Protein AF-H3AWY3-F1 (afdb_monomer)

Structure (mmCIF, N/CA/C/O backbone):
data_AF-H3AWY3-F1
#
_entry.id   AF-H3AWY3-F1
#
loop_
_atom_site.group_PDB
_atom_site.id
_atom_site.type_symbol
_atom_site.label_atom_id
_atom_site.label_alt_id
_atom_site.label_comp_id
_atom_site.label_asym_id
_atom_site.label_entity_id
_atom_site.label_seq_id
_atom_site.pdbx_PDB_ins_code
_atom_site.Cartn_x
_atom_site.Cartn_y
_atom_site.Cartn_z
_atom_site.occupancy
_atom_site.B_iso_or_equiv
_atom_site.auth_seq_id
_atom_site.auth_comp_id
_atom_site.auth_asym_id
_atom_site.auth_atom_id
_atom_site.pdbx_PDB_model_num
ATOM 1 N N . GLN A 1 1 ? -90.598 120.527 80.557 1.00 52.88 1 GLN A N 1
ATOM 2 C CA . GLN A 1 1 ? -89.222 120.094 80.899 1.00 52.88 1 GLN A CA 1
ATOM 3 C C . GLN A 1 1 ? -88.983 118.603 80.653 1.00 52.88 1 GLN A C 1
ATOM 5 O O . GLN A 1 1 ? -88.052 118.321 79.910 1.00 52.88 1 GLN A O 1
ATOM 10 N N . ASN A 1 2 ? -89.797 117.659 81.164 1.00 61.22 2 ASN A N 1
ATOM 11 C CA . ASN A 1 2 ? -89.597 116.213 80.902 1.00 61.22 2 ASN A CA 1
ATOM 12 C C . ASN A 1 2 ? -89.392 115.862 79.419 1.00 61.22 2 ASN A C 1
ATOM 14 O O . ASN A 1 2 ? -88.499 115.085 79.110 1.00 61.22 2 ASN A O 1
ATOM 18 N N . THR A 1 3 ? -90.135 116.492 78.504 1.00 60.50 3 THR A N 1
ATOM 19 C CA . THR A 1 3 ? -89.950 116.363 77.047 1.00 60.50 3 THR A CA 1
ATOM 20 C C . THR A 1 3 ? -88.512 116.590 76.579 1.00 60.50 3 THR A C 1
ATOM 22 O O . THR A 1 3 ? -88.059 115.908 75.672 1.00 60.50 3 THR A O 1
ATOM 25 N N . GLN A 1 4 ? -87.775 117.513 77.195 1.00 60.22 4 GLN A N 1
ATOM 26 C CA . GLN A 1 4 ? -86.445 117.943 76.760 1.00 60.22 4 GLN A CA 1
ATOM 27 C C . GLN A 1 4 ? -85.322 117.131 77.425 1.00 60.22 4 GLN A C 1
ATOM 29 O O . GLN A 1 4 ? -84.320 116.829 76.778 1.00 60.22 4 GLN A O 1
ATOM 34 N N . LEU A 1 5 ? -85.523 116.694 78.677 1.00 67.06 5 LEU A N 1
ATOM 35 C CA . LEU A 1 5 ? -84.642 115.710 79.316 1.00 67.06 5 LEU A CA 1
ATOM 36 C C . LEU A 1 5 ? -84.788 114.333 78.644 1.00 67.06 5 LEU A C 1
ATOM 38 O O . LEU A 1 5 ? -83.787 113.676 78.372 1.00 67.06 5 LEU A O 1
ATOM 42 N N . ALA A 1 6 ? -86.021 113.939 78.301 1.00 73.19 6 ALA A N 1
ATOM 43 C CA . ALA A 1 6 ? -86.298 112.768 77.477 1.00 73.19 6 ALA A CA 1
ATOM 44 C C . ALA A 1 6 ? -85.664 112.912 76.089 1.00 73.19 6 ALA A C 1
ATOM 46 O O . ALA A 1 6 ? -84.928 112.021 75.691 1.00 73.19 6 ALA A O 1
ATOM 47 N N . LEU A 1 7 ? -85.835 114.046 75.393 1.00 76.50 7 LEU A N 1
ATOM 48 C CA . LEU A 1 7 ? -85.213 114.273 74.081 1.00 76.50 7 LEU A CA 1
ATOM 49 C C . LEU A 1 7 ? -83.686 114.117 74.124 1.00 76.50 7 LEU A C 1
ATOM 51 O O . LEU A 1 7 ? -83.116 113.522 73.216 1.00 76.50 7 LEU A O 1
ATOM 55 N N . ASN A 1 8 ? -83.014 114.609 75.169 1.00 75.12 8 ASN A N 1
ATOM 56 C CA . ASN A 1 8 ? -81.574 114.401 75.314 1.00 75.12 8 ASN A CA 1
ATOM 57 C C . ASN A 1 8 ? -81.224 112.946 75.667 1.00 75.12 8 ASN A C 1
ATOM 59 O O . ASN A 1 8 ? -80.258 112.429 75.118 1.00 75.12 8 ASN A O 1
ATOM 63 N N . LYS A 1 9 ? -82.023 112.246 76.482 1.00 80.25 9 LYS A N 1
ATOM 64 C CA . LYS A 1 9 ? -81.820 110.814 76.772 1.00 80.25 9 LYS A CA 1
ATOM 65 C C . LYS A 1 9 ? -82.045 109.933 75.531 1.00 80.25 9 LYS A C 1
ATOM 67 O O . LYS A 1 9 ? -81.278 109.003 75.306 1.00 80.25 9 LYS A O 1
ATOM 72 N N . GLU A 1 10 ? -83.020 110.270 74.686 1.00 80.06 10 GLU A N 1
ATOM 73 C CA . GLU A 1 10 ? -83.239 109.643 73.375 1.00 80.06 10 GLU A CA 1
ATOM 74 C C . GLU A 1 10 ? -82.158 110.018 72.354 1.00 80.06 10 GLU A C 1
ATOM 76 O O . GLU A 1 10 ? -81.781 109.179 71.547 1.00 80.06 10 GLU A O 1
ATOM 81 N N . ARG A 1 11 ? -81.591 111.232 72.396 1.00 81.12 11 ARG A N 1
ATOM 82 C CA . ARG A 1 11 ? -80.414 111.595 71.582 1.00 81.12 11 ARG A CA 1
ATOM 83 C C . ARG A 1 11 ? -79.160 110.837 72.005 1.00 81.12 11 ARG A C 1
ATOM 85 O O . ARG A 1 11 ? -78.374 110.472 71.138 1.00 81.12 11 ARG A O 1
ATOM 92 N N . GLU A 1 12 ? -78.982 110.594 73.300 1.00 83.69 12 GLU A N 1
ATOM 93 C CA . GLU A 1 12 ? -77.863 109.814 73.834 1.00 83.69 12 GLU A CA 1
ATOM 94 C C . GLU A 1 12 ? -77.981 108.349 73.403 1.00 83.69 12 GLU A C 1
ATOM 96 O O . GLU A 1 12 ? -77.082 107.842 72.732 1.00 83.69 12 GLU A O 1
ATOM 101 N N . LYS A 1 13 ? -79.152 107.732 73.629 1.00 83.50 13 LYS A N 1
ATOM 102 C CA . LYS A 1 13 ? -79.511 106.415 73.078 1.00 83.50 13 LYS A CA 1
ATOM 103 C C . LYS A 1 13 ? -79.339 106.354 71.563 1.00 83.50 13 LYS A C 1
ATOM 105 O O . LYS A 1 13 ? -78.775 105.400 71.060 1.00 83.50 13 LYS A O 1
ATOM 110 N N . MET A 1 14 ? -79.806 107.354 70.813 1.00 83.19 14 MET A N 1
ATOM 111 C CA . MET A 1 14 ? -79.688 107.368 69.351 1.00 83.19 14 MET A CA 1
ATOM 112 C C . MET A 1 14 ? -78.230 107.497 68.897 1.00 83.19 14 MET A C 1
ATOM 114 O O . MET A 1 14 ? -77.893 107.013 67.821 1.00 83.19 14 MET A O 1
ATOM 118 N N . ARG A 1 15 ? -77.349 108.115 69.695 1.00 86.75 15 ARG A N 1
ATOM 119 C CA . ARG A 1 15 ? -75.907 108.128 69.420 1.00 86.75 15 ARG A CA 1
ATOM 120 C C . ARG A 1 15 ? -75.275 106.770 69.726 1.00 86.75 15 ARG A C 1
ATOM 122 O O . ARG A 1 15 ? -74.524 106.291 68.887 1.00 86.75 15 ARG A O 1
ATOM 129 N N . GLN A 1 16 ? -75.651 106.139 70.843 1.00 86.88 16 GLN A N 1
ATOM 130 C CA . GLN A 1 16 ? -75.247 104.772 71.207 1.00 86.88 16 GLN A CA 1
ATOM 131 C C . GLN A 1 16 ? -75.690 103.756 70.143 1.00 86.88 16 GLN A C 1
ATOM 133 O O . GLN A 1 16 ? -74.838 103.120 69.533 1.00 86.88 16 GLN A O 1
ATOM 138 N N . LEU A 1 17 ? -76.980 103.729 69.795 1.00 87.50 17 LEU A N 1
ATOM 139 C CA . LEU A 1 17 ? -77.552 102.909 68.722 1.00 87.50 17 LEU A CA 1
ATOM 140 C C . LEU A 1 17 ? -76.882 103.161 67.364 1.00 87.50 17 LEU A C 1
ATOM 142 O O . LEU A 1 17 ? -76.687 102.222 66.605 1.00 87.50 17 LEU A O 1
ATOM 146 N N . ARG A 1 18 ? -76.496 104.404 67.036 1.00 88.88 18 ARG A N 1
ATOM 147 C CA . ARG A 1 18 ? -75.729 104.684 65.808 1.00 88.88 18 ARG A CA 1
ATOM 148 C C . ARG A 1 18 ? -74.317 104.105 65.873 1.00 88.88 18 ARG A C 1
ATOM 150 O O . ARG A 1 18 ? -73.896 103.510 64.890 1.00 88.88 18 ARG A O 1
ATOM 157 N N . SER A 1 19 ? -73.609 104.228 66.999 1.00 87.88 19 SER A N 1
ATOM 158 C CA . SER A 1 19 ? -72.301 103.579 67.165 1.00 87.88 19 SER A CA 1
ATOM 159 C C . SER A 1 19 ? -72.400 102.049 67.162 1.00 87.88 19 SER A C 1
ATOM 161 O O . SER A 1 19 ? -71.564 101.402 66.540 1.00 87.88 19 SER A O 1
ATOM 163 N N . GLU A 1 20 ? -73.442 101.478 67.769 1.00 89.75 20 GLU A N 1
ATOM 164 C CA . GLU A 1 20 ? -73.740 100.040 67.765 1.00 89.75 20 GLU A CA 1
ATOM 165 C C . GLU A 1 20 ? -74.041 99.546 66.347 1.00 89.75 20 GLU A C 1
ATOM 167 O O . GLU A 1 20 ? -73.411 98.592 65.906 1.00 89.75 20 GLU A O 1
ATOM 172 N N . VAL A 1 21 ? -74.905 100.239 65.592 1.00 89.75 21 VAL A N 1
ATOM 173 C CA . VAL A 1 21 ? -75.158 99.950 64.169 1.00 89.75 21 VAL A CA 1
ATOM 174 C C . VAL A 1 21 ? -73.862 100.011 63.367 1.00 89.75 21 VAL A C 1
ATOM 176 O O . VAL A 1 21 ? -73.554 99.042 62.686 1.00 89.75 21 VAL A O 1
ATOM 179 N N . THR A 1 22 ? -73.037 101.055 63.510 1.00 89.69 22 THR A N 1
ATOM 180 C CA . THR A 1 22 ? -71.753 101.097 62.789 1.00 89.69 22 THR A CA 1
ATOM 181 C C . THR A 1 22 ? -70.757 100.033 63.259 1.00 89.69 22 THR A C 1
ATOM 183 O O . THR A 1 22 ? -69.934 99.594 62.460 1.00 89.69 22 THR A O 1
ATOM 186 N N . SER A 1 23 ? -70.806 99.572 64.517 1.00 91.69 23 SER A N 1
ATOM 187 C CA . SER A 1 23 ? -69.984 98.436 64.967 1.00 91.69 23 SER A CA 1
ATOM 188 C C . SER A 1 23 ? -70.456 97.150 64.299 1.00 91.69 23 SER A C 1
ATOM 190 O O . SER A 1 23 ? -69.643 96.454 63.702 1.00 91.69 23 SER A O 1
ATOM 192 N N . LEU A 1 24 ? -71.768 96.898 64.304 1.00 92.56 24 LEU A N 1
ATOM 193 C CA . LEU A 1 24 ? -72.404 95.743 63.670 1.00 92.56 24 LEU A CA 1
ATOM 194 C C . LEU A 1 24 ? -72.206 95.730 62.148 1.00 92.56 24 LEU A C 1
ATOM 196 O O . LEU A 1 24 ? -71.945 94.671 61.592 1.00 92.56 24 LEU A O 1
ATOM 200 N N . GLU A 1 25 ? -72.250 96.880 61.473 1.00 91.19 25 GLU A N 1
ATOM 201 C CA . GLU A 1 25 ? -71.907 97.018 60.050 1.00 91.19 25 GLU A CA 1
ATOM 202 C C . GLU A 1 25 ? -70.431 96.666 59.808 1.00 91.19 25 GLU A C 1
ATOM 204 O O . GLU A 1 25 ? -70.125 95.837 58.954 1.00 91.19 25 GLU A O 1
ATOM 209 N N . ASN A 1 26 ? -69.506 97.205 60.614 1.00 92.19 26 ASN A N 1
ATOM 210 C CA . ASN A 1 26 ? -68.082 96.861 60.523 1.00 92.19 26 ASN A CA 1
ATOM 211 C C . ASN A 1 26 ? -67.794 95.393 60.899 1.00 92.19 26 ASN A C 1
ATOM 213 O O . ASN A 1 26 ? -66.821 94.816 60.417 1.00 92.19 26 ASN A O 1
ATOM 217 N N . GLU A 1 27 ? -68.567 94.784 61.798 1.00 92.75 27 GLU A N 1
ATOM 218 C CA . GLU A 1 27 ? -68.481 93.362 62.166 1.00 92.75 27 GLU A CA 1
ATOM 219 C C . GLU A 1 27 ? -69.058 92.467 61.069 1.00 92.75 27 GLU A C 1
ATOM 221 O O . GLU A 1 27 ? -68.456 91.446 60.748 1.00 92.75 27 GLU A O 1
ATOM 226 N N . TRP A 1 28 ? -70.154 92.880 60.431 1.00 92.56 28 TRP A N 1
ATOM 227 C CA . TRP A 1 28 ? -70.752 92.200 59.287 1.00 92.56 28 TRP A CA 1
ATOM 228 C C . TRP A 1 28 ? -69.849 92.258 58.052 1.00 92.56 28 TRP A C 1
ATOM 230 O O . TRP A 1 28 ? -69.639 91.229 57.419 1.00 92.56 28 TRP A O 1
ATOM 240 N N . GLU A 1 29 ? -69.233 93.403 57.746 1.00 92.94 29 GLU A N 1
ATOM 241 C CA . GLU A 1 29 ? -68.280 93.528 56.633 1.00 92.94 29 GLU A CA 1
ATOM 242 C C . GLU A 1 29 ? -67.010 92.688 56.892 1.00 92.94 29 GLU A C 1
ATOM 244 O O . GLU A 1 29 ? -66.492 92.029 55.986 1.00 92.94 29 GLU A O 1
ATOM 249 N N . ARG A 1 30 ? -66.545 92.608 58.151 1.00 94.31 30 ARG A N 1
ATOM 250 C CA . ARG A 1 30 ? -65.475 91.679 58.572 1.00 94.31 30 ARG A CA 1
ATOM 251 C C . ARG A 1 30 ? -65.896 90.212 58.448 1.00 94.31 30 ARG A C 1
ATOM 253 O O . ARG A 1 30 ? -65.142 89.411 57.904 1.00 94.31 30 ARG A O 1
ATOM 260 N N . ALA A 1 31 ? -67.096 89.846 58.893 1.00 92.69 31 ALA A N 1
ATOM 261 C CA . ALA A 1 31 ? -67.619 88.486 58.762 1.00 92.69 31 ALA A CA 1
ATOM 262 C C . ALA A 1 31 ? -67.811 88.089 57.288 1.00 92.69 31 ALA A C 1
ATOM 264 O O . ALA A 1 31 ? -67.482 86.969 56.901 1.00 92.69 31 ALA A O 1
ATOM 265 N N . ARG A 1 32 ? -68.276 89.020 56.449 1.00 94.69 32 ARG A N 1
ATOM 266 C CA . ARG A 1 32 ? -68.435 88.848 55.004 1.00 94.69 32 ARG A CA 1
ATOM 267 C C . ARG A 1 32 ? -67.095 88.654 54.306 1.00 94.69 32 ARG A C 1
ATOM 269 O O . ARG A 1 32 ? -66.945 87.690 53.568 1.00 94.69 32 ARG A O 1
ATOM 276 N N . THR A 1 33 ? -66.117 89.521 54.559 1.00 94.75 33 THR A N 1
ATOM 277 C CA . THR A 1 33 ? -64.781 89.406 53.948 1.00 94.75 33 THR A CA 1
ATOM 278 C C . THR A 1 33 ? -64.054 88.131 54.383 1.00 94.75 33 THR A C 1
ATOM 280 O O . THR A 1 33 ? -63.448 87.474 53.536 1.00 94.75 33 THR A O 1
ATOM 283 N N . LEU A 1 34 ? -64.194 87.711 55.648 1.00 94.88 34 LEU A N 1
ATOM 284 C CA . LEU A 1 34 ? -63.717 86.408 56.130 1.00 94.88 34 LEU A CA 1
ATOM 285 C C . LEU A 1 34 ? -64.447 85.231 55.463 1.00 94.88 34 LEU A C 1
ATOM 287 O O . LEU A 1 34 ? -63.797 84.266 55.068 1.00 94.88 34 LEU A O 1
ATOM 291 N N . ASN A 1 35 ? -65.768 85.305 55.284 1.00 94.19 35 ASN A N 1
ATOM 292 C CA . ASN A 1 35 ? -66.540 84.275 54.583 1.00 94.19 35 ASN A CA 1
ATOM 293 C C . ASN A 1 35 ? -66.152 84.191 53.096 1.00 94.19 35 ASN A C 1
ATOM 295 O O . ASN A 1 35 ? -65.951 83.103 52.567 1.00 94.19 35 ASN A O 1
ATOM 299 N N . ASP A 1 36 ? -65.963 85.322 52.415 1.00 94.56 36 ASP A N 1
ATOM 300 C CA . ASP A 1 36 ? -65.476 85.358 51.033 1.00 94.56 36 ASP A CA 1
ATOM 301 C C . ASP A 1 36 ? -64.036 84.818 50.928 1.00 94.56 36 ASP A C 1
ATOM 303 O O . ASP A 1 36 ? -63.684 84.172 49.941 1.00 94.56 36 ASP A O 1
ATOM 307 N N . GLN A 1 37 ? -63.179 85.058 51.928 1.00 95.75 37 GLN A N 1
ATOM 308 C CA . GLN A 1 37 ? -61.837 84.468 51.998 1.00 95.75 37 GLN A CA 1
ATOM 309 C C . GLN A 1 37 ? -61.901 82.948 52.200 1.00 95.75 37 GLN A C 1
ATOM 311 O O . GLN A 1 37 ? -61.239 82.216 51.465 1.00 95.75 37 GLN A O 1
ATOM 316 N N . LEU A 1 38 ? -62.743 82.472 53.121 1.00 95.31 38 LEU A N 1
ATOM 317 C CA . LEU A 1 38 ? -62.978 81.048 53.358 1.00 95.31 38 LEU A CA 1
ATOM 318 C C . LEU A 1 38 ? -63.532 80.356 52.104 1.00 95.31 38 LEU A C 1
ATOM 320 O O . LEU A 1 38 ? -63.049 79.293 51.733 1.00 95.31 38 LEU A O 1
ATOM 324 N N . ASN A 1 39 ? -64.479 80.976 51.395 1.00 94.25 39 ASN A N 1
ATOM 325 C CA . ASN A 1 39 ? -65.029 80.438 50.148 1.00 94.25 39 ASN A CA 1
ATOM 326 C C . ASN A 1 39 ? -63.968 80.323 49.038 1.00 94.25 39 ASN A C 1
ATOM 328 O O . ASN A 1 39 ? -63.948 79.315 48.329 1.00 94.25 39 ASN A O 1
ATOM 332 N N . ARG A 1 40 ? -63.047 81.294 48.913 1.00 94.94 40 ARG A N 1
ATOM 333 C CA . ARG A 1 40 ? -61.893 81.188 47.996 1.00 94.94 40 ARG A CA 1
ATOM 334 C C . ARG A 1 40 ? -60.971 80.033 48.392 1.00 94.94 40 ARG A C 1
ATOM 336 O O . ARG A 1 40 ? -60.69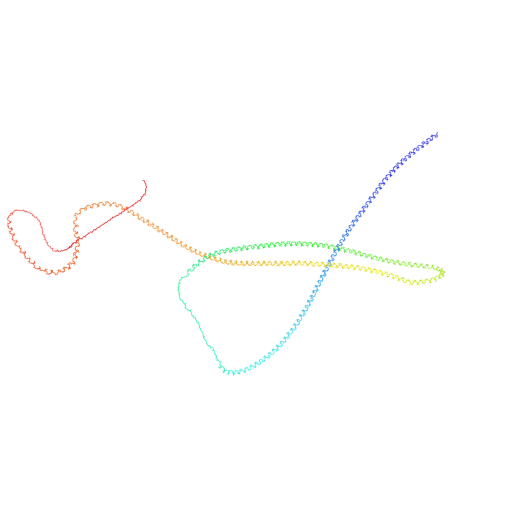8 79.176 47.559 1.00 94.94 40 ARG A O 1
ATOM 343 N N . GLN A 1 41 ? -60.593 79.939 49.668 1.00 95.56 41 GLN A N 1
ATOM 344 C CA . GLN A 1 41 ? -59.754 78.845 50.177 1.00 95.56 41 GLN A CA 1
ATOM 345 C C . GLN A 1 41 ? -60.411 77.468 49.985 1.00 95.56 41 GLN A C 1
ATOM 347 O O . GLN A 1 41 ? -59.753 76.527 49.552 1.00 95.56 41 GLN A O 1
ATOM 352 N N . CYS A 1 42 ? -61.719 77.340 50.220 1.00 94.00 42 CYS A N 1
ATOM 353 C CA . CYS A 1 42 ? -62.471 76.115 49.947 1.00 94.00 42 CYS A CA 1
ATOM 354 C C . CYS A 1 42 ? -62.499 75.768 48.451 1.00 94.00 42 CYS A C 1
ATOM 356 O O . CYS A 1 42 ? -62.368 74.594 48.102 1.00 94.00 42 CYS A O 1
ATOM 358 N N . ALA A 1 43 ? -62.621 76.754 47.556 1.00 94.56 43 ALA A N 1
ATOM 359 C CA . ALA A 1 43 ? -62.561 76.538 46.110 1.00 94.56 43 ALA A CA 1
ATOM 360 C C . ALA A 1 43 ? -61.154 76.125 45.628 1.00 94.56 43 ALA A C 1
ATOM 362 O O . ALA A 1 43 ? -61.040 75.233 44.786 1.00 94.56 43 ALA A O 1
ATOM 363 N N . GLU A 1 44 ? -60.097 76.713 46.194 1.00 95.50 44 GLU A N 1
ATOM 364 C CA . GLU A 1 44 ? -58.687 76.390 45.922 1.00 95.50 44 GLU A CA 1
ATOM 365 C C . GLU A 1 44 ? -58.296 75.002 46.460 1.00 95.50 44 GLU A C 1
ATOM 367 O O . GLU A 1 44 ? -57.700 74.195 45.742 1.00 95.50 44 GLU A O 1
ATOM 372 N N . MET A 1 45 ? -58.714 74.650 47.680 1.00 95.44 45 MET A N 1
ATOM 373 C CA . MET A 1 45 ? -58.587 73.281 48.200 1.00 95.44 45 MET A CA 1
ATOM 374 C C . MET A 1 45 ? -59.378 72.285 47.336 1.00 95.44 45 MET A C 1
ATOM 376 O O . MET A 1 45 ? -58.900 71.193 47.042 1.00 95.44 45 MET A O 1
ATOM 380 N N . SER A 1 46 ? -60.558 72.673 46.843 1.00 94.81 46 SER A N 1
ATOM 381 C CA . SER A 1 46 ? -61.377 71.827 45.964 1.00 94.81 46 SER A CA 1
ATOM 382 C C . SER A 1 46 ? -60.850 71.721 44.527 1.00 94.81 46 SER A C 1
ATOM 384 O O . SER A 1 46 ? -61.246 70.801 43.808 1.00 94.81 46 SER A O 1
ATOM 386 N N . SER A 1 47 ? -59.999 72.634 44.049 1.00 95.12 47 SER A N 1
ATOM 387 C CA . SER A 1 47 ? -59.328 72.507 42.746 1.00 95.12 47 SER A CA 1
ATOM 388 C C . SER A 1 47 ? -58.045 71.683 42.865 1.00 95.12 47 SER A C 1
ATOM 390 O O . SER A 1 47 ? -57.864 70.743 42.091 1.00 95.12 47 SER A O 1
ATOM 392 N N . THR A 1 48 ? -57.222 71.946 43.884 1.00 95.81 48 THR A N 1
ATOM 393 C CA . THR A 1 48 ? -55.999 71.178 44.172 1.00 95.81 48 THR A CA 1
ATOM 394 C C . THR A 1 48 ? -56.302 69.717 44.511 1.00 95.81 48 THR A C 1
ATOM 396 O O . THR A 1 48 ? -55.685 68.830 43.927 1.00 95.81 48 THR A O 1
ATOM 399 N N . LEU A 1 49 ? -57.318 69.432 45.337 1.00 95.62 49 LEU A N 1
ATOM 400 C CA . LEU A 1 49 ? -57.745 68.058 45.634 1.00 95.62 49 LEU A CA 1
ATOM 401 C C . LEU A 1 49 ? -58.181 67.298 44.371 1.00 95.62 49 LEU A C 1
ATOM 403 O O . LEU A 1 49 ? -57.836 66.127 44.211 1.00 95.62 49 LEU A O 1
ATOM 407 N N . ARG A 1 50 ? -58.899 67.950 43.444 1.00 95.81 50 ARG A N 1
ATOM 408 C CA . ARG A 1 50 ? -59.288 67.335 42.162 1.00 95.81 50 ARG A CA 1
ATOM 409 C C . ARG A 1 50 ? -58.085 67.085 41.258 1.00 95.81 50 ARG A C 1
ATOM 411 O O . ARG A 1 50 ? -58.003 66.004 40.684 1.00 95.81 50 ARG A O 1
ATOM 418 N N . ALA A 1 51 ? -57.152 68.033 41.170 1.00 95.69 51 ALA A N 1
ATOM 419 C CA . ALA A 1 51 ? -55.917 67.864 40.407 1.00 95.69 51 ALA A CA 1
ATOM 420 C C . ALA A 1 51 ? -55.097 66.670 40.926 1.00 95.69 51 ALA A C 1
ATOM 422 O O . ALA A 1 51 ? -54.804 65.759 40.157 1.00 95.69 51 ALA A O 1
ATOM 423 N N . VAL A 1 52 ? -54.848 66.605 42.240 1.00 95.88 52 VAL A N 1
ATOM 424 C CA . VAL A 1 52 ? -54.134 65.488 42.886 1.00 95.88 52 VAL A CA 1
ATOM 425 C C . VAL A 1 52 ? -54.890 64.163 42.735 1.00 95.88 52 VAL A C 1
ATOM 427 O O . VAL A 1 52 ? -54.274 63.122 42.538 1.00 95.88 52 VAL A O 1
ATOM 430 N N . THR A 1 53 ? -56.226 64.173 42.760 1.00 95.25 53 THR A N 1
ATOM 431 C CA . THR A 1 53 ? -57.033 62.961 42.521 1.00 95.25 53 THR A CA 1
ATOM 432 C C . THR A 1 53 ? -56.899 62.465 41.077 1.00 95.25 53 THR A C 1
ATOM 434 O O . THR A 1 53 ? -56.759 61.263 40.858 1.00 95.25 53 THR A O 1
ATOM 437 N N . MET A 1 54 ? -56.894 63.367 40.090 1.00 95.94 54 MET A N 1
ATOM 438 C CA . MET A 1 54 ? -56.666 63.014 38.683 1.00 95.94 54 MET A CA 1
ATOM 439 C C . MET A 1 54 ? -55.227 62.541 38.430 1.00 95.94 54 MET A C 1
ATOM 441 O O . MET A 1 54 ? -55.026 61.580 37.691 1.00 95.94 54 MET A O 1
ATOM 445 N N . GLU A 1 55 ? -54.237 63.170 39.065 1.00 95.56 55 GLU A N 1
ATOM 446 C CA . GLU A 1 55 ? -52.832 62.762 38.985 1.00 95.56 55 GLU A CA 1
ATOM 447 C C . GLU A 1 55 ? -52.613 61.379 39.613 1.00 95.56 55 GLU A C 1
ATOM 449 O O . GLU A 1 55 ? -52.053 60.503 38.960 1.00 95.56 55 GLU A O 1
ATOM 454 N N . ASN A 1 56 ? -53.155 61.124 40.808 1.00 95.12 56 ASN A N 1
ATOM 455 C CA . ASN A 1 56 ? -53.130 59.801 41.439 1.00 95.12 56 ASN A CA 1
ATOM 456 C C . ASN A 1 56 ? -53.822 58.735 40.576 1.00 95.12 56 ASN A C 1
ATOM 458 O O . ASN A 1 56 ? -53.295 57.633 40.427 1.00 95.12 56 ASN A O 1
ATOM 462 N N . ALA A 1 57 ? -54.971 59.050 39.968 1.00 95.69 57 ALA A N 1
ATOM 463 C CA . ALA A 1 57 ? -55.651 58.130 39.056 1.00 95.69 57 ALA A CA 1
ATOM 464 C C . ALA A 1 57 ? -54.787 57.802 37.823 1.00 95.69 57 ALA A C 1
ATOM 466 O O . ALA A 1 57 ? -54.689 56.635 37.443 1.00 95.69 57 ALA A O 1
ATOM 467 N N . LYS A 1 58 ? -54.103 58.804 37.247 1.00 96.56 58 LYS A N 1
ATOM 468 C CA . LYS A 1 58 ? -53.162 58.614 36.134 1.00 96.56 58 LYS A CA 1
ATOM 469 C C . LYS A 1 58 ? -51.945 57.785 36.549 1.00 96.56 58 LYS A C 1
ATOM 471 O O . LYS A 1 58 ? -51.572 56.858 35.839 1.00 96.56 58 LYS A O 1
ATOM 476 N N . LEU A 1 59 ? -51.340 58.078 37.700 1.00 96.38 59 LEU A N 1
ATOM 477 C CA . LEU A 1 59 ? -50.191 57.331 38.221 1.00 96.38 59 LEU A CA 1
ATOM 478 C C . LEU A 1 59 ? -50.544 55.859 38.476 1.00 96.38 59 LEU A C 1
ATOM 480 O O . LEU A 1 59 ? -49.733 54.983 38.183 1.00 96.38 59 LEU A O 1
ATOM 484 N N . LEU A 1 60 ? -51.765 55.570 38.938 1.00 95.69 60 LEU A N 1
ATOM 485 C CA . LEU A 1 60 ? -52.268 54.200 39.068 1.00 95.69 60 LEU A CA 1
ATOM 486 C C . LEU A 1 60 ? -52.427 53.502 37.707 1.00 95.69 60 LEU A C 1
ATOM 488 O O . LEU A 1 60 ? -52.002 52.353 37.581 1.00 95.69 60 LEU A O 1
ATOM 492 N N . THR A 1 61 ? -52.973 54.164 36.678 1.00 96.00 61 THR A N 1
ATOM 493 C CA . THR A 1 61 ? -53.072 53.561 35.333 1.00 96.00 61 THR A CA 1
ATOM 494 C C . THR A 1 61 ? -51.707 53.372 34.674 1.00 96.00 61 THR A C 1
ATOM 496 O O . THR A 1 61 ? -51.457 52.315 34.098 1.00 96.00 61 THR A O 1
ATOM 499 N N . ASP A 1 62 ? -50.804 54.348 34.805 1.00 95.88 62 ASP A N 1
ATOM 500 C CA . ASP A 1 62 ? -49.450 54.294 34.245 1.00 95.88 62 ASP A CA 1
ATOM 501 C C . ASP A 1 62 ? -48.631 53.177 34.927 1.00 95.88 62 ASP A C 1
ATOM 503 O O . ASP A 1 62 ? -47.965 52.388 34.254 1.00 95.88 62 ASP A O 1
ATOM 507 N N . HIS A 1 63 ? -48.748 53.031 36.254 1.00 95.62 63 HIS A N 1
ATOM 508 C CA . HIS A 1 63 ? -48.128 51.933 37.001 1.00 95.62 63 HIS A CA 1
ATOM 509 C C . HIS A 1 63 ? -48.725 50.564 36.637 1.00 95.62 63 HIS A C 1
ATOM 511 O O . HIS A 1 63 ? -47.979 49.602 36.451 1.00 95.62 63 HIS A O 1
ATOM 517 N N . GLN A 1 64 ? -50.050 50.456 36.476 1.00 96.31 64 GLN A N 1
ATOM 518 C CA . GLN A 1 64 ? -50.691 49.196 36.081 1.00 96.31 64 GLN A CA 1
ATOM 519 C C . GLN A 1 64 ? -50.323 48.781 34.645 1.00 96.31 64 GLN A C 1
ATOM 521 O O . GLN A 1 64 ? -50.170 47.589 34.375 1.00 96.31 64 GLN A O 1
ATOM 526 N N . ALA A 1 65 ? -50.141 49.742 33.734 1.00 96.06 65 ALA A N 1
ATOM 527 C CA . ALA A 1 65 ? -49.640 49.489 32.385 1.00 96.06 65 ALA A CA 1
ATOM 528 C C . ALA A 1 65 ? -48.173 49.025 32.400 1.00 96.06 65 ALA A C 1
ATOM 530 O O . ALA A 1 65 ? -47.840 48.029 31.758 1.00 96.06 65 ALA A O 1
ATOM 531 N N . ALA A 1 66 ? -47.312 49.684 33.184 1.00 94.81 66 ALA A N 1
ATOM 532 C CA . ALA A 1 66 ? -45.918 49.278 33.357 1.00 94.81 66 ALA A CA 1
ATOM 533 C C . ALA A 1 66 ? -45.791 47.866 33.960 1.00 94.81 66 ALA A C 1
ATOM 535 O O . ALA A 1 66 ? -44.996 47.062 33.476 1.00 94.81 66 ALA A O 1
ATOM 536 N N . LEU A 1 67 ? -46.613 47.531 34.963 1.00 96.31 67 LEU A N 1
ATOM 537 C CA . LEU A 1 67 ? -46.631 46.201 35.577 1.00 96.31 67 LEU A CA 1
ATOM 538 C C . LEU A 1 67 ? -47.014 45.104 34.572 1.00 96.31 67 LEU A C 1
ATOM 540 O O . LEU A 1 67 ? -46.354 44.068 34.533 1.00 96.31 67 LEU A O 1
ATOM 544 N N . LYS A 1 68 ? -48.032 45.338 33.731 1.00 96.31 68 LYS A N 1
ATOM 545 C CA . LYS A 1 68 ? -48.401 44.409 32.648 1.00 96.31 68 LYS A CA 1
ATOM 546 C C . LYS A 1 68 ? -47.270 44.231 31.638 1.00 96.31 68 LYS A C 1
ATOM 548 O O . LYS A 1 68 ? -46.943 43.103 31.294 1.00 96.31 68 LYS A O 1
ATOM 553 N N . LEU A 1 69 ? -46.625 45.323 31.227 1.00 96.62 69 LEU A N 1
ATOM 554 C CA . LEU A 1 69 ? -45.517 45.273 30.274 1.00 96.62 69 LEU A CA 1
ATOM 555 C C . LEU A 1 69 ? -44.317 44.471 30.815 1.00 96.62 69 LEU A C 1
ATOM 557 O O . LEU A 1 69 ? -43.689 43.727 30.064 1.00 96.62 69 LEU A O 1
ATOM 561 N N . GLU A 1 70 ? -43.999 44.573 32.109 1.00 93.62 70 GLU A N 1
ATOM 562 C CA . GLU A 1 70 ? -42.958 43.734 32.724 1.00 93.62 70 GLU A CA 1
ATOM 563 C C . GLU A 1 70 ? -43.398 42.271 32.912 1.00 93.62 70 GLU A C 1
ATOM 565 O O . GLU A 1 70 ? -42.571 41.371 32.764 1.00 93.62 70 GLU A O 1
ATOM 570 N N . GLN A 1 71 ? -44.686 41.998 33.156 1.00 95.38 71 GLN A N 1
ATOM 571 C CA . GLN A 1 71 ? -45.231 40.632 33.151 1.00 95.38 71 GLN A CA 1
ATOM 572 C C . GLN A 1 71 ? -45.139 39.987 31.757 1.00 95.38 71 GLN A C 1
ATOM 574 O O . GLN A 1 71 ? -44.698 38.845 31.637 1.00 95.38 71 GLN A O 1
ATOM 579 N N . GLU A 1 72 ? -45.475 40.726 30.697 1.00 96.56 72 GLU A N 1
ATOM 580 C CA . GLU A 1 72 ? -45.358 40.279 29.303 1.00 96.56 72 GLU A CA 1
ATOM 581 C C . GLU A 1 72 ? -43.892 40.006 28.922 1.00 96.56 72 GLU A C 1
ATOM 583 O O . GLU A 1 72 ? -43.581 38.924 28.422 1.00 96.56 72 GLU A O 1
ATOM 588 N N . LYS A 1 73 ? -42.965 40.919 29.253 1.00 96.62 73 LYS A N 1
ATOM 589 C CA . LYS A 1 73 ? -41.512 40.712 29.071 1.00 96.62 73 LYS A CA 1
ATOM 590 C C . LYS A 1 73 ? -40.980 39.509 29.852 1.00 96.62 73 LYS A C 1
ATOM 592 O O . LYS A 1 73 ? -40.092 38.812 29.364 1.00 96.62 73 LYS A O 1
ATOM 597 N N . MET A 1 74 ? -41.474 39.274 31.069 1.00 96.25 74 MET A N 1
ATOM 598 C CA . MET A 1 74 ? -41.090 38.111 31.872 1.00 96.25 74 MET A CA 1
ATOM 599 C C . MET A 1 74 ? -41.582 36.815 31.219 1.00 96.25 74 MET A C 1
ATOM 601 O O . MET A 1 74 ? -40.802 35.876 31.084 1.00 96.25 74 MET A O 1
ATOM 605 N N . SER A 1 75 ? -42.832 36.786 30.747 1.00 95.81 75 SER A N 1
ATOM 606 C CA . SER A 1 75 ? -43.398 35.637 30.033 1.00 95.81 75 SER A CA 1
ATOM 607 C C . SER A 1 75 ? -42.646 35.333 28.734 1.00 95.81 75 SER A C 1
ATOM 609 O O . SER A 1 75 ? -42.380 34.169 28.451 1.00 95.81 75 SER A O 1
ATOM 611 N N . GLN A 1 76 ? -42.261 36.362 27.970 1.00 96.06 76 GLN A N 1
ATOM 612 C CA . GLN A 1 76 ? -41.457 36.208 26.751 1.00 96.06 76 GLN A CA 1
ATOM 613 C C . GLN A 1 76 ? -40.075 35.618 27.061 1.00 96.06 76 GLN A C 1
ATOM 615 O O . GLN A 1 76 ? -39.684 34.634 26.444 1.00 96.06 76 GLN A O 1
ATOM 620 N N . LYS A 1 77 ? -39.370 36.142 28.073 1.00 96.00 77 LYS A N 1
ATOM 621 C CA . LYS A 1 77 ? -38.055 35.618 28.489 1.00 96.00 77 LYS A CA 1
ATOM 622 C C . LYS A 1 77 ? -38.103 34.180 29.003 1.00 96.00 77 LYS A C 1
ATOM 624 O O . LYS A 1 77 ? -37.142 33.444 28.803 1.00 96.00 77 LYS A O 1
ATOM 629 N N . LEU A 1 78 ? -39.187 33.781 29.670 1.00 95.81 78 LEU A N 1
ATOM 630 C CA . LEU A 1 78 ? -39.391 32.388 30.076 1.00 95.81 78 LEU A CA 1
ATOM 631 C C . LEU A 1 78 ? -39.600 31.495 28.846 1.00 95.81 78 LEU A C 1
ATOM 633 O O . LEU A 1 78 ? -38.891 30.508 28.700 1.00 95.81 78 LEU A O 1
ATOM 637 N N . GLN A 1 79 ? -40.455 31.903 27.903 1.00 95.56 79 GLN A N 1
ATOM 638 C CA . GLN A 1 79 ? -40.669 31.173 26.649 1.00 95.56 79 GLN A CA 1
ATOM 639 C C . GLN A 1 79 ? -39.386 31.054 25.799 1.00 95.56 79 GLN A C 1
ATOM 641 O O . GLN A 1 79 ? -39.131 30.003 25.215 1.00 95.56 79 GLN A O 1
ATOM 646 N N . GLU A 1 80 ? -38.552 32.097 25.747 1.00 95.75 80 GLU A N 1
ATOM 647 C CA . GLU A 1 80 ? -37.225 32.052 25.114 1.00 95.75 80 GLU A CA 1
ATOM 648 C C . GLU A 1 80 ? -36.289 31.049 25.810 1.00 95.75 80 GLU A C 1
ATOM 650 O O . GLU A 1 80 ? -35.572 30.308 25.138 1.00 95.75 80 GLU A O 1
ATOM 655 N N . GLN A 1 81 ? -36.306 30.985 27.147 1.00 96.06 81 GLN A N 1
ATOM 656 C CA . GLN A 1 81 ? -35.519 30.012 27.911 1.00 96.06 81 GLN A CA 1
ATOM 657 C C . GLN A 1 81 ? -36.023 28.579 27.722 1.00 96.06 81 GLN A C 1
ATOM 659 O O . GLN A 1 81 ? -35.199 27.688 27.532 1.00 96.06 81 GLN A O 1
ATOM 664 N N . ASP A 1 82 ? -37.337 28.350 27.701 1.00 95.75 82 ASP A N 1
ATOM 665 C CA . ASP A 1 82 ? -37.924 27.033 27.434 1.00 95.75 82 ASP A CA 1
ATOM 666 C C . ASP A 1 82 ? -37.547 26.531 26.030 1.00 95.75 82 ASP A C 1
ATOM 668 O O . ASP A 1 82 ? -37.082 25.401 25.884 1.00 95.75 82 ASP A O 1
ATOM 672 N N . LEU A 1 83 ? -37.620 27.393 25.005 1.00 96.56 83 LEU A N 1
ATOM 673 C CA . LEU A 1 83 ? -37.177 27.064 23.642 1.00 96.56 83 LEU A CA 1
ATOM 674 C C . LEU A 1 83 ? -35.675 26.740 23.566 1.00 96.56 83 LEU A C 1
ATOM 676 O O . LEU A 1 83 ? -35.281 25.818 22.850 1.00 96.56 83 LEU A O 1
ATOM 680 N N . LEU A 1 84 ? -34.827 27.461 24.309 1.00 97.00 84 LEU A N 1
ATOM 681 C CA . LEU A 1 84 ? -33.392 27.165 24.397 1.00 97.00 84 LEU A CA 1
ATOM 682 C C . LEU A 1 84 ? -33.111 25.857 25.154 1.00 97.00 84 LEU A C 1
ATOM 684 O O . LEU A 1 84 ? -32.204 25.115 24.772 1.00 97.00 84 LEU A O 1
ATOM 688 N N . LEU A 1 85 ? -33.888 25.547 26.196 1.00 96.44 85 LEU A N 1
ATOM 689 C CA . LEU A 1 85 ? -33.795 24.290 26.939 1.00 96.44 85 LEU A CA 1
ATOM 690 C C . LEU A 1 85 ? -34.245 23.097 26.089 1.00 96.44 85 LEU A C 1
ATOM 692 O O . LEU A 1 85 ? -33.579 22.065 26.116 1.00 96.44 85 LEU A O 1
ATOM 696 N N . ASP A 1 86 ? -35.313 23.229 25.305 1.00 96.62 86 ASP A N 1
ATOM 697 C CA . ASP A 1 86 ? -35.775 22.176 24.396 1.00 96.62 86 ASP A CA 1
ATOM 698 C C . ASP A 1 86 ? -34.832 21.978 23.202 1.00 96.62 86 ASP A C 1
ATOM 700 O O . ASP A 1 86 ? -34.546 20.836 22.841 1.00 96.62 86 ASP A O 1
ATOM 704 N N . ALA A 1 87 ? -34.236 23.048 22.665 1.00 95.62 87 ALA A N 1
ATOM 705 C CA . ALA A 1 87 ? -33.152 22.932 21.687 1.00 95.62 87 ALA A CA 1
ATOM 706 C C . ALA A 1 87 ? -31.915 22.219 22.275 1.00 95.62 87 ALA A C 1
ATOM 708 O O . ALA A 1 87 ? -31.338 21.342 21.631 1.00 95.62 87 ALA A O 1
ATOM 709 N N . ALA A 1 88 ? -31.530 22.533 23.518 1.00 94.38 88 ALA A N 1
ATOM 710 C CA . ALA A 1 88 ? -30.431 21.851 24.203 1.00 94.38 88 ALA A CA 1
ATOM 711 C C . ALA A 1 88 ? -30.747 20.368 24.481 1.00 94.38 88 ALA A C 1
ATOM 713 O O . ALA A 1 88 ? -29.898 19.510 24.245 1.00 94.38 88 ALA A O 1
ATOM 714 N N . ARG A 1 89 ? -31.975 20.048 24.918 1.00 96.25 89 ARG A N 1
ATOM 715 C CA . ARG A 1 89 ? -32.464 18.667 25.096 1.00 96.25 89 ARG A CA 1
ATOM 716 C C . ARG A 1 89 ? -32.425 17.885 23.783 1.00 96.25 89 ARG A C 1
ATOM 718 O O . ARG A 1 89 ? -31.955 16.751 23.781 1.00 96.25 89 ARG A O 1
ATOM 725 N N . ALA A 1 90 ? -32.873 18.488 22.679 1.00 95.56 90 ALA A N 1
ATOM 726 C CA . ALA A 1 90 ? -32.847 17.870 21.356 1.00 95.56 90 ALA A CA 1
ATOM 727 C C . ALA A 1 90 ? -31.412 17.586 20.882 1.00 95.56 90 ALA A C 1
ATOM 729 O O . ALA A 1 90 ? -31.130 16.473 20.442 1.00 95.56 90 ALA A O 1
ATOM 730 N N . ASN A 1 91 ? -30.487 18.538 21.047 1.00 96.25 91 ASN A N 1
ATOM 731 C CA . ASN A 1 91 ? -29.075 18.335 20.711 1.00 96.25 91 ASN A CA 1
ATOM 732 C C . ASN A 1 91 ? -28.452 17.196 21.536 1.00 96.25 91 ASN A C 1
ATOM 734 O O . ASN A 1 91 ? -27.865 16.285 20.960 1.00 96.25 91 ASN A O 1
ATOM 738 N N . ILE A 1 92 ? -28.657 17.188 22.859 1.00 95.94 92 ILE A N 1
ATOM 739 C CA . ILE A 1 92 ? -28.162 16.124 23.751 1.00 95.94 92 ILE A CA 1
ATOM 740 C C . ILE A 1 92 ? -28.758 14.757 23.373 1.00 95.94 92 ILE A C 1
ATOM 742 O O . ILE A 1 92 ? -28.051 13.753 23.408 1.00 95.94 92 ILE A O 1
ATOM 746 N N . ALA A 1 93 ? -30.033 14.695 22.975 1.00 95.88 93 ALA A N 1
ATOM 747 C CA . ALA A 1 93 ? -30.659 13.459 22.505 1.00 95.88 93 ALA A CA 1
ATOM 748 C C . ALA A 1 93 ? -30.051 12.961 21.178 1.00 95.88 93 ALA A C 1
ATOM 750 O O . ALA A 1 93 ? -29.788 11.767 21.037 1.00 95.88 93 ALA A O 1
ATOM 751 N N . CYS A 1 94 ? -29.773 13.862 20.230 1.00 95.56 94 CYS A N 1
ATOM 752 C CA . CYS A 1 94 ? -29.102 13.536 18.969 1.00 95.56 94 CYS A CA 1
ATOM 753 C C . CYS A 1 94 ? -27.649 13.073 19.179 1.00 95.56 94 CYS A C 1
ATOM 755 O O . CYS A 1 94 ? -27.228 12.089 18.567 1.00 95.56 94 CYS A O 1
ATOM 757 N N . GLU A 1 95 ? -26.893 13.731 20.060 1.00 95.62 95 GLU A N 1
ATOM 758 C CA . GLU A 1 95 ? -25.532 13.323 20.440 1.00 95.62 95 GLU A CA 1
ATOM 759 C C . GLU A 1 95 ? -25.536 11.953 21.132 1.00 95.62 95 GLU A C 1
ATOM 761 O O . GLU A 1 95 ? -24.770 11.068 20.750 1.00 95.62 95 GLU A O 1
ATOM 766 N N . LEU A 1 96 ? -26.453 11.728 22.082 1.00 95.56 96 LEU A N 1
ATOM 767 C CA . LEU A 1 96 ? -26.607 10.446 22.776 1.00 95.56 96 LEU A CA 1
ATOM 768 C C . LEU A 1 96 ? -26.986 9.309 21.816 1.00 95.56 96 LEU A C 1
ATOM 770 O O . LEU A 1 96 ? -26.422 8.219 21.910 1.00 95.56 96 LEU A O 1
ATOM 774 N N . GLN A 1 97 ? -27.901 9.554 20.873 1.00 95.94 97 GLN A N 1
ATOM 775 C CA . GLN A 1 97 ? -28.265 8.570 19.851 1.00 95.94 97 GLN A CA 1
ATOM 776 C C . GLN A 1 97 ? -27.091 8.275 18.908 1.00 95.94 97 GLN A C 1
ATOM 778 O O . GLN A 1 97 ? -26.884 7.121 18.538 1.00 95.94 97 GLN A O 1
ATOM 783 N N . SER A 1 98 ? -26.297 9.289 18.553 1.00 94.75 98 SER A N 1
ATOM 784 C CA . SER A 1 98 ? -25.103 9.122 17.714 1.00 94.75 98 SER A CA 1
ATOM 785 C C . SER A 1 98 ? -24.042 8.279 18.428 1.00 94.75 98 SER A C 1
ATOM 787 O O . SER A 1 98 ? -23.612 7.262 17.891 1.00 94.75 98 SER A O 1
ATOM 789 N N . ALA A 1 99 ? -23.724 8.602 19.685 1.00 93.25 99 ALA A N 1
ATOM 790 C CA . ALA A 1 99 ? -22.797 7.830 20.512 1.00 93.25 99 ALA A CA 1
ATOM 791 C C . ALA A 1 99 ? -23.286 6.390 20.779 1.00 93.25 99 ALA A C 1
ATOM 793 O O . ALA A 1 99 ? -22.486 5.456 20.834 1.00 93.25 99 ALA A O 1
ATOM 794 N N . GLN A 1 100 ? -24.600 6.175 20.911 1.00 95.44 100 GLN A N 1
ATOM 795 C CA . GLN A 1 100 ? -25.182 4.835 21.035 1.00 95.44 100 GLN A CA 1
ATOM 796 C C . GLN A 1 100 ? -25.092 4.045 19.716 1.00 95.44 100 GLN A C 1
ATOM 798 O O . GLN A 1 100 ? -24.817 2.845 19.755 1.00 95.44 100 GLN A O 1
ATOM 803 N N . ASN A 1 101 ? -25.256 4.694 18.558 1.00 95.44 101 ASN A N 1
ATOM 804 C CA . ASN A 1 101 ? -25.044 4.069 17.247 1.00 95.44 101 ASN A CA 1
ATOM 805 C C . ASN A 1 101 ? -23.564 3.687 17.047 1.00 95.44 101 ASN A C 1
ATOM 807 O O . ASN A 1 101 ? -23.270 2.555 16.663 1.00 95.44 101 ASN A O 1
ATOM 811 N N . GLU A 1 102 ? -22.634 4.592 17.371 1.00 96.69 102 GLU A N 1
ATOM 812 C CA . GLU A 1 102 ? -21.185 4.340 17.345 1.00 96.69 102 GLU A CA 1
ATOM 813 C C . GLU A 1 102 ? -20.795 3.184 18.273 1.00 96.69 102 GLU A C 1
ATOM 815 O O . GLU A 1 102 ? -20.067 2.282 17.864 1.00 96.69 102 GLU A O 1
ATOM 820 N N . LYS A 1 103 ? -21.338 3.143 19.497 1.00 95.25 103 LYS A N 1
ATOM 821 C CA . LYS A 1 103 ? -21.135 2.032 20.436 1.00 95.25 103 LYS A CA 1
ATOM 822 C C . LYS A 1 103 ? -21.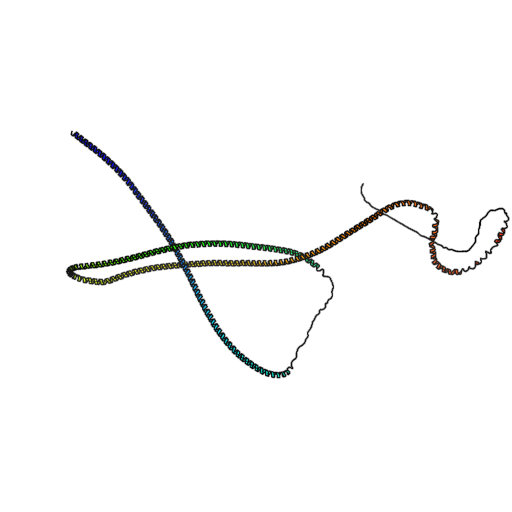596 0.693 19.853 1.00 95.25 103 LYS A C 1
ATOM 824 O O . LYS A 1 103 ? -20.874 -0.292 19.983 1.00 95.25 103 LYS A O 1
ATOM 829 N N . VAL A 1 104 ? -22.773 0.639 19.223 1.00 96.00 104 VAL A N 1
ATOM 830 C CA . VAL A 1 104 ? -23.280 -0.589 18.581 1.00 96.00 104 VAL A CA 1
ATOM 831 C C . VAL A 1 104 ? -22.381 -1.010 17.414 1.00 96.00 104 VAL A C 1
ATOM 833 O O . VAL A 1 104 ? -22.095 -2.197 17.270 1.00 96.00 104 VAL A O 1
ATOM 836 N N . GLN A 1 105 ? -21.885 -0.062 16.618 1.00 96.38 105 GLN A N 1
ATOM 837 C CA . GLN A 1 105 ? -20.958 -0.346 15.521 1.00 96.38 105 GLN A CA 1
ATOM 838 C C . GLN A 1 105 ? -19.609 -0.884 16.031 1.00 96.38 105 GLN A C 1
ATOM 840 O O . GLN A 1 105 ? -19.162 -1.941 15.588 1.00 96.38 105 GLN A O 1
ATOM 845 N N . LEU A 1 106 ? -19.007 -0.228 17.029 1.00 96.19 106 LEU A N 1
ATOM 846 C CA . LEU A 1 106 ? -17.775 -0.685 17.681 1.00 96.19 106 LEU A CA 1
ATOM 847 C C . LEU A 1 106 ? -17.946 -2.057 18.346 1.00 96.19 106 LEU A C 1
ATOM 849 O O . LEU A 1 106 ? -17.017 -2.864 18.334 1.00 96.19 106 LEU A O 1
ATOM 853 N N . GLN A 1 107 ? -19.126 -2.355 18.898 1.00 96.19 107 GLN A N 1
ATOM 854 C CA . GLN A 1 107 ? -19.411 -3.671 19.462 1.00 96.19 107 GLN A CA 1
ATOM 855 C C . GLN A 1 107 ? -19.442 -4.761 18.374 1.00 96.19 107 GLN A C 1
ATOM 857 O O . GLN A 1 107 ? -18.804 -5.796 18.554 1.00 96.19 107 GLN A O 1
ATOM 862 N N . LYS A 1 108 ? -20.070 -4.511 17.216 1.00 95.56 108 LYS A N 1
ATOM 863 C CA . LYS A 1 108 ? -20.032 -5.437 16.064 1.00 95.56 108 LYS A CA 1
ATOM 864 C C . LYS A 1 108 ? -18.611 -5.661 15.540 1.00 95.56 108 LYS A C 1
ATOM 866 O O . LYS A 1 108 ? -18.245 -6.783 15.195 1.00 95.56 108 LYS A O 1
ATOM 871 N N . GLU A 1 109 ? -17.797 -4.608 15.491 1.00 96.44 109 GLU A N 1
ATOM 872 C CA . GLU A 1 109 ? -16.392 -4.700 15.076 1.00 96.44 109 GLU A CA 1
ATOM 873 C C . GLU A 1 109 ? -15.547 -5.494 16.083 1.00 96.44 109 GLU A C 1
ATOM 875 O O . GLU A 1 109 ? -14.725 -6.320 15.679 1.00 96.44 109 GLU A O 1
ATOM 880 N N . LEU A 1 110 ? -15.795 -5.329 17.387 1.00 96.00 110 LEU A N 1
ATOM 881 C CA . LEU A 1 110 ? -15.195 -6.161 18.431 1.00 96.00 110 LEU A CA 1
ATOM 882 C C . LEU A 1 110 ? -15.625 -7.627 18.308 1.00 96.00 110 LEU A C 1
ATOM 884 O O . LEU A 1 110 ? -14.763 -8.500 18.371 1.00 96.00 110 LEU A O 1
ATOM 888 N N . GLU A 1 111 ? -16.910 -7.914 18.111 1.00 96.69 111 GLU A N 1
ATOM 889 C CA . GLU A 1 111 ? -17.432 -9.278 17.931 1.00 96.69 111 GLU A CA 1
ATOM 890 C C . GLU A 1 111 ? -16.785 -9.958 16.708 1.00 96.69 111 GLU A C 1
ATOM 892 O O . GLU A 1 111 ? -16.233 -11.053 16.834 1.00 96.69 111 GLU A O 1
ATOM 897 N N . PHE A 1 112 ? -16.709 -9.265 15.566 1.00 96.94 112 PHE A N 1
ATOM 898 C CA . PHE A 1 112 ? -16.001 -9.734 14.368 1.00 96.94 112 PHE A CA 1
ATOM 899 C C . PHE A 1 112 ? -14.504 -9.998 14.615 1.00 96.94 112 PHE A C 1
ATOM 901 O O . PHE A 1 112 ? -13.964 -11.017 14.171 1.00 96.94 112 PHE A O 1
ATOM 908 N N . LEU A 1 113 ? -13.817 -9.111 15.345 1.00 96.31 113 LEU A N 1
ATOM 909 C CA . LEU A 1 113 ? -12.409 -9.297 15.704 1.00 96.31 113 LEU A CA 1
ATOM 910 C C . LEU A 1 113 ? -12.201 -10.493 16.645 1.00 96.31 113 LEU A C 1
ATOM 912 O O . LEU A 1 113 ? -11.230 -11.229 16.456 1.00 96.31 113 LEU A O 1
ATOM 916 N N . HIS A 1 114 ? -13.112 -10.739 17.594 1.00 97.12 114 HIS A N 1
ATOM 917 C CA . HIS A 1 114 ? -13.076 -11.930 18.450 1.00 97.12 114 HIS A CA 1
ATOM 918 C C . HIS A 1 114 ? -13.282 -13.211 17.632 1.00 97.12 114 HIS A C 1
ATOM 920 O O . HIS A 1 114 ? -12.484 -14.138 17.768 1.00 97.12 114 HIS A O 1
ATOM 926 N N . SER A 1 115 ? -14.265 -13.254 16.723 1.00 96.50 115 SER A N 1
ATOM 927 C CA . SER A 1 115 ? -14.454 -14.400 15.820 1.00 96.50 115 SER A CA 1
ATOM 928 C C . SER A 1 115 ? -13.207 -14.664 14.971 1.00 96.50 115 SER A C 1
ATOM 930 O O . SER A 1 115 ? -12.734 -15.798 14.895 1.00 96.50 115 SER A O 1
ATOM 932 N N . ARG A 1 116 ? -12.601 -13.619 14.387 1.00 97.00 116 ARG A N 1
ATOM 933 C CA . ARG A 1 116 ? -11.388 -13.772 13.567 1.00 97.00 116 ARG A CA 1
ATOM 934 C C . ARG A 1 116 ? -10.161 -14.176 14.393 1.00 97.00 116 ARG A C 1
ATOM 936 O O . ARG A 1 116 ? -9.320 -14.923 13.896 1.00 97.00 116 ARG A O 1
ATOM 943 N N . HIS A 1 117 ? -10.055 -13.728 15.644 1.00 94.88 117 HIS A N 1
ATOM 944 C CA . HIS A 1 117 ? -9.026 -14.194 16.575 1.00 94.88 117 HIS A CA 1
ATOM 945 C C . HIS A 1 117 ? -9.217 -15.679 16.915 1.00 94.88 117 HIS A C 1
ATOM 947 O O . HIS A 1 117 ? -8.252 -16.439 16.835 1.00 94.88 117 HIS A O 1
ATOM 953 N N . GLN A 1 118 ? -10.451 -16.106 17.198 1.00 96.94 118 GLN A N 1
ATOM 954 C CA . GLN A 1 118 ? -10.798 -17.499 17.486 1.00 96.94 118 GLN A CA 1
ATOM 955 C C . GLN A 1 118 ? -10.510 -18.426 16.292 1.00 96.94 118 GLN A C 1
ATOM 957 O O . GLN A 1 118 ? -9.951 -19.506 16.486 1.00 96.94 118 GLN A O 1
ATOM 962 N N . GLU A 1 119 ? -10.795 -18.002 15.054 1.00 96.31 119 GLU A N 1
ATOM 963 C CA . GLU A 1 119 ? -10.375 -18.741 13.853 1.00 96.31 119 GLU A CA 1
ATOM 964 C C . GLU A 1 119 ? -8.847 -18.898 13.769 1.00 96.31 119 GLU A C 1
ATOM 966 O O . GLU A 1 119 ? -8.346 -19.958 13.393 1.00 96.31 119 GLU A O 1
ATOM 971 N N . VAL A 1 120 ? -8.089 -17.838 14.076 1.00 95.38 120 VAL A N 1
ATOM 972 C CA . VAL A 1 120 ? -6.619 -17.867 14.041 1.00 95.38 120 VAL A CA 1
ATOM 973 C C . VAL A 1 120 ? -6.067 -18.786 15.130 1.00 95.38 120 VAL A C 1
ATOM 975 O O . VAL A 1 120 ? -5.159 -19.562 14.841 1.00 95.38 120 VAL A O 1
ATOM 978 N N . GLU A 1 121 ? -6.648 -18.790 16.334 1.00 95.94 121 GLU A N 1
ATOM 979 C CA . GLU A 1 121 ? -6.290 -19.765 17.368 1.00 95.94 121 GLU A CA 1
ATOM 980 C C . GLU A 1 121 ? -6.592 -21.202 16.940 1.00 95.94 121 GLU A C 1
ATOM 982 O O . GLU A 1 121 ? -5.739 -22.071 17.095 1.00 95.94 121 GLU A O 1
ATOM 987 N N . GLN A 1 122 ? -7.772 -21.474 16.374 1.00 95.81 122 GLN A N 1
ATOM 988 C CA . GLN A 1 122 ? -8.121 -22.814 15.888 1.00 95.81 122 GLN A CA 1
ATOM 989 C C . GLN A 1 122 ? -7.153 -23.284 14.792 1.00 95.81 122 GLN A C 1
ATOM 991 O O . GLN A 1 122 ? -6.691 -24.424 14.827 1.00 95.81 122 GLN A O 1
ATOM 996 N N . ARG A 1 123 ? -6.782 -22.399 13.855 1.00 96.00 123 ARG A N 1
ATOM 997 C CA . ARG A 1 123 ? -5.767 -22.683 12.825 1.00 96.00 123 ARG A CA 1
ATOM 998 C C . ARG A 1 123 ? -4.378 -22.919 13.425 1.00 96.00 123 ARG A C 1
ATOM 1000 O O . ARG A 1 123 ? -3.668 -23.786 12.924 1.00 96.00 123 ARG A O 1
ATOM 1007 N N . ALA A 1 124 ? -4.002 -22.191 14.478 1.00 92.69 124 ALA A N 1
ATOM 1008 C CA . ALA A 1 124 ? -2.733 -22.379 15.180 1.00 92.69 124 ALA A CA 1
ATOM 1009 C C . ALA A 1 124 ? -2.687 -23.728 15.917 1.00 92.69 124 ALA A C 1
ATOM 1011 O O . ALA A 1 124 ? -1.770 -24.509 15.677 1.00 92.69 124 ALA A O 1
ATOM 1012 N N . ARG A 1 125 ? -3.716 -24.055 16.713 1.00 97.12 125 ARG A N 1
ATOM 1013 C CA . ARG A 1 125 ? -3.845 -25.349 17.413 1.00 97.12 125 ARG A CA 1
ATOM 1014 C C . ARG A 1 125 ? -3.822 -26.521 16.424 1.00 97.12 125 ARG A C 1
ATOM 1016 O O . ARG A 1 125 ? -3.013 -27.427 16.566 1.00 97.12 125 ARG A O 1
ATOM 1023 N N . ALA A 1 126 ? -4.597 -26.444 15.340 1.00 96.00 126 ALA A N 1
ATOM 1024 C CA . ALA A 1 126 ? -4.618 -27.470 14.293 1.00 96.00 126 ALA A CA 1
ATOM 1025 C C . ALA A 1 126 ? -3.326 -27.545 13.446 1.00 96.00 126 ALA A C 1
ATOM 1027 O O . ALA A 1 126 ? -3.154 -28.490 12.670 1.00 96.00 126 ALA A O 1
ATOM 1028 N N . ALA A 1 127 ? -2.431 -26.554 13.535 1.00 95.19 127 ALA A N 1
ATOM 1029 C CA . ALA A 1 127 ? -1.082 -26.614 12.971 1.00 95.19 127 ALA A CA 1
ATOM 1030 C C . ALA A 1 127 ? -0.082 -27.213 13.975 1.00 95.19 127 ALA A C 1
ATOM 1032 O O . ALA A 1 127 ? 0.770 -28.005 13.576 1.00 95.19 127 ALA A O 1
ATOM 1033 N N . GLU A 1 128 ? -0.224 -26.898 15.263 1.00 95.75 128 GLU A N 1
ATOM 1034 C CA . GLU A 1 128 ? 0.548 -27.482 16.364 1.00 95.75 128 GLU A CA 1
ATOM 1035 C C . GLU A 1 128 ? 0.282 -28.990 16.505 1.00 95.75 128 GLU A C 1
ATOM 1037 O O . GLU A 1 128 ? 1.233 -29.764 16.527 1.00 95.75 128 GLU A O 1
ATOM 1042 N N . GLU A 1 129 ? -0.979 -29.428 16.451 1.00 95.94 129 GLU A N 1
ATOM 1043 C CA . GLU A 1 129 ? -1.383 -30.847 16.421 1.00 95.94 129 GLU A CA 1
ATOM 1044 C C . GLU A 1 129 ? -0.782 -31.611 15.227 1.00 95.94 129 GLU A C 1
ATOM 1046 O O . GLU A 1 129 ? -0.386 -32.771 15.340 1.00 95.94 129 GLU A O 1
ATOM 1051 N N . LYS A 1 130 ? -0.669 -30.962 14.060 1.00 95.75 130 LYS A N 1
ATOM 1052 C CA . LYS A 1 130 ? -0.011 -31.556 12.882 1.00 95.75 130 LYS A CA 1
ATOM 1053 C C . LYS A 1 130 ? 1.506 -31.596 13.036 1.00 95.75 130 LYS A C 1
ATOM 1055 O O . LYS A 1 130 ? 2.140 -32.528 12.543 1.00 95.75 130 LYS A O 1
ATOM 1060 N N . ALA A 1 131 ? 2.092 -30.611 13.715 1.00 94.50 131 ALA A N 1
ATOM 1061 C CA . ALA A 1 131 ? 3.518 -30.577 14.009 1.00 94.50 131 ALA A CA 1
ATOM 1062 C C . ALA A 1 131 ? 3.909 -31.618 15.073 1.00 94.50 131 ALA A C 1
ATOM 1064 O O . ALA A 1 131 ? 4.937 -32.276 14.907 1.00 94.50 131 ALA A O 1
ATOM 1065 N N . SER A 1 132 ? 3.092 -31.826 16.112 1.00 95.25 132 SER A N 1
ATOM 1066 C CA . SER A 1 132 ? 3.309 -32.869 17.120 1.00 95.25 132 SER A CA 1
ATOM 1067 C C . SER A 1 132 ? 3.131 -34.265 16.526 1.00 95.25 132 SER A C 1
ATOM 1069 O O . SER A 1 132 ? 4.065 -35.057 16.609 1.00 95.25 132 SER A O 1
ATOM 1071 N N . ALA A 1 133 ? 2.033 -34.538 15.812 1.00 95.25 133 ALA A N 1
ATOM 1072 C CA . ALA A 1 133 ? 1.830 -35.819 15.128 1.00 95.25 133 ALA A CA 1
ATOM 1073 C C . ALA A 1 133 ? 2.926 -36.106 14.081 1.00 95.25 133 ALA A C 1
ATOM 1075 O O . ALA A 1 133 ? 3.411 -37.232 13.964 1.00 95.25 133 ALA A O 1
ATOM 1076 N N . GLY A 1 134 ? 3.376 -35.081 13.347 1.00 95.19 134 GLY A N 1
ATOM 1077 C CA . GLY A 1 134 ? 4.515 -35.189 12.434 1.00 95.19 134 GLY A CA 1
ATOM 1078 C C . GLY A 1 134 ? 5.830 -35.497 13.158 1.00 95.19 134 GLY A C 1
ATOM 1079 O O . GLY A 1 134 ? 6.616 -36.315 12.683 1.00 95.19 134 GLY A O 1
ATOM 1080 N N . LYS A 1 135 ? 6.068 -34.887 14.326 1.00 96.06 135 LYS A N 1
ATOM 1081 C CA . LYS A 1 135 ? 7.232 -35.175 15.172 1.00 96.06 135 LYS A CA 1
ATOM 1082 C C . LYS A 1 135 ? 7.185 -36.601 15.729 1.00 96.06 135 LYS A C 1
ATOM 1084 O O . LYS A 1 135 ? 8.173 -37.310 15.594 1.00 96.06 135 LYS A O 1
ATOM 1089 N N . GLU A 1 136 ? 6.058 -37.035 16.288 1.00 95.75 136 GLU A N 1
ATOM 1090 C CA . GLU A 1 136 ? 5.864 -38.398 16.803 1.00 95.75 136 GLU A CA 1
ATOM 1091 C C . GLU A 1 136 ? 6.086 -39.452 15.711 1.00 95.75 136 GLU A C 1
ATOM 1093 O O . GLU A 1 136 ? 6.763 -40.455 15.940 1.00 95.75 136 GLU A O 1
ATOM 1098 N N . LEU A 1 137 ? 5.602 -39.193 14.490 1.00 96.75 137 LEU A N 1
ATOM 1099 C CA . LEU A 1 137 ? 5.867 -40.052 13.340 1.00 96.75 137 LEU A CA 1
ATOM 1100 C C . LEU A 1 137 ? 7.368 -40.106 13.019 1.00 96.75 137 LEU A C 1
ATOM 1102 O O . LEU A 1 137 ? 7.903 -41.206 12.874 1.00 96.75 137 LEU A O 1
ATOM 1106 N N . HIS A 1 138 ? 8.068 -38.967 12.964 1.00 95.56 138 HIS A N 1
ATOM 1107 C CA . HIS A 1 138 ? 9.522 -38.948 12.759 1.00 95.56 138 HIS A CA 1
ATOM 1108 C C . HIS A 1 138 ? 10.285 -39.670 13.879 1.00 95.56 138 HIS A C 1
ATOM 1110 O O . HIS A 1 138 ? 11.157 -40.485 13.579 1.00 95.56 138 HIS A O 1
ATOM 1116 N N . ASP A 1 139 ? 9.937 -39.441 15.147 1.00 95.56 139 ASP A N 1
ATOM 1117 C CA . ASP A 1 139 ? 10.552 -40.112 16.295 1.00 95.56 139 ASP A CA 1
ATOM 1118 C C . ASP A 1 139 ? 10.322 -41.640 16.224 1.00 95.56 139 ASP A C 1
ATOM 1120 O O . ASP A 1 139 ? 11.266 -42.403 16.428 1.00 95.56 139 ASP A O 1
ATOM 1124 N N . SER A 1 140 ? 9.134 -42.102 15.805 1.00 95.31 140 SER A N 1
ATOM 1125 C CA . SER A 1 140 ? 8.823 -43.533 15.594 1.00 95.31 140 SER A CA 1
ATOM 1126 C C . SER A 1 140 ? 9.553 -44.182 14.405 1.00 95.31 140 SER A C 1
ATOM 1128 O O . SER A 1 140 ? 9.762 -45.398 14.371 1.00 95.31 140 SER A O 1
ATOM 1130 N N . VAL A 1 141 ? 9.951 -43.383 13.409 1.00 96.75 141 VAL A N 1
ATOM 1131 C CA . VAL A 1 141 ? 10.816 -43.825 12.304 1.00 96.75 141 VAL A CA 1
ATOM 1132 C C . VAL A 1 141 ? 12.273 -43.865 12.770 1.00 96.75 141 VAL A C 1
ATOM 1134 O O . VAL A 1 141 ? 12.998 -44.795 12.424 1.00 96.75 141 VAL A O 1
ATOM 1137 N N . ILE A 1 142 ? 12.698 -42.912 13.603 1.00 95.81 142 ILE A N 1
ATOM 1138 C CA . ILE A 1 142 ? 14.044 -42.868 14.186 1.00 95.81 142 ILE A CA 1
ATOM 1139 C C . ILE A 1 142 ? 14.276 -44.031 15.162 1.00 95.81 142 ILE A C 1
ATOM 1141 O O . ILE A 1 142 ? 15.372 -44.590 15.151 1.00 95.81 142 ILE A O 1
ATOM 1145 N N . THR A 1 143 ? 13.294 -44.434 15.979 1.00 95.81 143 THR A N 1
ATOM 1146 C CA . THR A 1 143 ? 13.432 -45.630 16.836 1.00 95.81 143 THR A CA 1
ATOM 1147 C C . THR A 1 143 ? 13.565 -46.895 15.998 1.00 95.81 143 THR A C 1
ATOM 1149 O O . THR A 1 143 ? 14.544 -47.618 16.165 1.00 95.81 143 THR A O 1
ATOM 1152 N N . ARG A 1 144 ? 12.679 -47.102 15.015 1.00 97.31 144 ARG A N 1
ATOM 1153 C CA . ARG A 1 144 ? 12.737 -48.262 14.113 1.00 97.31 144 ARG A CA 1
ATOM 1154 C C . ARG A 1 144 ? 14.072 -48.357 13.373 1.00 97.31 144 ARG A C 1
ATOM 1156 O O . ARG A 1 144 ? 14.712 -49.396 13.407 1.00 97.31 144 ARG A O 1
ATOM 1163 N N . LEU A 1 145 ? 14.558 -47.254 12.799 1.00 95.94 145 LEU A N 1
ATOM 1164 C CA . LEU A 1 145 ? 15.854 -47.228 12.109 1.00 95.94 145 LEU A CA 1
ATOM 1165 C C . LEU A 1 145 ? 17.054 -47.461 13.046 1.00 95.94 145 LEU A C 1
ATOM 1167 O O . LEU A 1 145 ? 18.113 -47.875 12.577 1.00 95.94 145 LEU A O 1
ATOM 1171 N N . ARG A 1 146 ? 16.922 -47.212 14.358 1.00 97.06 146 ARG A N 1
ATOM 1172 C CA . ARG A 1 146 ? 17.930 -47.610 15.357 1.00 97.06 146 ARG A CA 1
ATOM 1173 C C . ARG A 1 146 ? 17.840 -49.102 15.667 1.00 97.06 146 ARG A C 1
ATOM 1175 O O . ARG A 1 146 ? 18.875 -49.756 15.701 1.00 97.06 146 ARG A O 1
ATOM 1182 N N . GLU A 1 147 ? 16.635 -49.638 15.833 1.00 96.75 147 GLU A N 1
ATOM 1183 C CA . GLU A 1 147 ? 16.391 -51.071 16.039 1.00 96.75 147 GLU A CA 1
ATOM 1184 C C . GLU A 1 147 ? 16.903 -51.903 14.847 1.00 96.75 147 GLU A C 1
ATOM 1186 O O . GLU A 1 147 ? 17.642 -52.866 15.061 1.00 96.75 147 GLU A O 1
ATOM 1191 N N . ASP A 1 148 ? 16.616 -51.467 13.614 1.00 95.50 148 ASP A N 1
ATOM 1192 C CA . ASP A 1 148 ? 17.104 -52.042 12.348 1.00 95.50 148 ASP A CA 1
ATOM 1193 C C . ASP A 1 148 ? 18.639 -51.945 12.205 1.00 95.50 148 ASP A C 1
ATOM 1195 O O . ASP A 1 148 ? 19.298 -52.838 11.668 1.00 95.50 148 ASP A O 1
ATOM 1199 N N . LEU A 1 149 ? 19.245 -50.856 12.694 1.00 95.69 149 LEU A N 1
ATOM 1200 C CA . LEU A 1 149 ? 20.702 -50.703 12.704 1.00 95.69 149 LEU A CA 1
ATOM 1201 C C . LEU A 1 149 ? 21.355 -51.627 13.741 1.00 95.69 149 LEU A C 1
ATOM 1203 O O . LEU A 1 149 ? 22.407 -52.211 13.477 1.00 95.69 149 LEU A O 1
ATOM 1207 N N . GLU A 1 150 ? 20.749 -51.784 14.917 1.00 96.38 150 GLU A N 1
ATOM 1208 C CA . GLU A 1 150 ? 21.251 -52.693 15.941 1.00 96.38 150 GLU A CA 1
ATOM 1209 C C . GLU A 1 150 ? 21.099 -54.169 15.556 1.00 96.38 150 GLU A C 1
ATOM 1211 O O . GLU A 1 150 ? 22.016 -54.946 15.829 1.00 96.38 150 GLU A O 1
ATOM 1216 N N . THR A 1 151 ? 19.990 -54.584 14.928 1.00 95.81 151 THR A N 1
ATOM 1217 C CA . THR A 1 151 ? 19.845 -55.954 14.399 1.00 95.81 151 THR A CA 1
ATOM 1218 C C . THR A 1 151 ? 20.933 -56.237 13.368 1.00 95.81 151 THR A C 1
ATOM 1220 O O . THR A 1 151 ? 21.685 -57.194 13.547 1.00 95.81 151 THR A O 1
ATOM 1223 N N . ALA A 1 152 ? 21.134 -55.345 12.394 1.00 95.06 152 ALA A N 1
ATOM 1224 C CA . ALA A 1 152 ? 22.202 -55.469 11.401 1.00 95.06 152 ALA A CA 1
ATOM 1225 C C . ALA A 1 152 ? 23.616 -55.494 12.027 1.00 95.06 152 ALA A C 1
ATOM 1227 O O . ALA A 1 152 ? 24.497 -56.223 11.562 1.00 95.06 152 ALA A O 1
ATOM 1228 N N . ILE A 1 153 ? 23.860 -54.742 13.110 1.00 95.44 153 ILE A N 1
ATOM 1229 C CA . ILE A 1 153 ? 25.121 -54.805 13.871 1.00 95.44 153 ILE A CA 1
ATOM 1230 C C . ILE A 1 153 ? 25.291 -56.172 14.550 1.00 95.44 153 ILE A C 1
ATOM 1232 O O . ILE A 1 153 ? 26.374 -56.759 14.446 1.00 95.44 153 ILE A O 1
ATOM 1236 N N . ARG A 1 154 ? 24.242 -56.693 15.200 1.00 96.00 154 ARG A N 1
ATOM 1237 C CA . ARG A 1 154 ? 24.241 -58.002 15.877 1.00 96.00 154 ARG A CA 1
ATOM 1238 C C . ARG A 1 154 ? 24.451 -59.150 14.880 1.00 96.00 154 ARG A C 1
ATOM 1240 O O . ARG A 1 154 ? 25.310 -59.999 15.110 1.00 96.00 154 ARG A O 1
ATOM 1247 N N . GLU A 1 155 ? 23.761 -59.134 13.742 1.00 94.94 155 GLU A N 1
ATOM 1248 C CA . GLU A 1 155 ? 23.930 -60.100 12.643 1.00 94.94 155 GLU A CA 1
ATOM 1249 C C . GLU A 1 155 ? 25.353 -60.076 12.074 1.00 94.94 155 GLU A C 1
ATOM 1251 O O . GLU A 1 155 ? 26.009 -61.114 11.967 1.00 94.94 155 GLU A O 1
ATOM 1256 N N . ARG A 1 156 ? 25.894 -58.883 11.796 1.00 95.88 156 ARG A N 1
ATOM 1257 C CA . ARG A 1 156 ? 27.283 -58.701 11.346 1.00 95.88 156 ARG A CA 1
ATOM 1258 C C . ARG A 1 156 ? 28.298 -59.267 12.348 1.00 95.88 156 ARG A C 1
ATOM 1260 O O . ARG A 1 156 ? 29.354 -59.748 11.937 1.00 95.88 156 ARG A O 1
ATOM 1267 N N . GLU A 1 157 ? 28.017 -59.217 13.649 1.00 95.81 157 GLU A N 1
ATOM 1268 C CA . GLU A 1 157 ? 28.872 -59.825 14.674 1.00 95.81 157 GLU A CA 1
ATOM 1269 C C . GLU A 1 157 ? 28.760 -61.351 14.745 1.00 95.81 157 GLU A C 1
ATOM 1271 O O . GLU A 1 157 ? 29.778 -62.007 14.979 1.00 95.81 157 GLU A O 1
ATOM 1276 N N . VAL A 1 158 ? 27.579 -61.924 14.497 1.00 95.62 158 VAL A N 1
ATOM 1277 C CA . VAL A 1 158 ? 27.402 -63.378 14.331 1.00 95.62 158 VAL A CA 1
ATOM 1278 C C . VAL A 1 158 ? 28.180 -63.861 13.104 1.00 95.62 158 VAL A C 1
ATOM 1280 O O . VAL A 1 158 ? 29.088 -64.678 13.252 1.00 95.62 158 VAL A O 1
ATOM 1283 N N . LEU A 1 159 ? 27.962 -63.246 11.937 1.00 94.75 159 LEU A N 1
ATOM 1284 C CA . LEU A 1 159 ? 28.687 -63.549 10.695 1.00 94.75 159 LEU A CA 1
ATOM 1285 C C . LEU A 1 159 ? 30.213 -63.394 10.848 1.00 94.75 159 LEU A C 1
ATOM 1287 O O . LEU A 1 159 ? 30.991 -64.148 10.261 1.00 94.75 159 LEU A O 1
ATOM 1291 N N . LYS A 1 160 ? 30.680 -62.436 11.664 1.00 95.00 160 LYS A N 1
ATOM 1292 C CA . LYS A 1 160 ? 32.109 -62.271 11.986 1.00 95.00 160 LYS A CA 1
ATOM 1293 C C . LYS A 1 160 ? 32.654 -63.426 12.837 1.00 95.00 160 LYS A C 1
ATOM 1295 O O . LYS A 1 160 ? 33.793 -63.832 12.608 1.00 95.00 160 LYS A O 1
ATOM 1300 N N . LYS A 1 161 ? 31.877 -63.947 13.795 1.00 95.62 161 LYS A N 1
ATOM 1301 C CA . LYS A 1 161 ? 32.249 -65.117 14.614 1.00 95.62 161 LYS A CA 1
ATOM 1302 C C . LYS A 1 161 ? 32.286 -66.384 13.760 1.00 95.62 161 LYS A C 1
ATOM 1304 O O . LYS A 1 161 ? 33.300 -67.072 13.756 1.00 95.62 161 LYS A O 1
ATOM 1309 N N . GLU A 1 162 ? 31.243 -66.630 12.969 1.00 93.88 162 GLU A N 1
ATOM 1310 C CA . GLU A 1 162 ? 31.158 -67.764 12.035 1.00 93.88 162 GLU A CA 1
ATOM 1311 C C . GLU A 1 162 ? 32.322 -67.771 11.039 1.00 93.88 162 GLU A C 1
ATOM 1313 O O . GLU A 1 162 ? 32.992 -68.789 10.867 1.00 93.88 162 GLU A O 1
ATOM 1318 N N . LYS A 1 163 ? 32.641 -66.611 10.450 1.00 94.00 163 LYS A N 1
ATOM 1319 C CA . LYS A 1 163 ? 33.792 -66.444 9.554 1.00 94.00 163 LYS A CA 1
ATOM 1320 C C . LYS A 1 163 ? 35.127 -66.792 10.215 1.00 94.00 163 LYS A C 1
ATOM 1322 O O . LYS A 1 163 ? 36.014 -67.291 9.525 1.00 94.00 163 LYS A O 1
ATOM 1327 N N . GLU A 1 164 ? 35.301 -66.537 11.512 1.00 95.06 164 GLU A N 1
ATOM 1328 C CA . GLU A 1 164 ? 36.532 -66.914 12.215 1.00 95.06 164 GLU A CA 1
ATOM 1329 C C . GLU A 1 164 ? 36.540 -68.397 12.619 1.00 95.06 164 GLU A C 1
ATOM 1331 O O . GLU A 1 164 ? 37.572 -69.045 12.462 1.00 95.06 164 GLU A O 1
ATOM 1336 N N . SER A 1 165 ? 35.400 -68.984 13.001 1.00 93.81 165 SER A N 1
ATOM 1337 C CA . SER A 1 165 ? 35.271 -70.444 13.161 1.00 93.81 165 SER A CA 1
ATOM 1338 C C . SER A 1 165 ? 35.628 -71.187 11.869 1.00 93.81 165 SER A C 1
ATOM 1340 O O . SER A 1 165 ? 36.477 -72.076 11.887 1.00 93.81 165 SER A O 1
ATOM 1342 N N . LEU A 1 166 ? 35.082 -70.756 10.726 1.00 93.12 166 LEU A N 1
ATOM 1343 C CA . LEU A 1 166 ? 35.404 -71.313 9.407 1.00 93.12 166 LEU A CA 1
ATOM 1344 C C . LEU A 1 166 ? 36.886 -71.138 9.038 1.00 93.12 166 LEU A C 1
ATOM 1346 O O . LEU A 1 166 ? 37.467 -72.017 8.404 1.00 93.12 166 LEU A O 1
ATOM 1350 N N . ARG A 1 167 ? 37.539 -70.044 9.456 1.00 92.81 167 ARG A N 1
ATOM 1351 C CA . ARG A 1 167 ? 38.995 -69.858 9.291 1.00 92.81 167 ARG A CA 1
ATOM 1352 C C . ARG A 1 167 ? 39.815 -70.796 10.171 1.00 92.81 167 ARG A C 1
ATOM 1354 O O . ARG A 1 167 ? 40.842 -71.290 9.711 1.00 92.81 167 ARG A O 1
ATOM 1361 N N . ILE A 1 168 ? 39.391 -71.035 11.411 1.00 94.19 168 ILE A N 1
ATOM 1362 C CA . ILE A 1 168 ? 40.039 -71.984 12.327 1.00 94.19 168 ILE A CA 1
ATOM 1363 C C . ILE A 1 168 ? 39.908 -73.408 11.773 1.00 94.19 168 ILE A C 1
ATOM 1365 O O . ILE A 1 168 ? 40.900 -74.131 11.715 1.00 94.19 168 ILE A O 1
ATOM 1369 N N . GLU A 1 169 ? 38.725 -73.779 11.284 1.00 92.38 169 GLU A N 1
ATOM 1370 C CA . GLU A 1 169 ? 38.478 -75.079 10.660 1.00 92.38 169 GLU A CA 1
ATOM 1371 C C . GLU A 1 169 ? 39.259 -75.246 9.348 1.00 92.38 169 GLU A C 1
ATOM 1373 O O . GLU A 1 169 ? 39.952 -76.246 9.182 1.00 92.38 169 GLU A O 1
ATOM 1378 N N . THR A 1 170 ? 39.285 -74.225 8.483 1.00 90.12 170 THR A N 1
ATOM 1379 C CA . THR A 1 170 ? 40.135 -74.209 7.275 1.00 90.12 170 THR A CA 1
ATOM 1380 C C . THR A 1 170 ? 41.622 -74.336 7.625 1.00 90.12 170 THR A C 1
ATOM 1382 O O . THR A 1 170 ? 42.362 -75.046 6.953 1.00 90.12 170 THR A O 1
ATOM 1385 N N . ARG A 1 171 ? 42.095 -73.690 8.701 1.00 93.31 171 ARG A N 1
ATOM 1386 C CA . ARG A 1 171 ? 43.486 -73.832 9.166 1.00 93.31 171 ARG A CA 1
ATOM 1387 C C . ARG A 1 171 ? 43.766 -75.252 9.669 1.00 93.31 171 ARG A C 1
ATOM 1389 O O . ARG A 1 171 ? 44.845 -75.778 9.412 1.00 93.31 171 ARG A O 1
ATOM 1396 N N . LYS A 1 172 ? 42.803 -75.879 10.350 1.00 94.00 172 LYS A N 1
ATOM 1397 C CA . LYS A 1 172 ? 42.894 -77.262 10.839 1.00 94.00 172 LYS A CA 1
ATOM 1398 C C . LYS A 1 172 ? 42.929 -78.271 9.685 1.00 94.00 172 LYS A C 1
ATOM 1400 O O . LYS A 1 172 ? 43.782 -79.155 9.696 1.00 94.00 172 LYS A O 1
ATOM 1405 N N . THR A 1 173 ? 42.066 -78.126 8.678 1.00 90.75 173 THR A N 1
ATOM 1406 C CA . THR A 1 173 ? 42.078 -79.000 7.492 1.00 90.75 173 THR A CA 1
ATOM 1407 C C . THR A 1 173 ? 43.345 -78.805 6.665 1.00 90.75 173 THR A C 1
ATOM 1409 O O . THR A 1 173 ? 43.965 -79.797 6.297 1.00 90.75 173 THR A O 1
ATOM 1412 N N . VAL A 1 174 ? 43.816 -77.567 6.470 1.00 91.19 174 VAL A N 1
ATOM 1413 C CA . VAL A 1 174 ? 45.110 -77.292 5.815 1.00 91.19 174 VAL A CA 1
ATOM 1414 C C . VAL A 1 174 ? 46.287 -77.889 6.596 1.00 91.19 174 VAL A C 1
ATOM 1416 O O . VAL A 1 174 ? 47.188 -78.445 5.973 1.00 91.19 174 VAL A O 1
ATOM 1419 N N . SER A 1 175 ? 46.281 -77.856 7.935 1.00 91.25 175 SER A N 1
ATOM 1420 C CA . SER A 1 175 ? 47.299 -78.546 8.748 1.00 91.25 175 SER A CA 1
ATOM 1421 C C . SER A 1 175 ? 47.280 -80.056 8.498 1.00 91.25 175 SER A C 1
ATOM 1423 O O . SER A 1 175 ? 48.308 -80.627 8.149 1.00 91.25 175 SER A O 1
ATOM 1425 N N . SER A 1 176 ? 46.102 -80.686 8.566 1.00 91.38 176 SER A N 1
ATOM 1426 C CA . SER A 1 176 ? 45.944 -82.123 8.300 1.00 91.38 176 SER A CA 1
ATOM 1427 C C . SER A 1 176 ? 46.349 -82.506 6.870 1.00 91.38 176 SER A C 1
ATOM 1429 O O . SER A 1 176 ? 46.978 -83.540 6.674 1.00 91.38 176 SER A O 1
ATOM 1431 N N . MET A 1 177 ? 46.037 -81.671 5.873 1.00 89.12 177 MET A N 1
ATOM 1432 C CA . MET A 1 177 ? 46.483 -81.859 4.487 1.00 89.12 177 MET A CA 1
ATOM 1433 C C . MET A 1 177 ? 47.994 -81.672 4.330 1.00 89.12 177 MET A C 1
ATOM 1435 O O . MET A 1 177 ? 48.595 -82.322 3.483 1.00 89.12 177 MET A O 1
ATOM 1439 N N . THR A 1 178 ? 48.616 -80.800 5.126 1.00 88.94 178 THR A N 1
ATOM 1440 C CA . THR A 1 178 ? 50.074 -80.603 5.119 1.00 88.94 178 THR A CA 1
ATOM 1441 C C . THR A 1 178 ? 50.782 -81.793 5.762 1.00 88.94 178 THR A C 1
ATOM 1443 O O . THR A 1 178 ? 51.795 -82.250 5.246 1.00 88.94 178 THR A O 1
ATOM 1446 N N . GLU A 1 179 ? 50.231 -82.353 6.840 1.00 90.88 179 GLU A N 1
ATOM 1447 C CA . GLU A 1 179 ? 50.724 -83.600 7.432 1.00 90.88 179 GLU A CA 1
ATOM 1448 C C . GLU A 1 179 ? 50.597 -84.790 6.473 1.00 90.88 179 GLU A C 1
ATOM 1450 O O . GLU A 1 179 ? 51.571 -85.515 6.284 1.00 90.88 179 GLU A O 1
ATOM 1455 N N . GLU A 1 180 ? 49.437 -84.973 5.832 1.00 88.19 180 GLU A N 1
ATOM 1456 C CA . GLU A 1 180 ? 49.246 -86.013 4.811 1.00 88.19 180 GLU A CA 1
ATOM 1457 C C . GLU A 1 180 ? 50.172 -85.805 3.610 1.00 88.19 180 GLU A C 1
ATOM 1459 O O . GLU A 1 180 ? 50.840 -86.747 3.190 1.00 88.19 180 GLU A O 1
ATOM 1464 N N . LYS A 1 181 ? 50.311 -84.567 3.114 1.00 89.19 181 LYS A N 1
ATOM 1465 C CA . LYS A 1 181 ? 51.290 -84.232 2.072 1.00 89.19 181 LYS A CA 1
ATOM 1466 C C . LYS A 1 181 ? 52.692 -84.671 2.491 1.00 89.19 181 LYS A C 1
ATOM 1468 O O . LYS A 1 181 ? 53.324 -85.411 1.745 1.00 89.19 181 LYS A O 1
ATOM 1473 N N . ASN A 1 182 ? 53.142 -84.296 3.687 1.00 90.75 182 ASN A N 1
ATOM 1474 C CA . ASN A 1 182 ? 54.465 -84.666 4.189 1.00 90.75 182 ASN A CA 1
ATOM 1475 C C . ASN A 1 182 ? 54.630 -86.196 4.300 1.00 90.75 182 ASN A C 1
ATOM 1477 O O . ASN A 1 182 ? 55.682 -86.705 3.925 1.00 90.75 182 ASN A O 1
ATOM 1481 N N . ARG A 1 183 ? 53.596 -86.938 4.738 1.00 92.06 183 ARG A N 1
ATOM 1482 C CA . ARG A 1 183 ? 53.588 -88.419 4.760 1.00 92.06 183 ARG A CA 1
ATOM 1483 C C . ARG A 1 183 ? 53.735 -89.001 3.349 1.00 92.06 183 ARG A C 1
ATOM 1485 O O . ARG A 1 183 ? 54.587 -89.865 3.132 1.00 92.06 183 ARG A O 1
ATOM 1492 N N . THR A 1 184 ? 52.970 -88.495 2.380 1.00 87.75 184 THR A N 1
ATOM 1493 C CA . THR A 1 184 ? 53.072 -88.930 0.975 1.00 87.75 184 THR A CA 1
ATOM 1494 C C . THR A 1 184 ? 54.393 -88.526 0.319 1.00 87.75 184 THR A C 1
ATOM 1496 O O . THR A 1 184 ? 54.900 -89.273 -0.509 1.00 87.75 184 THR A O 1
ATOM 1499 N N . GLU A 1 185 ? 55.002 -87.403 0.711 1.00 87.12 185 GLU A N 1
ATOM 1500 C CA . GLU A 1 185 ? 56.335 -87.005 0.247 1.00 87.12 185 GLU A CA 1
ATOM 1501 C C . GLU A 1 185 ? 57.429 -87.896 0.844 1.00 87.12 185 GLU A C 1
ATOM 1503 O O . GLU A 1 185 ? 58.312 -88.313 0.100 1.00 87.12 185 GLU A O 1
ATOM 1508 N N . THR A 1 186 ? 57.345 -88.288 2.125 1.00 86.50 186 THR A N 1
ATOM 1509 C CA . THR A 1 186 ? 58.271 -89.290 2.685 1.00 86.50 186 THR A CA 1
ATOM 1510 C C . THR A 1 186 ? 58.150 -90.635 1.968 1.00 86.50 186 THR A C 1
ATOM 1512 O O . THR A 1 186 ? 59.161 -91.147 1.489 1.00 86.50 186 THR A O 1
ATOM 1515 N N . GLN A 1 187 ? 56.928 -91.137 1.758 1.00 88.19 187 GLN A N 1
ATOM 1516 C CA . GLN A 1 187 ? 56.687 -92.366 0.989 1.00 88.19 187 GLN A CA 1
ATOM 1517 C C . GLN A 1 187 ? 57.173 -92.246 -0.462 1.00 88.19 187 GLN A C 1
ATOM 1519 O O . GLN A 1 187 ? 57.727 -93.193 -1.012 1.00 88.19 187 GLN A O 1
ATOM 1524 N N . LEU A 1 188 ? 57.018 -91.078 -1.095 1.00 85.75 188 LEU A N 1
ATOM 1525 C CA . LEU A 1 188 ? 57.553 -90.825 -2.431 1.00 85.75 188 LEU A CA 1
ATOM 1526 C C . LEU A 1 188 ? 59.086 -90.856 -2.438 1.00 85.75 188 LEU A C 1
ATOM 1528 O O . LEU A 1 188 ? 59.653 -91.413 -3.372 1.00 85.75 188 LEU A O 1
ATOM 1532 N N . THR A 1 189 ? 59.764 -90.319 -1.417 1.00 83.06 189 THR A N 1
ATOM 1533 C CA . THR A 1 189 ? 61.232 -90.408 -1.318 1.00 83.06 189 THR A CA 1
ATOM 1534 C C . THR A 1 189 ? 61.728 -91.826 -1.027 1.00 83.06 189 THR A C 1
ATOM 1536 O O . THR A 1 189 ? 62.730 -92.238 -1.604 1.00 83.06 189 THR A O 1
ATOM 1539 N N . GLU A 1 190 ? 61.012 -92.606 -0.213 1.00 85.31 190 GLU A N 1
ATOM 1540 C CA . GLU A 1 190 ? 61.305 -94.028 0.026 1.00 85.31 190 GLU A CA 1
ATOM 1541 C C . GLU A 1 190 ? 61.149 -94.836 -1.271 1.00 85.31 190 GLU A C 1
ATOM 1543 O O . GLU A 1 190 ? 62.092 -95.498 -1.709 1.00 85.31 190 GLU A O 1
ATOM 1548 N N . ASN A 1 191 ? 60.020 -94.669 -1.967 1.00 80.94 191 ASN A N 1
ATOM 1549 C CA . ASN A 1 191 ? 59.772 -95.273 -3.277 1.00 80.94 191 ASN A CA 1
ATOM 1550 C C . ASN A 1 191 ? 60.787 -94.802 -4.337 1.00 80.94 191 ASN A C 1
ATOM 1552 O O . ASN A 1 191 ? 61.175 -95.585 -5.196 1.00 80.94 191 ASN A O 1
ATOM 1556 N N . GLN A 1 192 ? 61.258 -93.550 -4.298 1.00 82.62 192 GLN A N 1
ATOM 1557 C CA . GLN A 1 192 ? 62.312 -93.062 -5.199 1.00 82.62 192 GLN A CA 1
ATOM 1558 C C . GLN A 1 192 ? 63.673 -93.705 -4.911 1.00 82.62 192 GLN A C 1
ATOM 1560 O O . GLN A 1 192 ? 64.418 -93.970 -5.856 1.00 82.62 192 GLN A O 1
ATOM 1565 N N . LEU A 1 193 ? 64.007 -93.988 -3.649 1.00 83.94 193 LEU A N 1
ATOM 1566 C CA . LEU A 1 193 ? 65.220 -94.730 -3.291 1.00 83.94 193 LEU A CA 1
ATOM 1567 C C . LEU A 1 193 ? 65.126 -96.196 -3.739 1.00 83.94 193 LEU A C 1
ATOM 1569 O O . LEU A 1 193 ? 66.083 -96.715 -4.315 1.00 83.94 193 LEU A O 1
ATOM 1573 N N . GLU A 1 194 ? 63.968 -96.838 -3.567 1.00 81.56 194 GLU A N 1
ATOM 1574 C CA . GLU A 1 194 ? 63.731 -98.207 -4.041 1.00 81.56 194 GLU A CA 1
ATOM 1575 C C . GLU A 1 194 ? 63.738 -98.289 -5.579 1.00 81.56 194 GLU A C 1
ATOM 1577 O O . GLU A 1 194 ? 64.449 -99.116 -6.149 1.00 81.56 194 GLU A O 1
ATOM 1582 N N . VAL A 1 195 ? 63.073 -97.361 -6.276 1.00 77.06 195 VAL A N 1
ATOM 1583 C CA . VAL A 1 195 ? 63.150 -97.228 -7.743 1.00 77.06 195 VAL A CA 1
ATOM 1584 C C . VAL A 1 195 ? 64.576 -96.918 -8.205 1.00 77.06 195 VAL A C 1
ATOM 1586 O O . VAL A 1 195 ? 64.990 -97.431 -9.241 1.00 77.06 195 VAL A O 1
ATOM 1589 N N . SER A 1 196 ? 65.372 -96.156 -7.449 1.00 78.00 196 SER A N 1
ATOM 1590 C CA . SER A 1 196 ? 66.790 -95.922 -7.775 1.00 78.00 196 SER A CA 1
ATOM 1591 C C . SER A 1 196 ? 67.626 -97.201 -7.648 1.00 78.00 196 SER A C 1
ATOM 1593 O O . SER A 1 196 ? 68.470 -97.471 -8.506 1.00 78.00 196 SER A O 1
ATOM 1595 N N . ALA A 1 197 ? 67.363 -98.033 -6.634 1.00 78.94 197 ALA A N 1
ATOM 1596 C CA . ALA A 1 197 ? 67.989 -99.347 -6.492 1.00 78.94 197 ALA A CA 1
ATOM 1597 C C . ALA A 1 197 ? 67.567 -100.304 -7.624 1.00 78.94 197 ALA A C 1
ATOM 1599 O O . ALA A 1 197 ? 68.423 -100.932 -8.251 1.00 78.94 197 ALA A O 1
ATOM 1600 N N . LEU A 1 198 ? 66.273 -100.346 -7.959 1.00 77.25 198 LEU A N 1
ATOM 1601 C CA . LEU A 1 198 ? 65.741 -101.149 -9.064 1.00 77.25 198 LEU A CA 1
ATOM 1602 C C . LEU A 1 198 ? 66.266 -100.676 -10.429 1.00 77.25 198 LEU A C 1
ATOM 1604 O O . LEU A 1 198 ? 66.624 -101.505 -11.263 1.00 77.25 198 LEU A O 1
ATOM 1608 N N . THR A 1 199 ? 66.421 -99.368 -10.639 1.00 76.06 199 THR A N 1
ATOM 1609 C CA . THR A 1 199 ? 67.034 -98.796 -11.854 1.00 76.06 199 THR A CA 1
ATOM 1610 C C . THR A 1 199 ? 68.525 -99.140 -11.932 1.00 76.06 199 THR A C 1
ATOM 1612 O O . THR A 1 199 ? 69.033 -99.447 -13.005 1.00 76.06 199 THR A O 1
ATOM 1615 N N . SER A 1 200 ? 69.233 -99.198 -10.797 1.00 74.12 200 SER A N 1
ATOM 1616 C CA . SER A 1 200 ? 70.618 -99.692 -10.744 1.00 74.12 200 SER A CA 1
ATOM 1617 C C . SER A 1 200 ? 70.732 -101.174 -11.140 1.00 74.12 200 SER A C 1
ATOM 1619 O O . SER A 1 200 ? 71.715 -101.564 -11.775 1.00 74.12 200 SER A O 1
ATOM 1621 N N . THR A 1 201 ? 69.725 -102.000 -10.828 1.00 74.88 201 THR A N 1
ATOM 1622 C CA . THR A 1 201 ? 69.656 -103.385 -11.328 1.00 74.88 201 THR A CA 1
ATOM 1623 C C . THR A 1 201 ? 69.196 -103.485 -12.783 1.00 74.88 201 THR A C 1
ATOM 1625 O O . THR A 1 201 ? 69.744 -104.301 -13.520 1.00 74.88 201 THR A O 1
ATOM 1628 N N . LEU A 1 202 ? 68.263 -102.634 -13.228 1.00 74.00 202 LEU A N 1
ATOM 1629 C CA . LEU A 1 202 ? 67.776 -102.600 -14.609 1.00 74.00 202 LEU A CA 1
ATOM 1630 C C . LEU A 1 202 ? 68.888 -102.185 -15.575 1.00 74.00 202 LEU A C 1
ATOM 1632 O O . LEU A 1 202 ? 69.134 -102.896 -16.542 1.00 74.00 202 LEU A O 1
ATOM 1636 N N . ASN A 1 203 ? 69.631 -101.118 -15.264 1.00 73.50 203 ASN A N 1
ATOM 1637 C CA . ASN A 1 203 ? 70.735 -100.634 -16.097 1.00 73.50 203 ASN A CA 1
ATOM 1638 C C . ASN A 1 203 ? 71.780 -101.727 -16.371 1.00 73.50 203 ASN A C 1
ATOM 1640 O O . ASN A 1 203 ? 72.290 -101.802 -17.481 1.00 73.50 203 ASN A O 1
ATOM 1644 N N . LYS A 1 204 ? 72.064 -102.615 -15.404 1.00 72.44 204 LYS A N 1
ATOM 1645 C CA . LYS A 1 204 ? 72.978 -103.757 -15.608 1.00 72.44 204 LYS A CA 1
ATOM 1646 C C . LYS A 1 204 ? 72.440 -104.778 -16.615 1.00 72.44 204 LYS A C 1
ATOM 1648 O O . LYS A 1 204 ? 73.215 -105.319 -17.392 1.00 72.44 204 LYS A O 1
ATOM 1653 N N . LEU A 1 205 ? 71.129 -105.017 -16.617 1.00 65.62 205 LEU A N 1
ATOM 1654 C CA . LEU A 1 205 ? 70.458 -105.918 -17.560 1.00 65.62 205 LEU A CA 1
ATOM 1655 C C . LEU A 1 205 ? 70.265 -105.261 -18.939 1.00 65.62 205 LEU A C 1
ATOM 1657 O O . LEU A 1 205 ? 70.288 -105.942 -19.964 1.00 65.62 205 LEU A O 1
ATOM 1661 N N . GLU A 1 206 ? 70.117 -103.938 -18.997 1.00 69.25 206 GLU A N 1
ATOM 1662 C CA . GLU A 1 206 ? 70.122 -103.178 -20.252 1.00 69.25 206 GLU A CA 1
ATOM 1663 C C . GLU A 1 206 ? 71.527 -103.089 -20.867 1.00 69.25 206 GLU A C 1
ATOM 1665 O O . GLU A 1 206 ? 71.655 -103.160 -22.087 1.00 69.25 206 GLU A O 1
ATOM 1670 N N . GLU A 1 207 ? 72.588 -103.033 -20.053 1.00 69.88 207 GLU A N 1
ATOM 1671 C CA . GLU A 1 207 ? 73.987 -103.131 -20.500 1.00 69.88 207 GLU A CA 1
ATOM 1672 C C . GLU A 1 207 ? 74.238 -104.443 -21.274 1.00 69.88 207 GLU A C 1
ATOM 1674 O O . GLU A 1 207 ? 74.879 -104.428 -22.328 1.00 69.88 207 GLU A O 1
ATOM 1679 N N . GLU A 1 208 ? 73.675 -105.562 -20.797 1.00 62.66 208 GLU A N 1
ATOM 1680 C CA . GLU A 1 208 ? 73.731 -106.874 -21.458 1.00 62.66 208 GLU A CA 1
ATOM 1681 C C . GLU A 1 208 ? 72.844 -106.938 -22.717 1.00 62.66 208 GLU A C 1
ATOM 1683 O O . GLU A 1 208 ? 73.283 -107.422 -23.763 1.00 62.66 208 GLU A O 1
ATOM 1688 N N . ASN A 1 209 ? 71.619 -106.396 -22.671 1.00 58.34 209 ASN A N 1
ATOM 1689 C CA . ASN A 1 209 ? 70.719 -106.369 -23.834 1.00 58.34 209 ASN A CA 1
ATOM 1690 C C . ASN A 1 209 ? 71.203 -105.433 -24.958 1.00 58.34 209 ASN A C 1
ATOM 1692 O O . ASN A 1 209 ? 70.948 -105.702 -26.136 1.00 58.34 209 ASN A O 1
ATOM 1696 N N . ARG A 1 210 ? 71.945 -104.365 -24.638 1.00 64.50 210 ARG A N 1
ATOM 1697 C CA . ARG A 1 210 ? 72.503 -103.426 -25.627 1.00 64.50 210 ARG A CA 1
ATOM 1698 C C . ARG A 1 210 ? 73.443 -104.128 -26.613 1.00 64.50 210 ARG A C 1
ATOM 1700 O O . ARG A 1 210 ? 73.353 -103.872 -27.810 1.00 64.50 210 ARG A O 1
ATOM 1707 N N . GLY A 1 211 ? 74.248 -105.085 -26.138 1.00 59.34 211 GLY A N 1
ATOM 1708 C CA . GLY A 1 211 ? 75.112 -105.927 -26.982 1.00 59.34 211 GLY A CA 1
ATOM 1709 C C . GLY A 1 211 ? 74.369 -106.954 -27.854 1.00 59.34 211 GLY A C 1
ATOM 1710 O O . GLY A 1 211 ? 74.974 -107.571 -28.732 1.00 59.34 211 GLY A O 1
ATOM 1711 N N . LEU A 1 212 ? 73.061 -107.144 -27.643 1.00 54.59 212 LEU A N 1
ATOM 1712 C CA . LEU A 1 212 ? 72.199 -107.980 -28.486 1.00 54.59 212 LEU A CA 1
ATOM 1713 C C . LEU A 1 212 ? 71.397 -107.144 -29.498 1.00 54.59 212 LEU A C 1
ATOM 1715 O O . LEU A 1 212 ? 71.206 -107.592 -30.630 1.00 54.59 212 LEU A O 1
ATOM 1719 N N . LEU A 1 213 ? 71.002 -105.912 -29.149 1.00 49.22 213 LEU A N 1
ATOM 1720 C CA . LEU A 1 213 ? 70.331 -104.993 -30.082 1.00 49.22 213 LEU A CA 1
ATOM 1721 C C . LEU A 1 213 ? 71.231 -104.528 -31.240 1.00 49.22 213 LEU A C 1
ATOM 1723 O O . LEU A 1 213 ? 70.725 -104.298 -32.339 1.00 49.22 213 LEU A O 1
ATOM 1727 N N . GLU A 1 214 ? 72.556 -104.484 -31.056 1.00 50.94 214 GLU A N 1
ATOM 1728 C CA . GLU A 1 214 ? 73.524 -104.211 -32.138 1.00 50.94 214 GLU A CA 1
ATOM 1729 C C . GLU A 1 214 ? 73.472 -105.231 -33.299 1.00 50.94 214 GLU A C 1
ATOM 1731 O O . GLU A 1 214 ? 74.052 -104.992 -34.358 1.00 50.94 214 GLU A O 1
ATOM 1736 N N . ARG A 1 215 ? 72.740 -106.348 -33.154 1.00 46.78 215 ARG A N 1
ATOM 1737 C CA . ARG A 1 215 ? 72.482 -107.321 -34.233 1.00 46.78 215 ARG A CA 1
ATOM 1738 C C . ARG A 1 215 ? 71.126 -107.169 -34.934 1.00 46.78 215 ARG A C 1
ATOM 1740 O O . ARG A 1 215 ? 70.863 -107.937 -35.855 1.00 46.78 215 ARG A O 1
ATOM 1747 N N . LEU A 1 216 ? 70.275 -106.226 -34.518 1.00 40.41 216 LEU A N 1
ATOM 1748 C CA . LEU A 1 216 ? 68.894 -106.084 -35.014 1.00 40.41 216 LEU A CA 1
ATOM 1749 C C . LEU A 1 216 ? 68.595 -104.777 -35.767 1.00 40.41 216 LEU A C 1
ATOM 1751 O O . LEU A 1 216 ? 67.559 -104.692 -36.417 1.00 40.41 216 LEU A O 1
ATOM 1755 N N . VAL A 1 217 ? 69.494 -103.786 -35.742 1.00 47.34 217 VAL A N 1
ATOM 1756 C CA . VAL A 1 217 ? 69.325 -102.492 -36.451 1.00 47.34 217 VAL A CA 1
ATOM 1757 C C . VAL A 1 217 ? 70.063 -102.471 -37.809 1.00 47.34 217 VAL A C 1
ATOM 1759 O O . VAL A 1 217 ? 70.219 -101.440 -38.452 1.00 47.34 217 VAL A O 1
ATOM 1762 N N . THR A 1 218 ? 70.513 -103.633 -38.291 1.00 45.50 218 THR A N 1
ATOM 1763 C CA . THR A 1 218 ? 71.172 -103.818 -39.600 1.00 45.50 218 THR A CA 1
ATOM 1764 C C . THR A 1 218 ? 70.200 -104.051 -40.765 1.00 45.50 218 THR A C 1
ATOM 1766 O O . THR A 1 218 ? 70.642 -104.349 -41.875 1.00 45.50 218 THR A O 1
ATOM 1769 N N . LEU A 1 219 ? 68.890 -103.893 -40.549 1.00 43.19 219 LEU A N 1
ATOM 1770 C CA . LEU A 1 219 ? 67.861 -103.943 -41.589 1.00 43.19 219 LEU A CA 1
ATOM 1771 C C . LEU A 1 219 ? 66.962 -102.696 -41.535 1.00 43.19 219 LEU A C 1
ATOM 1773 O O . LEU A 1 219 ? 66.637 -102.195 -40.465 1.00 43.19 219 LEU A O 1
ATOM 1777 N N . GLU A 1 220 ? 66.573 -102.230 -42.725 1.00 33.44 220 GLU A N 1
ATOM 1778 C CA . GLU A 1 220 ? 65.631 -101.124 -42.987 1.00 33.44 220 GLU A CA 1
ATOM 1779 C C . GLU A 1 220 ? 66.089 -99.694 -42.618 1.00 33.44 220 GLU A C 1
ATOM 1781 O O . GLU A 1 220 ? 65.342 -98.880 -42.077 1.00 33.44 220 GLU A O 1
ATOM 1786 N N . HIS A 1 221 ? 67.295 -99.327 -43.070 1.00 27.19 221 HIS A N 1
ATOM 1787 C CA . HIS A 1 221 ? 67.652 -97.928 -43.345 1.00 27.19 221 HIS A CA 1
ATOM 1788 C C . HIS A 1 221 ? 68.070 -97.739 -44.814 1.00 27.19 221 HIS A C 1
ATOM 1790 O O . HIS A 1 221 ? 69.210 -98.035 -45.153 1.00 27.19 221 HIS A O 1
ATOM 1796 N N . GLN A 1 222 ? 67.176 -97.213 -45.665 1.00 31.28 222 GLN A N 1
ATOM 1797 C CA . GLN A 1 222 ? 67.482 -96.469 -46.909 1.00 31.28 222 GLN A CA 1
ATOM 1798 C C . GLN A 1 222 ? 66.185 -95.809 -47.440 1.00 31.28 222 GLN A C 1
ATOM 1800 O O . GLN A 1 222 ? 65.168 -96.476 -47.564 1.00 31.28 222 GLN A O 1
ATOM 1805 N N . GLN A 1 223 ? 66.085 -94.472 -47.488 1.00 35.19 223 GLN A N 1
ATOM 1806 C CA . GLN A 1 223 ? 66.500 -93.534 -48.560 1.00 35.19 223 GLN A CA 1
ATOM 1807 C C . GLN A 1 223 ? 65.482 -93.389 -49.727 1.00 35.19 223 GLN A C 1
ATOM 1809 O O . GLN A 1 223 ? 64.827 -94.361 -50.066 1.00 35.19 223 GLN A O 1
ATOM 1814 N N . VAL A 1 224 ? 65.333 -92.286 -50.490 1.00 28.55 224 VAL A N 1
ATOM 1815 C CA . VAL A 1 224 ? 65.493 -90.806 -50.346 1.00 28.55 224 VAL A CA 1
ATOM 1816 C C . VAL A 1 224 ? 65.782 -90.178 -51.737 1.00 28.55 224 VAL A C 1
ATOM 1818 O O . VAL A 1 224 ? 66.798 -90.484 -52.345 1.00 28.55 224 VAL A O 1
ATOM 1821 N N . LEU A 1 225 ? 64.934 -89.216 -52.150 1.00 26.50 225 LEU A N 1
ATOM 1822 C CA . LEU A 1 225 ? 65.151 -88.101 -53.113 1.00 26.50 225 LEU A CA 1
ATOM 1823 C C . LEU A 1 225 ? 65.383 -88.297 -54.641 1.00 26.50 225 LEU A C 1
ATOM 1825 O O . LEU A 1 225 ? 65.940 -89.274 -55.127 1.00 26.50 225 LEU A O 1
ATOM 1829 N N . SER A 1 226 ? 65.078 -87.188 -55.351 1.00 28.05 226 SER A N 1
ATOM 1830 C CA . SER A 1 226 ? 65.385 -86.817 -56.760 1.00 28.05 226 SER A CA 1
ATOM 1831 C C . SER A 1 226 ? 64.496 -87.461 -57.855 1.00 28.05 226 SER A C 1
ATOM 1833 O O . SER A 1 226 ? 63.897 -88.499 -57.611 1.00 28.05 226 SER A O 1
ATOM 1835 N N . SER A 1 227 ? 64.280 -86.894 -59.060 1.00 26.80 227 SER A N 1
ATOM 1836 C CA . SER A 1 227 ? 64.838 -85.709 -59.771 1.00 26.80 227 SER A CA 1
ATOM 1837 C C . SER A 1 227 ? 63.791 -85.186 -60.823 1.00 26.80 227 SER A C 1
ATOM 1839 O O . SER A 1 227 ? 62.967 -85.991 -61.243 1.00 26.80 227 SER A O 1
ATOM 1841 N N . VAL A 1 228 ? 63.583 -83.884 -61.135 1.00 27.98 228 VAL A N 1
ATOM 1842 C CA . VAL A 1 228 ? 64.305 -82.928 -62.044 1.00 27.98 228 VAL A CA 1
ATOM 1843 C C . VAL A 1 228 ? 63.549 -82.580 -63.366 1.00 27.98 228 VAL A C 1
ATOM 1845 O O . VAL A 1 228 ? 62.823 -83.405 -63.903 1.00 27.98 228 VAL A O 1
ATOM 1848 N N . ASN A 1 229 ? 63.808 -81.366 -63.900 1.00 27.67 229 ASN A N 1
ATOM 1849 C CA . ASN A 1 229 ? 63.529 -80.805 -65.252 1.00 27.67 229 ASN A CA 1
ATOM 1850 C C . ASN A 1 229 ? 62.150 -80.192 -65.622 1.00 27.67 229 ASN A C 1
ATOM 1852 O O . ASN A 1 229 ? 61.089 -80.633 -65.201 1.00 27.67 229 ASN A O 1
ATOM 1856 N N . GLY A 1 230 ? 62.215 -79.159 -66.483 1.00 30.72 230 GLY A N 1
ATOM 1857 C CA . GLY A 1 230 ? 61.095 -78.407 -67.084 1.00 30.72 230 GLY A CA 1
ATOM 1858 C C . GLY A 1 230 ? 61.510 -76.961 -67.425 1.00 30.72 230 GLY A C 1
ATOM 1859 O O . GLY A 1 230 ? 62.015 -76.269 -66.542 1.00 30.72 230 GLY A O 1
ATOM 1860 N N . HIS A 1 231 ? 61.376 -76.506 -68.683 1.00 25.81 231 HIS A N 1
ATOM 1861 C CA . HIS A 1 231 ? 62.006 -75.265 -69.196 1.00 25.81 231 HIS A CA 1
ATOM 1862 C C . HIS A 1 231 ? 61.279 -74.617 -70.403 1.00 25.81 231 HIS A C 1
ATOM 1864 O O . HIS A 1 231 ? 60.581 -75.306 -71.137 1.00 25.81 231 HIS A O 1
ATOM 1870 N N . ALA A 1 232 ? 61.587 -73.326 -70.635 1.00 30.95 232 ALA A N 1
ATOM 1871 C CA . ALA A 1 232 ? 61.437 -72.514 -71.862 1.00 30.95 232 ALA A CA 1
ATOM 1872 C C . ALA A 1 232 ? 60.034 -72.201 -72.446 1.00 30.95 232 ALA A C 1
ATOM 1874 O O . ALA A 1 232 ? 59.287 -73.091 -72.827 1.00 30.95 232 ALA A O 1
ATOM 1875 N N . GLN A 1 233 ? 59.793 -70.909 -72.728 1.00 26.44 233 GLN A N 1
ATOM 1876 C CA . GLN A 1 233 ? 59.728 -70.420 -74.119 1.00 26.44 233 GLN A CA 1
ATOM 1877 C C . GLN A 1 233 ? 60.138 -68.929 -74.202 1.00 26.44 233 GLN A C 1
ATOM 1879 O O . GLN A 1 233 ? 59.953 -68.170 -73.252 1.00 26.44 233 GLN A O 1
ATOM 1884 N N . GLN A 1 234 ? 60.732 -68.519 -75.327 1.00 32.38 234 GLN A N 1
ATOM 1885 C CA . GLN A 1 234 ? 61.204 -67.159 -75.637 1.00 32.38 234 GLN A CA 1
ATOM 1886 C C . GLN A 1 234 ? 60.489 -66.600 -76.884 1.00 32.38 234 GLN A C 1
ATOM 1888 O O . GLN A 1 234 ? 60.018 -67.396 -77.686 1.00 32.38 234 GLN A O 1
ATOM 1893 N N . GLN A 1 235 ? 60.469 -65.258 -77.004 1.00 34.53 235 GLN A N 1
ATOM 1894 C CA . GLN A 1 235 ? 60.802 -64.395 -78.174 1.00 34.53 235 GLN A CA 1
ATOM 1895 C C . GLN A 1 235 ? 60.348 -64.838 -79.600 1.00 34.53 235 GLN A C 1
ATOM 1897 O O . GLN A 1 235 ? 60.321 -66.008 -79.943 1.00 34.53 235 GLN A O 1
ATOM 1902 N N . VAL A 1 236 ? 60.037 -63.927 -80.532 1.00 34.69 236 VAL A N 1
ATOM 1903 C CA . VAL A 1 236 ? 61.032 -63.099 -81.249 1.00 34.69 236 VAL A CA 1
ATOM 1904 C C . VAL A 1 236 ? 60.357 -61.999 -82.083 1.00 34.69 236 VAL A C 1
ATOM 1906 O O . VAL A 1 236 ? 59.409 -62.287 -82.799 1.00 34.69 236 VAL A O 1
ATOM 1909 N N . GLU A 1 237 ? 60.919 -60.786 -82.003 1.00 30.53 237 GLU A N 1
ATOM 1910 C CA . GLU A 1 237 ? 61.002 -59.691 -83.003 1.00 30.53 237 GLU A CA 1
ATOM 1911 C C . GLU A 1 237 ? 61.661 -58.511 -82.241 1.00 30.53 237 GLU A C 1
ATOM 1913 O O . GLU A 1 237 ? 60.989 -57.743 -81.565 1.00 30.53 237 GLU A O 1
ATOM 1918 N N . GLN A 1 238 ? 62.979 -58.366 -82.072 1.00 29.30 238 GLN A N 1
ATOM 1919 C CA . GLN A 1 238 ? 64.171 -58.753 -82.836 1.00 29.30 238 GLN A CA 1
ATOM 1920 C C . GLN A 1 238 ? 64.277 -58.117 -84.233 1.00 29.30 238 GLN A C 1
ATOM 1922 O O . GLN A 1 238 ? 63.686 -58.593 -85.190 1.00 29.30 238 GLN A O 1
ATOM 1927 N N . VAL A 1 239 ? 65.168 -57.119 -84.324 1.00 34.50 239 VAL A N 1
ATOM 1928 C CA . VAL A 1 239 ? 65.797 -56.578 -85.549 1.00 34.50 239 VAL A CA 1
ATOM 1929 C C . VAL A 1 239 ? 64.880 -55.799 -86.506 1.00 34.50 239 VAL A C 1
ATOM 1931 O O . VAL A 1 239 ? 64.504 -56.272 -87.568 1.00 34.50 239 VAL A O 1
ATOM 1934 N N . LEU A 1 240 ? 64.672 -54.526 -86.153 1.00 29.31 240 LEU A N 1
ATOM 1935 C CA . LEU A 1 240 ? 64.870 -53.341 -87.012 1.00 29.31 240 LEU A CA 1
ATOM 1936 C C . LEU A 1 240 ? 65.311 -52.195 -86.067 1.00 29.31 240 LEU A C 1
ATOM 1938 O O . LEU A 1 240 ? 64.474 -51.448 -85.576 1.00 29.31 240 LEU A O 1
ATOM 1942 N N . ALA A 1 241 ? 66.547 -52.129 -85.559 1.00 35.56 241 ALA A N 1
ATOM 1943 C CA . ALA A 1 241 ? 67.848 -52.150 -86.244 1.00 35.56 241 ALA A CA 1
ATOM 1944 C C . ALA A 1 241 ? 67.980 -51.002 -87.263 1.00 35.56 241 ALA A C 1
ATOM 1946 O O . ALA A 1 241 ? 67.252 -50.946 -88.253 1.00 35.56 241 ALA A O 1
ATOM 1947 N N . ASP A 1 242 ? 68.890 -50.074 -86.968 1.00 38.75 242 ASP A N 1
ATOM 1948 C CA . ASP A 1 242 ? 68.972 -48.735 -87.554 1.00 38.75 242 ASP A CA 1
ATOM 1949 C C . ASP A 1 242 ? 69.231 -48.729 -89.066 1.00 38.75 242 ASP A C 1
ATOM 1951 O O . ASP A 1 242 ? 70.274 -49.196 -89.525 1.00 38.75 242 ASP A O 1
ATOM 1955 N N . LEU A 1 243 ? 68.325 -48.123 -89.847 1.00 28.66 243 LEU A N 1
ATOM 1956 C CA . LEU A 1 243 ? 68.587 -47.816 -91.258 1.00 28.66 243 LEU A CA 1
ATOM 1957 C C . LEU A 1 243 ? 67.705 -46.682 -91.824 1.00 28.66 243 LEU A C 1
ATOM 1959 O O . LEU A 1 243 ? 66.847 -46.901 -92.675 1.00 28.66 243 LEU A O 1
ATOM 1963 N N . MET A 1 244 ? 67.950 -45.443 -91.384 1.00 27.92 244 MET A N 1
ATOM 1964 C CA . MET A 1 244 ? 68.485 -44.382 -92.264 1.00 27.92 244 MET A CA 1
ATOM 1965 C C . MET A 1 244 ? 68.483 -43.008 -91.588 1.00 27.92 244 MET A C 1
ATOM 1967 O O . MET A 1 244 ? 67.442 -42.461 -91.232 1.00 27.92 244 MET A O 1
ATOM 1971 N N . ASP A 1 245 ? 69.673 -42.422 -91.507 1.00 38.19 245 ASP A N 1
ATOM 1972 C CA . ASP A 1 245 ? 69.860 -40.996 -91.258 1.00 38.19 245 ASP A CA 1
ATOM 1973 C C . ASP A 1 245 ? 69.566 -40.177 -92.540 1.00 38.19 245 ASP A C 1
ATOM 1975 O O . ASP A 1 245 ? 69.594 -40.714 -93.650 1.00 38.19 245 ASP A O 1
ATOM 1979 N N . SER A 1 246 ? 69.372 -38.860 -92.393 1.00 41.81 246 SER A N 1
ATOM 1980 C CA . SER A 1 246 ? 69.093 -37.850 -93.438 1.00 41.81 246 SER A CA 1
ATOM 1981 C C . SER A 1 246 ? 67.657 -37.766 -93.990 1.00 41.81 246 SER A C 1
ATOM 1983 O O . SER A 1 246 ? 67.220 -38.590 -94.788 1.00 41.81 246 SER A O 1
ATOM 1985 N N . LYS A 1 247 ? 66.980 -36.630 -93.731 1.00 32.53 247 LYS A N 1
ATOM 1986 C CA . LYS A 1 247 ? 66.884 -35.508 -94.703 1.00 32.53 247 LYS A CA 1
ATOM 1987 C C . LYS A 1 247 ? 66.092 -34.317 -94.135 1.00 32.53 247 LYS A C 1
ATOM 1989 O O . LYS A 1 247 ? 64.999 -34.454 -93.603 1.00 32.53 247 LYS A O 1
ATOM 1994 N N . ASN A 1 248 ? 66.651 -33.116 -94.279 1.00 43.97 248 ASN A N 1
ATOM 1995 C CA . ASN A 1 248 ? 66.094 -31.858 -93.763 1.00 43.97 248 ASN A CA 1
ATOM 1996 C C . ASN A 1 248 ? 64.710 -31.457 -94.335 1.00 43.97 248 ASN A C 1
ATOM 1998 O O . ASN A 1 248 ? 64.401 -31.757 -95.486 1.00 43.97 248 ASN A O 1
ATOM 2002 N N . LYS A 1 249 ? 64.043 -30.545 -93.593 1.00 44.47 249 LYS A N 1
ATOM 2003 C CA . LYS A 1 249 ? 63.160 -29.452 -94.086 1.00 44.47 249 LYS A CA 1
ATOM 2004 C C . LYS A 1 249 ? 61.643 -29.724 -94.236 1.00 44.47 249 LYS A C 1
ATOM 2006 O O . LYS A 1 249 ? 61.147 -29.809 -95.351 1.00 44.47 249 LYS A O 1
ATOM 2011 N N . LEU A 1 250 ? 60.875 -29.659 -93.133 1.00 44.41 250 LEU A N 1
ATOM 2012 C CA . LEU A 1 250 ? 59.425 -29.329 -93.186 1.00 44.41 250 LEU A CA 1
ATOM 2013 C C . LEU A 1 250 ? 58.820 -28.717 -91.890 1.00 44.41 250 LEU A C 1
ATOM 2015 O O . LEU A 1 250 ? 57.624 -28.820 -91.638 1.00 44.41 250 LEU A O 1
ATOM 2019 N N . ALA A 1 251 ? 59.633 -28.052 -91.057 1.00 43.44 251 ALA A N 1
ATOM 2020 C CA . ALA A 1 251 ? 59.231 -27.580 -89.718 1.00 43.44 251 ALA A CA 1
ATOM 2021 C C . ALA A 1 251 ? 59.000 -26.053 -89.579 1.00 43.44 251 ALA A C 1
ATOM 2023 O O . ALA A 1 251 ? 58.862 -25.561 -88.463 1.00 43.44 251 ALA A O 1
ATOM 2024 N N . TYR A 1 252 ? 59.000 -25.282 -90.675 1.00 48.28 252 TYR A N 1
ATOM 2025 C CA . TYR A 1 252 ? 59.072 -23.810 -90.610 1.00 48.28 252 TYR A CA 1
ATOM 2026 C C . TYR A 1 252 ? 57.718 -23.088 -90.758 1.00 48.28 252 TYR A C 1
ATOM 2028 O O . TYR A 1 252 ? 57.460 -22.111 -90.057 1.00 48.28 252 TYR A O 1
ATOM 2036 N N . ASP A 1 253 ? 56.830 -23.567 -91.633 1.00 48.91 253 ASP A N 1
ATOM 2037 C CA . ASP A 1 253 ? 55.691 -22.752 -92.088 1.00 48.91 253 ASP A CA 1
ATOM 2038 C C . ASP A 1 253 ? 54.391 -22.942 -91.284 1.00 48.91 253 ASP A C 1
ATOM 2040 O O . ASP A 1 253 ? 53.544 -22.046 -91.266 1.00 48.91 253 ASP A O 1
ATOM 2044 N N . LYS A 1 254 ? 54.246 -24.043 -90.527 1.00 48.69 254 LYS A N 1
ATOM 2045 C CA . LYS A 1 254 ? 53.038 -24.308 -89.713 1.00 48.69 254 LYS A CA 1
ATOM 2046 C C . LYS A 1 254 ? 52.831 -23.276 -88.593 1.00 48.69 254 LYS A C 1
ATOM 2048 O O . LYS A 1 254 ? 51.699 -22.885 -88.326 1.00 48.69 254 LYS A O 1
ATOM 2053 N N . GLY A 1 255 ? 53.909 -22.795 -87.969 1.00 53.31 255 GLY A N 1
ATOM 2054 C CA . GLY A 1 255 ? 53.825 -21.843 -86.853 1.00 53.31 255 GLY A CA 1
ATOM 2055 C C . GLY A 1 255 ? 53.410 -20.419 -87.250 1.00 53.31 255 GLY A C 1
ATOM 2056 O O . GLY A 1 255 ? 52.966 -19.654 -86.400 1.00 53.31 255 GLY A O 1
ATOM 2057 N N . LYS A 1 256 ? 53.533 -20.051 -88.533 1.00 49.72 256 LYS A N 1
ATOM 2058 C CA . LYS A 1 256 ? 53.438 -18.652 -88.991 1.00 49.72 256 LYS A CA 1
ATOM 2059 C C . LYS A 1 256 ? 52.009 -18.172 -89.275 1.00 49.72 256 LYS A C 1
ATOM 2061 O O . LYS A 1 256 ? 51.763 -16.968 -89.274 1.00 49.72 256 LYS A O 1
ATOM 2066 N N . LEU A 1 257 ? 51.075 -19.095 -89.510 1.00 51.75 257 LEU A N 1
ATOM 2067 C CA . LEU A 1 257 ? 49.651 -18.782 -89.701 1.00 51.75 257 LEU A CA 1
ATOM 2068 C C . LEU A 1 257 ? 48.875 -18.765 -88.374 1.00 51.75 257 LEU A C 1
ATOM 2070 O O . LEU A 1 257 ? 47.956 -17.966 -88.215 1.00 51.75 257 LEU A O 1
ATOM 2074 N N . GLN A 1 258 ? 49.284 -19.580 -87.397 1.00 50.25 258 GLN A N 1
ATOM 2075 C CA . GLN A 1 258 ? 48.600 -19.709 -86.106 1.00 50.25 258 GLN A CA 1
ATOM 2076 C C . GLN A 1 258 ? 48.628 -18.401 -85.289 1.00 50.25 258 GLN A C 1
ATOM 2078 O O . GLN A 1 258 ? 47.606 -17.993 -84.742 1.00 50.25 258 GLN A O 1
ATOM 2083 N N . THR A 1 259 ? 49.751 -17.671 -85.309 1.00 59.44 259 THR A N 1
ATOM 2084 C CA . THR A 1 259 ? 49.903 -16.384 -84.600 1.00 59.44 259 THR A CA 1
ATOM 2085 C C . THR A 1 259 ? 48.965 -15.288 -85.115 1.00 59.44 259 THR A C 1
ATOM 2087 O O . THR A 1 259 ? 48.685 -14.333 -84.397 1.00 59.44 259 THR A O 1
ATOM 2090 N N . LYS A 1 260 ? 48.497 -15.382 -86.368 1.00 58.56 260 LYS A N 1
ATOM 2091 C CA . LYS A 1 260 ? 47.688 -14.327 -86.997 1.00 58.56 260 LYS A CA 1
ATOM 2092 C C . LYS A 1 260 ? 46.206 -14.408 -86.627 1.00 58.56 260 LYS A C 1
ATOM 2094 O O . LYS A 1 260 ? 45.523 -13.391 -86.670 1.00 58.56 260 LYS A O 1
ATOM 2099 N N . VAL A 1 261 ? 45.741 -15.598 -86.248 1.00 60.38 261 VAL A N 1
ATOM 2100 C CA . VAL A 1 261 ? 44.369 -15.838 -85.781 1.00 60.38 261 VAL A CA 1
ATOM 2101 C C . VAL A 1 261 ? 44.218 -15.408 -84.319 1.00 60.38 261 VAL A C 1
ATOM 2103 O O . VAL A 1 261 ? 43.275 -14.689 -84.008 1.00 60.38 261 VAL A O 1
ATOM 2106 N N . GLN A 1 262 ? 45.195 -15.733 -83.458 1.00 59.72 262 GLN A N 1
ATOM 2107 C CA . GLN A 1 262 ? 45.192 -15.321 -82.044 1.00 59.72 262 GLN A CA 1
ATOM 2108 C C . GLN A 1 262 ? 45.049 -13.801 -81.870 1.00 59.72 262 GLN A C 1
ATOM 2110 O O . GLN A 1 262 ? 44.156 -13.361 -81.156 1.00 59.72 262 GLN A O 1
ATOM 2115 N N . GLN A 1 263 ? 45.834 -13.000 -82.602 1.00 63.97 263 GLN A N 1
ATOM 2116 C CA . GLN A 1 263 ? 45.814 -11.533 -82.478 1.00 63.97 263 GLN A CA 1
ATOM 2117 C C . GLN A 1 263 ? 44.434 -10.897 -82.727 1.00 63.97 263 GLN A C 1
ATOM 2119 O O . GLN A 1 263 ? 44.097 -9.902 -82.095 1.00 63.97 263 GLN A O 1
ATOM 2124 N N . LEU A 1 264 ? 43.619 -11.467 -83.623 1.00 65.06 264 LEU A N 1
ATOM 2125 C CA . LEU A 1 264 ? 42.274 -10.951 -83.916 1.00 65.06 264 LEU A CA 1
ATOM 2126 C C . LEU A 1 264 ? 41.196 -11.478 -82.954 1.00 65.06 264 LEU A C 1
ATOM 2128 O O . LEU A 1 264 ? 40.107 -10.910 -82.901 1.00 65.06 264 LEU A O 1
ATOM 2132 N N . GLN A 1 265 ? 41.486 -12.531 -82.185 1.00 57.25 265 GLN A N 1
ATOM 2133 C CA . GLN A 1 265 ? 40.638 -12.965 -81.071 1.00 57.25 265 GLN A CA 1
ATOM 2134 C C . GLN A 1 265 ? 40.957 -12.155 -79.805 1.00 57.25 265 GLN A C 1
ATOM 2136 O O . GLN A 1 265 ? 40.037 -11.627 -79.187 1.00 57.25 265 GLN A O 1
ATOM 2141 N N . GLU A 1 266 ? 42.244 -11.945 -79.507 1.00 66.06 266 GLU A N 1
ATOM 2142 C CA . GLU A 1 266 ? 42.740 -11.137 -78.381 1.00 66.06 266 GLU A CA 1
ATOM 2143 C C . GLU A 1 266 ? 42.173 -9.702 -78.389 1.00 66.06 266 GLU A C 1
ATOM 2145 O O . GLU A 1 266 ? 41.733 -9.198 -77.352 1.00 66.06 266 GLU A O 1
ATOM 2150 N N . GLU A 1 267 ? 42.120 -9.042 -79.554 1.00 68.44 267 GLU A N 1
ATOM 2151 C CA . GLU A 1 267 ? 41.528 -7.700 -79.685 1.00 68.44 267 GLU A CA 1
ATOM 2152 C C . GLU A 1 267 ? 40.013 -7.694 -79.395 1.00 68.44 267 GLU A C 1
ATOM 2154 O O . GLU A 1 267 ? 39.513 -6.778 -78.734 1.00 68.44 267 GLU A O 1
ATOM 2159 N N . LEU A 1 268 ? 39.282 -8.729 -79.821 1.00 63.78 268 LEU A N 1
ATOM 2160 C CA . LEU A 1 268 ? 37.824 -8.819 -79.675 1.00 63.78 268 LEU A CA 1
ATOM 2161 C C . LEU A 1 268 ? 37.421 -9.195 -78.236 1.00 63.78 268 LEU A C 1
ATOM 2163 O O . LEU A 1 268 ? 36.502 -8.595 -77.672 1.00 63.78 268 LEU A O 1
ATOM 2167 N N . GLU A 1 269 ? 38.173 -10.094 -77.595 1.00 66.12 269 GLU A N 1
ATOM 2168 C CA . GLU A 1 269 ? 38.052 -10.387 -76.162 1.00 66.12 269 GLU A CA 1
ATOM 2169 C C . GLU A 1 269 ? 38.393 -9.153 -75.309 1.00 66.12 269 GLU A C 1
ATOM 2171 O O . GLU A 1 269 ? 37.658 -8.843 -74.374 1.00 66.12 269 GLU A O 1
ATOM 2176 N N . SER A 1 270 ? 39.407 -8.354 -75.675 1.00 74.12 270 SER A N 1
ATOM 2177 C CA . SER A 1 270 ? 39.760 -7.133 -74.925 1.00 74.12 270 SER A CA 1
ATOM 2178 C C . SER A 1 270 ? 38.645 -6.072 -74.874 1.00 74.12 270 SER A C 1
ATOM 2180 O O . SER A 1 270 ? 38.536 -5.323 -73.899 1.00 74.12 270 SER A O 1
ATOM 2182 N N . LEU A 1 271 ? 37.780 -6.022 -75.894 1.00 68.69 271 LEU A N 1
ATOM 2183 C CA . LEU A 1 271 ? 36.608 -5.142 -75.926 1.00 68.69 271 LEU A CA 1
ATOM 2184 C C . LEU A 1 271 ? 35.438 -5.703 -75.103 1.00 68.69 271 LEU A C 1
ATOM 2186 O O . LEU A 1 271 ? 34.742 -4.936 -74.429 1.00 68.69 271 LEU A O 1
ATOM 2190 N N . ALA A 1 272 ? 35.255 -7.026 -75.098 1.00 69.06 272 ALA A N 1
ATOM 2191 C CA . ALA A 1 272 ? 34.294 -7.699 -74.226 1.00 69.06 272 ALA A CA 1
ATOM 2192 C C . ALA A 1 272 ? 34.684 -7.558 -72.740 1.00 69.06 272 ALA A C 1
ATOM 2194 O O . ALA A 1 272 ? 33.835 -7.200 -71.918 1.00 69.06 272 ALA A O 1
ATOM 2195 N N . ASP A 1 273 ? 35.972 -7.718 -72.409 1.00 75.50 273 ASP A N 1
ATOM 2196 C CA . ASP A 1 273 ? 36.552 -7.433 -71.090 1.00 75.50 273 ASP A CA 1
ATOM 2197 C C . ASP A 1 273 ? 36.204 -6.013 -70.631 1.00 75.50 273 ASP A C 1
ATOM 2199 O O . ASP A 1 273 ? 35.761 -5.806 -69.501 1.00 75.50 273 ASP A O 1
ATOM 2203 N N . ALA A 1 274 ? 36.402 -5.012 -71.495 1.00 74.94 274 ALA A N 1
ATOM 2204 C CA . ALA A 1 274 ? 36.174 -3.611 -71.152 1.00 74.94 274 ALA A CA 1
ATOM 2205 C C . ALA A 1 274 ? 34.692 -3.320 -70.843 1.00 74.94 274 ALA A C 1
ATOM 2207 O O . ALA A 1 274 ? 34.389 -2.625 -69.867 1.00 74.94 274 ALA A O 1
ATOM 2208 N N . GLN A 1 275 ? 33.760 -3.888 -71.618 1.00 71.62 275 GLN A N 1
ATOM 2209 C CA . GLN A 1 275 ? 32.324 -3.776 -71.334 1.00 71.62 275 GLN A CA 1
ATOM 2210 C C . GLN A 1 275 ? 31.918 -4.545 -70.067 1.00 71.62 275 GLN A C 1
ATOM 2212 O O . GLN A 1 275 ? 31.181 -4.002 -69.239 1.00 71.62 275 GLN A O 1
ATOM 2217 N N . SER A 1 276 ? 32.440 -5.760 -69.873 1.00 78.00 276 SER A N 1
ATOM 2218 C CA . SER A 1 276 ? 32.222 -6.575 -68.671 1.00 78.00 276 SER A CA 1
ATOM 2219 C C . SER A 1 276 ? 32.684 -5.839 -67.410 1.00 78.00 276 SER A C 1
ATOM 2221 O O . SER A 1 276 ? 31.908 -5.675 -66.468 1.00 78.00 276 SER A O 1
ATOM 2223 N N . ASN A 1 277 ? 33.895 -5.276 -67.425 1.00 82.44 277 ASN A N 1
ATOM 2224 C CA . ASN A 1 277 ? 34.439 -4.485 -66.323 1.00 82.44 277 ASN A CA 1
ATOM 2225 C C . ASN A 1 277 ? 33.620 -3.210 -66.056 1.00 82.44 277 ASN A C 1
ATOM 2227 O O . ASN A 1 277 ? 33.351 -2.893 -64.898 1.00 82.44 277 ASN A O 1
ATOM 2231 N N . ASN A 1 278 ? 33.142 -2.500 -67.087 1.00 75.56 278 ASN A N 1
ATOM 2232 C CA . ASN A 1 278 ? 32.271 -1.335 -66.878 1.00 75.56 278 ASN A CA 1
ATOM 2233 C C . ASN A 1 278 ? 30.916 -1.735 -66.254 1.00 75.56 278 ASN A C 1
ATOM 2235 O O . ASN A 1 278 ? 30.397 -1.033 -65.387 1.00 75.56 278 ASN A O 1
ATOM 2239 N N . HIS A 1 279 ? 30.364 -2.889 -66.641 1.00 81.25 279 HIS A N 1
ATOM 2240 C CA . HIS A 1 279 ? 29.142 -3.447 -66.058 1.00 81.25 279 HIS A CA 1
ATOM 2241 C C . HIS A 1 279 ? 29.345 -3.933 -64.608 1.00 81.25 279 HIS A C 1
ATOM 2243 O O . HIS A 1 279 ? 28.485 -3.687 -63.759 1.00 81.25 279 HIS A O 1
ATOM 2249 N N . GLN A 1 280 ? 30.490 -4.551 -64.294 1.00 85.19 280 GLN A N 1
ATOM 2250 C CA . GLN A 1 280 ? 30.873 -4.912 -62.923 1.00 85.19 280 GLN A CA 1
ATOM 2251 C C . GLN A 1 280 ? 31.066 -3.673 -62.039 1.00 85.19 280 GLN A C 1
ATOM 2253 O O . GLN A 1 280 ? 30.547 -3.644 -60.927 1.00 85.19 280 GLN A O 1
ATOM 2258 N N . LEU A 1 281 ? 31.727 -2.622 -62.536 1.00 84.62 281 LEU A N 1
ATOM 2259 C CA . LEU A 1 281 ? 31.891 -1.361 -61.804 1.00 84.62 281 LEU A CA 1
ATOM 2260 C C . LEU A 1 281 ? 30.547 -0.680 -61.518 1.00 84.62 281 LEU A C 1
ATOM 2262 O O . LEU A 1 281 ? 30.336 -0.217 -60.401 1.00 84.62 281 LEU A O 1
ATOM 2266 N N . ARG A 1 282 ? 29.598 -0.685 -62.467 1.00 83.56 282 ARG A N 1
ATOM 2267 C CA . ARG A 1 282 ? 28.226 -0.198 -62.217 1.00 83.56 282 ARG A CA 1
ATOM 2268 C C . ARG A 1 282 ? 27.517 -1.027 -61.144 1.00 83.56 282 ARG A C 1
ATOM 2270 O O . ARG A 1 282 ? 26.987 -0.451 -60.202 1.00 83.56 282 ARG A O 1
ATOM 2277 N N . LYS A 1 283 ? 27.573 -2.364 -61.232 1.00 84.94 283 LYS A N 1
ATOM 2278 C CA . LYS A 1 283 ? 27.034 -3.276 -60.202 1.00 84.94 283 LYS A CA 1
ATOM 2279 C C . LYS A 1 283 ? 27.649 -3.028 -58.821 1.00 84.94 283 LYS A C 1
ATOM 2281 O O . LYS A 1 283 ? 26.924 -3.040 -57.830 1.00 84.94 283 LYS A O 1
ATOM 2286 N N . LEU A 1 284 ? 28.960 -2.789 -58.751 1.00 89.12 284 LEU A N 1
ATOM 2287 C CA . LEU A 1 284 ? 29.661 -2.470 -57.509 1.00 89.12 284 LEU A CA 1
ATOM 2288 C C . LEU A 1 284 ? 29.205 -1.118 -56.946 1.00 89.12 284 LEU A C 1
ATOM 2290 O O . LEU A 1 284 ? 28.940 -1.029 -55.752 1.00 89.12 284 LEU A O 1
ATOM 2294 N N . ASN A 1 285 ? 29.050 -0.099 -57.796 1.00 84.75 285 ASN A N 1
ATOM 2295 C CA . ASN A 1 285 ? 28.592 1.224 -57.375 1.00 84.75 285 ASN A CA 1
ATOM 2296 C C . ASN A 1 285 ? 27.157 1.166 -56.824 1.00 84.75 285 ASN A C 1
ATOM 2298 O O . ASN A 1 285 ? 26.926 1.603 -55.703 1.00 84.75 285 ASN A O 1
ATOM 2302 N N . THR A 1 286 ? 26.231 0.499 -57.521 1.00 90.50 286 THR A N 1
ATOM 2303 C CA . THR A 1 286 ? 24.856 0.284 -57.031 1.00 90.50 286 THR A CA 1
ATOM 2304 C C . THR A 1 286 ? 24.814 -0.550 -55.743 1.00 90.50 286 THR A C 1
ATOM 2306 O O . THR A 1 286 ? 23.983 -0.299 -54.874 1.00 90.50 286 THR A O 1
ATOM 2309 N N . ALA A 1 287 ? 25.725 -1.513 -55.562 1.00 88.12 287 ALA A N 1
ATOM 2310 C CA . ALA A 1 287 ? 25.842 -2.262 -54.307 1.00 88.12 287 ALA A CA 1
ATOM 2311 C C . ALA A 1 287 ? 26.410 -1.414 -53.148 1.00 88.12 287 ALA A C 1
ATOM 2313 O O . ALA A 1 287 ? 26.046 -1.639 -51.992 1.00 88.12 287 ALA A O 1
ATOM 2314 N N . LEU A 1 288 ? 27.274 -0.436 -53.439 1.00 88.44 288 LEU A N 1
ATOM 2315 C CA . LEU A 1 288 ? 27.773 0.535 -52.461 1.00 88.44 288 LEU A CA 1
ATOM 2316 C C . LEU A 1 288 ? 26.706 1.580 -52.107 1.00 88.44 288 LEU A C 1
ATOM 2318 O O . LEU A 1 288 ? 26.530 1.862 -50.926 1.00 88.44 288 LEU A O 1
ATOM 2322 N N . GLU A 1 289 ? 25.937 2.076 -53.079 1.00 89.88 289 GLU A N 1
ATOM 2323 C CA . GLU A 1 289 ? 24.761 2.931 -52.849 1.00 89.88 289 GLU A CA 1
ATOM 2324 C C . GLU A 1 289 ? 23.709 2.208 -51.995 1.00 89.88 289 GLU A C 1
ATOM 2326 O O . GLU A 1 289 ? 23.213 2.766 -51.018 1.00 89.88 289 GLU A O 1
ATOM 2331 N N . ALA A 1 290 ? 23.421 0.935 -52.291 1.00 89.69 290 ALA A N 1
ATOM 2332 C CA . ALA A 1 290 ? 22.518 0.114 -51.487 1.00 89.69 290 ALA A CA 1
ATOM 2333 C C . ALA A 1 290 ? 23.013 -0.047 -50.037 1.00 89.69 290 ALA A C 1
ATOM 2335 O O . ALA A 1 290 ? 22.232 0.144 -49.106 1.00 89.69 290 ALA A O 1
ATOM 2336 N N . LYS A 1 291 ? 24.311 -0.322 -49.827 1.00 92.19 291 LYS A N 1
ATOM 2337 C CA . LYS A 1 291 ? 24.899 -0.388 -48.477 1.00 92.19 291 LYS A CA 1
ATOM 2338 C C . LYS A 1 291 ? 24.907 0.960 -47.756 1.00 92.19 291 LYS A C 1
ATOM 2340 O O . LYS A 1 291 ? 24.641 0.994 -46.560 1.00 92.19 291 LYS A O 1
ATOM 2345 N N . TYR A 1 292 ? 25.183 2.059 -48.456 1.00 90.81 292 TYR A N 1
ATOM 2346 C CA . TYR A 1 292 ? 25.121 3.406 -47.888 1.00 90.81 292 TYR A CA 1
ATOM 2347 C C . TYR A 1 292 ? 23.699 3.735 -47.414 1.00 90.81 292 TYR A C 1
ATOM 2349 O O . TYR A 1 292 ? 23.508 4.158 -46.274 1.00 90.81 292 TYR A O 1
ATOM 2357 N N . ASN A 1 293 ? 22.696 3.452 -48.248 1.00 92.69 293 ASN A N 1
ATOM 2358 C CA . ASN A 1 293 ? 21.288 3.639 -47.905 1.00 92.69 293 ASN A CA 1
ATOM 2359 C C . ASN A 1 293 ? 20.860 2.744 -46.730 1.00 92.69 293 ASN A C 1
ATOM 2361 O O . ASN A 1 293 ? 20.201 3.235 -45.817 1.00 92.69 293 ASN A O 1
ATOM 2365 N N . GLN A 1 294 ? 21.289 1.476 -46.699 1.00 93.00 294 GLN A N 1
ATOM 2366 C CA . GLN A 1 294 ? 21.047 0.570 -45.572 1.00 93.00 294 GLN A CA 1
ATOM 2367 C C . GLN A 1 294 ? 21.637 1.120 -44.263 1.00 93.00 294 GLN A C 1
ATOM 2369 O O . GLN A 1 294 ? 20.907 1.271 -43.287 1.00 93.00 294 GLN A O 1
ATOM 2374 N N . VAL A 1 295 ? 22.922 1.492 -44.243 1.00 92.25 295 VAL A N 1
ATOM 2375 C CA . VAL A 1 295 ? 23.577 2.049 -43.043 1.00 92.25 295 VAL A CA 1
ATOM 2376 C C . VAL A 1 295 ? 22.920 3.365 -42.606 1.00 92.25 295 VAL A C 1
ATOM 2378 O O . VAL A 1 295 ? 22.786 3.620 -41.412 1.00 92.25 295 VAL A O 1
ATOM 2381 N N . ASN A 1 296 ? 22.440 4.185 -43.545 1.00 92.56 296 ASN A N 1
ATOM 2382 C CA . ASN A 1 296 ? 21.700 5.410 -43.235 1.00 92.56 296 ASN A CA 1
ATOM 2383 C C . ASN A 1 296 ? 20.300 5.123 -42.639 1.00 92.56 296 ASN A C 1
ATOM 2385 O O . ASN A 1 296 ? 19.847 5.840 -41.742 1.00 92.56 296 ASN A O 1
ATOM 2389 N N . MET A 1 297 ? 19.627 4.052 -43.076 1.00 93.44 297 MET A N 1
ATOM 2390 C CA . MET A 1 297 ? 18.377 3.567 -42.470 1.00 93.44 297 MET A CA 1
ATOM 2391 C C . MET A 1 297 ? 18.607 2.982 -41.069 1.00 93.44 297 MET A C 1
ATOM 2393 O O . MET A 1 297 ? 17.858 3.302 -40.147 1.00 93.44 297 MET A O 1
ATOM 2397 N N . GLU A 1 298 ? 19.661 2.186 -40.879 1.00 92.56 298 GLU A N 1
ATOM 2398 C CA . GLU A 1 298 ? 20.062 1.634 -39.576 1.00 92.56 298 GLU A CA 1
ATOM 2399 C C . GLU A 1 298 ? 20.434 2.752 -38.590 1.00 92.56 298 GLU A C 1
ATOM 2401 O O . GLU A 1 298 ? 19.924 2.785 -37.470 1.00 92.56 298 GLU A O 1
ATOM 2406 N N . TYR A 1 299 ? 21.224 3.739 -39.026 1.00 93.38 299 TYR A N 1
ATOM 2407 C CA . TYR A 1 299 ? 21.531 4.947 -38.254 1.00 93.38 299 TYR A CA 1
ATOM 2408 C C . TYR A 1 299 ? 20.264 5.729 -37.871 1.00 93.38 299 TYR A C 1
ATOM 2410 O O . TYR A 1 299 ? 20.108 6.135 -36.718 1.00 93.38 299 TYR A O 1
ATOM 2418 N N . SER A 1 300 ? 19.322 5.889 -38.807 1.00 94.69 300 SER A N 1
ATOM 2419 C CA . SER A 1 300 ? 18.035 6.548 -38.548 1.00 94.69 300 SER A CA 1
ATOM 2420 C C . SER A 1 300 ? 17.177 5.773 -37.539 1.00 94.69 300 SER A C 1
ATOM 2422 O O . SER A 1 300 ? 16.588 6.378 -36.645 1.00 94.69 300 SER A O 1
ATOM 2424 N N . SER A 1 301 ? 17.159 4.439 -37.619 1.00 93.69 301 SER A N 1
ATOM 2425 C CA . SER A 1 301 ? 16.488 3.558 -36.653 1.00 93.69 301 SER A CA 1
ATOM 2426 C C . SER A 1 301 ? 17.106 3.676 -35.255 1.00 93.69 301 SER A C 1
ATOM 2428 O O . SER A 1 301 ? 16.398 3.921 -34.277 1.00 93.69 301 SER A O 1
ATOM 2430 N N . CYS A 1 302 ? 18.437 3.615 -35.148 1.00 92.38 302 CYS A N 1
ATOM 2431 C CA . CYS A 1 302 ? 19.160 3.831 -33.893 1.00 92.38 302 CYS A CA 1
ATOM 2432 C C . CYS A 1 302 ? 18.891 5.220 -33.295 1.00 92.38 302 CYS A C 1
ATOM 2434 O O . CYS A 1 302 ? 18.690 5.331 -32.087 1.00 92.38 302 CYS A O 1
ATOM 2436 N N . LYS A 1 303 ? 18.805 6.268 -34.124 1.00 95.75 303 LYS A N 1
ATOM 2437 C CA . LYS A 1 303 ? 18.457 7.630 -33.691 1.00 95.75 303 LYS A CA 1
ATOM 2438 C C . LYS A 1 303 ? 17.032 7.724 -33.130 1.00 95.75 303 LYS A C 1
ATOM 2440 O O . LYS A 1 303 ? 16.838 8.344 -32.088 1.00 95.75 303 LYS A O 1
ATOM 2445 N N . ILE A 1 304 ? 16.054 7.077 -33.769 1.00 95.25 304 ILE A N 1
ATOM 2446 C CA . ILE A 1 304 ? 14.667 7.004 -33.274 1.00 95.25 304 ILE A CA 1
ATOM 2447 C C . ILE A 1 304 ? 14.599 6.217 -31.956 1.00 95.25 304 ILE A C 1
ATOM 2449 O O . ILE A 1 304 ? 13.927 6.640 -31.015 1.00 95.25 304 ILE A O 1
ATOM 2453 N N . ASN A 1 305 ? 15.330 5.103 -31.849 1.00 93.19 305 ASN A N 1
ATOM 2454 C CA . ASN A 1 305 ? 15.393 4.308 -30.621 1.00 93.19 305 ASN A CA 1
ATOM 2455 C C . ASN A 1 305 ? 16.061 5.072 -29.465 1.00 93.19 305 ASN A C 1
ATOM 2457 O O . ASN A 1 305 ? 15.569 5.000 -28.340 1.00 93.19 305 ASN A O 1
ATOM 2461 N N . LEU A 1 306 ? 17.111 5.858 -29.735 1.00 93.62 306 LEU A N 1
ATOM 2462 C CA . LEU A 1 306 ? 17.724 6.753 -28.749 1.00 93.62 306 LEU A CA 1
ATOM 2463 C C . LEU A 1 306 ? 16.708 7.785 -28.237 1.00 93.62 306 LEU A C 1
ATOM 2465 O O . LEU A 1 306 ? 16.479 7.867 -27.035 1.00 93.62 306 LEU A O 1
ATOM 2469 N N . GLN A 1 307 ? 16.024 8.496 -29.140 1.00 94.94 307 GLN A N 1
ATOM 2470 C CA . GLN A 1 307 ? 14.993 9.480 -28.777 1.00 94.94 307 GLN A CA 1
ATOM 2471 C C . GLN A 1 307 ? 13.831 8.856 -27.983 1.00 94.94 307 GLN A C 1
ATOM 2473 O O . GLN A 1 307 ? 13.294 9.479 -27.067 1.00 94.94 307 GLN A O 1
ATOM 2478 N N . ARG A 1 308 ? 13.458 7.607 -28.290 1.00 95.25 308 ARG A N 1
ATOM 2479 C CA . ARG A 1 308 ? 12.451 6.853 -27.530 1.00 95.25 308 ARG A CA 1
ATOM 2480 C C . ARG A 1 308 ? 12.926 6.521 -26.113 1.00 95.25 308 ARG A C 1
ATOM 2482 O O . ARG A 1 308 ? 12.142 6.667 -25.178 1.00 95.25 308 ARG A O 1
ATOM 2489 N N . LEU A 1 309 ? 14.184 6.109 -25.946 1.00 93.56 309 LEU A N 1
ATOM 2490 C CA . LEU A 1 309 ? 14.781 5.839 -24.634 1.00 93.56 309 LEU A CA 1
ATOM 2491 C C . LEU A 1 309 ? 14.947 7.126 -23.810 1.00 93.56 309 LEU A C 1
ATOM 2493 O O . LEU A 1 309 ? 14.626 7.128 -22.626 1.00 93.56 309 LEU A O 1
ATOM 2497 N N . GLU A 1 310 ? 15.351 8.238 -24.428 1.00 93.50 310 GLU A N 1
ATOM 2498 C CA . GLU A 1 310 ? 15.397 9.564 -23.790 1.00 93.50 310 GLU A CA 1
ATOM 2499 C C . GLU A 1 310 ? 14.010 10.027 -23.314 1.00 93.50 310 GLU A C 1
ATOM 2501 O O . GLU A 1 310 ? 13.875 10.564 -22.213 1.00 93.50 310 GLU A O 1
ATOM 2506 N N . ALA A 1 311 ? 12.964 9.801 -24.117 1.00 93.75 311 ALA A N 1
ATOM 2507 C CA . ALA A 1 311 ? 11.587 10.107 -23.737 1.00 93.75 311 ALA A CA 1
ATOM 2508 C C . ALA A 1 311 ? 11.098 9.222 -22.575 1.00 93.75 311 ALA A C 1
ATOM 2510 O O . ALA A 1 311 ? 10.483 9.731 -21.639 1.00 93.75 311 ALA A O 1
ATOM 2511 N N . GLN A 1 312 ? 11.415 7.922 -22.594 1.00 94.12 312 GLN A N 1
ATOM 2512 C CA . GLN A 1 312 ? 11.100 6.999 -21.498 1.00 94.12 312 GLN A CA 1
ATOM 2513 C C . GLN A 1 312 ? 11.856 7.347 -20.207 1.00 94.12 312 GLN A C 1
ATOM 2515 O O . GLN A 1 312 ? 11.264 7.291 -19.131 1.00 94.12 312 GLN A O 1
ATOM 2520 N N . LEU A 1 313 ? 13.121 7.771 -20.302 1.00 93.75 313 LEU A N 1
ATOM 2521 C CA . LEU A 1 313 ? 13.913 8.233 -19.161 1.00 93.75 313 LEU A CA 1
ATOM 2522 C C . LEU A 1 313 ? 13.288 9.481 -18.521 1.00 93.75 313 LEU A C 1
ATOM 2524 O O . LEU A 1 313 ? 13.041 9.482 -17.318 1.00 93.75 313 LEU A O 1
ATOM 2528 N N . LYS A 1 314 ? 12.946 10.497 -19.325 1.00 94.69 314 LYS A N 1
ATOM 2529 C CA . LYS A 1 314 ? 12.256 11.711 -18.848 1.00 94.69 314 LYS A CA 1
ATOM 2530 C C . LYS A 1 314 ? 10.888 11.405 -18.241 1.00 94.69 314 LYS A C 1
ATOM 2532 O O . LYS A 1 314 ? 10.525 11.975 -17.215 1.00 94.69 314 LYS A O 1
ATOM 2537 N N . GLN A 1 315 ? 10.136 10.477 -18.837 1.00 94.81 315 GLN A N 1
ATOM 2538 C CA . GLN A 1 315 ? 8.865 10.024 -18.276 1.00 94.81 315 GLN A CA 1
ATOM 2539 C C . GLN A 1 315 ? 9.074 9.371 -16.902 1.00 94.81 315 GLN A C 1
ATOM 2541 O O . GLN A 1 315 ? 8.373 9.735 -15.959 1.00 94.81 315 GLN A O 1
ATOM 2546 N N . ALA A 1 316 ? 10.051 8.469 -16.767 1.00 92.88 316 ALA A N 1
ATOM 2547 C CA . ALA A 1 316 ? 10.380 7.809 -15.505 1.00 92.88 316 ALA A CA 1
ATOM 2548 C C . ALA A 1 316 ? 10.855 8.800 -14.428 1.00 92.88 316 ALA A C 1
ATOM 2550 O O . ALA A 1 316 ? 10.380 8.722 -13.298 1.00 92.88 316 ALA A O 1
ATOM 2551 N N . GLN A 1 317 ? 11.704 9.772 -14.785 1.00 94.62 317 GLN A N 1
ATOM 2552 C CA . GLN A 1 317 ? 12.126 10.863 -13.895 1.00 94.62 317 GLN A CA 1
ATOM 2553 C C . GLN A 1 317 ? 10.916 11.646 -13.370 1.00 94.62 317 GLN A C 1
ATOM 2555 O O . GLN A 1 317 ? 10.717 11.708 -12.162 1.00 94.62 317 GLN A O 1
ATOM 2560 N N . SER A 1 318 ? 10.018 12.091 -14.256 1.00 95.06 318 SER A N 1
ATOM 2561 C CA . SER A 1 318 ? 8.803 12.814 -13.846 1.00 95.06 318 SER A CA 1
ATOM 2562 C C . SER A 1 318 ? 7.841 11.998 -12.973 1.00 95.06 318 SER A C 1
ATOM 2564 O O . SER A 1 318 ? 6.960 12.568 -12.335 1.00 95.06 318 SER A O 1
ATOM 2566 N N . VAL A 1 319 ? 7.926 10.663 -13.000 1.00 95.44 319 VAL A N 1
ATOM 2567 C CA . VAL A 1 319 ? 7.136 9.766 -12.139 1.00 95.44 319 VAL A CA 1
ATOM 2568 C C . VAL A 1 319 ? 7.828 9.562 -10.791 1.00 95.44 319 VAL A C 1
ATOM 2570 O O . VAL A 1 319 ? 7.134 9.467 -9.783 1.00 95.44 319 VAL A O 1
ATOM 2573 N N . LEU A 1 320 ? 9.164 9.539 -10.760 1.00 94.75 320 LEU A N 1
ATOM 2574 C CA . LEU A 1 320 ? 9.948 9.510 -9.527 1.00 94.75 320 LEU A CA 1
ATOM 2575 C C . LEU A 1 320 ? 9.745 10.801 -8.722 1.00 94.75 320 LEU A C 1
ATOM 2577 O O . LEU A 1 320 ? 9.367 10.719 -7.561 1.00 94.75 320 LEU A O 1
ATOM 2581 N N . GLU A 1 321 ? 9.874 11.964 -9.366 1.00 94.12 321 GLU A N 1
ATOM 2582 C CA . GLU A 1 321 ? 9.656 13.292 -8.766 1.00 94.12 321 GLU A CA 1
ATOM 2583 C C . GLU A 1 321 ? 8.276 13.374 -8.088 1.00 94.12 321 GLU A C 1
ATOM 2585 O O . GLU A 1 321 ? 8.177 13.649 -6.894 1.00 94.12 321 GLU A O 1
ATOM 2590 N N . ARG A 1 322 ? 7.205 12.993 -8.800 1.00 95.38 322 ARG A N 1
ATOM 2591 C CA . ARG A 1 322 ? 5.845 12.928 -8.228 1.00 95.38 322 ARG A CA 1
ATOM 2592 C C . ARG A 1 322 ? 5.694 11.912 -7.093 1.00 95.38 322 ARG A C 1
ATOM 2594 O O . ARG A 1 322 ? 4.847 12.100 -6.227 1.00 95.38 322 ARG A O 1
ATOM 2601 N N . LYS A 1 323 ? 6.490 10.838 -7.063 1.00 93.94 323 LYS A N 1
ATOM 2602 C CA . LYS A 1 323 ? 6.488 9.890 -5.937 1.00 93.94 323 LYS A CA 1
ATOM 2603 C C . LYS A 1 323 ? 7.246 10.431 -4.728 1.00 93.94 323 LYS A C 1
ATOM 2605 O O . LYS A 1 323 ? 6.827 10.173 -3.605 1.00 93.94 323 LYS A O 1
ATOM 2610 N N . GLU A 1 324 ? 8.298 11.213 -4.932 1.00 94.44 324 GLU A N 1
ATOM 2611 C CA . GLU A 1 324 ? 8.979 11.949 -3.863 1.00 94.44 324 GLU A CA 1
ATOM 2612 C C . GLU A 1 324 ? 8.060 13.037 -3.270 1.00 94.44 324 GLU A C 1
ATOM 2614 O O . GLU A 1 324 ? 7.995 13.178 -2.048 1.00 94.44 324 GLU A O 1
ATOM 2619 N N . GLU A 1 325 ? 7.257 13.713 -4.101 1.00 94.94 325 GLU A N 1
ATOM 2620 C CA . GLU A 1 325 ? 6.177 14.614 -3.663 1.00 94.94 325 GLU A CA 1
ATOM 2621 C C . GLU A 1 325 ? 5.082 13.878 -2.864 1.00 94.94 325 GLU A C 1
ATOM 2623 O O . GLU A 1 325 ? 4.753 14.305 -1.753 1.00 94.94 325 GLU A O 1
ATOM 2628 N N . ASP A 1 326 ? 4.567 12.745 -3.367 1.00 94.62 326 ASP A N 1
ATOM 2629 C CA . ASP A 1 326 ? 3.601 11.892 -2.649 1.00 94.62 326 ASP A CA 1
ATOM 2630 C C . ASP A 1 326 ? 4.137 11.479 -1.264 1.00 94.62 326 ASP A C 1
ATOM 2632 O O . ASP A 1 326 ? 3.431 11.579 -0.256 1.00 94.62 326 ASP A O 1
ATOM 2636 N N . PHE A 1 327 ? 5.401 11.038 -1.186 1.00 96.19 327 PHE A N 1
ATOM 2637 C CA . PHE A 1 327 ? 6.031 10.658 0.080 1.00 96.19 327 PHE A CA 1
ATOM 2638 C C . PHE A 1 327 ? 6.216 11.857 1.018 1.00 96.19 327 PHE A C 1
ATOM 2640 O O . PHE A 1 327 ? 5.971 11.725 2.218 1.00 96.19 327 PHE A O 1
ATOM 2647 N N . ALA A 1 328 ? 6.587 13.035 0.507 1.00 94.25 328 ALA A N 1
ATOM 2648 C CA . ALA A 1 328 ? 6.707 14.248 1.316 1.00 94.25 328 ALA A CA 1
ATOM 2649 C C . ALA A 1 328 ? 5.354 14.701 1.902 1.00 94.25 328 ALA A C 1
ATOM 2651 O O . ALA A 1 328 ? 5.304 15.181 3.038 1.00 94.25 328 ALA A O 1
ATOM 2652 N N . LEU A 1 329 ? 4.253 14.521 1.163 1.00 95.25 329 LEU A N 1
ATOM 2653 C CA . LEU A 1 329 ? 2.893 14.766 1.653 1.00 95.25 329 LEU A CA 1
ATOM 2654 C C . LEU A 1 329 ? 2.463 13.722 2.696 1.00 95.25 329 LEU A C 1
ATOM 2656 O O . LEU A 1 329 ? 1.950 14.096 3.752 1.00 95.25 329 LEU A O 1
ATOM 2660 N N . ALA A 1 330 ? 2.735 12.436 2.455 1.00 92.88 330 ALA A N 1
ATOM 2661 C CA . ALA A 1 330 ? 2.437 11.361 3.403 1.00 92.88 330 ALA A CA 1
ATOM 2662 C C . ALA A 1 330 ? 3.208 11.512 4.730 1.00 92.88 330 ALA A C 1
ATOM 2664 O O . ALA A 1 330 ? 2.639 11.307 5.802 1.00 92.88 330 ALA A O 1
ATOM 2665 N N . ILE A 1 331 ? 4.479 11.930 4.675 1.00 94.38 331 ILE A N 1
ATOM 2666 C CA . ILE A 1 331 ? 5.300 12.225 5.860 1.00 94.38 331 ILE A CA 1
ATOM 2667 C C . ILE A 1 331 ? 4.701 13.387 6.661 1.00 94.38 331 ILE A C 1
ATOM 2669 O O . ILE A 1 331 ? 4.514 13.244 7.867 1.00 94.38 331 ILE A O 1
ATOM 2673 N N . LYS A 1 332 ? 4.323 14.497 6.008 1.00 95.75 332 LYS A N 1
ATOM 2674 C CA . LYS A 1 332 ? 3.648 15.622 6.684 1.00 95.75 332 LYS A CA 1
ATOM 2675 C C . LYS A 1 332 ? 2.345 15.185 7.353 1.00 95.75 332 LYS A C 1
ATOM 2677 O O . LYS A 1 332 ? 2.165 15.439 8.535 1.00 95.75 332 LYS A O 1
ATOM 2682 N N . SER A 1 333 ? 1.484 14.462 6.635 1.00 94.00 333 SER A N 1
ATOM 2683 C CA . SER A 1 333 ? 0.207 13.971 7.173 1.00 94.00 333 SER A CA 1
ATOM 2684 C C . SER A 1 333 ? 0.392 13.043 8.384 1.00 94.00 333 SER A C 1
ATOM 2686 O O . SER A 1 333 ? -0.323 13.183 9.377 1.00 94.00 333 SER A O 1
ATOM 2688 N N . ARG A 1 334 ? 1.395 12.153 8.352 1.00 95.75 334 ARG A N 1
ATOM 2689 C CA . ARG A 1 334 ? 1.791 11.326 9.504 1.00 95.75 334 ARG A CA 1
ATOM 2690 C C . ARG A 1 334 ? 2.239 12.185 10.688 1.00 95.75 334 ARG A C 1
ATOM 2692 O O . ARG A 1 334 ? 1.829 11.924 11.815 1.00 95.75 334 ARG A O 1
ATOM 2699 N N . ASP A 1 335 ? 3.079 13.185 10.448 1.00 95.81 335 ASP A N 1
ATOM 2700 C CA . ASP A 1 335 ? 3.650 14.020 11.508 1.00 95.81 335 ASP A CA 1
ATOM 2701 C C . ASP A 1 335 ? 2.604 14.976 12.111 1.00 95.81 335 ASP A C 1
ATOM 2703 O O . ASP A 1 335 ? 2.627 15.247 13.312 1.00 95.81 335 ASP A O 1
ATOM 2707 N N . ASP A 1 336 ? 1.619 15.403 11.323 1.00 94.31 336 ASP A N 1
ATOM 2708 C CA . ASP A 1 336 ? 0.433 16.126 11.789 1.00 94.31 336 ASP A CA 1
ATOM 2709 C C . ASP A 1 336 ? -0.454 15.237 12.677 1.00 94.31 336 ASP A C 1
ATOM 2711 O O . ASP A 1 336 ? -0.814 15.636 13.788 1.00 94.31 336 ASP A O 1
ATOM 2715 N N . ALA A 1 337 ? -0.729 13.999 12.247 1.00 92.38 337 ALA A N 1
ATOM 2716 C CA . ALA A 1 337 ? -1.481 13.021 13.035 1.00 92.38 337 ALA A CA 1
ATOM 2717 C C . ALA A 1 337 ? -0.766 12.643 14.347 1.00 92.38 337 ALA A C 1
ATOM 2719 O O . ALA A 1 337 ? -1.411 12.511 15.388 1.00 92.38 337 ALA A O 1
ATOM 2720 N N . LEU A 1 338 ? 0.569 12.530 14.336 1.00 94.75 338 LEU A N 1
ATOM 2721 C CA . LEU A 1 338 ? 1.373 12.308 15.543 1.00 94.75 338 LEU A CA 1
ATOM 2722 C C . LEU A 1 338 ? 1.290 13.493 16.517 1.00 94.75 338 LEU A C 1
ATOM 2724 O O . LEU A 1 338 ? 1.166 13.271 17.722 1.00 94.75 338 LEU A O 1
ATOM 2728 N N . ARG A 1 339 ? 1.310 14.739 16.023 1.00 96.12 339 ARG A N 1
ATOM 2729 C CA . ARG A 1 339 ? 1.157 15.935 16.871 1.00 96.12 339 ARG A CA 1
ATOM 2730 C C . ARG A 1 339 ? -0.223 16.011 17.521 1.00 96.12 339 ARG A C 1
ATOM 2732 O O . ARG A 1 339 ? -0.308 16.284 18.718 1.00 96.12 339 ARG A O 1
ATOM 2739 N N . GLU A 1 340 ? -1.294 15.727 16.781 1.00 94.12 340 GLU A N 1
ATOM 2740 C CA . GLU A 1 340 ? -2.642 15.720 17.362 1.00 94.12 340 GLU A CA 1
ATOM 2741 C C . GLU A 1 340 ? -2.845 14.529 18.317 1.00 94.12 340 GLU A C 1
ATOM 2743 O O . GLU A 1 340 ? -3.407 14.701 19.394 1.00 94.12 340 GLU A O 1
ATOM 2748 N N . SER A 1 341 ? -2.281 13.352 18.018 1.00 88.88 341 SER A N 1
ATOM 2749 C CA . SER A 1 341 ? -2.266 12.204 18.939 1.00 88.88 341 SER A CA 1
ATOM 2750 C C . SER A 1 341 ? -1.566 12.529 20.270 1.00 88.88 341 SER A C 1
ATOM 2752 O O . SER A 1 341 ? -2.099 12.227 21.340 1.00 88.88 341 SER A O 1
ATOM 2754 N N . GLN A 1 342 ? -0.418 13.218 20.234 1.00 94.06 342 GLN A N 1
ATOM 2755 C CA . GLN A 1 342 ? 0.275 13.697 21.440 1.00 94.06 342 GLN A CA 1
ATOM 2756 C C . GLN A 1 342 ? -0.563 14.714 22.233 1.00 94.06 342 GLN A C 1
ATOM 2758 O O . GLN A 1 342 ? -0.598 14.657 23.463 1.00 94.06 342 GLN A O 1
ATOM 2763 N N . LYS A 1 343 ? -1.276 15.614 21.545 1.00 95.50 343 LYS A N 1
ATOM 2764 C CA . LYS A 1 343 ? -2.184 16.594 22.159 1.00 95.50 343 LYS A CA 1
ATOM 2765 C C . LYS A 1 343 ? -3.393 15.925 22.824 1.00 95.50 343 LYS A C 1
ATOM 2767 O O . LYS A 1 343 ? -3.687 16.230 23.979 1.00 95.50 343 LYS A O 1
ATOM 2772 N N . ILE A 1 344 ? -4.031 14.960 22.160 1.00 93.12 344 ILE A N 1
ATOM 2773 C CA . ILE A 1 344 ? -5.115 14.143 22.732 1.00 93.12 344 ILE A CA 1
ATOM 2774 C C . ILE A 1 344 ? -4.617 13.366 23.960 1.00 93.12 344 ILE A C 1
ATOM 2776 O O . ILE A 1 344 ? -5.286 13.373 24.993 1.00 93.12 344 ILE A O 1
ATOM 2780 N N . LYS A 1 345 ? -3.416 12.773 23.902 1.00 94.38 345 LYS A N 1
ATOM 2781 C CA . LYS A 1 345 ? -2.792 12.083 25.045 1.00 94.38 345 LYS A CA 1
ATOM 2782 C C . LYS A 1 345 ? -2.596 13.015 26.247 1.00 94.38 345 LYS A C 1
ATOM 2784 O O . LYS A 1 345 ? -2.991 12.656 27.351 1.00 94.38 345 LYS A O 1
ATOM 2789 N N . GLY A 1 346 ? -2.081 14.229 26.034 1.00 95.19 346 GLY A N 1
ATOM 2790 C CA . GLY A 1 346 ? -1.948 15.233 27.098 1.00 95.19 346 GLY A CA 1
ATOM 2791 C C . GLY A 1 346 ? -3.293 15.693 27.683 1.00 95.19 346 GLY A C 1
ATOM 2792 O O . GLY A 1 346 ? -3.399 15.926 28.888 1.00 95.19 346 GLY A O 1
ATOM 2793 N N . HIS A 1 347 ? -4.348 15.773 26.865 1.00 93.94 347 HIS A N 1
ATOM 2794 C CA . HIS A 1 347 ? -5.706 16.038 27.353 1.00 93.94 347 HIS A CA 1
ATOM 2795 C C . HIS A 1 347 ? -6.275 14.872 28.181 1.00 93.94 347 HIS A C 1
ATOM 2797 O O . HIS A 1 347 ? -6.910 15.124 29.205 1.00 93.94 347 HIS A O 1
ATOM 2803 N N . ALA A 1 348 ? -6.016 13.620 27.788 1.00 91.75 348 ALA A N 1
ATOM 2804 C CA . ALA A 1 348 ? -6.422 12.434 28.542 1.00 91.75 348 ALA A CA 1
ATOM 2805 C C . ALA A 1 348 ? -5.704 12.344 29.901 1.00 91.75 348 ALA A C 1
ATOM 2807 O O . ALA A 1 348 ? -6.361 12.183 30.927 1.00 91.75 348 ALA A O 1
ATOM 2808 N N . GLU A 1 349 ? -4.385 12.555 29.936 1.00 94.25 349 GLU A N 1
ATOM 2809 C CA . GLU A 1 349 ? -3.587 12.591 31.174 1.00 94.25 349 GLU A CA 1
ATOM 2810 C C . GLU A 1 349 ? -4.083 13.676 32.148 1.00 94.25 349 GLU A C 1
ATOM 2812 O O . GLU A 1 349 ? -4.239 13.427 33.346 1.00 94.25 349 GLU A O 1
ATOM 2817 N N . ALA A 1 350 ? -4.416 14.867 31.635 1.00 93.69 350 ALA A N 1
ATOM 2818 C CA . ALA A 1 350 ? -4.981 15.953 32.436 1.00 93.69 350 ALA A CA 1
ATOM 2819 C C . ALA A 1 350 ? -6.418 15.677 32.931 1.00 93.69 350 ALA A C 1
ATOM 2821 O O . ALA A 1 350 ? -6.828 16.223 33.960 1.00 93.69 350 ALA A O 1
ATOM 2822 N N . LEU A 1 351 ? -7.195 14.853 32.218 1.00 93.56 351 LEU A N 1
ATOM 2823 C CA . LEU A 1 351 ? -8.537 14.434 32.630 1.00 93.56 351 LEU A CA 1
ATOM 2824 C C . LEU A 1 351 ? -8.474 13.322 33.684 1.00 93.56 351 LEU A C 1
ATOM 2826 O O . LEU A 1 351 ? -9.160 13.421 34.702 1.00 93.56 351 LEU A O 1
ATOM 2830 N N . GLU A 1 352 ? -7.604 12.326 33.498 1.00 91.12 352 GLU A N 1
ATOM 2831 C CA . GLU A 1 352 ? -7.309 11.313 34.516 1.00 91.12 352 GLU A CA 1
ATOM 2832 C C . GLU A 1 352 ? -6.906 11.955 35.845 1.00 91.12 352 GLU A C 1
ATOM 2834 O O . GLU A 1 352 ? -7.408 11.562 36.894 1.00 91.12 352 GLU A O 1
ATOM 2839 N N . GLU A 1 353 ? -6.010 12.945 35.818 1.00 94.06 353 GLU A N 1
ATOM 2840 C CA . GLU A 1 353 ? -5.533 13.606 37.034 1.00 94.06 353 GLU A CA 1
ATOM 2841 C C . GLU A 1 353 ? -6.643 14.405 37.739 1.00 94.06 353 GLU A C 1
ATOM 2843 O O . GLU A 1 353 ? -6.763 14.363 38.965 1.00 94.06 353 GLU A O 1
ATOM 2848 N N . ARG A 1 354 ? -7.546 15.046 36.983 1.00 94.44 354 ARG A N 1
ATOM 2849 C CA . ARG A 1 354 ? -8.746 15.682 37.557 1.00 94.44 354 ARG A CA 1
ATOM 2850 C C . ARG A 1 354 ? -9.672 14.673 38.229 1.00 94.44 354 ARG A C 1
ATOM 2852 O O . ARG A 1 354 ? -10.163 14.947 39.325 1.00 94.44 354 ARG A O 1
ATOM 2859 N N . GLU A 1 355 ? -9.905 13.517 37.612 1.00 90.88 355 GLU A N 1
ATOM 2860 C CA . GLU A 1 355 ? -10.761 12.482 38.199 1.00 90.88 355 GLU A CA 1
ATOM 2861 C C . GLU A 1 355 ? -10.092 11.779 39.391 1.00 90.88 355 GLU A C 1
ATOM 2863 O O . GLU A 1 355 ? -10.758 11.565 40.402 1.00 90.88 355 GLU A O 1
ATOM 2868 N N . LYS A 1 356 ? -8.770 11.555 39.378 1.00 92.94 356 LYS A N 1
ATOM 2869 C CA . LYS A 1 356 ? -7.998 11.105 40.557 1.00 92.94 356 LYS A CA 1
ATOM 2870 C C . LYS A 1 356 ? -8.168 12.074 41.734 1.00 92.94 356 LYS A C 1
ATOM 2872 O O . LYS A 1 356 ? -8.517 11.651 42.837 1.00 92.94 356 LYS A O 1
ATOM 2877 N N . GLN A 1 357 ? -8.029 13.381 41.499 1.00 93.75 357 GLN A N 1
ATOM 2878 C CA . GLN A 1 357 ? -8.241 14.415 42.525 1.00 93.75 357 GLN A CA 1
ATOM 2879 C C . GLN A 1 357 ? -9.700 14.506 43.007 1.00 93.75 357 GLN A C 1
ATOM 2881 O O . GLN A 1 357 ? -9.951 14.817 44.174 1.00 93.75 357 GLN A O 1
ATOM 2886 N N . LYS A 1 358 ? -10.676 14.243 42.132 1.00 95.25 358 LYS A N 1
ATOM 2887 C CA . LYS A 1 358 ? -12.113 14.216 42.456 1.00 95.25 358 LYS A CA 1
ATOM 2888 C C . LYS A 1 358 ? -12.482 12.984 43.287 1.00 95.25 358 LYS A C 1
ATOM 2890 O O . LYS A 1 358 ? -13.164 13.129 44.299 1.00 95.25 358 LYS A O 1
ATOM 2895 N N . ILE A 1 359 ? -11.949 11.812 42.943 1.00 92.31 359 ILE A N 1
ATOM 2896 C CA . ILE A 1 359 ? -12.057 10.578 43.734 1.00 92.31 359 ILE A CA 1
ATOM 2897 C C . ILE A 1 359 ? -11.430 10.774 45.121 1.00 92.31 359 ILE A C 1
ATOM 2899 O O . ILE A 1 359 ? -12.078 10.462 46.116 1.00 92.31 359 ILE A O 1
ATOM 2903 N N . ALA A 1 360 ? -10.232 11.362 45.214 1.00 92.25 360 ALA A N 1
ATOM 2904 C CA . ALA A 1 360 ? -9.585 11.644 46.499 1.00 92.25 360 ALA A CA 1
ATOM 2905 C C . ALA A 1 360 ? -10.434 12.567 47.400 1.00 92.25 360 ALA A C 1
ATOM 2907 O O . ALA A 1 360 ? -10.603 12.293 48.587 1.00 92.25 360 ALA A O 1
ATOM 2908 N N . LYS A 1 361 ? -11.047 13.621 46.838 1.00 93.25 361 LYS A N 1
ATOM 2909 C CA . LYS A 1 361 ? -11.971 14.506 47.577 1.00 93.25 361 LYS A CA 1
ATOM 2910 C C . LYS A 1 361 ? -13.210 13.764 48.088 1.00 93.25 361 LYS A C 1
ATOM 2912 O O . LYS A 1 361 ? -13.573 13.933 49.250 1.00 93.25 361 LYS A O 1
ATOM 2917 N N . LEU A 1 362 ? -13.820 12.917 47.255 1.00 92.19 362 LEU A N 1
ATOM 2918 C CA . LEU A 1 362 ? -14.969 12.088 47.642 1.00 92.19 362 LEU A CA 1
ATOM 2919 C C . LEU A 1 362 ? -14.598 11.050 48.716 1.00 92.19 362 LEU A C 1
ATOM 2921 O O . LEU A 1 362 ? -15.394 10.786 49.615 1.00 92.19 362 LEU A O 1
ATOM 2925 N N . GLN A 1 363 ? -13.384 10.492 48.669 1.00 91.06 363 GLN A N 1
ATOM 2926 C CA . GLN A 1 363 ? -12.872 9.576 49.693 1.00 91.06 363 GLN A CA 1
ATOM 2927 C C . GLN A 1 363 ? -12.691 10.270 51.051 1.00 91.06 363 GLN A C 1
ATOM 2929 O O . GLN A 1 363 ? -13.100 9.699 52.062 1.00 91.06 363 GLN A O 1
ATOM 2934 N N . CYS A 1 364 ? -12.165 11.502 51.084 1.00 90.25 364 CYS A N 1
ATOM 2935 C CA . CYS A 1 364 ? -12.109 12.301 52.314 1.00 90.25 364 CYS A CA 1
ATOM 2936 C C . CYS A 1 364 ? -13.514 12.594 52.860 1.00 90.25 364 CYS A C 1
ATOM 2938 O O . CYS A 1 364 ? -13.802 12.243 53.998 1.00 90.25 364 CYS A O 1
ATOM 2940 N N . GLN A 1 365 ? -14.428 13.107 52.027 1.00 90.56 365 GLN A N 1
ATOM 2941 C CA . GLN A 1 365 ? -15.810 13.400 52.440 1.00 90.56 365 GLN A CA 1
ATOM 2942 C C . GLN A 1 365 ? -16.551 12.160 52.973 1.00 90.56 365 GLN A C 1
ATOM 2944 O O . GLN A 1 365 ? -17.338 12.255 53.919 1.00 90.56 365 GLN A O 1
ATOM 2949 N N . LEU A 1 366 ? -16.283 10.976 52.409 1.00 91.56 366 LEU A N 1
ATOM 2950 C CA . LEU A 1 366 ? -16.809 9.704 52.906 1.00 91.56 366 LEU A CA 1
ATOM 2951 C C . LEU A 1 366 ? -16.170 9.279 54.240 1.00 91.56 366 LEU A C 1
ATOM 2953 O O . LEU A 1 366 ? -16.847 8.658 55.061 1.00 91.56 366 LEU A O 1
ATOM 2957 N N . ALA A 1 367 ? -14.892 9.588 54.473 1.00 89.75 367 ALA A N 1
ATOM 2958 C CA . ALA A 1 367 ? -14.227 9.352 55.753 1.00 89.75 367 ALA A CA 1
ATOM 2959 C C . ALA A 1 367 ? -14.777 10.280 56.850 1.00 89.75 367 ALA A C 1
ATOM 2961 O O . ALA A 1 367 ? -15.138 9.791 57.921 1.00 89.75 367 ALA A O 1
ATOM 2962 N N . ASP A 1 368 ? -14.945 11.571 56.549 1.00 90.81 368 ASP A N 1
ATOM 2963 C CA . ASP A 1 368 ? -15.559 12.563 57.441 1.00 90.81 368 ASP A CA 1
ATOM 2964 C C . ASP A 1 368 ? -16.990 12.137 57.818 1.00 90.81 368 ASP A C 1
ATOM 2966 O O . ASP A 1 368 ? -17.321 12.004 58.996 1.00 90.81 368 ASP A O 1
ATOM 2970 N N . SER A 1 369 ? -17.806 11.770 56.821 1.00 88.19 369 SER A N 1
ATOM 2971 C CA . SER A 1 369 ? -19.181 11.280 57.025 1.00 88.19 369 SER A CA 1
ATOM 2972 C C . SER A 1 369 ? -19.244 9.998 57.870 1.00 88.19 369 SER A C 1
ATOM 2974 O O . SER A 1 369 ? -20.167 9.808 58.663 1.00 88.19 369 SER A O 1
ATOM 2976 N N . LYS A 1 370 ? -18.256 9.099 57.740 1.00 90.69 370 LYS A N 1
ATOM 2977 C CA . LYS A 1 370 ? -18.132 7.908 58.601 1.00 90.69 370 LYS A CA 1
ATOM 2978 C C . LYS A 1 370 ? -17.738 8.273 60.033 1.00 90.69 370 LYS A C 1
ATOM 2980 O O . LYS A 1 370 ? -18.217 7.627 60.964 1.00 90.69 370 LYS A O 1
ATOM 2985 N N . GLN A 1 371 ? -16.903 9.296 60.219 1.00 92.06 371 GLN A N 1
ATOM 2986 C CA . GLN A 1 371 ? -16.536 9.804 61.540 1.00 92.06 371 GLN A CA 1
ATOM 2987 C C . GLN A 1 371 ? -17.719 10.505 62.226 1.00 92.06 371 GLN A C 1
ATOM 2989 O O . GLN A 1 371 ? -17.906 10.353 63.430 1.00 92.06 371 GLN A O 1
ATOM 2994 N N . ASP A 1 372 ? -18.552 11.234 61.483 1.00 90.19 372 ASP A N 1
ATOM 2995 C CA . ASP A 1 372 ? -19.765 11.846 62.034 1.00 90.19 372 ASP A CA 1
ATOM 2996 C C . ASP A 1 372 ? -20.841 10.801 62.359 1.00 90.19 372 ASP A C 1
ATOM 2998 O O . ASP A 1 372 ? -21.470 10.884 63.414 1.00 90.19 372 ASP A O 1
ATOM 3002 N N . ASN A 1 373 ? -20.968 9.735 61.562 1.00 89.62 373 ASN A N 1
ATOM 3003 C CA . ASN A 1 373 ? -21.808 8.590 61.927 1.00 89.62 373 ASN A CA 1
ATOM 3004 C C . ASN A 1 373 ? -21.331 7.875 63.208 1.00 89.62 373 ASN A C 1
ATOM 3006 O O . ASN A 1 373 ? -22.174 7.434 63.987 1.00 89.62 373 ASN A O 1
ATOM 3010 N N . SER A 1 374 ? -20.023 7.777 63.486 1.00 86.44 374 SER A N 1
ATOM 3011 C CA . SER A 1 374 ? -19.545 7.178 64.747 1.00 86.44 374 SER A CA 1
ATOM 3012 C C . SER A 1 374 ? -19.707 8.111 65.959 1.00 86.44 374 SER A C 1
ATOM 3014 O O . SER A 1 374 ? -20.034 7.639 67.053 1.00 86.44 374 SER A O 1
ATOM 3016 N N . LYS A 1 375 ? -19.606 9.437 65.767 1.00 89.75 375 LYS A N 1
ATOM 3017 C CA . LYS A 1 375 ? -20.047 10.440 66.761 1.00 89.75 375 LYS A CA 1
ATOM 3018 C C . LYS A 1 375 ? -21.553 10.317 67.038 1.00 89.75 375 LYS A C 1
ATOM 3020 O O . LYS A 1 375 ? -21.965 10.342 68.192 1.00 89.75 375 LYS A O 1
ATOM 3025 N N . MET A 1 376 ? -22.378 10.128 66.006 1.00 88.38 376 MET A N 1
ATOM 3026 C CA . MET A 1 376 ? -23.833 9.989 66.154 1.00 88.38 376 MET A CA 1
ATOM 3027 C C . MET A 1 376 ? -24.245 8.656 66.800 1.00 88.38 376 MET A C 1
ATOM 3029 O O . MET A 1 376 ? -25.161 8.624 67.618 1.00 88.38 376 MET A O 1
ATOM 3033 N N . ALA A 1 377 ? -23.545 7.558 66.504 1.00 85.62 377 ALA A N 1
ATOM 3034 C CA . ALA A 1 377 ? -23.755 6.281 67.186 1.00 85.62 377 ALA A CA 1
ATOM 3035 C C . ALA A 1 377 ? -23.455 6.391 68.693 1.00 85.62 377 ALA A C 1
ATOM 3037 O O . ALA A 1 377 ? -24.251 5.944 69.518 1.00 85.62 377 ALA A O 1
ATOM 3038 N N . THR A 1 378 ? -22.355 7.055 69.062 1.00 84.81 378 THR A N 1
ATOM 3039 C CA . THR A 1 378 ? -21.992 7.255 70.475 1.00 84.81 378 THR A CA 1
ATOM 3040 C C . THR A 1 378 ? -22.896 8.260 71.198 1.00 84.81 378 THR A C 1
ATOM 3042 O O . THR A 1 378 ? -23.147 8.084 72.391 1.00 84.81 378 THR A O 1
ATOM 3045 N N . THR A 1 379 ? -23.474 9.271 70.535 1.00 84.38 379 THR A N 1
ATOM 3046 C CA . THR A 1 379 ? -24.514 10.107 71.175 1.00 84.38 379 THR A CA 1
ATOM 3047 C C . THR A 1 379 ? -25.830 9.350 71.366 1.00 84.38 379 THR A C 1
ATOM 3049 O O . THR A 1 379 ? -26.429 9.468 72.435 1.00 84.38 379 THR A O 1
ATOM 3052 N N . LEU A 1 380 ? -26.249 8.514 70.408 1.00 83.25 380 LEU A N 1
ATOM 3053 C CA . LEU A 1 380 ? -27.414 7.628 70.561 1.00 83.25 380 LEU A CA 1
ATOM 3054 C C . LEU A 1 380 ? -27.236 6.638 71.722 1.00 83.25 380 LEU A C 1
ATOM 3056 O O . LEU A 1 380 ? -28.142 6.483 72.539 1.00 83.25 380 LEU A O 1
ATOM 3060 N N . GLU A 1 381 ? -26.059 6.025 71.857 1.00 86.50 381 GLU A N 1
ATOM 3061 C CA . GLU A 1 381 ? -25.731 5.122 72.968 1.00 86.50 381 GLU A CA 1
ATOM 3062 C C . GLU A 1 381 ? -25.815 5.832 74.335 1.00 86.50 381 GLU A C 1
ATOM 3064 O O . GLU A 1 381 ? -26.412 5.309 75.281 1.00 86.50 381 GLU A O 1
ATOM 3069 N N . ASN A 1 382 ? -25.332 7.077 74.426 1.00 81.69 382 ASN A N 1
ATOM 3070 C CA . ASN A 1 382 ? -25.480 7.909 75.625 1.00 81.69 382 ASN A CA 1
ATOM 3071 C C . ASN A 1 382 ? -26.950 8.265 75.944 1.00 81.69 382 ASN A C 1
ATOM 3073 O O . ASN A 1 382 ? -27.318 8.343 77.120 1.00 81.69 382 ASN A O 1
ATOM 3077 N N . VAL A 1 383 ? -27.806 8.444 74.931 1.00 85.50 383 VAL A N 1
ATOM 3078 C CA . VAL A 1 383 ? -29.255 8.673 75.109 1.00 85.50 383 VAL A CA 1
ATOM 3079 C C . VAL A 1 383 ? -29.974 7.399 75.570 1.00 85.50 383 VAL A C 1
ATOM 3081 O O . VAL A 1 383 ? -30.802 7.456 76.479 1.00 85.50 383 VAL A O 1
ATOM 3084 N N . LEU A 1 384 ? -29.620 6.227 75.039 1.00 83.12 384 LEU A N 1
ATOM 3085 C CA . LEU A 1 384 ? -30.147 4.945 75.526 1.00 83.12 384 LEU A CA 1
ATOM 3086 C C . LEU A 1 384 ? -29.732 4.690 76.989 1.00 83.12 384 LEU A C 1
ATOM 3088 O O . LEU A 1 384 ? -30.549 4.275 77.818 1.00 83.12 384 LEU A O 1
ATOM 3092 N N . ALA A 1 385 ? -28.489 5.031 77.345 1.00 78.94 385 ALA A N 1
ATOM 3093 C CA . ALA A 1 385 ? -27.993 4.954 78.717 1.00 78.94 385 ALA A CA 1
ATOM 3094 C C . ALA A 1 385 ? -28.673 5.952 79.679 1.00 78.94 385 ALA A C 1
ATOM 3096 O O . ALA A 1 385 ? -28.760 5.672 80.878 1.00 78.94 385 ALA A O 1
ATOM 3097 N N . SER A 1 386 ? -29.170 7.101 79.200 1.00 80.88 386 SER A N 1
ATOM 3098 C CA . SER A 1 386 ? -29.950 8.038 80.024 1.00 80.88 386 SER A CA 1
ATOM 3099 C C . SER A 1 386 ? -31.407 7.586 80.185 1.00 80.88 386 SER A C 1
ATOM 3101 O O . SER A 1 386 ? -31.919 7.610 81.306 1.00 80.88 386 SER A O 1
ATOM 3103 N N . HIS A 1 387 ? -32.032 7.043 79.133 1.00 79.19 387 HIS A N 1
ATOM 3104 C CA . HIS A 1 387 ? -33.361 6.425 79.206 1.00 79.19 387 HIS A CA 1
ATOM 3105 C C . HIS A 1 387 ? -33.402 5.271 80.223 1.00 79.19 387 HIS A C 1
ATOM 3107 O O . HIS A 1 387 ? -34.294 5.213 81.069 1.00 79.19 387 HIS A O 1
ATOM 3113 N N . SER A 1 388 ? -32.388 4.395 80.224 1.00 80.00 388 SER A N 1
ATOM 3114 C CA . SER A 1 388 ? -32.274 3.300 81.204 1.00 80.00 3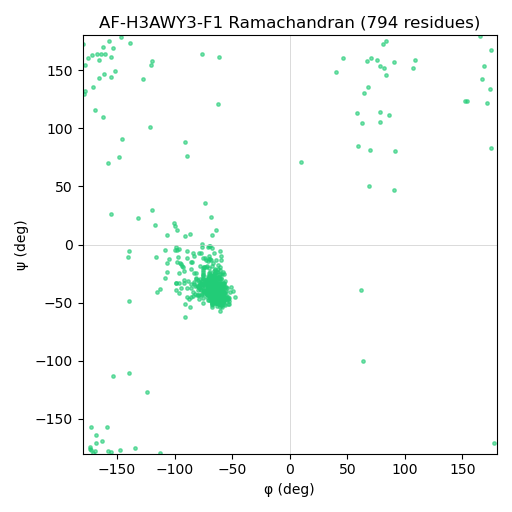88 SER A CA 1
ATOM 3115 C C . SER A 1 388 ? -32.180 3.791 82.661 1.00 80.00 388 SER A C 1
ATOM 3117 O O . SER A 1 388 ? -32.678 3.131 83.575 1.00 80.00 388 SER A O 1
ATOM 3119 N N . LYS A 1 389 ? -31.586 4.970 82.901 1.00 78.75 389 LYS A N 1
ATOM 3120 C CA . LYS A 1 389 ? -31.547 5.604 84.232 1.00 78.75 389 LYS A CA 1
ATOM 3121 C C . LYS A 1 389 ? -32.902 6.205 84.617 1.00 78.75 389 LYS A C 1
ATOM 3123 O O . LYS A 1 389 ? -33.304 6.076 85.770 1.00 78.75 389 LYS A O 1
ATOM 3128 N N . LEU A 1 390 ? -33.611 6.816 83.664 1.00 76.88 390 LEU A N 1
ATOM 3129 C CA . LEU A 1 390 ? -34.949 7.378 83.877 1.00 76.88 390 LEU A CA 1
ATOM 3130 C C . LEU A 1 390 ? -35.968 6.288 84.249 1.00 76.88 390 LEU A C 1
ATOM 3132 O O . LEU A 1 390 ? -36.730 6.453 85.199 1.00 76.88 390 LEU A O 1
ATOM 3136 N N . GLN A 1 391 ? -35.929 5.147 83.558 1.00 81.19 391 GLN A N 1
ATOM 3137 C CA . GLN A 1 391 ? -36.823 4.015 83.811 1.00 81.19 391 GLN A CA 1
ATOM 3138 C C . GLN A 1 391 ? -36.686 3.471 85.247 1.00 81.19 391 GLN A C 1
ATOM 3140 O O . GLN A 1 391 ? -37.687 3.297 85.938 1.00 81.19 391 GLN A O 1
ATOM 3145 N N . LYS A 1 392 ? -35.453 3.338 85.754 1.00 75.50 392 LYS A N 1
ATOM 3146 C CA . LYS A 1 392 ? -35.182 2.921 87.146 1.00 75.50 392 LYS A CA 1
ATOM 3147 C C . LYS A 1 392 ? -35.659 3.929 88.200 1.00 75.50 392 LYS A C 1
ATOM 3149 O O . LYS A 1 392 ? -35.958 3.548 89.329 1.00 75.50 392 LYS A O 1
ATOM 3154 N N . ALA A 1 393 ? -35.747 5.216 87.854 1.00 72.94 393 ALA A N 1
ATOM 3155 C CA . ALA A 1 393 ? -36.342 6.224 88.732 1.00 72.94 393 ALA A CA 1
ATOM 3156 C C . ALA A 1 393 ? -37.879 6.111 88.779 1.00 72.94 393 ALA A C 1
ATOM 3158 O O . ALA A 1 393 ? -38.473 6.297 89.842 1.00 72.94 393 ALA A O 1
ATOM 3159 N N . LEU A 1 394 ? -38.512 5.749 87.655 1.00 74.50 394 LEU A N 1
ATOM 3160 C CA . LEU A 1 394 ? -39.953 5.492 87.567 1.00 74.50 394 LEU A CA 1
ATOM 3161 C C . LEU A 1 394 ? -40.363 4.283 88.429 1.00 74.50 394 LEU A C 1
ATOM 3163 O O . LEU A 1 394 ? -41.286 4.381 89.235 1.00 74.50 394 LEU A O 1
ATOM 3167 N N . GLU A 1 395 ? -39.618 3.179 88.313 1.00 78.00 395 GLU A N 1
ATOM 3168 C CA . GLU A 1 395 ? -39.802 1.950 89.104 1.00 78.00 395 GLU A CA 1
ATOM 3169 C C . GLU A 1 395 ? -39.760 2.236 90.619 1.00 78.00 395 GLU A C 1
ATOM 3171 O O . GLU A 1 395 ? -40.587 1.729 91.378 1.00 78.00 395 GLU A O 1
ATOM 3176 N N . LYS A 1 396 ? -38.855 3.118 91.071 1.00 73.00 396 LYS A N 1
ATOM 3177 C CA . LYS A 1 396 ? -38.765 3.518 92.484 1.00 73.00 396 LYS A CA 1
ATOM 3178 C C . LYS A 1 396 ? -40.012 4.272 92.961 1.00 73.00 396 LYS A C 1
ATOM 3180 O O . LYS A 1 396 ? -40.569 3.908 93.997 1.00 73.00 396 LYS A O 1
ATOM 3185 N N . LEU A 1 397 ? -40.489 5.263 92.203 1.00 70.38 397 LEU A N 1
ATOM 3186 C CA . LEU A 1 397 ? -41.718 6.004 92.534 1.00 70.38 397 LEU A CA 1
ATOM 3187 C C . LEU A 1 397 ? -42.944 5.078 92.614 1.00 70.38 397 LEU A C 1
ATOM 3189 O O . LEU A 1 397 ? -43.808 5.258 93.471 1.00 70.38 397 LEU A O 1
ATOM 3193 N N . GLN A 1 398 ? -42.988 4.042 91.773 1.00 71.75 398 GLN A N 1
ATOM 3194 C CA . GLN A 1 398 ? -44.045 3.031 91.794 1.00 71.75 398 GLN A CA 1
ATOM 3195 C C . GLN A 1 398 ? -44.053 2.211 93.101 1.00 71.75 398 GLN A C 1
ATOM 3197 O O . GLN A 1 398 ? -45.127 1.886 93.607 1.00 71.75 398 GLN A O 1
ATOM 3202 N N . THR A 1 399 ? -42.888 1.941 93.708 1.00 69.00 399 THR A N 1
ATOM 3203 C CA . THR A 1 399 ? -42.821 1.303 95.042 1.00 69.00 399 THR A CA 1
ATOM 3204 C C . THR A 1 399 ? -43.247 2.235 96.180 1.00 69.00 399 THR A C 1
ATOM 3206 O O . THR A 1 399 ? -43.903 1.793 97.122 1.00 69.00 399 THR A O 1
ATOM 3209 N N . GLU A 1 400 ? -42.946 3.534 96.084 1.00 66.69 400 GLU A N 1
ATOM 3210 C CA . GLU A 1 400 ? -43.313 4.528 97.105 1.00 66.69 400 GLU A CA 1
ATOM 3211 C C . GLU A 1 400 ? -44.835 4.777 97.152 1.00 66.69 400 GLU A C 1
ATOM 3213 O O . GLU A 1 400 ? -45.387 5.007 98.230 1.00 66.69 400 GLU A O 1
ATOM 3218 N N . LEU A 1 401 ? -45.532 4.635 96.016 1.00 66.75 401 LEU A N 1
ATOM 3219 C CA . LEU A 1 401 ? -46.999 4.631 95.948 1.00 66.75 401 LEU A CA 1
ATOM 3220 C C . LEU A 1 401 ? -47.619 3.410 96.650 1.00 66.75 401 LEU A C 1
ATOM 3222 O O . LEU A 1 401 ? -48.559 3.571 97.427 1.00 66.75 401 LEU A O 1
ATOM 3226 N N . GLY A 1 402 ? -47.055 2.209 96.473 1.00 67.62 402 GLY A N 1
ATOM 3227 C CA . GLY A 1 402 ? -47.538 0.995 97.150 1.00 67.62 402 GLY A CA 1
ATOM 3228 C C . GLY A 1 402 ? -47.487 1.084 98.685 1.00 67.62 402 GLY A C 1
ATOM 3229 O O . GLY A 1 402 ? -48.337 0.521 99.375 1.00 67.62 402 GLY A O 1
ATOM 3230 N N . CYS A 1 403 ? -46.551 1.866 99.232 1.00 61.69 403 CYS A N 1
ATOM 3231 C CA . CYS A 1 403 ? -46.477 2.173 100.664 1.00 61.69 403 CYS A CA 1
ATOM 3232 C C . CYS A 1 403 ? -47.575 3.136 101.164 1.00 61.69 403 CYS A C 1
ATOM 3234 O O . CYS A 1 403 ? -47.759 3.258 102.374 1.00 61.69 403 CYS A O 1
ATOM 3236 N N . ARG A 1 404 ? -48.315 3.812 100.273 1.00 63.44 404 ARG A N 1
ATOM 3237 C CA . ARG A 1 404 ? -49.514 4.602 100.615 1.00 63.44 404 ARG A CA 1
ATOM 3238 C C . ARG A 1 404 ? -50.798 3.782 100.513 1.00 63.44 404 ARG A C 1
ATOM 3240 O O . ARG A 1 404 ? -51.715 3.986 101.305 1.00 63.44 404 ARG A O 1
ATOM 3247 N N . ASP A 1 405 ? -50.854 2.795 99.622 1.00 62.53 405 ASP A N 1
ATOM 3248 C CA . ASP A 1 405 ? -51.995 1.874 99.552 1.00 62.53 405 ASP A CA 1
ATOM 3249 C C . ASP A 1 405 ? -52.149 1.012 100.820 1.00 62.53 405 ASP A C 1
ATOM 3251 O O . ASP A 1 405 ? -53.271 0.675 101.205 1.00 62.53 405 ASP A O 1
ATOM 3255 N N . THR A 1 406 ? -51.057 0.705 101.531 1.00 64.00 406 THR A N 1
ATOM 3256 C CA . THR A 1 406 ? -51.106 0.000 102.827 1.00 64.00 406 THR A CA 1
ATOM 3257 C C . THR A 1 406 ? -51.630 0.878 103.972 1.00 64.00 406 THR A C 1
ATOM 3259 O O . THR A 1 406 ? -52.346 0.381 104.844 1.00 64.00 406 THR A O 1
ATOM 3262 N N . GLU A 1 407 ? -51.361 2.186 103.941 1.00 61.97 407 GLU A N 1
ATOM 3263 C CA . GLU A 1 407 ? -51.941 3.190 104.847 1.00 61.97 407 GLU A CA 1
ATOM 3264 C C . GLU A 1 407 ? -53.465 3.294 104.621 1.00 61.97 407 GLU A C 1
ATOM 3266 O O . GLU A 1 407 ? -54.261 3.180 105.559 1.00 61.97 407 GLU A O 1
ATOM 3271 N N . ILE A 1 408 ? -53.889 3.350 103.352 1.00 60.84 408 ILE A N 1
ATOM 3272 C CA . ILE A 1 408 ? -55.302 3.302 102.936 1.00 60.84 408 ILE A CA 1
ATOM 3273 C C . ILE A 1 408 ? -55.968 1.967 103.328 1.00 60.84 408 ILE A C 1
ATOM 3275 O O . ILE A 1 408 ? -57.140 1.946 103.720 1.00 60.84 408 ILE A O 1
ATOM 3279 N N . ALA A 1 409 ? -55.245 0.843 103.275 1.00 61.62 409 ALA A N 1
ATOM 3280 C CA . ALA A 1 409 ? -55.747 -0.461 103.715 1.00 61.62 409 ALA A CA 1
ATOM 3281 C C . ALA A 1 409 ? -56.034 -0.520 105.230 1.00 61.62 409 ALA A C 1
ATOM 3283 O O . ALA A 1 409 ? -56.893 -1.299 105.650 1.00 61.62 409 ALA A O 1
ATOM 3284 N N . GLY A 1 410 ? -55.387 0.328 106.040 1.00 66.38 410 GLY A N 1
ATOM 3285 C CA . GLY A 1 410 ? -55.744 0.541 107.444 1.00 66.38 410 GLY A CA 1
ATOM 3286 C C . GLY A 1 410 ? -57.170 1.074 107.590 1.00 66.38 410 GLY A C 1
ATOM 3287 O O . GLY A 1 410 ? -58.017 0.404 108.174 1.00 66.38 410 GLY A O 1
ATOM 3288 N N . LEU A 1 411 ? -57.466 2.212 106.956 1.00 61.12 411 LEU A N 1
ATOM 3289 C CA . LEU A 1 411 ? -58.786 2.865 106.992 1.00 61.12 411 LEU A CA 1
ATOM 3290 C C . LEU A 1 411 ? -59.907 2.001 106.376 1.00 61.12 411 LEU A C 1
ATOM 3292 O O . LEU A 1 411 ? -61.070 2.080 106.775 1.00 61.12 411 LEU A O 1
ATOM 3296 N N . ARG A 1 412 ? -59.573 1.123 105.419 1.00 57.22 412 ARG A N 1
ATOM 3297 C CA . ARG A 1 412 ? -60.520 0.134 104.867 1.00 57.22 412 ARG A CA 1
ATOM 3298 C C . ARG A 1 412 ? -60.902 -0.962 105.874 1.00 57.22 412 ARG A C 1
ATOM 3300 O O . ARG A 1 412 ? -61.974 -1.550 105.721 1.00 57.22 412 ARG A O 1
ATOM 3307 N N . ARG A 1 413 ? -60.075 -1.232 106.892 1.00 61.09 413 ARG A N 1
ATOM 3308 C CA . ARG A 1 413 ? -60.319 -2.275 107.903 1.00 61.09 413 ARG A CA 1
ATOM 3309 C C . ARG A 1 413 ? -61.465 -1.896 108.837 1.00 61.09 413 ARG A C 1
ATOM 3311 O O . ARG A 1 413 ? -62.359 -2.713 109.046 1.00 61.09 413 ARG A O 1
ATOM 3318 N N . ASP A 1 414 ? -61.510 -0.648 109.288 1.00 60.97 414 ASP A N 1
ATOM 3319 C CA . ASP A 1 414 ? -62.579 -0.149 110.161 1.00 60.97 414 ASP A CA 1
ATOM 3320 C C . ASP A 1 414 ? -63.926 -0.135 109.418 1.00 60.97 414 ASP A C 1
ATOM 3322 O O . ASP A 1 414 ? -64.948 -0.583 109.939 1.00 60.97 414 ASP A O 1
ATOM 3326 N N . ARG A 1 415 ? -63.908 0.230 108.125 1.00 60.09 415 ARG A N 1
ATOM 3327 C CA . ARG A 1 415 ? -65.067 0.098 107.225 1.00 60.09 415 ARG A CA 1
ATOM 3328 C C . ARG A 1 415 ? -65.542 -1.356 107.076 1.00 60.09 415 ARG A C 1
ATOM 3330 O O . ARG A 1 415 ? -66.745 -1.603 107.005 1.00 60.09 415 ARG A O 1
ATOM 3337 N N . SER A 1 416 ? -64.625 -2.327 107.039 1.00 56.50 416 SER A N 1
ATOM 3338 C CA . SER A 1 416 ? -64.971 -3.745 106.846 1.00 56.50 416 SER A CA 1
ATOM 3339 C C . SER A 1 416 ? -65.746 -4.361 108.019 1.00 56.50 416 SER A C 1
ATOM 3341 O O . SER A 1 416 ? -66.576 -5.239 107.795 1.00 56.50 416 SER A O 1
ATOM 3343 N N . GLN A 1 417 ? -65.576 -3.854 109.247 1.00 60.47 417 GLN A N 1
ATOM 3344 C CA . GLN A 1 417 ? -66.366 -4.301 110.404 1.00 60.47 417 GLN A CA 1
ATOM 3345 C C . GLN A 1 417 ? -67.848 -3.903 110.283 1.00 60.47 417 GLN A C 1
ATOM 3347 O O . GLN A 1 417 ? -68.728 -4.665 110.683 1.00 60.47 417 GLN A O 1
ATOM 3352 N N . GLY A 1 418 ? -68.140 -2.752 109.665 1.00 65.25 418 GLY A N 1
ATOM 3353 C CA . GLY A 1 418 ? -69.504 -2.395 109.260 1.00 65.25 418 GLY A CA 1
ATOM 3354 C C . GLY A 1 418 ? -70.030 -3.310 108.149 1.00 65.25 418 GLY A C 1
ATOM 3355 O O . GLY A 1 418 ? -71.145 -3.828 108.242 1.00 65.25 418 GLY A O 1
ATOM 3356 N N . GLN A 1 419 ? -69.200 -3.576 107.134 1.00 56.94 419 GLN A N 1
ATOM 3357 C CA . GLN A 1 419 ? -69.558 -4.423 105.990 1.00 56.94 419 GLN A CA 1
ATOM 3358 C C . GLN A 1 419 ? -69.907 -5.871 106.400 1.00 56.94 419 GLN A C 1
ATOM 3360 O O . GLN A 1 419 ? -70.870 -6.425 105.880 1.00 56.94 419 GLN A O 1
ATOM 3365 N N . GLN A 1 420 ? -69.233 -6.454 107.402 1.00 55.00 420 GLN A N 1
ATOM 3366 C CA . GLN A 1 420 ? -69.504 -7.810 107.930 1.00 55.00 420 GLN A CA 1
ATOM 3367 C C . GLN A 1 420 ? -70.924 -8.033 108.497 1.00 55.00 420 GLN A C 1
ATOM 3369 O O . GLN A 1 420 ? -71.322 -9.174 108.780 1.00 55.00 420 GLN A O 1
ATOM 3374 N N . LYS A 1 421 ? -71.700 -6.965 108.719 1.00 63.66 421 LYS A N 1
ATOM 3375 C CA . LYS A 1 421 ? -73.115 -7.062 109.111 1.00 63.66 421 LYS A CA 1
ATOM 3376 C C . LYS A 1 421 ? -74.071 -7.025 107.912 1.00 63.66 421 LYS A C 1
ATOM 3378 O O . LYS A 1 421 ? -75.193 -7.498 108.044 1.00 63.66 421 LYS A O 1
ATOM 3383 N N . ILE A 1 422 ? -73.609 -6.524 106.766 1.00 62.91 422 ILE A N 1
ATOM 3384 C CA . ILE A 1 422 ? -74.329 -6.503 105.485 1.00 62.91 422 ILE A CA 1
ATOM 3385 C C . ILE A 1 422 ? -74.033 -7.800 104.711 1.00 62.91 422 ILE A C 1
ATOM 3387 O O . ILE A 1 422 ? -74.959 -8.501 104.316 1.00 62.91 422 ILE A O 1
ATOM 3391 N N . GLN A 1 423 ? -72.763 -8.217 104.663 1.00 52.41 423 GLN A N 1
ATOM 3392 C CA . GLN A 1 423 ? -72.288 -9.414 103.950 1.00 52.41 423 GLN A CA 1
ATOM 3393 C C . GLN A 1 423 ? -72.950 -10.729 104.378 1.00 52.41 423 GLN A C 1
ATOM 3395 O O . GLN A 1 423 ? -73.006 -11.671 103.598 1.00 52.41 423 GLN A O 1
ATOM 3400 N N . ARG A 1 424 ? -73.499 -10.811 105.597 1.00 66.44 424 ARG A N 1
ATOM 3401 C CA . ARG A 1 424 ? -74.276 -11.984 106.040 1.00 66.44 424 ARG A CA 1
ATOM 3402 C C . ARG A 1 424 ? -75.661 -12.104 105.401 1.00 66.44 424 ARG A C 1
ATOM 3404 O O . ARG A 1 424 ? -76.215 -13.191 105.431 1.00 66.44 424 ARG A O 1
ATOM 3411 N N . LEU A 1 425 ? -76.198 -11.015 104.856 1.00 57.59 425 LEU A N 1
ATOM 3412 C CA . LEU A 1 425 ? -77.439 -10.994 104.076 1.00 57.59 425 LEU A CA 1
ATOM 3413 C C . LEU A 1 425 ? -77.148 -11.066 102.566 1.00 57.59 425 LEU A C 1
ATOM 3415 O O . LEU A 1 425 ? -77.986 -11.524 101.800 1.00 57.59 425 LEU A O 1
ATOM 3419 N N . GLU A 1 426 ? -75.953 -10.644 102.140 1.00 56.72 426 GLU A N 1
ATOM 3420 C CA . GLU A 1 426 ? -75.488 -10.764 100.751 1.00 56.72 426 GLU A CA 1
ATOM 3421 C C . GLU A 1 426 ? -75.065 -12.214 100.423 1.00 56.72 426 GLU A C 1
ATOM 3423 O O . GLU A 1 426 ? -75.386 -12.713 99.349 1.00 56.72 426 GLU A O 1
ATOM 3428 N N . ALA A 1 427 ? -74.449 -12.940 101.367 1.00 59.53 427 ALA A N 1
ATOM 3429 C CA . ALA A 1 427 ? -73.953 -14.307 101.153 1.00 59.53 427 ALA A CA 1
ATOM 3430 C C . ALA A 1 427 ? -75.038 -15.342 100.771 1.00 59.53 427 ALA A C 1
ATOM 3432 O O . ALA A 1 427 ? -74.770 -16.227 99.960 1.00 59.53 427 ALA A O 1
ATOM 3433 N N . GLU A 1 428 ? -76.267 -15.229 101.298 1.00 62.22 428 GLU A N 1
ATOM 3434 C CA . GLU A 1 428 ? -77.391 -16.100 100.892 1.00 62.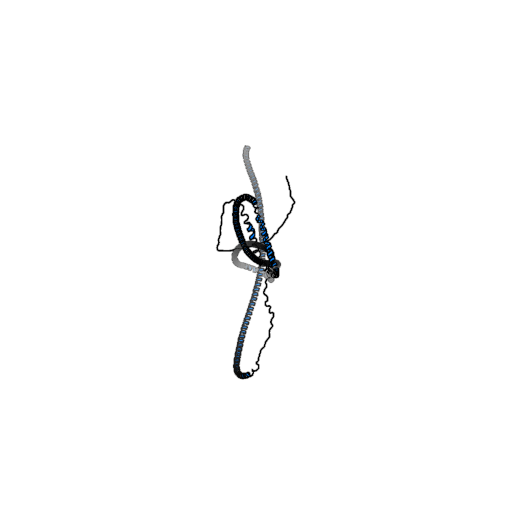22 428 GLU A CA 1
ATOM 3435 C C . GLU A 1 428 ? -77.824 -15.854 99.432 1.00 62.22 428 GLU A C 1
ATOM 3437 O O . GLU A 1 428 ? -78.335 -16.758 98.768 1.00 62.22 428 GLU A O 1
ATOM 3442 N N . VAL A 1 429 ? -77.586 -14.647 98.905 1.00 65.44 429 VAL A N 1
ATOM 3443 C CA . VAL A 1 429 ? -77.839 -14.294 97.499 1.00 65.44 429 VAL A CA 1
ATOM 3444 C C . VAL A 1 429 ? -76.676 -14.758 96.616 1.00 65.44 429 VAL A C 1
ATOM 3446 O O . VAL A 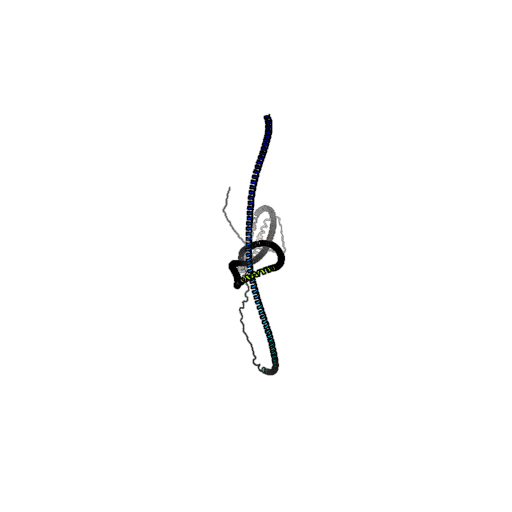1 429 ? -76.902 -15.355 95.560 1.00 65.44 429 VAL A O 1
ATOM 3449 N N . GLU A 1 430 ? -75.434 -14.561 97.068 1.00 59.41 430 GLU A N 1
ATOM 3450 C CA . GLU A 1 430 ? -74.230 -14.989 96.347 1.00 5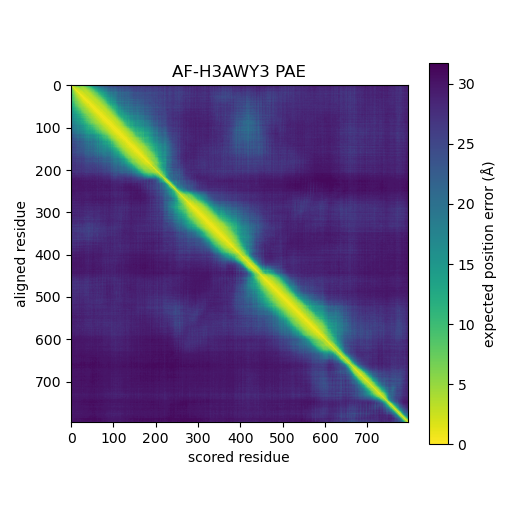9.41 430 GLU A CA 1
ATOM 3451 C C . GLU A 1 430 ? -74.145 -16.519 96.190 1.00 59.41 430 GLU A C 1
ATOM 3453 O O . GLU A 1 430 ? -73.752 -16.987 95.121 1.00 59.41 430 GLU A O 1
ATOM 3458 N N . GLU A 1 431 ? -74.581 -17.329 97.168 1.00 61.50 431 GLU A N 1
ATOM 3459 C CA . GLU A 1 431 ? -74.575 -18.801 97.035 1.00 61.50 431 GLU A CA 1
ATOM 3460 C C . GLU A 1 431 ? -75.511 -19.303 95.914 1.00 61.50 431 GLU A C 1
ATOM 3462 O O . GLU A 1 431 ? -75.251 -20.330 95.276 1.00 61.50 431 GLU A O 1
ATOM 3467 N N . LEU A 1 432 ? -76.601 -18.578 95.644 1.00 64.50 432 LEU A N 1
ATOM 3468 C CA . LEU A 1 432 ? -77.522 -18.879 94.545 1.00 64.50 432 LEU A CA 1
ATOM 3469 C C . LEU A 1 432 ? -76.978 -18.394 93.192 1.00 64.50 432 LEU A C 1
ATOM 3471 O O . LEU A 1 432 ? -77.194 -19.058 92.178 1.00 64.50 432 LEU A O 1
ATOM 3475 N N . GLN A 1 433 ? -76.225 -17.292 93.169 1.00 57.22 433 GLN A N 1
ATOM 3476 C CA . GLN A 1 433 ? -75.599 -16.756 91.954 1.00 57.22 433 GLN A CA 1
ATOM 3477 C C . GLN A 1 433 ? -74.325 -17.522 91.549 1.00 57.22 433 GLN A C 1
ATOM 3479 O O . GLN A 1 433 ? -74.106 -17.762 90.361 1.00 57.22 433 GLN A O 1
ATOM 3484 N N . ALA A 1 434 ? -73.527 -18.004 92.507 1.00 56.59 434 ALA A N 1
ATOM 3485 C CA . ALA A 1 434 ? -72.317 -18.796 92.253 1.00 56.59 434 ALA A CA 1
ATOM 3486 C C . ALA A 1 434 ? -72.603 -20.128 91.527 1.00 56.59 434 ALA A C 1
ATOM 3488 O O . ALA A 1 434 ? -71.776 -20.622 90.758 1.00 56.59 434 ALA A O 1
ATOM 3489 N N . LYS A 1 435 ? -73.801 -20.695 91.721 1.00 60.56 435 LYS A N 1
ATOM 3490 C CA . LYS A 1 435 ? -74.286 -21.905 91.026 1.00 60.56 435 LYS A CA 1
ATOM 3491 C C . LYS A 1 435 ? -74.712 -21.644 89.574 1.00 60.56 435 LYS A C 1
ATOM 3493 O O . LYS A 1 435 ? -74.930 -22.594 88.825 1.00 60.56 435 LYS A O 1
ATOM 3498 N N . LEU A 1 436 ? -74.824 -20.374 89.175 1.00 64.06 436 LEU A N 1
ATOM 3499 C CA . LEU A 1 436 ? -75.054 -19.957 87.792 1.00 64.06 436 LEU A CA 1
ATOM 3500 C C . LEU A 1 436 ? -73.715 -19.722 87.072 1.00 64.06 436 LEU A C 1
ATOM 3502 O O . LEU A 1 436 ? -73.454 -20.323 86.032 1.00 64.06 436 LEU A O 1
ATOM 3506 N N . THR A 1 437 ? -72.827 -18.926 87.675 1.00 56.09 437 THR A N 1
ATOM 3507 C CA . THR A 1 437 ? -71.562 -18.487 87.057 1.00 56.09 437 THR A CA 1
ATOM 3508 C C . THR A 1 437 ? -70.519 -19.599 86.916 1.00 56.09 437 THR A C 1
ATOM 3510 O O . THR A 1 437 ? -69.715 -19.581 85.981 1.00 56.09 437 THR A O 1
ATOM 3513 N N . THR A 1 438 ? -70.550 -20.620 87.778 1.00 66.25 438 THR A N 1
ATOM 3514 C CA . THR A 1 438 ? -69.762 -21.857 87.598 1.00 66.25 438 THR A CA 1
ATOM 3515 C C . THR A 1 438 ? -70.110 -22.564 86.284 1.00 66.25 438 THR A C 1
ATOM 3517 O O . THR A 1 438 ? -69.222 -22.935 85.522 1.00 66.25 438 THR A O 1
ATOM 3520 N N . ARG A 1 439 ? -71.401 -22.650 85.945 1.00 66.38 439 ARG A N 1
ATOM 3521 C CA . ARG A 1 439 ? -71.879 -23.275 84.703 1.00 66.38 439 ARG A CA 1
ATOM 3522 C C . ARG A 1 439 ? -71.572 -22.446 83.449 1.00 66.38 439 ARG A C 1
ATOM 3524 O O . ARG A 1 439 ? -71.372 -23.004 82.373 1.00 66.38 439 ARG A O 1
ATOM 3531 N N . GLU A 1 440 ? -71.517 -21.122 83.577 1.00 58.03 440 GLU A N 1
ATOM 3532 C CA . GLU A 1 440 ? -71.129 -20.213 82.487 1.00 58.03 440 GLU A CA 1
ATOM 3533 C C . GLU A 1 440 ? -69.612 -20.240 82.232 1.00 58.03 440 GLU A C 1
ATOM 3535 O O . GLU A 1 440 ? -69.170 -20.278 81.083 1.00 58.03 440 GLU A O 1
ATOM 3540 N N . THR A 1 441 ? -68.797 -20.295 83.290 1.00 59.06 441 THR A N 1
ATOM 3541 C CA . THR A 1 441 ? -67.330 -20.382 83.164 1.00 59.06 441 THR A CA 1
ATOM 3542 C C . THR A 1 441 ? -66.865 -21.723 82.592 1.00 59.06 441 THR A C 1
ATOM 3544 O O . THR A 1 441 ? -65.964 -21.735 81.753 1.00 59.06 441 THR A O 1
ATOM 3547 N N . GLU A 1 442 ? -67.520 -22.840 82.927 1.00 64.88 442 GLU A N 1
ATOM 3548 C CA . GLU A 1 442 ? -67.289 -24.143 82.276 1.00 64.88 442 GLU A CA 1
ATOM 3549 C C . GLU A 1 442 ? -67.537 -24.114 80.757 1.00 64.88 442 GLU A C 1
ATOM 3551 O O . GLU A 1 442 ? -66.829 -24.792 80.009 1.00 64.88 442 GLU A O 1
ATOM 3556 N N . TYR A 1 443 ? -68.500 -23.316 80.282 1.00 64.75 443 TYR A N 1
ATOM 3557 C CA . TYR A 1 443 ? -68.776 -23.139 78.853 1.00 64.75 443 TYR A CA 1
ATOM 3558 C C . TYR A 1 443 ? -67.721 -22.249 78.174 1.00 64.75 443 TYR A C 1
ATOM 3560 O O . TYR A 1 443 ? -67.164 -22.625 77.141 1.00 64.75 443 TYR A O 1
ATOM 3568 N N . CYS A 1 444 ? -67.368 -21.109 78.779 1.00 59.44 444 CYS A N 1
ATOM 3569 C CA . CYS A 1 444 ? -66.327 -20.215 78.254 1.00 59.44 444 CYS A CA 1
ATOM 3570 C C . CYS A 1 444 ? -64.961 -20.914 78.127 1.00 59.44 444 CYS A C 1
ATOM 3572 O O . CYS A 1 444 ? -64.326 -20.823 77.074 1.00 59.44 444 CYS A O 1
ATOM 3574 N N . ASN A 1 445 ? -64.560 -21.687 79.144 1.00 63.03 445 ASN A N 1
ATOM 3575 C CA . ASN A 1 445 ? -63.301 -22.442 79.160 1.00 63.03 445 ASN A CA 1
ATOM 3576 C C . ASN A 1 445 ? -63.198 -23.489 78.032 1.00 63.03 445 ASN A C 1
ATOM 3578 O O . ASN A 1 445 ? -62.092 -23.832 77.616 1.00 63.03 445 ASN A O 1
ATOM 3582 N N . GLN A 1 446 ? -64.328 -23.987 77.516 1.00 69.62 446 GLN A N 1
ATOM 3583 C CA . GLN A 1 446 ? -64.357 -24.903 76.369 1.00 69.62 446 GLN A CA 1
ATOM 3584 C C . GLN A 1 446 ? -64.282 -24.172 75.022 1.00 69.62 446 GLN A C 1
ATOM 3586 O O . GLN A 1 446 ? -63.718 -24.708 74.072 1.00 69.62 446 GLN A O 1
ATOM 3591 N N . VAL A 1 447 ? -64.836 -22.960 74.917 1.00 69.25 447 VAL A N 1
ATOM 3592 C CA . VAL A 1 447 ? -64.954 -22.223 73.645 1.00 69.25 447 VAL A CA 1
ATOM 3593 C C . VAL A 1 447 ? -63.696 -21.407 73.314 1.00 69.25 447 VAL A C 1
ATOM 3595 O O . VAL A 1 447 ? -63.300 -21.337 72.148 1.00 69.25 447 VAL A O 1
ATOM 3598 N N . GLU A 1 448 ? -63.042 -20.809 74.313 1.00 70.94 448 GLU A N 1
ATOM 3599 C CA . GLU A 1 448 ? -61.896 -19.908 74.104 1.00 70.94 448 GLU A CA 1
ATOM 3600 C C . GLU A 1 448 ? -60.689 -20.557 73.376 1.00 70.94 448 GLU A C 1
ATOM 3602 O O . GLU A 1 448 ? -60.118 -19.906 72.492 1.00 70.94 448 GLU A O 1
ATOM 3607 N N . PRO A 1 449 ? -60.305 -21.828 73.638 1.00 76.50 449 PRO A N 1
ATOM 3608 C CA . PRO A 1 449 ? -59.221 -22.487 72.903 1.00 76.50 449 PRO A CA 1
ATOM 3609 C C . PRO A 1 449 ? -59.515 -22.632 71.403 1.00 76.50 449 PRO A C 1
ATOM 3611 O O . PRO A 1 449 ? -58.651 -22.347 70.573 1.00 76.50 449 PRO A O 1
ATOM 3614 N N . PHE A 1 450 ? -60.747 -23.005 71.036 1.00 76.38 450 PHE A N 1
ATOM 3615 C CA . PHE A 1 450 ? -61.141 -23.140 69.630 1.00 76.38 450 PHE A CA 1
ATOM 3616 C C . PHE A 1 450 ? -61.164 -21.794 68.903 1.00 76.38 450 PHE A C 1
ATOM 3618 O O . PHE A 1 450 ? -60.807 -21.738 67.728 1.00 76.38 450 PHE A O 1
ATOM 3625 N N . GLN A 1 451 ? -61.525 -20.700 69.584 1.00 78.56 451 GLN A N 1
ATOM 3626 C CA . GLN A 1 451 ? -61.460 -19.359 68.993 1.00 78.56 451 GLN A CA 1
ATOM 3627 C C . GLN A 1 451 ? -60.018 -18.951 68.660 1.00 78.56 451 GLN A C 1
ATOM 3629 O O . GLN A 1 451 ? -59.773 -18.460 67.558 1.00 78.56 451 GLN A O 1
ATOM 3634 N N . LYS A 1 452 ? -59.057 -19.216 69.556 1.00 78.50 452 LYS A N 1
ATOM 3635 C CA . LYS A 1 452 ? -57.631 -18.910 69.331 1.00 78.50 452 LYS A CA 1
ATOM 3636 C C . LYS A 1 452 ? -57.064 -19.689 68.141 1.00 78.50 452 LYS A C 1
ATOM 3638 O O . LYS A 1 452 ? -56.527 -19.072 67.222 1.00 78.50 452 LYS A O 1
ATOM 3643 N N . VAL A 1 453 ? -57.302 -21.003 68.087 1.00 82.50 453 VAL A N 1
ATOM 3644 C CA . VAL A 1 453 ? -56.904 -21.854 66.947 1.00 82.50 453 VAL A CA 1
ATOM 3645 C C . VAL A 1 453 ? -57.567 -21.392 65.640 1.00 82.50 453 VAL A C 1
ATOM 3647 O O . VAL A 1 453 ? -56.912 -21.332 64.600 1.00 82.50 453 VAL A O 1
ATOM 3650 N N . LEU A 1 454 ? -58.848 -21.001 65.670 1.00 84.12 454 LEU A N 1
ATOM 3651 C CA . LEU A 1 454 ? -59.546 -20.488 64.486 1.00 84.12 454 LEU A CA 1
ATOM 3652 C C . LEU A 1 454 ? -58.935 -19.172 63.975 1.00 84.12 454 LEU A C 1
ATOM 3654 O O . LEU A 1 454 ? -58.867 -18.958 62.763 1.00 84.12 454 LEU A O 1
ATOM 3658 N N . GLU A 1 455 ? -58.481 -18.281 64.861 1.00 86.25 455 GLU A N 1
ATOM 3659 C CA . GLU A 1 455 ? -57.774 -17.070 64.441 1.00 86.25 455 GLU A CA 1
ATOM 3660 C C . GLU A 1 455 ? -56.370 -17.348 63.893 1.00 86.25 455 GLU A C 1
ATOM 3662 O O . GLU A 1 455 ? -55.966 -16.701 62.928 1.00 86.25 455 GLU A O 1
ATOM 3667 N N . GLU A 1 456 ? -55.625 -18.292 64.466 1.00 86.69 456 GLU A N 1
ATOM 3668 C CA . GLU A 1 456 ? -54.313 -18.706 63.950 1.00 86.69 456 GLU A CA 1
ATOM 3669 C C . GLU A 1 456 ? -54.441 -19.293 62.540 1.00 86.69 456 GLU A C 1
ATOM 3671 O O . GLU A 1 456 ? -53.813 -18.786 61.610 1.00 86.69 456 GLU A O 1
ATOM 3676 N N . VAL A 1 457 ? -55.381 -20.222 62.331 1.00 85.81 457 VAL A N 1
ATOM 3677 C CA . VAL A 1 457 ? -55.712 -20.755 60.998 1.00 85.81 457 VAL A CA 1
ATOM 3678 C C . VAL A 1 457 ? -56.135 -19.640 60.029 1.00 85.81 457 VAL A C 1
ATOM 3680 O O . VAL A 1 457 ? -55.739 -19.656 58.865 1.00 85.81 457 VAL A O 1
ATOM 3683 N N . ARG A 1 458 ? -56.883 -18.619 60.478 1.00 87.88 458 ARG A N 1
ATOM 3684 C CA . ARG A 1 458 ? -57.229 -17.447 59.643 1.00 87.88 458 ARG A CA 1
ATOM 3685 C C . ARG A 1 458 ? -56.017 -16.575 59.294 1.00 87.88 458 ARG A C 1
ATOM 3687 O O . ARG A 1 458 ? -55.961 -16.055 58.178 1.00 87.88 458 ARG A O 1
ATOM 3694 N N . ARG A 1 459 ? -55.061 -16.396 60.213 1.00 88.69 459 ARG A N 1
ATOM 3695 C CA . ARG A 1 459 ? -53.801 -15.673 59.956 1.00 88.69 459 ARG A CA 1
ATOM 3696 C C . ARG A 1 459 ? -52.947 -16.433 58.946 1.00 88.69 459 ARG A C 1
ATOM 3698 O O . ARG A 1 459 ? -52.459 -15.823 57.999 1.00 88.69 459 ARG A O 1
ATOM 3705 N N . ASP A 1 460 ? -52.824 -17.745 59.098 1.00 88.31 460 ASP A N 1
ATOM 3706 C CA . ASP A 1 460 ? -51.984 -18.571 58.230 1.00 88.31 460 ASP A CA 1
ATOM 3707 C C . ASP A 1 460 ? -52.596 -18.776 56.843 1.00 88.31 460 ASP A C 1
ATOM 3709 O O . ASP A 1 460 ? -51.880 -18.690 55.849 1.00 88.31 460 ASP A O 1
ATOM 3713 N N . ASN A 1 461 ? -53.922 -18.891 56.734 1.00 90.75 461 ASN A N 1
ATOM 3714 C CA . ASN A 1 461 ? -54.598 -18.914 55.435 1.00 90.75 461 ASN A CA 1
ATOM 3715 C C . ASN A 1 461 ? -54.445 -17.566 54.686 1.00 90.75 461 ASN A C 1
ATOM 3717 O O . ASN A 1 461 ? -54.271 -17.549 53.470 1.00 90.75 461 ASN A O 1
ATOM 3721 N N . LYS A 1 462 ? -54.386 -16.426 55.402 1.00 90.12 462 LYS A N 1
ATOM 3722 C CA . LYS A 1 462 ? -53.997 -15.131 54.802 1.00 90.12 462 LYS A CA 1
ATOM 3723 C C . LYS A 1 462 ? -52.534 -15.097 54.342 1.00 90.12 462 LYS A C 1
ATOM 3725 O O . LYS A 1 462 ? -52.270 -14.573 53.264 1.00 90.12 462 LYS A O 1
ATOM 3730 N N . LYS A 1 463 ? -51.588 -15.647 55.118 1.00 91.69 463 LYS A N 1
ATOM 3731 C CA . LYS A 1 463 ? -50.175 -15.768 54.693 1.00 91.69 463 LYS A CA 1
ATOM 3732 C C . LYS A 1 463 ? -50.055 -16.630 53.432 1.00 91.69 463 LYS A C 1
ATOM 3734 O O . LYS A 1 463 ? -49.340 -16.254 52.509 1.00 91.69 463 LYS A O 1
ATOM 3739 N N . LEU A 1 464 ? -50.778 -17.751 53.380 1.00 92.25 464 LEU A N 1
ATOM 3740 C CA . LEU A 1 464 ? -50.795 -18.667 52.241 1.00 92.25 464 LEU A CA 1
ATOM 3741 C C . LEU A 1 464 ? -51.370 -18.002 50.982 1.00 92.25 464 LEU A C 1
ATOM 3743 O O . LEU A 1 464 ? -50.767 -18.117 49.920 1.00 92.25 464 LEU A O 1
ATOM 3747 N N . ALA A 1 465 ? -52.473 -17.257 51.104 1.00 89.12 465 ALA A N 1
ATOM 3748 C CA . ALA A 1 465 ? -53.043 -16.489 49.996 1.00 89.12 465 ALA A CA 1
ATOM 3749 C C . ALA A 1 465 ? -52.046 -15.458 49.433 1.00 89.12 465 ALA A C 1
ATOM 3751 O O . ALA A 1 465 ? -51.780 -15.464 48.235 1.00 89.12 465 ALA A O 1
ATOM 3752 N N . LEU A 1 466 ? -51.412 -14.653 50.296 1.00 90.88 466 LEU A N 1
ATOM 3753 C CA . LEU A 1 466 ? -50.386 -13.684 49.884 1.00 90.88 466 LEU A CA 1
ATOM 3754 C C . LEU A 1 466 ? -49.161 -14.364 49.244 1.00 90.88 466 LEU A C 1
ATOM 3756 O O . LEU A 1 466 ? -48.611 -13.861 48.267 1.00 90.88 466 LEU A O 1
ATOM 3760 N N . SER A 1 467 ? -48.748 -15.526 49.759 1.00 90.75 467 SER A N 1
ATOM 3761 C CA . SER A 1 467 ? -47.656 -16.316 49.177 1.00 90.75 467 SER A CA 1
ATOM 3762 C C . SER A 1 467 ? -48.017 -16.899 47.806 1.00 90.75 467 SER A C 1
ATOM 3764 O O . SER A 1 467 ? -47.136 -17.028 46.957 1.00 90.75 467 SER A O 1
ATOM 3766 N N . LEU A 1 468 ? -49.287 -17.248 47.575 1.00 92.38 468 LEU A N 1
ATOM 3767 C CA . LEU A 1 468 ? -49.790 -17.706 46.278 1.00 92.38 468 LEU A CA 1
ATOM 3768 C C . LEU A 1 468 ? -49.896 -16.551 45.276 1.00 92.38 468 LEU A C 1
ATOM 3770 O O . LEU A 1 468 ? -49.471 -16.714 44.137 1.00 92.38 468 LEU A O 1
ATOM 3774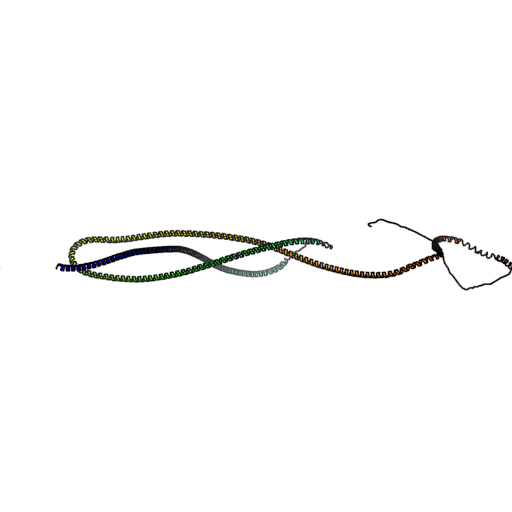 N N . GLU A 1 469 ? -50.375 -15.374 45.689 1.00 91.56 469 GLU A N 1
ATOM 3775 C CA . GLU A 1 469 ? -50.375 -14.170 44.844 1.00 91.56 469 GLU A CA 1
ATOM 3776 C C . GLU A 1 469 ? -48.949 -13.780 44.424 1.00 91.56 469 GLU A C 1
ATOM 3778 O O . GLU A 1 469 ? -48.701 -13.529 43.247 1.00 91.56 469 GLU A O 1
ATOM 3783 N N . GLN A 1 470 ? -47.978 -13.820 45.344 1.00 91.25 470 GLN A N 1
ATOM 3784 C CA . GLN A 1 470 ? -46.564 -13.583 45.022 1.00 91.25 470 GLN A CA 1
ATOM 3785 C C . GLN A 1 470 ? -45.988 -14.644 44.065 1.00 91.25 470 GLN A C 1
ATOM 3787 O O . GLN A 1 470 ? -45.268 -14.298 43.123 1.00 91.25 470 GLN A O 1
ATOM 3792 N N . ALA A 1 471 ? -46.320 -15.925 44.257 1.00 89.31 471 ALA A N 1
ATOM 3793 C CA . ALA A 1 471 ? -45.908 -17.010 43.362 1.00 89.31 471 ALA A CA 1
ATOM 3794 C C . ALA A 1 471 ? -46.531 -16.900 41.954 1.00 89.31 471 ALA A C 1
ATOM 3796 O O . ALA A 1 471 ? -45.875 -17.206 40.960 1.00 89.31 471 ALA A O 1
ATOM 3797 N N . LEU A 1 472 ? -47.774 -16.421 41.843 1.00 92.31 472 LEU A N 1
ATOM 3798 C CA . LEU A 1 472 ? -48.420 -16.148 40.556 1.00 92.31 472 LEU A CA 1
ATOM 3799 C C . LEU A 1 472 ? -47.808 -14.922 39.868 1.00 92.31 472 LEU A C 1
ATOM 3801 O O . LEU A 1 472 ? -47.497 -14.985 38.681 1.00 92.31 472 LEU A O 1
ATOM 3805 N N . GLN A 1 473 ? -47.556 -13.839 40.607 1.00 92.31 473 GLN A N 1
ATOM 3806 C CA . GLN A 1 473 ? -46.977 -12.615 40.048 1.00 92.31 473 GLN A CA 1
ATOM 3807 C C . GLN A 1 473 ? -45.535 -12.827 39.554 1.00 92.31 473 GLN A C 1
ATOM 3809 O O . GLN A 1 473 ? -45.143 -12.287 38.518 1.00 92.31 473 GLN A O 1
ATOM 3814 N N . THR A 1 474 ? -44.749 -13.653 40.252 1.00 92.69 474 THR A N 1
ATOM 3815 C CA . THR A 1 474 ? -43.417 -14.069 39.778 1.00 92.69 474 THR A CA 1
ATOM 3816 C C . THR A 1 474 ? -43.495 -14.991 38.563 1.00 92.69 474 THR A C 1
ATOM 3818 O O . THR A 1 474 ? -42.706 -14.813 37.640 1.00 92.69 474 THR A O 1
ATOM 3821 N N . ASN A 1 475 ? -44.468 -15.905 38.494 1.00 91.81 475 ASN A N 1
ATOM 3822 C CA . ASN A 1 475 ? -44.686 -16.752 37.315 1.00 91.81 475 ASN A CA 1
ATOM 3823 C C . ASN A 1 475 ? -45.048 -15.918 36.068 1.00 91.81 475 ASN A C 1
ATOM 3825 O O . ASN A 1 475 ? -44.414 -16.070 35.029 1.00 91.81 475 ASN A O 1
ATOM 3829 N N . ILE A 1 476 ? -45.963 -14.948 36.196 1.00 94.44 476 ILE A N 1
ATOM 3830 C CA . ILE A 1 476 ? -46.313 -14.004 35.117 1.00 94.44 476 ILE A CA 1
ATOM 3831 C C . ILE A 1 476 ? -45.080 -13.207 34.653 1.00 94.44 476 ILE A C 1
ATOM 3833 O O . ILE A 1 476 ? -44.853 -13.062 33.452 1.00 94.44 476 ILE A O 1
ATOM 3837 N N . SER A 1 477 ? -44.245 -12.738 35.588 1.00 94.00 477 SER A N 1
ATOM 3838 C CA . SER A 1 477 ? -42.982 -12.055 35.268 1.00 94.00 477 SER A CA 1
ATOM 3839 C C . SER A 1 477 ? -42.018 -12.958 34.480 1.00 94.00 477 SER A C 1
ATOM 3841 O O . SER A 1 477 ? -41.472 -12.543 33.458 1.00 94.00 477 SER A O 1
ATOM 3843 N N . LEU A 1 478 ? -41.864 -14.219 34.899 1.00 93.12 478 LEU A N 1
ATOM 3844 C CA . LEU A 1 478 ? -41.022 -15.211 34.222 1.00 93.12 478 LEU A CA 1
ATOM 3845 C C . LEU A 1 478 ? -41.568 -15.603 32.838 1.00 93.12 478 LEU A C 1
ATOM 3847 O O . LEU A 1 478 ? -40.778 -15.791 31.918 1.00 93.12 478 LEU A O 1
ATOM 3851 N N . GLN A 1 479 ? -42.891 -15.672 32.649 1.00 91.94 479 GLN A N 1
ATOM 3852 C CA . GLN A 1 479 ? -43.494 -15.861 31.322 1.00 91.94 479 GLN A CA 1
ATOM 3853 C C . GLN A 1 479 ? -43.220 -14.670 30.394 1.00 91.94 479 GLN A C 1
ATOM 3855 O O . GLN A 1 479 ? -42.884 -14.877 29.229 1.00 91.94 479 GLN A O 1
ATOM 3860 N N . GLY A 1 480 ? -43.297 -13.435 30.904 1.00 94.00 480 GLY A N 1
ATOM 3861 C CA . GLY A 1 480 ? -42.928 -12.236 30.146 1.00 94.00 480 GLY A CA 1
ATOM 3862 C C . GLY A 1 480 ? -41.452 -12.234 29.733 1.00 94.00 480 GLY A C 1
ATOM 3863 O O . GLY A 1 480 ? -41.136 -11.973 28.574 1.00 94.00 480 GLY A O 1
ATOM 3864 N N . GLN A 1 481 ? -40.552 -12.600 30.652 1.00 93.31 481 GLN A N 1
ATOM 3865 C CA . GLN A 1 481 ? -39.119 -12.748 30.367 1.00 93.31 481 GLN A CA 1
ATOM 3866 C C . GLN A 1 481 ? -38.835 -13.870 29.357 1.00 93.31 481 GLN A C 1
ATOM 3868 O O . GLN A 1 481 ? -37.997 -13.693 28.477 1.00 93.31 481 GLN A O 1
ATOM 3873 N N . LEU A 1 482 ? -39.552 -14.997 29.435 1.00 92.88 482 LEU A N 1
ATOM 3874 C CA . LEU A 1 482 ? -39.423 -16.099 28.481 1.00 92.88 482 LEU A CA 1
ATOM 3875 C C . LEU A 1 482 ? -39.878 -15.697 27.071 1.00 92.88 482 LEU A C 1
ATOM 3877 O O . LEU A 1 482 ? -39.170 -15.997 26.115 1.00 92.88 482 LEU A O 1
ATOM 3881 N N . SER A 1 483 ? -41.009 -14.992 26.942 1.00 93.31 483 SER A N 1
ATOM 3882 C CA . SER A 1 483 ? -41.473 -14.465 25.648 1.00 93.31 483 SER A CA 1
ATOM 3883 C C . SER A 1 483 ? -40.453 -13.492 25.059 1.00 93.31 483 SER A C 1
ATOM 3885 O O . SER A 1 483 ? -40.049 -13.650 23.913 1.00 93.31 483 SER A O 1
ATOM 3887 N N . HIS A 1 484 ? -39.957 -12.548 25.865 1.00 93.94 484 HIS A N 1
ATOM 3888 C CA . HIS A 1 484 ? -38.954 -11.580 25.423 1.00 93.94 484 HIS A CA 1
ATOM 3889 C C . HIS A 1 484 ? -37.661 -12.263 24.946 1.00 93.94 484 HIS A C 1
ATOM 3891 O O . HIS A 1 484 ? -37.127 -11.879 23.908 1.00 93.94 484 HIS A O 1
ATOM 3897 N N . ALA A 1 485 ? -37.188 -13.299 25.647 1.00 90.50 485 ALA A N 1
ATOM 3898 C CA . ALA A 1 485 ? -36.014 -14.071 25.240 1.00 90.50 485 ALA A CA 1
ATOM 3899 C C . ALA A 1 485 ? -36.252 -14.907 23.964 1.00 90.50 485 ALA A C 1
ATOM 3901 O O . ALA A 1 485 ? -35.321 -15.121 23.189 1.00 90.50 485 ALA A O 1
ATOM 3902 N N . GLN A 1 486 ? -37.485 -15.366 23.719 1.00 91.56 486 GLN A N 1
ATOM 3903 C CA . GLN A 1 486 ? -37.867 -16.036 22.468 1.00 91.56 486 GLN A CA 1
ATOM 3904 C C . GLN A 1 486 ? -37.898 -15.051 21.290 1.00 91.56 486 GLN A C 1
ATOM 3906 O O . GLN A 1 486 ? -37.363 -15.361 20.225 1.00 91.56 486 GLN A O 1
ATOM 3911 N N . ASP A 1 487 ? -38.442 -13.849 21.496 1.00 93.06 487 ASP A N 1
ATOM 3912 C CA . ASP A 1 487 ? -38.426 -12.775 20.500 1.00 93.06 487 ASP A CA 1
ATOM 3913 C C . ASP A 1 487 ? -36.986 -12.315 20.201 1.00 93.06 487 ASP A C 1
ATOM 3915 O O . ASP A 1 487 ? -36.615 -12.140 19.040 1.00 93.06 487 ASP A O 1
ATOM 3919 N N . GLU A 1 488 ? -36.131 -12.160 21.218 1.00 93.31 488 GLU A N 1
ATOM 3920 C CA . GLU A 1 488 ? -34.707 -11.844 21.028 1.00 93.31 488 GLU A CA 1
ATOM 3921 C C . GLU A 1 488 ? -33.964 -12.940 20.256 1.00 93.31 488 GLU A C 1
ATOM 3923 O O . GLU A 1 488 ? -33.179 -12.616 19.364 1.00 93.31 488 GLU A O 1
ATOM 3928 N N . LEU A 1 489 ? -34.236 -14.220 20.537 1.00 93.00 489 LEU A N 1
ATOM 3929 C CA . LEU A 1 489 ? -33.635 -15.338 19.809 1.00 93.00 489 LEU A CA 1
ATOM 3930 C C . LEU A 1 489 ? -34.031 -15.320 18.325 1.00 93.00 489 LEU A C 1
ATOM 3932 O O . LEU A 1 489 ? -33.150 -15.371 17.470 1.00 93.00 489 LEU A O 1
ATOM 3936 N N . ALA A 1 490 ? -35.316 -15.148 18.002 1.00 92.75 490 ALA A N 1
ATOM 3937 C CA . ALA A 1 490 ? -35.786 -15.065 16.614 1.00 92.75 490 ALA A CA 1
ATOM 3938 C C . ALA A 1 490 ? -35.205 -13.847 15.857 1.00 92.75 490 ALA A C 1
ATOM 3940 O O . ALA A 1 490 ? -34.875 -13.927 14.668 1.00 92.75 490 ALA A O 1
ATOM 3941 N N . ASN A 1 491 ? -35.017 -12.716 16.548 1.00 93.38 491 ASN A N 1
ATOM 3942 C CA . ASN A 1 491 ? -34.330 -11.545 15.993 1.00 93.38 491 ASN A CA 1
ATOM 3943 C C . ASN A 1 491 ? -32.822 -11.801 15.771 1.00 93.38 491 ASN A C 1
ATOM 3945 O O . ASN A 1 491 ? -32.254 -11.319 14.791 1.00 93.38 491 ASN A O 1
ATOM 3949 N N . GLN A 1 492 ? -32.165 -12.590 16.627 1.00 93.00 492 GLN A N 1
ATOM 3950 C CA . GLN A 1 492 ? -30.772 -13.003 16.420 1.00 93.00 492 GLN A CA 1
ATOM 3951 C C . GLN A 1 492 ? -30.627 -14.028 15.286 1.00 93.00 492 GLN A C 1
ATOM 3953 O O . GLN A 1 492 ? -29.707 -13.898 14.481 1.00 93.00 492 GLN A O 1
ATOM 3958 N N . GLU A 1 493 ? -31.533 -15.001 15.168 1.00 92.19 493 GLU A N 1
ATOM 3959 C CA . GLU A 1 493 ? -31.553 -15.986 14.075 1.00 92.19 493 GLU A CA 1
ATOM 3960 C C . GLU A 1 493 ? -31.735 -15.306 12.709 1.00 92.19 493 GLU A C 1
ATOM 3962 O O . GLU A 1 493 ? -30.976 -15.566 11.773 1.00 92.19 493 GLU A O 1
ATOM 3967 N N . THR A 1 494 ? -32.677 -14.364 12.600 1.00 92.81 494 THR A N 1
ATOM 3968 C CA . THR A 1 494 ? -32.887 -13.596 11.359 1.00 92.81 494 THR A CA 1
ATOM 3969 C C . THR A 1 494 ? -31.712 -12.672 11.024 1.00 92.81 494 THR A C 1
ATOM 3971 O O . THR A 1 494 ? -31.347 -12.564 9.852 1.00 92.81 494 THR A O 1
ATOM 3974 N N . TYR A 1 495 ? -31.053 -12.068 12.021 1.00 93.44 495 TYR A N 1
ATOM 3975 C CA . TYR A 1 495 ? -29.813 -11.309 11.808 1.00 93.44 495 TYR A CA 1
ATOM 3976 C C . TYR A 1 495 ? -28.644 -12.204 11.361 1.00 93.44 495 TYR A C 1
ATOM 3978 O O . TYR A 1 495 ? -27.895 -11.831 10.458 1.00 93.44 495 TYR A O 1
ATOM 3986 N N . GLN A 1 496 ? -28.502 -13.406 11.934 1.00 90.81 496 GLN A N 1
ATOM 3987 C CA . GLN A 1 496 ? -27.494 -14.381 11.503 1.00 90.81 496 GLN A CA 1
ATOM 3988 C C . GLN A 1 496 ? -27.726 -14.840 10.059 1.00 90.81 496 GLN A C 1
ATOM 3990 O O . GLN A 1 496 ? -26.759 -14.916 9.301 1.00 90.81 496 GLN A O 1
ATOM 3995 N N . GLN A 1 497 ? -28.977 -15.073 9.645 1.00 93.19 497 GLN A N 1
ATOM 3996 C CA . GLN A 1 497 ? -29.287 -15.417 8.254 1.00 93.19 497 GLN A CA 1
ATOM 3997 C C . GLN A 1 497 ? -28.884 -14.289 7.290 1.00 93.19 497 GLN A C 1
ATOM 3999 O O . GLN A 1 497 ? -28.147 -14.540 6.342 1.00 93.19 497 GLN A O 1
ATOM 4004 N N . GLN A 1 498 ? -29.243 -13.033 7.583 1.00 92.88 498 GLN A N 1
ATOM 4005 C CA . GLN A 1 498 ? -28.825 -11.876 6.771 1.00 92.88 498 GLN A CA 1
ATOM 4006 C C . GLN A 1 498 ? -27.292 -11.731 6.687 1.00 92.88 498 GLN A C 1
ATOM 4008 O O . GLN A 1 498 ? -26.749 -11.329 5.652 1.00 92.88 498 GLN A O 1
ATOM 4013 N N . LEU A 1 499 ? -26.572 -12.077 7.761 1.00 92.44 499 LEU A N 1
ATOM 4014 C CA . LEU A 1 499 ? -25.107 -12.083 7.783 1.00 92.44 499 LEU A CA 1
ATOM 4015 C C . LEU A 1 499 ? -24.509 -13.220 6.931 1.00 92.44 499 LEU A C 1
ATOM 4017 O O . LEU A 1 499 ? -23.448 -13.047 6.334 1.00 92.44 499 LEU A O 1
ATOM 4021 N N . LEU A 1 500 ? -25.175 -14.377 6.858 1.00 93.31 500 LEU A N 1
ATOM 4022 C CA . LEU A 1 500 ? -24.781 -15.483 5.981 1.00 93.31 500 LEU A CA 1
ATOM 4023 C C . LEU A 1 500 ? -25.030 -15.138 4.509 1.00 93.31 500 LEU A C 1
ATOM 4025 O O . LEU A 1 500 ? -24.104 -15.275 3.710 1.00 93.31 500 LEU A O 1
ATOM 4029 N N . ASP A 1 501 ? -26.218 -14.625 4.181 1.00 92.94 501 ASP A N 1
ATOM 4030 C CA . ASP A 1 501 ? -26.618 -14.249 2.818 1.00 92.94 501 ASP A CA 1
ATOM 4031 C C . ASP A 1 501 ? -25.663 -13.191 2.233 1.00 92.94 501 ASP A C 1
ATOM 4033 O O . ASP A 1 501 ? -25.139 -13.337 1.128 1.00 92.94 501 ASP A O 1
ATOM 4037 N N . SER A 1 502 ? -25.357 -12.145 3.011 1.00 90.00 502 SER A N 1
ATOM 4038 C CA . SER A 1 502 ? -24.409 -11.097 2.604 1.00 90.00 502 SER A CA 1
ATOM 4039 C C . SER A 1 502 ? -22.966 -11.603 2.487 1.00 90.00 502 SER A C 1
ATOM 4041 O O . SER A 1 502 ? -22.237 -11.178 1.588 1.00 90.00 502 SER A O 1
ATOM 4043 N N . ARG A 1 503 ? -22.543 -12.559 3.327 1.00 93.44 503 ARG A N 1
ATOM 4044 C CA . ARG A 1 503 ? -21.231 -13.213 3.192 1.00 93.44 503 ARG A CA 1
ATOM 4045 C C . ARG A 1 503 ? -21.153 -14.094 1.942 1.00 93.44 503 ARG A C 1
ATOM 4047 O O . ARG A 1 503 ? -20.088 -14.163 1.332 1.00 93.44 503 ARG A O 1
ATOM 4054 N N . GLU A 1 504 ? -22.241 -14.761 1.560 1.00 93.12 504 GLU A N 1
ATOM 4055 C CA . GLU A 1 504 ? -22.310 -15.553 0.327 1.00 93.12 504 GLU A CA 1
ATOM 4056 C C . GLU A 1 504 ? -22.287 -14.656 -0.919 1.00 93.12 504 GLU A C 1
ATOM 4058 O O . GLU A 1 504 ? -21.502 -14.921 -1.831 1.00 93.12 504 GLU A O 1
ATOM 4063 N N . GLN A 1 505 ? -23.017 -13.533 -0.914 1.00 92.62 505 GLN A N 1
ATOM 4064 C CA . GLN A 1 505 ? -22.932 -12.526 -1.979 1.00 92.62 505 GLN A CA 1
ATOM 4065 C C . GLN A 1 505 ? -21.493 -12.014 -2.165 1.00 92.62 505 GLN A C 1
ATOM 4067 O O . GLN A 1 505 ? -20.963 -12.075 -3.273 1.00 92.62 505 GLN A O 1
ATOM 4072 N N . VAL A 1 506 ? -20.824 -11.574 -1.090 1.00 91.38 506 VAL A N 1
ATOM 4073 C CA . VAL A 1 506 ? -19.434 -11.078 -1.157 1.00 91.38 506 VAL A CA 1
ATOM 4074 C C . VAL A 1 506 ? -18.455 -12.169 -1.618 1.00 91.38 506 VAL A C 1
ATOM 4076 O O . VAL A 1 506 ? -17.490 -11.878 -2.329 1.00 91.38 506 VAL A O 1
ATOM 4079 N N . ALA A 1 507 ? -18.695 -13.434 -1.258 1.00 89.94 507 ALA A N 1
ATOM 4080 C CA . ALA A 1 507 ? -17.876 -14.552 -1.723 1.00 89.94 507 ALA A CA 1
ATOM 4081 C C . ALA A 1 507 ? -18.027 -14.803 -3.235 1.00 89.94 507 ALA A C 1
ATOM 4083 O O . ALA A 1 507 ? -17.027 -15.074 -3.904 1.00 89.94 507 ALA A O 1
ATOM 4084 N N . GLU A 1 508 ? -19.238 -14.689 -3.786 1.00 92.00 508 GLU A N 1
ATOM 4085 C CA . GLU A 1 508 ? -19.479 -14.874 -5.221 1.00 92.00 508 GLU A CA 1
ATOM 4086 C C . GLU A 1 508 ? -19.057 -13.640 -6.044 1.00 92.00 508 GLU A C 1
ATOM 4088 O O . GLU A 1 508 ? -18.484 -13.797 -7.121 1.00 92.00 508 GLU A O 1
ATOM 4093 N N . GLU A 1 509 ? -19.191 -12.419 -5.514 1.00 91.94 509 GLU A N 1
ATOM 4094 C CA . GLU A 1 509 ? -18.604 -11.204 -6.107 1.00 91.94 509 GLU A CA 1
ATOM 4095 C C . GLU A 1 509 ? -17.076 -11.332 -6.241 1.00 91.94 509 GLU A C 1
ATOM 4097 O O . GLU A 1 509 ? -16.529 -11.183 -7.338 1.00 91.94 509 GLU A O 1
ATOM 4102 N N . ALA A 1 510 ? -16.383 -11.736 -5.168 1.00 89.25 510 ALA A N 1
ATOM 4103 C CA . ALA A 1 510 ? -14.942 -12.004 -5.201 1.00 89.25 510 ALA A CA 1
ATOM 4104 C C . ALA A 1 510 ? -14.566 -13.147 -6.169 1.00 89.25 510 ALA A C 1
ATOM 4106 O O . ALA A 1 510 ? -13.491 -13.134 -6.779 1.00 89.25 510 ALA A O 1
ATOM 4107 N N . ARG A 1 511 ? -15.451 -14.136 -6.356 1.00 93.31 511 ARG A N 1
ATOM 4108 C CA . ARG A 1 511 ? -15.270 -15.225 -7.328 1.00 93.31 511 ARG A CA 1
ATOM 4109 C C . ARG A 1 511 ? -15.414 -14.747 -8.770 1.00 93.31 511 ARG A C 1
ATOM 4111 O O . ARG A 1 511 ? -14.679 -15.223 -9.638 1.00 93.31 511 ARG A O 1
ATOM 4118 N N . MET A 1 512 ? -16.333 -13.822 -9.035 1.00 93.44 512 MET A N 1
ATOM 4119 C CA . MET A 1 512 ? -16.510 -13.194 -10.345 1.00 93.44 512 MET A CA 1
ATOM 4120 C C . MET A 1 512 ? -15.326 -12.281 -10.685 1.00 93.44 512 MET A C 1
ATOM 4122 O O . MET A 1 512 ? -14.795 -12.365 -11.794 1.00 93.44 512 MET A O 1
ATOM 4126 N N . GLU A 1 513 ? -14.817 -11.498 -9.728 1.00 90.69 513 GLU A N 1
ATOM 4127 C CA . GLU A 1 513 ? -13.567 -10.749 -9.916 1.00 90.69 513 GLU A CA 1
ATOM 4128 C C . GLU A 1 513 ? -12.382 -11.679 -10.219 1.00 90.69 513 GLU A C 1
ATOM 4130 O O . GLU A 1 513 ? -11.637 -11.447 -11.174 1.00 90.69 513 GLU A O 1
ATOM 4135 N N . ALA A 1 514 ? -12.225 -12.775 -9.468 1.00 88.00 514 ALA A N 1
ATOM 4136 C CA . ALA A 1 514 ? -11.159 -13.752 -9.698 1.00 88.00 514 ALA A CA 1
ATOM 4137 C C . ALA A 1 514 ? -11.231 -14.406 -11.094 1.00 88.00 514 ALA A C 1
ATOM 4139 O O . ALA A 1 514 ? -10.189 -14.654 -11.713 1.00 88.00 514 ALA A O 1
ATOM 4140 N N . GLN A 1 515 ? -12.437 -14.641 -11.625 1.00 91.44 515 GLN A N 1
ATOM 4141 C CA . GLN A 1 515 ? -12.640 -15.094 -13.006 1.00 91.44 515 GLN A CA 1
ATOM 4142 C C . GLN A 1 515 ? -12.187 -14.027 -14.014 1.00 91.44 515 GLN A C 1
ATOM 4144 O O . GLN A 1 515 ? -11.338 -14.319 -14.858 1.00 91.44 515 GLN A O 1
ATOM 4149 N N . LEU A 1 516 ? -12.636 -12.775 -13.871 1.00 94.62 516 LEU A N 1
ATOM 4150 C CA . LEU A 1 516 ? -12.246 -11.663 -14.751 1.00 94.62 516 LEU A CA 1
ATOM 4151 C C . LEU A 1 516 ? -10.727 -11.407 -14.747 1.00 94.62 516 LEU A C 1
ATOM 4153 O O . LEU A 1 516 ? -10.122 -11.180 -15.800 1.00 94.62 516 LEU A O 1
ATOM 4157 N N . PHE A 1 517 ? -10.068 -11.492 -13.585 1.00 92.56 517 PHE A N 1
ATOM 4158 C CA . PHE A 1 517 ? -8.606 -11.421 -13.502 1.00 92.56 517 PHE A CA 1
ATOM 4159 C C . PHE A 1 517 ? -7.924 -12.613 -14.190 1.00 92.56 517 PHE A C 1
ATOM 4161 O O . PHE A 1 517 ? -6.886 -12.432 -14.832 1.00 92.56 517 PHE A O 1
ATOM 4168 N N . THR A 1 518 ? -8.508 -13.811 -14.115 1.00 92.12 518 THR A N 1
ATOM 4169 C CA . THR A 1 518 ? -7.990 -15.010 -14.791 1.00 92.12 518 THR A CA 1
ATOM 4170 C C . THR A 1 518 ? -8.086 -14.875 -16.313 1.00 92.12 518 THR A C 1
ATOM 4172 O O . THR A 1 518 ? -7.067 -15.014 -16.992 1.00 92.12 518 THR A O 1
ATOM 4175 N N . GLU A 1 519 ? -9.243 -14.490 -16.856 1.00 93.19 519 GLU A N 1
ATOM 4176 C CA . GLU A 1 519 ? -9.434 -14.224 -18.293 1.00 93.19 519 GLU A CA 1
ATOM 4177 C C . GLU A 1 519 ? -8.494 -13.123 -18.815 1.00 93.19 519 GLU A C 1
ATOM 4179 O O . GLU A 1 519 ? -7.894 -13.235 -19.895 1.00 93.19 519 GLU A O 1
ATOM 4184 N N . ARG A 1 520 ? -8.295 -12.061 -18.023 1.00 93.25 520 ARG A N 1
ATOM 4185 C CA . ARG A 1 520 ? -7.347 -10.986 -18.341 1.00 93.25 520 ARG A CA 1
ATOM 4186 C C . ARG A 1 520 ? -5.898 -11.482 -18.365 1.00 93.25 520 ARG A C 1
ATOM 4188 O O . ARG A 1 520 ? -5.129 -11.087 -19.241 1.00 93.25 520 ARG A O 1
ATOM 4195 N N . LEU A 1 521 ? -5.516 -12.374 -17.450 1.00 91.31 521 LEU A N 1
ATOM 4196 C CA . LEU A 1 521 ? -4.193 -13.004 -17.456 1.00 91.31 521 LEU A CA 1
ATOM 4197 C C . LEU A 1 521 ? -4.019 -13.980 -18.630 1.00 91.31 521 LEU A C 1
ATOM 4199 O O . LEU A 1 521 ? -2.927 -14.057 -19.191 1.00 91.31 521 LEU A O 1
ATOM 4203 N N . GLU A 1 522 ? -5.056 -14.713 -19.036 1.00 92.50 522 GLU A N 1
ATOM 4204 C CA . GLU A 1 522 ? -4.991 -15.621 -20.189 1.00 92.50 522 GLU A CA 1
ATOM 4205 C C . GLU A 1 522 ? -4.915 -14.888 -21.529 1.00 92.50 522 GLU A C 1
ATOM 4207 O O . GLU A 1 522 ? -4.091 -15.244 -22.377 1.00 92.50 522 GLU A O 1
ATOM 4212 N N . SER A 1 523 ? -5.693 -13.821 -21.707 1.00 92.38 523 SER A N 1
ATOM 4213 C CA . SER A 1 523 ? -5.604 -12.958 -22.890 1.00 92.38 523 SER A CA 1
ATOM 4214 C C . SER A 1 523 ? -4.228 -12.285 -23.008 1.00 92.38 523 SER A C 1
ATOM 4216 O O . SER A 1 523 ? -3.631 -12.330 -24.087 1.00 92.38 523 SER A O 1
ATOM 4218 N N . LEU A 1 524 ? -3.647 -11.797 -21.903 1.00 91.50 524 LEU A N 1
ATOM 4219 C CA . LEU A 1 524 ? -2.258 -11.312 -21.859 1.00 91.50 524 LEU A CA 1
ATOM 4220 C C . LEU A 1 524 ? -1.229 -12.411 -22.184 1.00 91.50 524 LEU A C 1
ATOM 4222 O O . LEU A 1 524 ? -0.348 -12.196 -23.017 1.00 91.50 524 LEU A O 1
ATOM 4226 N N . LYS A 1 525 ? -1.344 -13.616 -21.602 1.00 91.06 525 LYS A N 1
ATOM 4227 C CA . LYS A 1 525 ? -0.473 -14.766 -21.940 1.00 91.06 525 LYS A CA 1
ATOM 4228 C C . LYS A 1 525 ? -0.551 -15.114 -23.434 1.00 91.06 525 LYS A C 1
ATOM 4230 O O . LYS A 1 525 ? 0.476 -15.398 -24.055 1.00 91.06 525 LYS A O 1
ATOM 4235 N N . LYS A 1 526 ? -1.751 -15.073 -24.023 1.00 93.44 526 LYS A N 1
ATOM 4236 C CA . LYS A 1 526 ? -1.998 -15.315 -25.454 1.00 93.44 526 LYS A CA 1
ATOM 4237 C C . LYS A 1 526 ? -1.372 -14.222 -26.326 1.00 93.44 526 LYS A C 1
ATOM 4239 O O . LYS A 1 526 ? -0.724 -14.555 -27.317 1.00 93.44 526 LYS A O 1
ATOM 4244 N N . GLN A 1 527 ? -1.485 -12.952 -25.932 1.00 91.94 527 GLN A N 1
ATOM 4245 C CA . GLN A 1 527 ? -0.815 -11.833 -26.599 1.00 91.94 527 GLN A CA 1
ATOM 4246 C C . GLN A 1 527 ? 0.712 -11.998 -26.576 1.00 91.94 527 GLN A C 1
ATOM 4248 O O . GLN A 1 527 ? 1.322 -12.051 -27.642 1.00 91.94 527 GLN A O 1
ATOM 4253 N N . PHE A 1 528 ? 1.325 -12.196 -25.403 1.00 89.25 528 PHE A N 1
ATOM 4254 C CA . PHE A 1 528 ? 2.776 -12.400 -25.291 1.00 89.25 528 PHE A CA 1
ATOM 4255 C C . PHE A 1 528 ? 3.276 -13.616 -26.086 1.00 89.25 528 PHE A C 1
ATOM 4257 O O . PHE A 1 528 ? 4.359 -13.569 -26.673 1.00 89.25 528 PHE A O 1
ATOM 4264 N N . LYS A 1 529 ? 2.499 -14.708 -26.147 1.00 90.88 529 LYS A N 1
ATOM 4265 C CA . LYS A 1 529 ? 2.829 -15.869 -26.989 1.00 90.88 529 LYS A CA 1
ATOM 4266 C C . LYS A 1 529 ? 2.836 -15.497 -28.475 1.00 90.88 529 LYS A C 1
ATOM 4268 O O . LYS A 1 529 ? 3.786 -15.847 -29.173 1.00 90.88 529 LYS A O 1
ATOM 4273 N N . ASN A 1 530 ? 1.820 -14.767 -28.937 1.00 91.12 530 ASN A N 1
ATOM 4274 C CA . ASN A 1 530 ? 1.716 -14.315 -30.324 1.00 91.12 530 ASN A CA 1
ATOM 4275 C C . ASN A 1 530 ? 2.854 -13.347 -30.691 1.00 91.12 530 ASN A C 1
ATOM 4277 O O . ASN A 1 530 ? 3.503 -13.545 -31.715 1.00 91.12 530 ASN A O 1
ATOM 4281 N N . GLU A 1 531 ? 3.144 -12.354 -29.846 1.00 89.31 531 GLU A N 1
ATOM 4282 C CA . GLU A 1 531 ? 4.237 -11.388 -30.042 1.00 89.31 531 GLU A CA 1
ATOM 4283 C C . GLU A 1 531 ? 5.611 -12.072 -30.076 1.00 89.31 531 GLU A C 1
ATOM 4285 O O . GLU A 1 531 ? 6.425 -11.815 -30.964 1.00 89.31 531 GLU A O 1
ATOM 4290 N N . LYS A 1 532 ? 5.861 -13.023 -29.168 1.00 90.00 532 LYS A N 1
ATOM 4291 C CA . LYS A 1 532 ? 7.087 -13.832 -29.182 1.00 90.00 532 LYS A CA 1
ATOM 4292 C C . LYS A 1 532 ? 7.224 -14.644 -30.473 1.00 90.00 532 LYS A C 1
ATOM 4294 O O . LYS A 1 532 ? 8.340 -14.838 -30.960 1.00 90.00 532 LYS A O 1
ATOM 4299 N N . GLU A 1 533 ? 6.117 -15.119 -31.041 1.00 90.75 533 GLU A N 1
ATOM 4300 C CA . GLU A 1 533 ? 6.128 -15.884 -32.287 1.00 90.75 533 GLU A CA 1
ATOM 4301 C C . GLU A 1 533 ? 6.273 -14.998 -33.536 1.00 90.75 533 GLU A C 1
ATOM 4303 O O . GLU A 1 533 ? 6.998 -15.380 -34.458 1.00 90.75 533 GLU A O 1
ATOM 4308 N N . THR A 1 534 ? 5.672 -13.802 -33.575 1.00 90.81 534 THR A N 1
ATOM 4309 C CA . THR A 1 534 ? 5.880 -12.842 -34.676 1.00 90.81 534 THR A CA 1
ATOM 4310 C C . THR A 1 534 ? 7.308 -12.300 -34.682 1.00 90.81 534 THR A C 1
ATOM 4312 O O . THR A 1 534 ? 7.935 -12.302 -35.741 1.00 90.81 534 THR A O 1
ATOM 4315 N N . VAL A 1 535 ? 7.872 -11.952 -33.519 1.00 89.69 535 VAL A N 1
ATOM 4316 C CA . VAL A 1 535 ? 9.286 -11.556 -33.382 1.00 89.69 535 VAL A CA 1
ATOM 4317 C C . VAL A 1 535 ? 10.220 -12.693 -33.805 1.00 89.69 535 VAL A C 1
ATOM 4319 O O . VAL A 1 535 ? 11.146 -12.464 -34.581 1.00 89.69 535 VAL A O 1
ATOM 4322 N N . ARG A 1 536 ? 9.949 -13.944 -33.396 1.00 92.81 536 ARG A N 1
ATOM 4323 C CA . ARG A 1 536 ? 10.724 -15.111 -33.859 1.00 92.81 536 ARG A CA 1
ATOM 4324 C C . ARG A 1 536 ? 10.662 -15.269 -35.382 1.00 92.81 536 ARG A C 1
ATOM 4326 O O . ARG A 1 536 ? 11.696 -15.498 -36.005 1.00 92.81 536 ARG A O 1
ATOM 4333 N N . LYS A 1 537 ? 9.477 -15.130 -35.984 1.00 93.06 537 LYS A N 1
ATOM 4334 C CA . LYS A 1 537 ? 9.280 -15.217 -37.442 1.00 93.06 537 LYS A CA 1
ATOM 4335 C C . LYS A 1 537 ? 9.964 -14.071 -38.196 1.00 93.06 537 LYS A C 1
ATOM 4337 O O . LYS A 1 537 ? 10.463 -14.308 -39.292 1.00 93.06 537 LYS A O 1
ATOM 4342 N N . ALA A 1 538 ? 10.032 -12.869 -37.621 1.00 88.75 538 ALA A N 1
ATOM 4343 C CA . ALA A 1 538 ? 10.784 -11.744 -38.178 1.00 88.75 538 ALA A CA 1
ATOM 4344 C C . ALA A 1 538 ? 12.300 -12.009 -38.144 1.00 88.75 538 ALA A C 1
ATOM 4346 O O . ALA A 1 538 ? 12.932 -12.028 -39.198 1.00 88.75 538 ALA A O 1
ATOM 4347 N N . ALA A 1 539 ? 12.854 -12.349 -36.976 1.00 85.62 539 ALA A N 1
ATOM 4348 C CA . ALA A 1 539 ? 14.278 -12.662 -36.825 1.00 85.62 539 ALA A CA 1
ATOM 4349 C C . ALA A 1 539 ? 14.723 -13.855 -37.698 1.00 85.62 539 ALA A C 1
ATOM 4351 O O . ALA A 1 539 ? 15.831 -13.870 -38.226 1.00 85.62 539 ALA A O 1
ATOM 4352 N N . GLN A 1 540 ? 13.858 -14.856 -37.916 1.00 88.94 540 GLN A N 1
ATOM 4353 C CA . GLN A 1 540 ? 14.155 -15.954 -38.845 1.00 88.94 540 GLN A CA 1
ATOM 4354 C C . GLN A 1 540 ? 14.233 -15.507 -40.315 1.00 88.94 540 GLN A C 1
ATOM 4356 O O . GLN A 1 540 ? 15.023 -16.088 -41.057 1.00 88.94 540 GLN A O 1
ATOM 4361 N N . LYS A 1 541 ? 13.465 -14.493 -40.744 1.00 90.31 541 LYS A N 1
ATOM 4362 C CA . LYS A 1 541 ? 13.599 -13.902 -42.090 1.00 90.31 541 LYS A CA 1
ATOM 4363 C C . LYS A 1 541 ? 14.890 -13.100 -42.212 1.00 90.31 541 LYS A C 1
ATOM 4365 O O . LYS A 1 541 ? 15.659 -13.344 -43.132 1.00 90.31 541 LYS A O 1
ATOM 4370 N N . GLU A 1 542 ? 15.166 -12.242 -41.235 1.00 89.19 542 GLU A N 1
ATOM 4371 C CA . GLU A 1 542 ? 16.391 -11.438 -41.166 1.00 89.19 542 GLU A CA 1
ATOM 4372 C C . GLU A 1 542 ? 17.654 -12.318 -41.228 1.00 89.19 542 GLU A C 1
ATOM 4374 O O . GLU A 1 542 ? 18.547 -12.073 -42.033 1.00 89.19 542 GLU A O 1
ATOM 4379 N N . ILE A 1 543 ? 17.693 -13.430 -40.483 1.00 89.31 543 ILE A N 1
ATOM 4380 C CA . ILE A 1 543 ? 18.796 -14.407 -40.538 1.00 89.31 543 ILE A CA 1
ATOM 4381 C C . ILE A 1 543 ? 18.942 -15.054 -41.930 1.00 89.31 543 ILE A C 1
ATOM 4383 O O . ILE A 1 543 ? 20.063 -15.360 -42.342 1.00 89.31 543 ILE A O 1
ATOM 4387 N N . LEU A 1 544 ? 17.849 -15.284 -42.666 1.00 90.00 544 LEU A N 1
ATOM 4388 C CA . LEU A 1 544 ? 17.903 -15.823 -44.034 1.00 90.00 544 LEU A CA 1
ATOM 4389 C C . LEU A 1 544 ? 18.381 -14.769 -45.045 1.00 90.00 544 LEU A C 1
ATOM 4391 O O . LEU A 1 544 ? 19.184 -15.084 -45.923 1.00 90.00 544 LEU A O 1
ATOM 4395 N N . GLU A 1 545 ? 17.940 -13.521 -44.899 1.00 90.94 545 GLU A N 1
ATOM 4396 C CA . GLU A 1 545 ? 18.348 -12.393 -45.743 1.00 90.94 545 GLU A CA 1
ATOM 4397 C C . GLU A 1 545 ? 19.827 -12.031 -45.523 1.00 90.94 545 GLU A C 1
ATOM 4399 O O . GLU A 1 545 ? 20.574 -11.890 -46.493 1.00 90.94 545 GLU A O 1
ATOM 4404 N N . LEU A 1 546 ? 20.294 -12.010 -44.269 1.00 89.44 546 LEU A N 1
ATOM 4405 C CA . LEU A 1 546 ? 21.707 -11.821 -43.919 1.00 89.44 546 LEU A CA 1
ATOM 4406 C C . LEU A 1 546 ? 22.596 -12.954 -44.451 1.00 89.44 546 LEU A C 1
ATOM 4408 O O . LEU A 1 546 ? 23.676 -12.678 -44.974 1.00 89.44 546 LEU A O 1
ATOM 4412 N N . LYS A 1 547 ? 22.146 -14.218 -44.388 1.00 89.50 547 LYS A N 1
ATOM 4413 C CA . LYS A 1 547 ? 22.859 -15.348 -45.014 1.00 89.50 547 LYS A CA 1
ATOM 4414 C C . LYS A 1 547 ? 22.975 -15.175 -46.526 1.00 89.50 547 LYS A C 1
ATOM 4416 O O . LYS A 1 547 ? 24.080 -15.234 -47.053 1.00 89.50 547 LYS A O 1
ATOM 4421 N N . LYS A 1 548 ? 21.873 -14.851 -47.211 1.00 93.00 548 LYS A N 1
ATOM 4422 C CA . LYS A 1 548 ? 21.882 -14.578 -48.656 1.00 93.00 548 LYS A CA 1
ATOM 4423 C C . LYS A 1 548 ? 22.820 -13.416 -49.016 1.00 93.00 548 LYS A C 1
ATOM 4425 O O . LYS A 1 548 ? 23.550 -13.501 -50.000 1.00 93.00 548 LYS A O 1
ATOM 4430 N N . GLY A 1 549 ? 22.849 -12.355 -48.206 1.00 90.94 549 GLY A N 1
ATOM 4431 C CA . GLY A 1 549 ? 23.785 -11.238 -48.366 1.00 90.94 549 GLY A CA 1
ATOM 4432 C C . GLY A 1 549 ? 25.255 -11.635 -48.165 1.00 90.94 549 GLY A C 1
ATOM 4433 O O . GLY A 1 549 ? 26.128 -11.154 -48.894 1.00 90.94 549 GLY A O 1
ATOM 4434 N N . LEU A 1 550 ? 25.539 -12.538 -47.222 1.00 88.94 550 LEU A N 1
ATOM 4435 C CA . LEU A 1 550 ? 26.870 -13.111 -47.010 1.00 88.94 550 LEU A CA 1
ATOM 4436 C C . LEU A 1 550 ? 27.309 -13.968 -48.208 1.00 88.94 550 LEU A C 1
ATOM 4438 O O . LEU A 1 550 ? 28.406 -13.767 -48.723 1.00 88.94 550 LEU A O 1
ATOM 4442 N N . ASP A 1 551 ? 26.440 -14.846 -48.711 1.00 90.44 551 ASP A N 1
ATOM 4443 C CA . ASP A 1 551 ? 26.729 -15.696 -49.873 1.00 90.44 551 ASP A CA 1
ATOM 4444 C C . ASP A 1 551 ? 26.962 -14.857 -51.147 1.00 90.44 551 ASP A C 1
ATOM 4446 O O . ASP A 1 551 ? 27.951 -15.048 -51.862 1.00 90.44 551 ASP A O 1
ATOM 4450 N N . GLU A 1 552 ? 26.119 -13.847 -51.397 1.00 91.50 552 GLU A N 1
ATOM 4451 C CA . GLU A 1 552 ? 26.294 -12.909 -52.514 1.00 91.50 552 GLU A CA 1
ATOM 4452 C C . GLU A 1 552 ? 27.594 -12.097 -52.416 1.00 91.50 552 GLU A C 1
ATOM 4454 O O . GLU A 1 552 ? 28.261 -11.864 -53.428 1.00 91.50 552 GLU A O 1
ATOM 4459 N N . THR A 1 553 ? 27.967 -11.634 -51.219 1.00 88.69 553 THR A N 1
ATOM 4460 C CA . THR A 1 553 ? 29.219 -10.880 -51.034 1.00 88.69 553 THR A CA 1
ATOM 4461 C C . THR A 1 553 ? 30.453 -11.778 -51.085 1.00 88.69 553 THR A C 1
ATOM 4463 O O . THR A 1 553 ? 31.483 -11.340 -51.599 1.00 88.69 553 THR A O 1
ATOM 4466 N N . SER A 1 554 ? 30.339 -13.042 -50.672 1.00 88.75 554 SER A N 1
ATOM 4467 C CA . SER A 1 554 ? 31.364 -14.073 -50.855 1.00 88.75 554 SER A CA 1
ATOM 4468 C C . SER A 1 554 ? 31.628 -14.347 -52.344 1.00 88.75 554 SER A C 1
ATOM 4470 O O . SER A 1 554 ? 32.778 -14.263 -52.782 1.00 88.75 554 SER A O 1
ATOM 4472 N N . SER A 1 555 ? 30.577 -14.541 -53.158 1.00 90.25 555 SER A N 1
ATOM 4473 C CA . SER A 1 555 ? 30.720 -14.714 -54.618 1.00 90.25 555 SER A CA 1
ATOM 4474 C C . SER A 1 555 ? 31.386 -13.502 -55.272 1.00 90.25 555 SER A C 1
ATOM 4476 O O . SER A 1 555 ? 32.401 -13.647 -55.954 1.00 90.25 555 SER A O 1
ATOM 4478 N N . ARG A 1 556 ? 30.902 -12.285 -54.974 1.00 91.19 556 ARG A N 1
ATOM 4479 C CA . ARG A 1 556 ? 31.490 -11.032 -55.489 1.00 91.19 556 ARG A CA 1
ATOM 4480 C C . ARG A 1 556 ? 32.956 -10.870 -55.076 1.00 91.19 556 ARG A C 1
ATOM 4482 O O . ARG A 1 556 ? 33.766 -10.418 -55.881 1.00 91.19 556 ARG A O 1
ATOM 4489 N N . SER A 1 557 ? 33.323 -11.272 -53.858 1.00 87.00 557 SER A N 1
ATOM 4490 C CA . SER A 1 557 ? 34.717 -11.277 -53.397 1.00 87.00 557 SER A CA 1
ATOM 4491 C C . SER A 1 557 ? 35.582 -12.265 -54.192 1.00 87.00 557 SER A C 1
ATOM 4493 O O . SER A 1 557 ? 36.679 -11.914 -54.633 1.00 87.00 557 SER A O 1
ATOM 4495 N N . ALA A 1 558 ? 35.080 -13.474 -54.462 1.00 88.75 558 ALA A N 1
ATOM 4496 C CA . ALA A 1 558 ? 35.767 -14.476 -55.279 1.00 88.75 558 ALA A CA 1
ATOM 4497 C C . ALA A 1 558 ? 35.895 -14.064 -56.763 1.00 88.75 558 ALA A C 1
ATOM 4499 O O . ALA A 1 558 ? 36.902 -14.377 -57.400 1.00 88.75 558 ALA A O 1
ATOM 4500 N N . GLU A 1 559 ? 34.908 -13.342 -57.303 1.00 89.56 559 GLU A N 1
ATOM 4501 C CA . GLU A 1 559 ? 34.922 -12.744 -58.645 1.00 89.56 559 GLU A CA 1
ATOM 4502 C C . GLU A 1 559 ? 35.957 -11.616 -58.752 1.00 89.56 559 GLU A C 1
ATOM 4504 O O . GLU A 1 559 ? 36.850 -11.687 -59.597 1.00 89.56 559 GLU A O 1
ATOM 4509 N N . LEU A 1 560 ? 35.930 -10.637 -57.839 1.00 89.62 560 LEU A N 1
ATOM 4510 C CA . LEU A 1 560 ? 36.940 -9.572 -57.771 1.00 89.62 560 LEU A CA 1
ATOM 4511 C C . LEU A 1 560 ? 38.354 -10.140 -57.559 1.00 89.62 560 LEU A C 1
ATOM 4513 O O . LEU A 1 560 ? 39.319 -9.653 -58.145 1.00 89.62 560 LEU A O 1
ATOM 4517 N N . SER A 1 561 ? 38.483 -11.219 -56.782 1.00 88.88 561 SER A N 1
ATOM 4518 C CA . SER A 1 561 ? 39.752 -11.930 -56.567 1.00 88.88 561 SER A CA 1
ATOM 4519 C C . SER A 1 561 ? 40.239 -12.719 -57.790 1.00 88.88 561 SER A C 1
ATOM 4521 O O . SER A 1 561 ? 41.396 -13.146 -57.803 1.00 88.88 561 SER A O 1
ATOM 4523 N N . ARG A 1 562 ? 39.395 -12.950 -58.804 1.00 90.38 562 ARG A N 1
ATOM 4524 C CA . ARG A 1 562 ? 39.785 -13.464 -60.130 1.00 90.38 562 ARG A CA 1
ATOM 4525 C C . ARG A 1 562 ? 40.197 -12.314 -61.051 1.00 90.38 562 ARG A C 1
ATOM 4527 O O . ARG A 1 562 ? 41.361 -12.265 -61.443 1.00 90.38 562 ARG A O 1
ATOM 4534 N N . ALA A 1 563 ? 39.341 -11.302 -61.205 1.00 90.12 563 ALA A N 1
ATOM 4535 C CA . ALA A 1 563 ? 39.631 -10.105 -62.002 1.00 90.12 563 ALA A CA 1
ATOM 4536 C C . ALA A 1 563 ? 40.937 -9.393 -61.583 1.00 90.12 563 ALA A C 1
ATOM 4538 O O . ALA A 1 563 ? 41.707 -8.940 -62.425 1.00 90.12 563 ALA A O 1
ATOM 4539 N N . ASN A 1 564 ? 41.260 -9.343 -60.283 1.00 90.44 564 ASN A N 1
ATOM 4540 C CA . ASN A 1 564 ? 42.519 -8.763 -59.792 1.00 90.44 564 ASN A CA 1
ATOM 4541 C C . ASN A 1 564 ? 43.760 -9.588 -60.209 1.00 90.44 564 ASN A C 1
ATOM 4543 O O . ASN A 1 564 ? 44.820 -9.015 -60.448 1.00 90.44 564 ASN A O 1
ATOM 4547 N N . ARG A 1 565 ? 43.642 -10.920 -60.338 1.00 89.69 565 ARG A N 1
ATOM 4548 C CA . ARG A 1 565 ? 44.711 -11.784 -60.879 1.00 89.69 565 ARG A CA 1
ATOM 4549 C C . ARG A 1 565 ? 44.871 -11.589 -62.385 1.00 89.69 565 ARG A C 1
ATOM 4551 O O . ARG A 1 565 ? 45.993 -11.399 -62.843 1.00 89.69 565 ARG A O 1
ATOM 4558 N N . GLU A 1 566 ? 43.763 -11.559 -63.119 1.00 91.94 566 GLU A N 1
ATOM 4559 C CA . GLU A 1 566 ? 43.731 -11.311 -64.568 1.00 91.94 566 GLU A CA 1
ATOM 4560 C C . GLU A 1 566 ? 44.352 -9.944 -64.913 1.00 91.94 566 GLU A C 1
ATOM 4562 O O . GLU A 1 566 ? 45.258 -9.865 -65.741 1.00 91.94 566 GLU A O 1
ATOM 4567 N N . LEU A 1 567 ? 43.975 -8.876 -64.197 1.00 90.50 567 LEU A N 1
ATOM 4568 C CA . LEU A 1 567 ? 44.567 -7.542 -64.358 1.00 90.50 567 LEU A CA 1
ATOM 4569 C C . LEU A 1 567 ? 46.070 -7.514 -64.042 1.00 90.50 567 LEU A C 1
ATOM 4571 O O . LEU A 1 567 ? 46.826 -6.872 -64.768 1.00 90.50 567 LEU A O 1
ATOM 4575 N N . ARG A 1 568 ? 46.532 -8.221 -63.000 1.00 90.25 568 ARG A N 1
ATOM 4576 C CA . ARG A 1 568 ? 47.972 -8.336 -62.693 1.00 90.25 568 ARG A CA 1
ATOM 4577 C C . ARG A 1 568 ? 48.740 -9.038 -63.808 1.00 90.25 568 ARG A C 1
ATOM 4579 O O . ARG A 1 568 ? 49.841 -8.606 -64.135 1.00 90.25 568 ARG A O 1
ATOM 4586 N N . GLN A 1 569 ? 48.164 -10.077 -64.408 1.00 89.88 569 GLN A N 1
ATOM 4587 C CA . GLN A 1 569 ? 48.784 -10.758 -65.540 1.00 89.88 569 GLN A CA 1
ATOM 4588 C C . GLN A 1 569 ? 48.841 -9.847 -66.778 1.00 89.88 569 GLN A C 1
ATOM 4590 O O . GLN A 1 569 ? 49.908 -9.693 -67.370 1.00 89.88 569 GLN A O 1
ATOM 4595 N N . LYS A 1 570 ? 47.747 -9.137 -67.084 1.00 90.94 570 LYS A N 1
ATOM 4596 C CA . LYS A 1 570 ? 47.667 -8.168 -68.193 1.00 90.94 570 LYS A CA 1
ATOM 4597 C C . LYS A 1 570 ? 48.647 -6.993 -68.017 1.00 90.94 570 LYS A C 1
ATOM 4599 O O . LYS A 1 570 ? 49.200 -6.497 -68.995 1.00 90.94 570 LYS A O 1
ATOM 4604 N N . VAL A 1 571 ? 48.942 -6.586 -66.775 1.00 87.12 571 VAL A N 1
ATOM 4605 C CA . VAL A 1 571 ? 50.029 -5.636 -66.461 1.00 87.12 571 VAL A CA 1
ATOM 4606 C C . VAL A 1 571 ? 51.403 -6.221 -66.804 1.00 87.12 571 VAL A C 1
ATOM 4608 O O . VAL A 1 571 ? 52.159 -5.567 -67.516 1.00 87.12 571 VAL A O 1
ATOM 4611 N N . VAL A 1 572 ? 51.715 -7.452 -66.385 1.00 90.38 572 VAL A N 1
ATOM 4612 C CA . VAL A 1 572 ? 52.996 -8.116 -66.713 1.00 90.38 572 VAL A CA 1
ATOM 4613 C C . VAL A 1 572 ? 53.166 -8.304 -68.230 1.00 90.38 572 VAL A C 1
ATOM 4615 O O . VAL A 1 572 ? 54.260 -8.131 -68.769 1.00 90.38 572 VAL A O 1
ATOM 4618 N N . GLU A 1 573 ? 52.092 -8.609 -68.955 1.00 90.31 573 GLU A N 1
ATOM 4619 C CA . GLU A 1 573 ? 52.086 -8.687 -70.423 1.00 90.31 573 GLU A CA 1
ATOM 4620 C C . GLU A 1 573 ? 52.401 -7.321 -71.066 1.00 90.31 573 GLU A C 1
ATOM 4622 O O . GLU A 1 573 ? 53.255 -7.235 -71.956 1.00 90.31 573 GLU A O 1
ATOM 4627 N N . LEU A 1 574 ? 51.802 -6.233 -70.566 1.00 89.62 574 LEU A N 1
ATOM 4628 C CA . LEU A 1 574 ? 52.079 -4.864 -71.017 1.00 89.62 574 LEU A CA 1
ATOM 4629 C C . LEU A 1 574 ? 53.497 -4.384 -70.658 1.00 89.62 574 LEU A C 1
ATOM 4631 O O . LEU A 1 574 ? 54.131 -3.710 -71.471 1.00 89.62 574 LEU A O 1
ATOM 4635 N N . GLU A 1 575 ? 54.035 -4.756 -69.495 1.00 89.75 575 GLU A N 1
ATOM 4636 C CA . GLU A 1 575 ? 55.425 -4.475 -69.106 1.00 89.75 575 GLU A CA 1
ATOM 4637 C C . GLU A 1 575 ? 56.419 -5.166 -70.051 1.00 89.75 575 GLU A C 1
ATOM 4639 O O . GLU A 1 575 ? 57.360 -4.532 -70.543 1.00 89.75 575 GLU A O 1
ATOM 4644 N N . ASN A 1 576 ? 56.170 -6.435 -70.391 1.00 90.88 576 ASN A N 1
ATOM 4645 C CA . ASN A 1 576 ? 56.954 -7.176 -71.381 1.00 90.88 576 ASN A CA 1
ATOM 4646 C C . ASN A 1 576 ? 56.836 -6.563 -72.789 1.00 90.88 576 ASN A C 1
ATOM 4648 O O . ASN A 1 576 ? 57.842 -6.405 -73.489 1.00 90.88 576 ASN A O 1
ATOM 4652 N N . ALA A 1 577 ? 55.636 -6.150 -73.208 1.00 89.44 577 ALA A N 1
ATOM 4653 C CA . ALA A 1 577 ? 55.433 -5.447 -74.474 1.00 89.44 577 ALA A CA 1
ATOM 4654 C C . ALA A 1 577 ? 56.195 -4.107 -74.513 1.00 89.44 577 ALA A C 1
ATOM 4656 O O . ALA A 1 577 ? 56.889 -3.813 -75.493 1.00 89.44 577 ALA A O 1
ATOM 4657 N N . ALA A 1 578 ? 56.151 -3.323 -73.432 1.00 85.69 578 ALA A N 1
ATOM 4658 C CA . ALA A 1 578 ? 56.889 -2.070 -73.300 1.00 85.69 578 ALA A CA 1
ATOM 4659 C C . ALA A 1 578 ? 58.414 -2.288 -73.313 1.00 85.69 578 ALA A C 1
ATOM 4661 O O . ALA A 1 578 ? 59.137 -1.538 -73.976 1.00 85.69 578 ALA A O 1
ATOM 4662 N N . ALA A 1 579 ? 58.917 -3.338 -72.655 1.00 88.06 579 ALA A N 1
ATOM 4663 C CA . ALA A 1 579 ? 60.326 -3.729 -72.706 1.00 88.06 579 ALA A CA 1
ATOM 4664 C C . ALA A 1 579 ? 60.769 -4.096 -74.136 1.00 88.06 579 ALA A C 1
ATOM 4666 O O . ALA A 1 579 ? 61.803 -3.610 -74.608 1.00 88.06 579 ALA A O 1
ATOM 4667 N N . ASN A 1 580 ? 59.949 -4.860 -74.864 1.00 90.19 580 ASN A N 1
ATOM 4668 C CA . ASN A 1 580 ? 60.191 -5.217 -76.263 1.00 90.19 580 ASN A CA 1
ATOM 4669 C C . ASN A 1 580 ? 60.204 -3.988 -77.190 1.00 90.19 580 ASN A C 1
ATOM 4671 O O . ASN A 1 580 ? 61.123 -3.837 -78.000 1.00 90.19 580 ASN A O 1
ATOM 4675 N N . GLN A 1 581 ? 59.262 -3.049 -77.039 1.00 89.19 581 GLN A N 1
ATOM 4676 C CA . GLN A 1 581 ? 59.284 -1.795 -77.807 1.00 89.19 581 GLN A CA 1
ATOM 4677 C C . GLN A 1 581 ? 60.500 -0.925 -77.443 1.00 89.19 581 GLN A C 1
ATOM 4679 O O . GLN A 1 581 ? 61.152 -0.372 -78.328 1.00 89.19 581 GLN A O 1
ATOM 4684 N N . LYS A 1 582 ? 60.893 -0.863 -76.164 1.00 90.06 582 LYS A N 1
ATOM 4685 C CA . LYS A 1 582 ? 62.104 -0.160 -75.695 1.00 90.06 582 LYS A CA 1
ATOM 4686 C C . LYS A 1 582 ? 63.385 -0.753 -76.303 1.00 90.06 582 LYS A C 1
ATOM 4688 O O . LYS A 1 582 ? 64.298 -0.000 -76.650 1.00 90.06 582 LYS A O 1
ATOM 4693 N N . ALA A 1 583 ? 63.450 -2.072 -76.496 1.00 87.19 583 ALA A N 1
ATOM 4694 C CA . ALA A 1 583 ? 64.531 -2.738 -77.227 1.00 87.19 583 ALA A CA 1
ATOM 4695 C C . ALA A 1 583 ? 64.494 -2.430 -78.739 1.00 87.19 583 ALA A C 1
ATOM 4697 O O . ALA A 1 583 ? 65.523 -2.086 -79.327 1.00 87.19 583 ALA A O 1
ATOM 4698 N N . LYS A 1 584 ? 63.307 -2.455 -79.359 1.00 89.19 584 LYS A N 1
ATOM 4699 C CA . LYS A 1 584 ? 63.104 -2.112 -80.777 1.00 89.19 584 LYS A CA 1
ATOM 4700 C C . LYS A 1 584 ? 63.517 -0.667 -81.088 1.00 89.19 584 LYS A C 1
ATOM 4702 O O . LYS A 1 584 ? 64.268 -0.442 -82.035 1.00 89.19 584 LYS A O 1
ATOM 4707 N N . ILE A 1 585 ? 63.143 0.284 -80.230 1.00 87.44 585 ILE A N 1
ATOM 4708 C CA . ILE A 1 585 ? 63.539 1.699 -80.314 1.00 87.44 585 ILE A CA 1
ATOM 4709 C C . ILE A 1 585 ? 65.058 1.863 -80.149 1.00 87.44 585 ILE A C 1
ATOM 4711 O O . ILE A 1 585 ? 65.666 2.635 -80.890 1.00 87.44 585 ILE A O 1
ATOM 4715 N N . LYS A 1 586 ? 65.714 1.121 -79.237 1.00 88.19 586 LYS A N 1
ATOM 4716 C CA . LYS A 1 586 ? 67.190 1.106 -79.143 1.00 88.19 586 LYS A CA 1
ATOM 4717 C C . LYS A 1 586 ? 67.835 0.648 -80.460 1.00 88.19 586 LYS A C 1
ATOM 4719 O O . LYS A 1 586 ? 68.770 1.301 -80.923 1.00 88.19 586 LYS A O 1
ATOM 4724 N N . SER A 1 587 ? 67.318 -0.420 -81.073 1.00 87.44 587 SER A N 1
ATOM 4725 C CA . SER A 1 587 ? 67.804 -0.941 -82.360 1.00 87.44 587 SER A CA 1
ATOM 4726 C C . SER A 1 587 ? 67.616 0.069 -83.500 1.00 87.44 587 SER A C 1
ATOM 4728 O O . SER A 1 587 ? 68.581 0.437 -84.170 1.00 87.44 587 SER A O 1
ATOM 4730 N N . GLN A 1 588 ? 66.413 0.634 -83.650 1.00 87.62 588 GLN A N 1
ATOM 4731 C CA . GLN A 1 588 ? 66.128 1.676 -84.644 1.00 87.62 588 GLN A CA 1
ATOM 4732 C C . GLN A 1 588 ? 67.001 2.926 -84.438 1.00 87.62 588 GLN A C 1
ATOM 4734 O O . GLN A 1 588 ? 67.539 3.470 -85.400 1.00 87.62 588 GLN A O 1
ATOM 4739 N N . LYS A 1 589 ? 67.242 3.348 -83.189 1.00 87.31 589 LYS A N 1
ATOM 4740 C CA . LYS A 1 589 ? 68.139 4.472 -82.870 1.00 87.31 589 LYS A CA 1
ATOM 4741 C C . LYS A 1 589 ? 69.603 4.179 -83.234 1.00 87.31 589 LYS A C 1
ATOM 4743 O O . LYS A 1 589 ? 70.320 5.101 -83.623 1.00 87.31 589 LYS A O 1
ATOM 4748 N N . ALA A 1 590 ? 70.047 2.922 -83.163 1.00 84.38 590 ALA A N 1
ATOM 4749 C CA . ALA A 1 590 ? 71.358 2.504 -83.663 1.00 84.38 590 ALA A CA 1
ATOM 4750 C C . ALA A 1 590 ? 71.416 2.506 -85.204 1.00 84.38 590 ALA A C 1
ATOM 4752 O O . ALA A 1 590 ? 72.365 3.045 -85.775 1.00 84.38 590 ALA A O 1
ATOM 4753 N N . GLN A 1 591 ? 70.375 2.007 -85.879 1.00 84.56 591 GLN A N 1
ATOM 4754 C CA . GLN A 1 591 ? 70.249 2.052 -87.344 1.00 84.56 591 GLN A CA 1
ATOM 4755 C C . GLN A 1 591 ? 70.233 3.496 -87.876 1.00 84.56 591 GLN A C 1
ATOM 4757 O O . GLN A 1 591 ? 70.957 3.812 -88.819 1.00 84.56 591 GLN A O 1
ATOM 4762 N N . MET A 1 592 ? 69.498 4.408 -87.228 1.00 84.31 592 MET A N 1
ATOM 4763 C CA . MET A 1 592 ? 69.502 5.838 -87.569 1.00 84.31 592 MET A CA 1
ATOM 4764 C C . MET A 1 592 ? 70.880 6.480 -87.363 1.00 84.31 592 MET A C 1
ATOM 4766 O O . MET A 1 592 ? 71.329 7.228 -88.229 1.00 84.31 592 MET A O 1
ATOM 4770 N N . LYS A 1 593 ? 71.590 6.165 -86.267 1.00 84.69 593 LYS A N 1
ATOM 4771 C CA . LYS A 1 593 ? 72.982 6.616 -86.069 1.00 84.69 593 LYS A CA 1
ATOM 4772 C C . LYS A 1 593 ? 73.907 6.127 -87.188 1.00 84.69 593 LYS A C 1
ATOM 4774 O O . LYS A 1 593 ? 74.721 6.910 -87.675 1.00 84.69 593 LYS A O 1
ATOM 4779 N N . HIS A 1 594 ? 73.770 4.870 -87.616 1.00 82.69 594 HIS A N 1
ATOM 4780 C CA . HIS A 1 594 ? 74.537 4.332 -88.739 1.00 82.69 594 HIS A CA 1
ATOM 4781 C C . HIS A 1 594 ? 74.218 5.081 -90.040 1.00 82.69 594 HIS A C 1
ATOM 4783 O O . HIS A 1 594 ? 75.130 5.584 -90.691 1.00 82.69 594 HIS A O 1
ATOM 4789 N N . TYR A 1 595 ? 72.935 5.232 -90.384 1.00 83.12 595 TYR A N 1
ATOM 4790 C CA . TYR A 1 595 ? 72.493 5.959 -91.578 1.00 83.12 595 TYR A CA 1
ATOM 4791 C C . TYR A 1 595 ? 73.002 7.408 -91.610 1.00 83.12 595 TYR A C 1
ATOM 4793 O O . TYR A 1 595 ? 73.508 7.857 -92.637 1.00 83.12 595 TYR A O 1
ATOM 4801 N N . LEU A 1 596 ? 72.944 8.127 -90.483 1.00 84.19 596 LEU A N 1
ATOM 4802 C CA . LEU A 1 596 ? 73.488 9.484 -90.370 1.00 84.19 596 LEU A CA 1
ATOM 4803 C C . LEU A 1 596 ? 75.011 9.515 -90.577 1.00 84.19 596 LEU A C 1
ATOM 4805 O O . LEU A 1 596 ? 75.498 10.385 -91.297 1.00 84.19 596 LEU A O 1
ATOM 4809 N N . LYS A 1 597 ? 75.759 8.539 -90.039 1.00 83.19 597 LYS A N 1
ATOM 4810 C CA . LYS A 1 597 ? 77.207 8.407 -90.284 1.00 83.19 597 LYS A CA 1
ATOM 4811 C C . LYS A 1 597 ? 77.513 8.128 -91.763 1.00 83.19 597 LYS A C 1
ATOM 4813 O O . LYS A 1 597 ? 78.417 8.743 -92.323 1.00 83.19 597 LYS A O 1
ATOM 4818 N N . THR A 1 598 ? 76.733 7.269 -92.426 1.00 79.25 598 THR A N 1
ATOM 4819 C CA . THR A 1 598 ? 76.853 7.028 -93.875 1.00 79.25 598 THR A CA 1
ATOM 4820 C C . THR A 1 598 ? 76.498 8.276 -94.692 1.00 79.25 598 THR A C 1
ATOM 4822 O O . THR A 1 598 ? 77.176 8.570 -95.673 1.00 79.25 598 THR A O 1
ATOM 4825 N N . LYS A 1 599 ? 75.478 9.047 -94.288 1.00 81.88 599 LYS A N 1
ATOM 4826 C CA . LYS A 1 599 ? 75.100 10.307 -94.949 1.00 81.88 599 LYS A CA 1
ATOM 4827 C C . LYS A 1 599 ? 76.198 11.369 -94.821 1.00 81.88 599 LYS A C 1
ATOM 4829 O O . LYS A 1 599 ? 76.502 12.020 -95.814 1.00 81.88 599 LYS A O 1
ATOM 4834 N N . ALA A 1 600 ? 76.824 11.498 -93.650 1.00 79.62 600 ALA A N 1
ATOM 4835 C CA . ALA A 1 600 ? 77.960 12.398 -93.440 1.00 79.62 600 ALA A CA 1
ATOM 4836 C C . ALA A 1 600 ? 79.166 12.018 -94.320 1.00 79.62 600 ALA A C 1
ATOM 4838 O O . ALA A 1 600 ? 79.709 12.870 -95.012 1.00 79.62 600 ALA A O 1
ATOM 4839 N N . SER A 1 601 ? 79.517 10.727 -94.392 1.00 79.50 601 SER A N 1
ATOM 4840 C CA . SER A 1 601 ? 80.573 10.242 -95.296 1.00 79.50 601 SER A CA 1
ATOM 4841 C C . SER A 1 601 ? 80.257 10.505 -96.778 1.00 79.50 601 SER A C 1
ATOM 4843 O O . SER A 1 601 ? 81.151 10.872 -97.536 1.00 79.50 601 SER A O 1
ATOM 4845 N N . LYS A 1 602 ? 78.989 10.390 -97.201 1.00 74.75 602 LYS A N 1
ATOM 4846 C CA . LYS A 1 602 ? 78.579 10.769 -98.565 1.00 74.75 602 LYS A CA 1
ATOM 4847 C C . LYS A 1 602 ? 78.679 12.276 -98.829 1.00 74.75 602 LYS A C 1
ATOM 4849 O O . LYS A 1 602 ? 79.006 12.643 -99.950 1.00 74.75 602 LYS A O 1
ATOM 4854 N N . ALA A 1 603 ? 78.424 13.127 -97.833 1.00 78.00 603 ALA A N 1
ATOM 4855 C CA . ALA A 1 603 ? 78.609 14.574 -97.959 1.00 78.00 603 ALA A CA 1
ATOM 4856 C C . ALA A 1 603 ? 80.097 14.939 -98.102 1.00 78.00 603 ALA A C 1
ATOM 4858 O O . ALA A 1 603 ? 80.458 15.616 -99.058 1.00 78.00 603 ALA A O 1
ATOM 4859 N N . GLN A 1 604 ? 80.962 14.375 -97.254 1.00 78.38 604 GLN A N 1
ATOM 4860 C CA . GLN A 1 604 ? 82.417 14.559 -97.328 1.00 78.38 604 GLN A CA 1
ATOM 4861 C C . GLN A 1 604 ? 83.002 14.106 -98.682 1.00 78.38 604 GLN A C 1
ATOM 4863 O O . GLN A 1 604 ? 83.875 14.760 -99.247 1.00 78.38 604 GLN A O 1
ATOM 4868 N N . ASN A 1 605 ? 82.490 13.006 -99.247 1.00 76.50 605 ASN A N 1
ATOM 4869 C CA . ASN A 1 605 ? 82.881 12.559 -100.587 1.00 76.50 605 ASN A CA 1
ATOM 4870 C C . ASN A 1 605 ? 82.390 13.502 -101.705 1.00 76.50 605 ASN A C 1
ATOM 4872 O O . ASN A 1 605 ? 83.016 13.550 -102.759 1.00 76.50 605 ASN A O 1
ATOM 4876 N N . ALA A 1 606 ? 81.290 14.234 -101.499 1.00 76.38 606 ALA A N 1
ATOM 4877 C CA . ALA A 1 606 ? 80.789 15.226 -102.450 1.00 76.38 606 ALA A CA 1
ATOM 4878 C C . ALA A 1 606 ? 81.551 16.561 -102.360 1.00 76.38 606 ALA A C 1
ATOM 4880 O O . ALA A 1 606 ? 81.724 17.224 -103.377 1.00 76.38 606 ALA A O 1
ATOM 4881 N N . GLU A 1 607 ? 82.054 16.932 -101.179 1.00 75.25 607 GLU A N 1
ATOM 4882 C CA . GLU A 1 607 ? 82.987 18.057 -101.013 1.00 75.25 607 GLU A CA 1
ATOM 4883 C C . GLU A 1 607 ? 84.310 17.768 -101.735 1.00 75.25 607 GLU A C 1
ATOM 4885 O O . GLU A 1 607 ? 84.718 18.557 -102.582 1.00 75.25 607 GLU A O 1
ATOM 4890 N N . ARG A 1 608 ? 84.880 16.568 -101.554 1.00 79.44 608 ARG A N 1
ATOM 4891 C CA . ARG A 1 608 ? 86.028 16.090 -102.351 1.00 79.44 608 ARG A CA 1
ATOM 4892 C C . ARG A 1 608 ? 85.799 16.085 -103.861 1.00 79.44 608 ARG A C 1
ATOM 4894 O O . ARG A 1 608 ? 86.744 16.257 -104.622 1.00 79.44 608 ARG A O 1
ATOM 4901 N N . LEU A 1 609 ? 84.563 15.866 -104.311 1.00 74.56 609 LEU A N 1
ATOM 4902 C CA . LEU A 1 609 ? 84.252 15.928 -105.738 1.00 74.56 609 LEU A CA 1
ATOM 4903 C C . LEU A 1 609 ? 84.341 17.370 -106.268 1.00 74.56 609 LEU A C 1
ATOM 4905 O O . LEU A 1 609 ? 84.810 17.571 -107.382 1.00 74.56 609 LEU A O 1
ATOM 4909 N N . LYS A 1 610 ? 83.953 18.364 -105.456 1.00 77.44 610 LYS A N 1
ATOM 4910 C CA . LYS A 1 610 ? 84.081 19.788 -105.798 1.00 77.44 610 LYS A CA 1
ATOM 4911 C C . LYS A 1 610 ? 85.526 20.269 -105.808 1.00 77.44 610 LYS A C 1
ATOM 4913 O O . LYS A 1 610 ? 85.877 21.041 -106.689 1.00 77.44 610 LYS A O 1
ATOM 4918 N N . GLU A 1 611 ? 86.360 19.791 -104.882 1.00 73.56 611 GLU A N 1
ATOM 4919 C CA . GLU A 1 611 ? 87.807 20.066 -104.898 1.00 73.56 611 GLU A CA 1
ATOM 4920 C C . GLU A 1 611 ? 88.404 19.671 -106.268 1.00 73.56 611 GLU A C 1
ATOM 4922 O O . GLU A 1 611 ? 89.075 20.473 -106.914 1.00 73.56 611 GLU A O 1
ATOM 4927 N N . ILE A 1 612 ? 88.029 18.494 -106.788 1.00 71.62 612 ILE A N 1
ATOM 4928 C CA . ILE A 1 612 ? 88.437 18.003 -108.118 1.00 71.62 612 ILE A CA 1
ATOM 4929 C C . ILE A 1 612 ? 87.810 18.824 -109.272 1.00 71.62 612 ILE A C 1
ATOM 4931 O O . ILE A 1 612 ? 88.469 19.075 -110.283 1.00 71.62 612 ILE A O 1
ATOM 4935 N N . GLU A 1 613 ? 86.557 19.281 -109.153 1.00 75.00 613 GLU A N 1
ATOM 4936 C CA . GLU A 1 613 ? 85.934 20.192 -110.136 1.00 75.00 613 GLU A CA 1
ATOM 4937 C C . GLU A 1 613 ? 86.623 21.572 -110.188 1.00 75.00 613 GLU A C 1
ATOM 4939 O O . GLU A 1 613 ? 86.685 22.201 -111.250 1.00 75.00 613 GLU A O 1
ATOM 4944 N N . GLU A 1 614 ? 87.159 22.053 -109.065 1.00 76.94 614 GLU A N 1
ATOM 4945 C CA . GLU A 1 614 ? 87.906 23.311 -108.981 1.00 76.94 614 GLU A CA 1
ATOM 4946 C C . GLU A 1 614 ? 89.341 23.167 -109.518 1.00 76.94 614 GLU A C 1
ATOM 4948 O O . GLU A 1 614 ? 89.793 24.042 -110.262 1.00 76.94 614 GLU A O 1
ATOM 4953 N N . GLU A 1 615 ? 90.017 22.040 -109.268 1.00 75.88 615 GLU A N 1
ATOM 4954 C CA . GLU A 1 615 ? 91.287 21.681 -109.927 1.00 75.88 615 GLU A CA 1
ATOM 4955 C C . GLU A 1 615 ? 91.137 21.611 -111.461 1.00 75.88 615 GLU A C 1
ATOM 4957 O O . GLU A 1 615 ? 91.965 22.151 -112.203 1.00 75.88 615 GLU A O 1
ATOM 4962 N N . LEU A 1 616 ? 90.040 21.029 -111.963 1.00 72.88 616 LEU A N 1
ATOM 4963 C CA . LEU A 1 616 ? 89.747 20.976 -113.402 1.00 72.88 616 LEU A CA 1
ATOM 4964 C C . LEU A 1 616 ? 89.550 22.371 -114.023 1.00 72.88 616 LEU A C 1
ATOM 4966 O O . LEU A 1 616 ? 90.050 22.623 -115.120 1.00 72.88 616 LEU A O 1
ATOM 4970 N N . LYS A 1 617 ? 88.905 23.314 -113.322 1.00 76.44 617 LYS A N 1
ATOM 4971 C CA . LYS A 1 617 ? 88.779 24.712 -113.790 1.00 76.44 617 LYS A CA 1
ATOM 4972 C C . LYS A 1 617 ? 90.119 25.451 -113.856 1.00 76.44 617 LYS A C 1
ATOM 4974 O O . LYS A 1 617 ? 90.308 26.296 -114.736 1.00 76.44 617 LYS A O 1
ATOM 4979 N N . GLN A 1 618 ? 91.058 25.137 -112.962 1.00 72.38 618 GLN A N 1
ATOM 4980 C CA . GLN A 1 618 ? 92.417 25.689 -113.014 1.00 72.38 618 GLN A CA 1
ATOM 4981 C C . GLN A 1 618 ? 93.189 25.143 -114.229 1.00 72.38 618 GLN A C 1
ATOM 4983 O O . GLN A 1 618 ? 93.830 25.903 -114.955 1.00 72.38 618 GLN A O 1
ATOM 4988 N N . MET A 1 619 ? 93.048 23.848 -114.531 1.00 66.62 619 MET A N 1
ATOM 4989 C CA . MET A 1 619 ? 93.596 23.245 -115.755 1.00 66.62 619 MET A CA 1
ATOM 4990 C C . MET A 1 619 ? 92.999 23.859 -117.037 1.00 66.62 619 MET A C 1
ATOM 4992 O O . MET A 1 619 ? 93.723 24.101 -118.007 1.00 66.62 619 MET A O 1
ATOM 4996 N N . GLU A 1 620 ? 91.699 24.166 -117.043 1.00 71.38 620 GLU A N 1
ATOM 4997 C CA . GLU A 1 620 ? 91.013 24.801 -118.178 1.00 71.38 620 GLU A CA 1
ATOM 4998 C C . GLU A 1 620 ? 91.524 26.235 -118.441 1.00 71.38 620 GLU A C 1
ATOM 5000 O O . GLU A 1 620 ? 91.801 26.594 -119.587 1.00 71.38 620 GLU A O 1
ATOM 5005 N N . THR A 1 621 ? 91.762 27.034 -117.393 1.00 73.81 621 THR A N 1
ATOM 5006 C CA . THR A 1 621 ? 92.309 28.401 -117.543 1.00 73.81 621 THR A CA 1
ATOM 5007 C C . THR A 1 621 ? 93.771 28.421 -118.004 1.00 73.81 621 THR A C 1
ATOM 5009 O O . THR A 1 621 ? 94.164 29.310 -118.763 1.00 73.81 621 THR A O 1
ATOM 5012 N N . ILE A 1 622 ? 94.584 27.422 -117.637 1.00 73.75 622 ILE A N 1
ATOM 5013 C CA . ILE A 1 622 ? 95.952 27.256 -118.170 1.00 73.75 622 ILE A CA 1
ATOM 5014 C C . ILE A 1 622 ? 95.920 26.970 -119.686 1.00 73.75 622 ILE A C 1
ATOM 5016 O O . ILE A 1 622 ? 96.710 27.530 -120.452 1.00 73.75 622 ILE A O 1
ATOM 5020 N N . LYS A 1 623 ? 94.968 26.147 -120.139 1.00 76.06 623 LYS A N 1
ATOM 5021 C CA . LYS A 1 623 ? 94.724 25.828 -121.557 1.00 76.06 623 LYS A CA 1
ATOM 5022 C C . LYS A 1 623 ? 94.332 27.071 -122.374 1.00 76.06 623 LYS A C 1
ATOM 5024 O O . LYS A 1 623 ? 94.874 27.266 -123.464 1.00 76.06 623 LYS A O 1
ATOM 5029 N N . GLU A 1 624 ? 93.477 27.949 -121.848 1.00 73.69 624 GLU A N 1
ATOM 5030 C CA . GLU A 1 624 ? 93.114 29.218 -122.507 1.00 73.69 624 GLU A CA 1
ATOM 5031 C C . GLU A 1 624 ? 94.306 30.181 -122.648 1.00 73.69 624 GLU A C 1
ATOM 5033 O O . GLU A 1 624 ? 94.509 30.778 -123.711 1.00 73.69 624 GLU A O 1
ATOM 5038 N N . GLN A 1 625 ? 95.151 30.298 -121.616 1.00 69.00 625 GLN A N 1
ATOM 5039 C CA . GLN A 1 625 ? 96.370 31.120 -121.678 1.00 69.00 625 GLN A CA 1
ATOM 5040 C C . GLN A 1 625 ? 97.341 30.635 -122.767 1.00 69.00 625 GLN A C 1
ATOM 5042 O O . GLN A 1 625 ? 97.969 31.452 -123.446 1.00 69.00 625 GLN A O 1
ATOM 5047 N N . TYR A 1 626 ? 97.422 29.319 -122.987 1.00 65.69 626 TYR A N 1
ATOM 5048 C CA . TYR A 1 626 ? 98.238 28.732 -124.053 1.00 65.69 626 TYR A CA 1
ATOM 5049 C C . TYR A 1 626 ? 97.688 29.051 -125.453 1.00 65.69 626 TYR A C 1
ATOM 5051 O O . TYR A 1 626 ? 98.450 29.373 -126.366 1.00 65.69 626 TYR A O 1
ATOM 5059 N N . GLN A 1 627 ? 96.361 29.028 -125.629 1.00 62.66 627 GLN A N 1
ATOM 5060 C CA . GLN A 1 627 ? 95.717 29.377 -126.902 1.00 62.66 627 GLN A CA 1
ATOM 5061 C C . GLN A 1 627 ? 95.902 30.856 -127.270 1.00 62.66 627 GLN A C 1
ATOM 5063 O O . GLN A 1 627 ? 96.093 31.174 -128.446 1.00 62.66 627 GLN A O 1
ATOM 5068 N N . LYS A 1 628 ? 95.926 31.759 -126.279 1.00 66.00 628 LYS A N 1
ATOM 5069 C CA . LYS A 1 628 ? 96.105 33.203 -126.504 1.00 66.00 628 LYS A CA 1
ATOM 5070 C C . LYS A 1 628 ? 97.452 33.537 -127.166 1.00 66.00 628 LYS A C 1
ATOM 5072 O O . LYS A 1 628 ? 97.483 34.320 -128.113 1.00 66.00 628 LYS A O 1
ATOM 5077 N N . LYS A 1 629 ? 98.540 32.861 -126.767 1.00 64.19 629 LYS A N 1
ATOM 5078 C CA . LYS A 1 629 ? 99.875 33.010 -127.388 1.00 64.19 629 LYS A CA 1
ATOM 5079 C C . LYS A 1 629 ? 99.957 32.543 -128.848 1.00 64.19 629 LYS A C 1
ATOM 5081 O O . LYS A 1 629 ? 100.833 33.003 -129.575 1.00 64.19 629 LYS A O 1
ATOM 5086 N N . ASN A 1 630 ? 99.053 31.674 -129.309 1.00 57.84 630 ASN A N 1
ATOM 5087 C CA . ASN A 1 630 ? 99.036 31.259 -130.717 1.00 57.84 630 ASN A CA 1
ATOM 5088 C C . ASN A 1 630 ? 98.464 32.337 -131.658 1.00 57.84 630 ASN A C 1
ATOM 5090 O O . ASN A 1 630 ? 98.825 32.346 -132.834 1.00 57.84 630 ASN A O 1
ATOM 5094 N N . HIS A 1 631 ? 97.632 33.271 -131.175 1.00 54.56 631 HIS A N 1
ATOM 5095 C CA . HIS A 1 631 ? 97.126 34.371 -132.014 1.00 54.56 631 HIS A CA 1
ATOM 5096 C C . HIS A 1 631 ? 98.219 35.401 -132.357 1.00 54.56 631 HIS A C 1
ATOM 5098 O O . HIS A 1 631 ? 98.348 35.784 -133.518 1.00 54.56 631 HIS A O 1
ATOM 5104 N N . GLU A 1 632 ? 99.091 35.757 -131.406 1.00 59.28 632 GLU A N 1
ATOM 5105 C CA . GLU A 1 632 ? 100.221 36.688 -131.626 1.00 59.28 632 GLU A CA 1
ATOM 5106 C C . GLU A 1 632 ? 101.277 36.173 -132.629 1.00 59.28 632 GLU A C 1
ATOM 5108 O O . GLU A 1 632 ? 102.154 36.924 -133.075 1.00 59.28 632 GLU A O 1
ATOM 5113 N N . ASN A 1 633 ? 101.221 34.881 -132.966 1.00 54.50 633 ASN A N 1
ATOM 5114 C CA . ASN A 1 633 ? 102.062 34.240 -133.978 1.00 54.50 633 ASN A CA 1
ATOM 5115 C C . ASN A 1 633 ? 101.408 34.245 -135.376 1.00 54.50 633 ASN A C 1
ATOM 5117 O O . ASN A 1 633 ? 102.108 34.166 -136.384 1.00 54.50 633 ASN A O 1
ATOM 5121 N N . PHE A 1 634 ? 100.078 34.369 -135.455 1.00 56.56 634 PHE A N 1
ATOM 5122 C CA . PHE A 1 634 ? 99.330 34.376 -136.715 1.00 56.56 634 PHE A CA 1
ATOM 5123 C C . PHE A 1 634 ? 99.453 35.719 -137.449 1.00 56.56 634 PHE A C 1
ATOM 5125 O O . PHE A 1 634 ? 99.705 35.746 -138.655 1.00 56.56 634 PHE A O 1
ATOM 5132 N N . GLU A 1 635 ? 99.371 36.841 -136.727 1.00 64.19 635 GLU A N 1
ATOM 5133 C CA . GLU A 1 635 ? 99.478 38.189 -137.313 1.00 64.19 635 GLU A CA 1
ATOM 5134 C C . GLU A 1 635 ? 100.847 38.441 -137.967 1.00 64.19 635 GLU A C 1
ATOM 5136 O O . GLU A 1 635 ? 100.931 39.014 -139.054 1.00 64.19 635 GLU A O 1
ATOM 5141 N N . LYS A 1 636 ? 101.924 37.914 -137.366 1.00 50.09 636 LYS A N 1
ATOM 5142 C CA . LYS A 1 636 ? 103.293 37.982 -137.912 1.00 50.09 636 LYS A CA 1
ATOM 5143 C C . LYS A 1 636 ? 103.464 37.206 -139.224 1.00 50.09 636 LYS A C 1
ATOM 5145 O O . LYS A 1 636 ? 104.377 37.508 -139.987 1.00 50.09 636 LYS A O 1
ATOM 5150 N N . SER A 1 637 ? 102.580 36.250 -139.515 1.00 56.50 637 SER A N 1
ATOM 5151 C CA . SER A 1 637 ? 102.612 35.461 -140.751 1.00 56.50 637 SER A CA 1
ATOM 5152 C C . SER A 1 637 ? 102.025 36.224 -141.951 1.00 56.50 637 SER A C 1
ATOM 5154 O O . SER A 1 637 ? 102.555 36.156 -143.062 1.00 56.50 637 SER A O 1
ATOM 5156 N N . GLN A 1 638 ? 100.979 37.036 -141.740 1.00 57.25 638 GLN A N 1
ATOM 5157 C CA . GLN A 1 638 ? 100.276 37.724 -142.836 1.00 57.25 638 GLN A CA 1
ATOM 5158 C C . GLN A 1 638 ? 101.125 38.783 -143.559 1.00 57.25 638 GLN A C 1
ATOM 5160 O O . GLN A 1 638 ? 100.904 39.045 -144.743 1.00 57.25 638 GLN A O 1
ATOM 5165 N N . MET A 1 639 ? 102.116 39.382 -142.888 1.00 54.44 639 MET A N 1
ATOM 5166 C CA . MET A 1 639 ? 102.962 40.417 -143.497 1.00 54.44 639 MET A CA 1
ATOM 5167 C C . MET A 1 639 ? 103.907 39.856 -144.576 1.00 54.44 639 MET A C 1
ATOM 5169 O O . MET A 1 639 ? 104.209 40.551 -145.544 1.00 54.44 639 MET A O 1
ATOM 5173 N N . ILE A 1 640 ? 104.301 38.582 -144.471 1.00 52.88 640 ILE A N 1
ATOM 5174 C CA . ILE A 1 640 ? 105.155 37.896 -145.459 1.00 52.88 640 ILE A CA 1
ATOM 5175 C C . ILE A 1 640 ? 104.355 37.532 -146.724 1.00 52.88 640 ILE A C 1
ATOM 5177 O O . ILE A 1 640 ? 104.887 37.537 -147.834 1.00 52.88 640 ILE A O 1
ATOM 5181 N N . GLN A 1 641 ? 103.049 37.282 -146.590 1.00 53.38 641 GLN A N 1
ATOM 5182 C CA . GLN A 1 641 ? 102.210 36.793 -147.688 1.00 53.38 641 GLN A CA 1
ATOM 5183 C C . GLN A 1 641 ? 101.960 37.833 -148.799 1.00 53.38 641 GLN A C 1
ATOM 5185 O O . GLN A 1 641 ? 101.670 37.449 -149.931 1.00 53.38 641 GLN A O 1
ATOM 5190 N N . LYS A 1 642 ? 102.138 39.135 -148.525 1.00 58.84 642 LYS A N 1
ATOM 5191 C CA . LYS A 1 642 ? 102.067 40.191 -149.555 1.00 58.84 642 LYS A CA 1
ATOM 5192 C C . LYS A 1 642 ? 103.307 40.245 -150.459 1.00 58.84 642 LYS A C 1
ATOM 5194 O O . LYS A 1 642 ? 103.184 40.639 -151.611 1.00 58.84 642 LYS A O 1
ATOM 5199 N N . PHE A 1 643 ? 104.468 39.793 -149.982 1.00 59.41 643 PHE A N 1
ATOM 5200 C CA . PHE A 1 643 ? 105.727 39.826 -150.741 1.00 59.41 643 PHE A CA 1
ATOM 5201 C C . PHE A 1 643 ? 105.803 38.744 -151.837 1.00 59.41 643 PHE A C 1
ATOM 5203 O O . PHE A 1 643 ? 106.481 38.916 -152.847 1.00 59.41 643 PHE A O 1
ATOM 5210 N N . MET A 1 644 ? 105.073 37.632 -151.686 1.00 54.72 644 MET A N 1
ATOM 5211 C CA . MET A 1 644 ? 105.105 36.528 -152.659 1.00 54.72 644 MET A CA 1
ATOM 5212 C C . MET A 1 644 ? 104.336 36.809 -153.963 1.00 54.72 644 MET A C 1
ATOM 5214 O O . MET A 1 644 ? 104.605 36.157 -154.968 1.00 54.72 644 MET A O 1
ATOM 5218 N N . VAL A 1 645 ? 103.401 37.768 -153.971 1.00 68.75 645 VAL A N 1
ATOM 5219 C CA . VAL A 1 645 ? 102.507 38.023 -155.121 1.00 68.75 645 VAL A CA 1
ATOM 5220 C C . VAL A 1 645 ? 103.213 38.777 -156.258 1.00 68.75 645 VAL A C 1
ATOM 5222 O O . VAL A 1 645 ? 102.956 38.517 -157.434 1.00 68.75 645 VAL A O 1
ATOM 5225 N N . GLU A 1 646 ? 104.156 39.663 -155.938 1.00 62.88 646 GLU A N 1
ATOM 5226 C CA . GLU A 1 646 ? 104.939 40.387 -156.952 1.00 62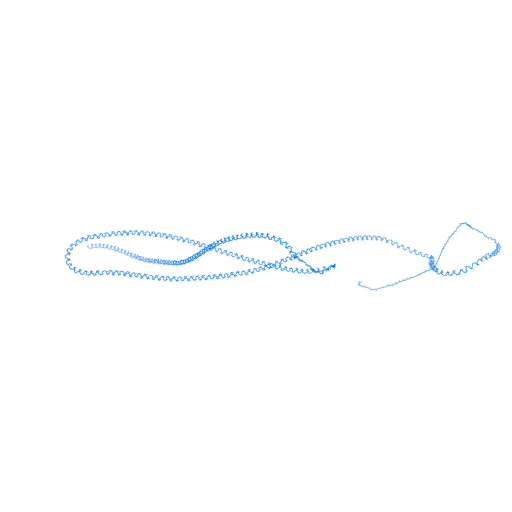.88 646 GLU A CA 1
ATOM 5227 C C . GLU A 1 646 ? 106.014 39.481 -157.581 1.00 62.88 646 GLU A C 1
ATOM 5229 O O . GLU A 1 646 ? 106.218 39.513 -158.797 1.00 62.88 646 GLU A O 1
ATOM 5234 N N . MET A 1 647 ? 106.599 38.578 -156.784 1.00 56.59 647 MET A N 1
ATOM 5235 C CA . MET A 1 647 ? 107.528 37.514 -157.211 1.00 56.59 647 MET A CA 1
ATOM 5236 C C . MET A 1 647 ? 106.963 36.668 -158.370 1.00 56.59 647 MET A C 1
ATOM 5238 O O . MET A 1 647 ? 107.669 36.369 -159.334 1.00 56.59 647 MET A O 1
ATOM 5242 N N . THR A 1 648 ? 105.665 36.344 -158.328 1.00 57.53 648 THR A N 1
ATOM 5243 C CA . THR A 1 648 ? 104.982 35.568 -159.378 1.00 57.53 648 THR A CA 1
ATOM 5244 C C . THR A 1 648 ? 104.830 36.280 -160.728 1.00 57.53 648 THR A C 1
ATOM 5246 O O . THR A 1 648 ? 104.537 35.611 -161.718 1.00 57.53 648 THR A O 1
ATOM 5249 N N . SER A 1 649 ? 105.051 37.598 -160.824 1.00 53.81 649 SER A N 1
ATOM 5250 C CA . SER A 1 649 ? 104.966 38.316 -162.108 1.00 53.81 649 SER A CA 1
ATOM 5251 C C . SER A 1 649 ? 106.183 38.046 -163.008 1.00 53.81 649 SER A C 1
ATOM 5253 O O . SER A 1 649 ? 106.027 37.600 -164.148 1.00 53.81 649 SER A O 1
ATOM 5255 N N . LEU A 1 650 ? 107.395 38.203 -162.463 1.00 55.84 650 LEU A N 1
ATOM 5256 C CA . LEU A 1 650 ? 108.680 38.007 -163.152 1.00 55.84 650 LEU A CA 1
ATOM 5257 C C . LEU A 1 650 ? 108.871 36.584 -163.699 1.00 55.84 650 LEU A C 1
ATOM 5259 O O . LEU A 1 650 ? 109.502 36.387 -164.738 1.00 55.84 650 LEU A O 1
ATOM 5263 N N . GLN A 1 651 ? 108.279 35.583 -163.045 1.00 52.16 651 GLN A N 1
ATOM 5264 C CA . GLN A 1 651 ? 108.381 34.186 -163.474 1.00 52.16 651 GLN A CA 1
ATOM 5265 C C . GLN A 1 651 ? 107.664 33.908 -164.815 1.00 52.16 651 GLN A C 1
ATOM 5267 O O . GLN A 1 651 ? 107.981 32.924 -165.486 1.00 52.16 651 GLN A O 1
ATOM 5272 N N . THR A 1 652 ? 106.746 34.783 -165.251 1.00 57.62 652 THR A N 1
ATOM 5273 C CA . THR A 1 652 ? 105.969 34.598 -166.494 1.00 57.62 652 THR A CA 1
ATOM 5274 C C . THR A 1 652 ? 106.662 35.087 -167.771 1.00 57.62 652 THR A C 1
ATOM 5276 O O . THR A 1 652 ? 106.275 34.668 -168.865 1.00 57.62 652 THR A O 1
ATOM 5279 N N . GLU A 1 653 ? 107.722 35.900 -167.680 1.00 59.47 653 GLU A N 1
ATOM 5280 C CA . GLU A 1 653 ? 108.502 36.304 -168.863 1.00 59.47 653 GLU A CA 1
ATOM 5281 C C . GLU A 1 653 ? 109.537 35.250 -169.276 1.00 59.47 653 GLU A C 1
ATOM 5283 O O . GLU A 1 653 ? 109.720 34.993 -170.468 1.00 59.47 653 GLU A O 1
ATOM 5288 N N . ILE A 1 654 ? 110.147 34.557 -168.307 1.00 59.56 654 ILE A N 1
ATOM 5289 C CA . ILE A 1 654 ? 111.171 33.526 -168.554 1.00 59.56 654 ILE A CA 1
ATOM 5290 C C . ILE A 1 654 ? 110.628 32.398 -169.456 1.00 59.56 654 ILE A C 1
ATOM 5292 O O . ILE A 1 654 ? 111.341 31.898 -170.328 1.00 59.56 654 ILE A O 1
ATOM 5296 N N . GLN A 1 655 ? 109.340 32.051 -169.343 1.00 44.25 655 GLN A N 1
ATOM 5297 C CA . GLN A 1 655 ? 108.702 31.052 -170.213 1.00 44.25 655 GLN A CA 1
ATOM 5298 C C . GLN A 1 655 ? 108.341 31.542 -171.629 1.00 44.25 655 GLN A C 1
ATOM 5300 O O . GLN A 1 655 ? 108.000 30.713 -172.474 1.00 44.25 655 GLN A O 1
ATOM 5305 N N . LYS A 1 656 ? 108.477 32.837 -171.957 1.00 50.31 656 LYS A N 1
ATOM 5306 C CA . LYS A 1 656 ? 108.383 33.303 -173.356 1.00 50.31 656 LYS A CA 1
ATOM 5307 C C . LYS A 1 656 ? 109.691 33.116 -174.129 1.00 50.31 656 LYS A C 1
ATOM 5309 O O . LYS A 1 656 ? 109.633 32.878 -175.335 1.00 50.31 656 LYS A O 1
ATOM 5314 N N . LEU A 1 657 ? 110.852 33.145 -173.465 1.00 47.00 657 LEU A N 1
ATOM 5315 C CA . LEU A 1 657 ? 112.151 33.001 -174.142 1.00 47.00 657 LEU A CA 1
ATOM 5316 C C . LEU A 1 657 ? 112.501 31.546 -174.512 1.00 47.00 657 LEU A C 1
ATOM 5318 O O . LEU A 1 657 ? 113.282 31.314 -175.435 1.00 47.00 657 LEU A O 1
ATOM 5322 N N . ALA A 1 658 ? 111.852 30.558 -173.885 1.00 40.22 658 ALA A N 1
ATOM 5323 C CA . ALA A 1 658 ? 111.996 29.135 -174.218 1.00 40.22 658 ALA A CA 1
ATOM 5324 C C . ALA A 1 658 ? 111.373 28.725 -175.576 1.00 40.22 658 ALA A C 1
ATOM 5326 O O . ALA A 1 658 ? 111.511 27.577 -175.995 1.00 40.22 658 ALA A O 1
ATOM 5327 N N . LYS A 1 659 ? 110.750 29.654 -176.321 1.00 51.62 659 LYS A N 1
ATOM 5328 C CA . LYS A 1 659 ? 110.388 29.445 -177.739 1.00 51.62 659 LYS A CA 1
ATOM 5329 C C . LYS A 1 659 ? 111.591 29.433 -178.700 1.00 51.62 659 LYS A C 1
ATOM 5331 O O . LYS A 1 659 ? 111.398 29.196 -179.887 1.00 51.62 659 LYS A O 1
ATOM 5336 N N . SER A 1 660 ? 112.809 29.656 -178.203 1.00 46.44 660 SER A N 1
ATOM 5337 C CA . SER A 1 660 ? 114.047 29.697 -178.995 1.00 46.44 660 SER A CA 1
ATOM 5338 C C . SER A 1 660 ? 114.763 28.349 -179.171 1.00 46.44 660 SER A C 1
ATOM 5340 O O . SER A 1 660 ? 115.655 28.264 -180.004 1.00 46.44 660 SER A O 1
ATOM 5342 N N . GLN A 1 661 ? 114.395 27.287 -178.438 1.00 35.53 661 GLN A N 1
ATOM 5343 C CA . GLN A 1 661 ? 115.174 26.033 -178.431 1.00 35.53 661 GLN A CA 1
ATOM 5344 C C . GLN A 1 661 ? 114.408 24.787 -178.910 1.00 35.53 661 GLN A C 1
ATOM 5346 O O . GLN A 1 661 ? 114.728 23.658 -178.546 1.00 35.53 661 GLN A O 1
ATOM 5351 N N . HIS A 1 662 ? 113.438 24.972 -179.814 1.00 50.31 662 HIS A N 1
ATOM 5352 C CA . HIS A 1 662 ? 112.942 23.863 -180.641 1.00 50.31 662 HIS A CA 1
ATOM 5353 C C . HIS A 1 662 ? 113.947 23.472 -181.751 1.00 50.31 662 HIS A C 1
ATOM 5355 O O . HIS A 1 662 ? 113.908 22.338 -182.230 1.00 50.31 662 HIS A O 1
ATOM 5361 N N . GLU A 1 663 ? 114.899 24.347 -182.105 1.00 50.56 663 GLU A N 1
ATOM 5362 C CA . GLU A 1 663 ? 115.918 24.088 -183.141 1.00 50.56 663 GLU A CA 1
ATOM 5363 C C . GLU A 1 663 ? 116.865 22.917 -182.818 1.00 50.56 663 GLU A C 1
ATOM 5365 O O . GLU A 1 663 ? 117.373 22.274 -183.733 1.00 50.56 663 GLU A O 1
ATOM 5370 N N . THR A 1 664 ? 117.054 22.556 -181.543 1.00 39.19 664 THR A N 1
ATOM 5371 C CA . THR A 1 664 ? 117.857 21.383 -181.141 1.00 39.19 664 THR A CA 1
ATOM 5372 C C . THR A 1 664 ? 117.026 20.145 -180.788 1.00 39.19 664 THR A C 1
ATOM 5374 O O . THR A 1 664 ? 117.556 19.166 -180.257 1.00 39.19 664 THR A O 1
ATOM 5377 N N . THR A 1 665 ? 115.758 20.081 -181.219 1.00 46.12 665 THR A N 1
ATOM 5378 C CA . THR A 1 665 ? 114.922 18.855 -181.162 1.00 46.12 665 THR A CA 1
ATOM 5379 C C . THR A 1 665 ? 115.328 17.803 -182.216 1.00 46.12 665 THR A C 1
ATOM 5381 O O . THR A 1 665 ? 114.496 17.084 -182.768 1.00 46.12 665 THR A O 1
ATOM 5384 N N . VAL A 1 666 ? 116.629 17.691 -182.496 1.00 53.62 666 VAL A N 1
ATOM 5385 C CA . VAL A 1 666 ? 117.230 16.697 -183.397 1.00 53.62 666 VAL A CA 1
ATOM 5386 C C . VAL A 1 666 ? 117.468 15.373 -182.660 1.00 53.62 666 VAL A C 1
ATOM 5388 O O . VAL A 1 666 ? 117.167 14.306 -183.188 1.00 53.62 666 VAL A O 1
ATOM 5391 N N . GLN A 1 667 ? 117.935 15.416 -181.406 1.00 45.84 667 GLN A N 1
ATOM 5392 C CA . GLN A 1 667 ? 118.343 14.206 -180.675 1.00 45.84 667 GLN A CA 1
ATOM 5393 C C . GLN A 1 667 ? 117.167 13.349 -180.166 1.00 45.84 667 GLN A C 1
ATOM 5395 O O . GLN A 1 667 ? 117.280 12.124 -180.106 1.00 45.84 667 GLN A O 1
ATOM 5400 N N . SER A 1 668 ? 116.004 13.948 -179.879 1.00 43.19 668 SER A N 1
ATOM 5401 C CA . SER A 1 668 ? 114.846 13.218 -179.328 1.00 43.19 668 SER A CA 1
ATOM 5402 C C . SER A 1 668 ? 114.224 12.191 -180.288 1.00 43.19 668 SER A C 1
ATOM 5404 O O . SER A 1 668 ? 113.447 11.352 -179.838 1.00 43.19 668 SER A O 1
ATOM 5406 N N . ARG A 1 669 ? 114.527 12.236 -181.596 1.00 57.47 669 ARG A N 1
ATOM 5407 C CA . ARG A 1 669 ? 113.888 11.381 -182.618 1.00 57.47 669 ARG A CA 1
ATOM 5408 C C . ARG A 1 669 ? 114.686 10.147 -183.050 1.00 57.47 669 ARG A C 1
ATOM 5410 O O . ARG A 1 669 ? 114.150 9.342 -183.806 1.00 57.47 669 ARG A O 1
ATOM 5417 N N . GLN A 1 670 ? 115.925 9.956 -182.584 1.00 54.41 670 GLN A N 1
ATOM 5418 C CA . GLN A 1 670 ? 116.777 8.844 -183.049 1.00 54.41 670 GLN A CA 1
ATOM 5419 C C . GLN A 1 670 ? 116.972 7.689 -182.056 1.00 54.41 670 GLN A C 1
ATOM 5421 O O . GLN A 1 670 ? 117.188 6.568 -182.508 1.00 54.41 670 GLN A O 1
ATOM 5426 N N . GLN A 1 671 ? 116.813 7.880 -180.740 1.00 42.56 671 GLN A N 1
ATOM 5427 C CA . GLN A 1 671 ? 116.891 6.762 -179.777 1.00 42.56 671 GLN A CA 1
ATOM 5428 C C . GLN A 1 671 ? 115.542 6.149 -179.369 1.00 42.56 671 GLN A C 1
ATOM 5430 O O . GLN A 1 671 ? 115.534 5.066 -178.792 1.00 42.56 671 GLN A O 1
ATOM 5435 N N . GLU A 1 672 ? 114.402 6.684 -179.823 1.00 60.25 672 GLU A N 1
ATOM 5436 C CA . GLU A 1 672 ? 113.151 5.898 -179.880 1.00 60.25 672 GLU A CA 1
ATOM 5437 C C . GLU A 1 672 ? 113.303 4.638 -180.756 1.00 60.25 672 GLU A C 1
ATOM 5439 O O . GLU A 1 672 ? 112.628 3.632 -180.533 1.00 60.25 672 GLU A O 1
ATOM 5444 N N . ILE A 1 673 ? 114.233 4.659 -181.720 1.00 66.12 673 ILE A N 1
ATOM 5445 C CA . ILE A 1 673 ? 114.627 3.487 -182.509 1.00 66.12 673 ILE A CA 1
ATOM 5446 C C . ILE A 1 673 ? 115.315 2.449 -181.608 1.00 66.12 673 ILE A C 1
ATOM 5448 O O . ILE A 1 673 ? 115.022 1.267 -181.748 1.00 66.12 673 ILE A O 1
ATOM 5452 N N . HIS A 1 674 ? 116.132 2.875 -180.634 1.00 59.88 674 HIS A N 1
ATOM 5453 C CA . HIS A 1 674 ? 116.778 2.002 -179.642 1.00 59.88 674 HIS A CA 1
ATOM 5454 C C . HIS A 1 674 ? 115.879 1.601 -178.455 1.00 59.88 674 HIS A C 1
ATOM 5456 O O . HIS A 1 674 ? 116.070 0.527 -177.899 1.00 59.88 674 HIS A O 1
ATOM 5462 N N . LEU A 1 675 ? 114.847 2.378 -178.109 1.00 58.47 675 LEU A N 1
ATOM 5463 C CA . LEU A 1 675 ? 113.847 1.991 -177.095 1.00 58.47 675 LEU A CA 1
ATOM 5464 C C . LEU A 1 675 ? 112.758 1.068 -177.641 1.00 58.47 675 LEU A C 1
ATOM 5466 O O . LEU A 1 675 ? 112.280 0.173 -176.943 1.00 58.47 675 LEU A O 1
ATOM 5470 N N . ARG A 1 676 ? 112.441 1.196 -178.935 1.00 70.50 676 ARG A N 1
ATOM 5471 C CA . ARG A 1 676 ? 111.940 0.056 -179.702 1.00 70.50 676 ARG A CA 1
ATOM 5472 C C . ARG A 1 676 ? 112.860 -1.143 -179.424 1.00 70.50 676 ARG A C 1
ATOM 5474 O O . ARG A 1 676 ? 112.367 -2.221 -179.116 1.00 70.50 676 ARG A O 1
ATOM 5481 N N . ALA A 1 677 ? 114.172 -0.938 -179.456 1.00 60.94 677 ALA A N 1
ATOM 5482 C CA . ALA A 1 677 ? 115.157 -1.978 -179.656 1.00 60.94 677 ALA A CA 1
ATOM 5483 C C . ALA A 1 677 ? 115.420 -3.048 -178.561 1.00 60.94 677 ALA A C 1
ATOM 5485 O O . ALA A 1 677 ? 116.183 -3.978 -178.799 1.00 60.94 677 ALA A O 1
ATOM 5486 N N . GLU A 1 678 ? 114.777 -3.052 -177.399 1.00 56.66 678 GLU A N 1
ATOM 5487 C CA . GLU A 1 678 ? 115.061 -4.112 -176.401 1.00 56.66 678 GLU A CA 1
ATOM 5488 C C . GLU A 1 678 ? 114.198 -5.390 -176.526 1.00 56.66 678 GLU A C 1
ATOM 5490 O O . GLU A 1 678 ? 114.405 -6.369 -175.809 1.00 56.66 678 GLU A O 1
ATOM 5495 N N . ARG A 1 679 ? 113.203 -5.404 -177.425 1.00 71.38 679 ARG A N 1
ATOM 5496 C CA . ARG A 1 679 ? 112.040 -6.319 -177.353 1.00 71.38 679 ARG A CA 1
ATOM 5497 C C . ARG A 1 679 ? 111.986 -7.483 -178.361 1.00 71.38 679 ARG A C 1
ATOM 5499 O O . ARG A 1 679 ? 111.248 -8.429 -178.128 1.00 71.38 679 ARG A O 1
ATOM 5506 N N . LYS A 1 680 ? 112.774 -7.463 -179.438 1.00 72.81 680 LYS A N 1
ATOM 5507 C CA . LYS A 1 680 ? 112.843 -8.475 -180.515 1.00 72.81 680 LYS A CA 1
ATOM 5508 C C . LYS A 1 680 ? 114.021 -9.436 -180.325 1.00 72.81 680 LYS A C 1
ATOM 5510 O O . LYS A 1 680 ? 113.858 -10.621 -180.574 1.00 72.81 680 LYS A O 1
ATOM 5515 N N . LEU A 1 681 ? 115.153 -8.991 -179.770 1.00 67.19 681 LEU A N 1
ATOM 5516 C CA . LEU A 1 681 ? 116.237 -9.914 -179.386 1.00 67.19 681 LEU A CA 1
ATOM 5517 C C . LEU A 1 681 ? 115.779 -10.904 -178.291 1.00 67.19 681 LEU A C 1
ATOM 5519 O O . LEU A 1 681 ? 116.228 -12.046 -178.253 1.00 67.19 681 LEU A O 1
ATOM 5523 N N . ARG A 1 682 ? 114.809 -10.505 -177.449 1.00 61.97 682 ARG A N 1
ATOM 5524 C CA . ARG A 1 682 ? 114.104 -11.417 -176.529 1.00 61.97 682 ARG A CA 1
ATOM 5525 C C . ARG A 1 682 ? 113.259 -12.486 -177.245 1.00 61.97 682 ARG A C 1
ATOM 5527 O O . ARG A 1 682 ? 113.067 -13.546 -176.666 1.00 61.97 682 ARG A O 1
ATOM 5534 N N . GLN A 1 683 ? 112.815 -12.241 -178.480 1.00 68.62 683 GLN A N 1
ATOM 5535 C CA . GLN A 1 683 ? 112.148 -13.231 -179.336 1.00 68.62 683 GLN A CA 1
ATOM 5536 C C . GLN A 1 683 ? 113.177 -14.177 -179.980 1.00 68.62 683 GLN A C 1
ATOM 5538 O O . GLN A 1 683 ? 113.051 -15.392 -179.886 1.00 68.62 683 GLN A O 1
ATOM 5543 N N . GLU A 1 684 ? 114.260 -13.631 -180.540 1.00 63.06 684 GLU A N 1
ATOM 5544 C CA . GLU A 1 684 ? 115.325 -14.410 -181.197 1.00 63.06 684 GLU A CA 1
ATOM 5545 C C . GLU A 1 684 ? 116.045 -15.378 -180.237 1.00 63.06 684 GLU A C 1
ATOM 5547 O O . GLU A 1 684 ? 116.534 -16.430 -180.651 1.00 63.06 684 GLU A O 1
ATOM 5552 N N . LEU A 1 685 ? 116.099 -15.054 -178.939 1.00 66.88 685 LEU A N 1
ATOM 5553 C CA . LEU A 1 685 ? 116.597 -15.958 -177.895 1.00 66.88 685 LEU A CA 1
ATOM 5554 C C . LEU A 1 685 ? 115.607 -17.078 -177.529 1.00 66.88 685 LEU A C 1
ATOM 5556 O O . LEU A 1 685 ? 116.049 -18.110 -177.030 1.00 66.88 685 LEU A O 1
ATOM 5560 N N . GLN A 1 686 ? 114.312 -16.910 -177.806 1.00 64.19 686 GLN A N 1
ATOM 5561 C CA . GLN A 1 686 ? 113.278 -17.930 -177.607 1.00 64.19 686 GLN A CA 1
ATOM 5562 C C . GLN A 1 686 ? 113.276 -18.941 -178.769 1.00 64.19 686 GLN A C 1
ATOM 5564 O O . GLN A 1 686 ? 113.303 -20.150 -178.537 1.00 64.19 686 GLN A O 1
ATOM 5569 N N . ASP A 1 687 ? 113.383 -18.464 -180.013 1.00 66.25 687 ASP A N 1
ATOM 5570 C CA . ASP A 1 687 ? 113.474 -19.313 -181.218 1.00 66.25 687 ASP A CA 1
ATOM 5571 C C . ASP A 1 687 ? 114.763 -20.166 -181.240 1.00 66.25 687 ASP A C 1
ATOM 5573 O O . ASP A 1 687 ? 114.826 -21.253 -181.830 1.00 66.25 687 ASP A O 1
ATOM 5577 N N . LYS A 1 688 ? 115.802 -19.702 -180.531 1.00 47.38 688 LYS A N 1
ATOM 5578 C CA . LYS A 1 688 ? 117.080 -20.403 -180.343 1.00 47.38 688 LYS A CA 1
ATOM 5579 C C . LYS A 1 688 ? 116.925 -21.759 -179.648 1.00 47.38 688 LYS A C 1
ATOM 5581 O O . LYS A 1 688 ? 117.751 -22.638 -179.882 1.00 47.38 688 LYS A O 1
ATOM 5586 N N . CYS A 1 689 ? 115.873 -21.946 -178.849 1.00 54.88 689 CYS A N 1
ATOM 5587 C CA . CYS A 1 689 ? 115.570 -23.223 -178.206 1.00 54.88 689 CYS A CA 1
ATOM 5588 C C . CYS A 1 689 ? 114.975 -24.263 -179.168 1.00 54.88 689 CYS A C 1
ATOM 5590 O O . CYS A 1 689 ? 115.211 -25.442 -178.949 1.00 54.88 689 CYS A O 1
ATOM 5592 N N . GLN A 1 690 ? 114.290 -23.856 -180.245 1.00 52.78 690 GLN A N 1
ATOM 5593 C CA . GLN A 1 690 ? 113.692 -24.785 -181.222 1.00 52.78 690 GLN A CA 1
ATOM 5594 C C . GLN A 1 690 ? 114.607 -25.054 -182.431 1.00 52.78 690 GLN A C 1
ATOM 5596 O O . GLN A 1 690 ? 114.716 -26.182 -182.905 1.00 52.78 690 GLN A O 1
ATOM 5601 N N . SER A 1 691 ? 115.345 -24.052 -182.932 1.00 58.91 691 SER A N 1
ATOM 5602 C CA . SER A 1 691 ? 116.201 -24.260 -184.119 1.00 58.91 691 SER A CA 1
ATOM 5603 C C . SER A 1 691 ? 117.428 -25.152 -183.848 1.00 58.91 691 SER A C 1
ATOM 5605 O O . SER A 1 691 ? 117.938 -25.811 -184.762 1.00 58.91 691 SER A O 1
ATOM 5607 N N . LEU A 1 692 ? 117.890 -25.219 -182.592 1.00 61.38 692 LEU A N 1
ATOM 5608 C CA . LEU A 1 692 ? 118.960 -26.136 -182.183 1.00 61.38 692 LEU A CA 1
ATOM 5609 C C . LEU A 1 692 ? 118.510 -27.609 -182.185 1.00 61.38 692 LEU A C 1
ATOM 5611 O O . LEU A 1 692 ? 119.336 -28.474 -182.466 1.00 61.38 692 LEU A O 1
ATOM 5615 N N . GLU A 1 693 ? 117.221 -27.897 -181.982 1.00 53.91 693 GLU A N 1
ATOM 5616 C CA . GLU A 1 693 ? 116.663 -29.258 -182.084 1.00 53.91 693 GLU A CA 1
ATOM 5617 C C . GLU A 1 693 ? 116.664 -29.771 -183.540 1.00 53.91 693 GLU A C 1
ATOM 5619 O O . GLU A 1 693 ? 116.809 -30.966 -183.797 1.00 53.91 693 GLU A O 1
ATOM 5624 N N . GLU A 1 694 ? 116.581 -28.864 -184.519 1.00 60.06 694 GLU A N 1
ATOM 5625 C CA . GLU A 1 694 ? 116.582 -29.204 -185.945 1.00 60.06 694 GLU A CA 1
ATOM 5626 C C . GLU A 1 694 ? 117.985 -29.299 -186.560 1.00 60.06 694 GLU A C 1
ATOM 5628 O O . GLU A 1 694 ? 118.279 -30.261 -187.273 1.00 60.06 694 GLU A O 1
ATOM 5633 N N . LYS A 1 695 ? 118.888 -28.336 -186.315 1.00 60.28 695 LYS A N 1
ATOM 5634 C CA . LYS A 1 695 ? 120.192 -28.305 -187.020 1.00 60.28 695 LYS A CA 1
ATOM 5635 C C . LYS A 1 695 ? 121.195 -29.366 -186.562 1.00 60.28 695 LYS A C 1
ATOM 5637 O O . LYS A 1 695 ? 122.123 -29.670 -187.316 1.00 60.28 695 LYS A O 1
ATOM 5642 N N . VAL A 1 696 ? 120.933 -30.046 -185.444 1.00 58.22 696 VAL A N 1
ATOM 5643 C CA . VAL A 1 696 ? 121.581 -31.325 -185.093 1.00 58.22 696 VAL A CA 1
ATOM 5644 C C . VAL A 1 696 ? 121.366 -32.398 -186.183 1.00 58.22 696 VAL A C 1
ATOM 5646 O O . VAL A 1 696 ? 122.241 -33.240 -186.381 1.00 58.22 696 VAL A O 1
ATOM 5649 N N . LYS A 1 697 ? 120.298 -32.319 -186.998 1.00 52.66 697 LYS A N 1
ATOM 5650 C CA . LYS A 1 697 ? 120.119 -33.173 -188.192 1.00 52.66 697 LYS A CA 1
ATOM 5651 C C . LYS A 1 697 ? 121.106 -32.857 -189.330 1.00 52.66 697 LYS A C 1
ATOM 5653 O O . LYS A 1 697 ? 121.440 -33.762 -190.089 1.00 52.66 697 LYS A O 1
ATOM 5658 N N . HIS A 1 698 ? 121.578 -31.611 -189.489 1.00 55.75 698 HIS A N 1
ATOM 5659 C CA . HIS A 1 698 ? 122.334 -31.189 -190.688 1.00 55.75 698 HIS A CA 1
ATOM 5660 C C . HIS A 1 698 ? 123.870 -31.212 -190.531 1.00 55.75 698 HIS A C 1
ATOM 5662 O O . HIS A 1 698 ? 124.595 -31.226 -191.532 1.00 55.75 698 HIS A O 1
ATOM 5668 N N . LEU A 1 699 ? 124.380 -31.388 -189.305 1.00 55.09 699 LEU A N 1
ATOM 5669 C CA . LEU A 1 699 ? 125.754 -31.873 -189.066 1.00 55.09 699 LEU A CA 1
ATOM 5670 C C . LEU A 1 699 ? 126.012 -33.279 -189.664 1.00 55.09 699 LEU A C 1
ATOM 5672 O O . LEU A 1 699 ? 127.145 -33.752 -189.676 1.00 55.09 699 LEU A O 1
ATOM 5676 N N . LYS A 1 700 ? 124.969 -33.919 -190.210 1.00 49.12 700 LYS A N 1
ATOM 5677 C CA . LYS A 1 700 ? 124.970 -35.233 -190.859 1.00 49.12 700 LYS A CA 1
ATOM 5678 C C . LYS A 1 700 ? 125.016 -35.193 -192.404 1.00 49.12 700 LYS A C 1
ATOM 5680 O O . LYS A 1 700 ? 124.661 -36.192 -193.012 1.00 49.12 700 LYS A O 1
ATOM 5685 N N . LYS A 1 701 ? 125.378 -34.058 -193.036 1.00 47.25 701 LYS A N 1
ATOM 5686 C CA . LYS A 1 701 ? 125.512 -33.946 -194.516 1.00 47.25 701 LYS A CA 1
ATOM 5687 C C . LYS A 1 701 ? 126.707 -33.136 -195.043 1.00 47.25 701 LYS A C 1
ATOM 5689 O O . LYS A 1 701 ? 127.426 -33.612 -195.906 1.00 47.25 701 LYS A O 1
ATOM 5694 N N . CYS A 1 702 ? 126.978 -31.921 -194.555 1.00 48.75 702 CYS A N 1
ATOM 5695 C CA . CYS A 1 702 ? 128.036 -31.095 -195.183 1.00 48.75 702 CYS A CA 1
ATOM 5696 C C . CYS A 1 702 ? 129.475 -31.478 -194.783 1.00 48.75 702 CYS A C 1
ATOM 5698 O O . CYS A 1 702 ? 130.423 -31.016 -195.410 1.00 48.75 702 CYS A O 1
ATOM 5700 N N . LYS A 1 703 ? 129.634 -32.389 -193.812 1.00 57.66 703 LYS A N 1
ATOM 5701 C CA . LYS A 1 703 ? 130.897 -33.096 -193.534 1.00 57.66 703 LYS A CA 1
ATOM 5702 C C . LYS A 1 703 ? 131.358 -33.964 -194.724 1.00 57.66 703 LYS A C 1
ATOM 5704 O O . LYS A 1 703 ? 132.514 -34.352 -194.778 1.00 57.66 703 LYS A O 1
ATOM 5709 N N . GLU A 1 704 ? 130.461 -34.271 -195.663 1.00 49.41 704 GLU A N 1
ATOM 5710 C CA . GLU A 1 704 ? 130.706 -35.184 -196.789 1.00 49.41 704 GLU A CA 1
ATOM 5711 C C . GLU A 1 704 ? 131.075 -34.456 -198.099 1.00 49.41 704 GLU A C 1
ATOM 5713 O O . GLU A 1 704 ? 131.369 -35.117 -199.089 1.00 49.41 704 GLU A O 1
ATOM 5718 N N . ALA A 1 705 ? 131.048 -33.113 -198.133 1.00 42.16 705 ALA A N 1
ATOM 5719 C CA . ALA A 1 705 ? 131.123 -32.337 -199.381 1.00 42.16 705 ALA A CA 1
ATOM 5720 C C . ALA A 1 705 ? 132.380 -31.454 -199.535 1.00 42.16 705 ALA A C 1
ATOM 5722 O O . ALA A 1 705 ? 132.929 -31.340 -200.631 1.00 42.16 705 ALA A O 1
ATOM 5723 N N . THR A 1 706 ? 132.831 -30.781 -198.469 1.00 54.31 706 THR A N 1
ATOM 5724 C CA . THR A 1 706 ? 133.823 -29.687 -198.557 1.00 54.31 706 THR A CA 1
ATOM 5725 C C . THR A 1 706 ? 134.765 -29.659 -197.347 1.00 54.31 706 THR A C 1
ATOM 5727 O O . THR A 1 706 ? 134.436 -29.022 -196.350 1.00 54.31 706 THR A O 1
ATOM 5730 N N . GLU A 1 707 ? 135.924 -30.321 -197.334 1.00 47.69 707 GLU A N 1
ATOM 5731 C CA . GLU A 1 707 ? 136.561 -31.261 -198.281 1.00 47.69 707 GLU A CA 1
ATOM 5732 C C . GLU A 1 707 ? 136.954 -30.766 -199.695 1.00 47.69 707 GLU A C 1
ATOM 5734 O O . GLU A 1 707 ? 138.015 -30.169 -199.880 1.00 47.69 707 GLU A O 1
ATOM 5739 N N . GLN A 1 708 ? 136.150 -31.056 -200.724 1.00 44.41 708 GLN A N 1
ATOM 5740 C CA . GLN A 1 708 ? 136.562 -31.249 -202.127 1.00 44.41 708 GLN A CA 1
ATOM 5741 C C . GLN A 1 708 ? 137.101 -30.018 -202.905 1.00 44.41 708 GLN A C 1
ATOM 5743 O O . GLN A 1 708 ? 137.367 -30.127 -204.099 1.00 44.41 708 GLN A O 1
ATOM 5748 N N . LYS A 1 709 ? 137.335 -28.869 -202.250 1.00 56.19 709 LYS A N 1
ATOM 5749 C CA . LYS A 1 709 ? 138.042 -27.697 -202.820 1.00 56.19 709 LYS A CA 1
ATOM 5750 C C . LYS A 1 709 ? 139.362 -27.326 -202.122 1.00 56.19 709 LYS A C 1
ATOM 5752 O O . LYS A 1 709 ? 139.941 -26.288 -202.427 1.00 56.19 709 LYS A O 1
ATOM 5757 N N . LEU A 1 710 ? 139.939 -28.226 -201.320 1.00 52.38 710 LEU A N 1
ATOM 5758 C CA . LEU A 1 710 ? 141.338 -28.158 -200.847 1.00 52.38 710 LEU A CA 1
ATOM 5759 C C . LEU A 1 710 ? 142.394 -28.386 -201.972 1.00 52.38 710 LEU A C 1
ATOM 5761 O O . LEU A 1 710 ? 143.494 -28.855 -201.693 1.00 52.38 710 LEU A O 1
ATOM 5765 N N . LYS A 1 711 ? 142.069 -28.145 -203.256 1.00 37.00 711 LYS A N 1
ATOM 5766 C CA . LYS A 1 711 ? 142.899 -28.584 -204.403 1.00 37.00 711 LYS A CA 1
ATOM 5767 C C . LYS A 1 711 ? 143.048 -27.635 -205.600 1.00 37.00 711 LYS A C 1
ATOM 5769 O O . LYS A 1 711 ? 143.888 -27.920 -206.444 1.00 37.00 711 LYS A O 1
ATOM 5774 N N . GLU A 1 712 ? 142.281 -26.547 -205.712 1.00 43.09 712 GLU A N 1
ATOM 5775 C CA . GLU A 1 712 ? 142.217 -25.786 -206.982 1.00 43.09 712 GLU A CA 1
ATOM 5776 C C . GLU A 1 712 ? 142.821 -24.372 -206.924 1.00 43.09 712 GLU A C 1
ATOM 5778 O O . GLU A 1 712 ? 143.492 -23.966 -207.864 1.00 43.09 712 GLU A O 1
ATOM 5783 N N . ALA A 1 713 ? 142.654 -23.613 -205.835 1.00 52.91 713 ALA A N 1
ATOM 5784 C CA . ALA A 1 713 ? 143.065 -22.199 -205.810 1.00 52.91 713 ALA A CA 1
ATOM 5785 C C . ALA A 1 713 ? 144.559 -21.952 -205.503 1.00 52.91 713 ALA A C 1
ATOM 5787 O O . ALA A 1 713 ? 145.045 -20.841 -205.691 1.00 52.91 713 ALA A O 1
ATOM 5788 N N . SER A 1 714 ? 145.323 -22.971 -205.088 1.00 41.34 714 SER A N 1
ATOM 5789 C CA . SER A 1 714 ? 146.791 -22.868 -204.987 1.00 41.34 714 SER A CA 1
ATOM 5790 C C . SER A 1 714 ? 147.498 -22.936 -206.350 1.00 41.34 714 SER A C 1
ATOM 5792 O O . SER A 1 714 ? 148.720 -22.830 -206.399 1.00 41.34 714 SER A O 1
ATOM 5794 N N . LEU A 1 715 ? 146.750 -23.127 -207.445 1.00 42.25 715 LEU A N 1
ATOM 5795 C CA . LEU A 1 715 ? 147.265 -23.232 -208.815 1.00 42.25 715 LEU A CA 1
ATOM 5796 C C . LEU A 1 715 ? 147.244 -21.909 -209.598 1.00 42.25 715 LEU A C 1
ATOM 5798 O O . LEU A 1 715 ? 147.962 -21.792 -210.583 1.00 42.25 715 LEU A O 1
ATOM 5802 N N . GLU A 1 716 ? 146.504 -20.886 -209.152 1.00 51.78 716 GLU A N 1
ATOM 5803 C CA . GLU A 1 716 ? 146.505 -19.562 -209.810 1.00 51.78 716 GLU A CA 1
ATOM 5804 C C . GLU A 1 716 ? 147.566 -18.600 -209.228 1.00 51.78 716 GLU A C 1
ATOM 5806 O O . GLU A 1 716 ? 147.698 -17.450 -209.642 1.00 51.78 716 GLU A O 1
ATOM 5811 N N . SER A 1 717 ? 148.426 -19.112 -208.338 1.00 52.31 717 SER A N 1
ATOM 5812 C CA . SER A 1 717 ? 149.606 -18.440 -207.762 1.00 52.31 717 SER A CA 1
ATOM 5813 C C . SER A 1 717 ? 150.713 -18.096 -208.787 1.00 52.31 717 SER A C 1
ATOM 5815 O O . SER A 1 717 ? 151.844 -17.806 -208.391 1.00 52.31 717 SER A O 1
ATOM 5817 N N . GLN A 1 718 ? 150.438 -18.187 -210.092 1.00 39.59 718 GLN A N 1
ATOM 5818 C CA . GLN A 1 718 ? 151.476 -18.358 -211.113 1.00 39.59 718 GLN A CA 1
ATOM 5819 C C . GLN A 1 718 ? 151.276 -17.550 -212.412 1.00 39.59 718 GLN A C 1
ATOM 5821 O O . GLN A 1 718 ? 152.184 -17.544 -213.238 1.00 39.59 718 GLN A O 1
ATOM 5826 N N . GLN A 1 719 ? 150.150 -16.838 -212.600 1.00 40.94 719 GLN A N 1
ATOM 5827 C CA . GLN A 1 719 ? 149.798 -16.282 -213.923 1.00 40.94 719 GLN A CA 1
ATOM 5828 C C . GLN A 1 719 ? 149.916 -14.751 -214.093 1.00 40.94 719 GLN A C 1
ATOM 5830 O O . GLN A 1 719 ? 150.191 -14.311 -215.206 1.00 40.94 719 GLN A O 1
ATOM 5835 N N . ILE A 1 720 ? 149.753 -13.922 -213.046 1.00 49.22 720 ILE A N 1
ATOM 5836 C CA . ILE A 1 720 ? 149.822 -12.442 -213.190 1.00 49.22 720 ILE A CA 1
ATOM 5837 C C . ILE A 1 720 ? 151.197 -11.850 -212.851 1.00 49.22 720 ILE A C 1
ATOM 5839 O O . ILE A 1 720 ? 151.628 -10.938 -213.547 1.00 49.22 720 ILE A O 1
ATOM 5843 N N . THR A 1 721 ? 151.956 -12.408 -211.900 1.00 43.41 721 THR A N 1
ATOM 5844 C CA . THR A 1 721 ? 153.358 -11.988 -211.664 1.00 43.41 721 THR A CA 1
ATOM 5845 C C . THR A 1 721 ? 154.251 -12.213 -212.893 1.00 43.41 721 THR A C 1
ATOM 5847 O O . THR A 1 721 ? 155.279 -11.564 -213.028 1.00 43.41 721 THR A O 1
ATOM 5850 N N . MET A 1 722 ? 153.849 -13.115 -213.797 1.00 47.53 722 MET A N 1
ATOM 5851 C CA . MET A 1 722 ? 154.536 -13.387 -215.063 1.00 47.53 722 MET A CA 1
ATOM 5852 C C . MET A 1 722 ? 153.961 -12.584 -216.247 1.00 47.53 722 MET A C 1
ATOM 5854 O O . MET A 1 722 ? 154.627 -12.437 -217.269 1.00 47.53 722 MET A O 1
ATOM 5858 N N . ASN A 1 723 ? 152.750 -12.024 -216.121 1.00 51.78 723 ASN A N 1
ATOM 5859 C CA . ASN A 1 723 ? 152.118 -11.238 -217.180 1.00 51.78 723 ASN A CA 1
ATOM 5860 C C . ASN A 1 723 ? 152.486 -9.744 -217.095 1.00 51.78 723 ASN A C 1
ATOM 5862 O O . ASN A 1 723 ? 151.658 -8.877 -216.827 1.00 51.78 723 ASN A O 1
ATOM 5866 N N . LEU A 1 724 ? 153.722 -9.492 -217.535 1.00 49.91 724 LEU A N 1
ATOM 5867 C CA . LEU A 1 724 ? 154.136 -8.330 -218.331 1.00 49.91 724 LEU A CA 1
ATOM 5868 C C . LEU A 1 724 ? 154.325 -7.010 -217.545 1.00 49.91 724 LEU A C 1
ATOM 5870 O O . LEU A 1 724 ? 153.372 -6.307 -217.239 1.00 49.91 724 LEU A O 1
ATOM 5874 N N . GLU A 1 725 ? 155.529 -6.504 -217.264 1.00 48.94 725 GLU A N 1
ATOM 5875 C CA . GLU A 1 725 ? 156.904 -6.782 -217.738 1.00 48.94 725 GLU A CA 1
ATOM 5876 C C . GLU A 1 725 ? 157.196 -6.554 -219.239 1.00 48.94 725 GLU A C 1
ATOM 5878 O O . GLU A 1 725 ? 158.226 -5.960 -219.566 1.00 48.94 725 GLU A O 1
ATOM 5883 N N . GLU A 1 726 ? 156.295 -6.886 -220.168 1.00 48.19 726 GLU A N 1
ATOM 5884 C CA . GLU A 1 726 ? 156.400 -6.454 -221.575 1.00 48.19 726 GLU A CA 1
ATOM 5885 C C . GLU A 1 726 ? 155.841 -5.039 -221.782 1.00 48.19 726 GLU A C 1
ATOM 5887 O O . GLU A 1 726 ? 156.435 -4.249 -222.516 1.00 48.19 726 GLU A O 1
ATOM 5892 N N . ALA A 1 727 ? 154.795 -4.641 -221.045 1.00 52.78 727 ALA A N 1
ATOM 5893 C CA . ALA A 1 727 ? 154.318 -3.252 -221.037 1.00 52.78 727 ALA A CA 1
ATOM 5894 C C . ALA A 1 727 ? 155.389 -2.269 -220.512 1.00 52.78 727 ALA A C 1
ATOM 5896 O O . ALA A 1 727 ? 155.478 -1.127 -220.967 1.00 52.78 727 ALA A O 1
ATOM 5897 N N . HIS A 1 728 ? 156.272 -2.744 -219.625 1.00 48.78 728 HIS A N 1
ATOM 5898 C CA . HIS A 1 728 ? 157.399 -1.990 -219.063 1.00 48.78 728 HIS A CA 1
ATOM 5899 C C . HIS A 1 728 ? 158.474 -1.618 -220.114 1.00 48.78 728 HIS A C 1
ATOM 5901 O O . HIS A 1 728 ? 159.392 -0.854 -219.813 1.00 48.78 728 HIS A O 1
ATOM 5907 N N . LYS A 1 729 ? 158.359 -2.122 -221.356 1.00 53.47 729 LYS A N 1
ATOM 5908 C CA . LYS A 1 729 ? 159.317 -1.898 -222.455 1.00 53.47 729 LYS A CA 1
ATOM 5909 C C . LYS A 1 729 ? 158.847 -0.904 -223.529 1.00 53.47 729 LYS A C 1
ATOM 5911 O O . LYS A 1 729 ? 159.684 -0.475 -224.316 1.00 53.47 729 LYS A O 1
ATOM 5916 N N . TRP A 1 730 ? 157.566 -0.505 -223.580 1.00 58.91 730 TRP A N 1
ATOM 5917 C CA . TRP A 1 730 ? 157.049 0.291 -224.714 1.00 58.91 730 TRP A CA 1
ATOM 5918 C C . TRP A 1 730 ? 157.139 1.815 -224.527 1.00 58.91 730 TRP A C 1
ATOM 5920 O O . TRP A 1 730 ? 157.861 2.480 -225.267 1.00 58.91 730 TRP A O 1
ATOM 5930 N N . PHE A 1 731 ? 156.470 2.407 -223.525 1.00 51.44 731 PHE A N 1
ATOM 5931 C CA . PHE A 1 731 ? 156.379 3.881 -223.442 1.00 51.44 731 PHE A CA 1
ATOM 5932 C C . PHE A 1 731 ? 157.697 4.590 -223.082 1.00 51.44 731 PHE A C 1
ATOM 5934 O O . PHE A 1 731 ? 157.837 5.793 -223.307 1.00 51.44 731 PHE A O 1
ATOM 5941 N N . LYS A 1 732 ? 158.716 3.847 -222.626 1.00 49.91 732 LYS A N 1
ATOM 5942 C CA . LYS A 1 732 ? 160.080 4.382 -222.498 1.00 49.91 732 LYS A CA 1
ATOM 5943 C C . LYS A 1 732 ? 160.653 4.841 -223.851 1.00 49.91 732 LYS A C 1
ATOM 5945 O O . LYS A 1 732 ? 161.509 5.708 -223.859 1.00 49.91 732 LYS A O 1
ATOM 5950 N N . SER A 1 733 ? 160.098 4.377 -224.977 1.00 51.69 733 SER A N 1
ATOM 5951 C CA . SER A 1 733 ? 160.441 4.816 -226.339 1.00 51.69 733 SER A CA 1
ATOM 5952 C C . SER A 1 733 ? 159.868 6.188 -226.759 1.00 51.69 733 SER A C 1
ATOM 5954 O O . SER A 1 733 ? 160.090 6.601 -227.898 1.00 51.69 733 SER A O 1
ATOM 5956 N N . LYS A 1 734 ? 159.123 6.907 -225.899 1.00 49.38 734 LYS A N 1
ATOM 5957 C CA . LYS A 1 734 ? 158.678 8.297 -226.174 1.00 49.38 734 LYS A CA 1
ATOM 5958 C C . LYS A 1 734 ? 159.393 9.364 -225.333 1.00 49.38 734 LYS A C 1
ATOM 5960 O O . LYS A 1 734 ? 159.190 10.550 -225.586 1.00 49.38 734 LYS A O 1
ATOM 5965 N N . PHE A 1 735 ? 160.247 8.946 -224.396 1.00 51.81 735 PHE A N 1
ATOM 5966 C CA . PHE A 1 735 ? 161.137 9.800 -223.598 1.00 51.81 735 PHE A CA 1
ATOM 5967 C C . PHE A 1 735 ? 162.004 10.705 -224.496 1.00 51.81 735 PHE A C 1
ATOM 5969 O O . PHE A 1 735 ? 162.031 11.921 -224.316 1.00 51.81 735 PHE A O 1
ATOM 5976 N N . ASP A 1 736 ? 162.602 10.133 -225.540 1.00 47.59 736 ASP A N 1
ATOM 5977 C CA . ASP A 1 736 ? 163.668 10.773 -226.323 1.00 47.59 736 ASP A CA 1
ATOM 5978 C C . ASP A 1 736 ? 163.188 11.736 -227.432 1.00 47.59 736 ASP A C 1
ATOM 5980 O O . ASP A 1 736 ? 163.998 12.410 -228.062 1.00 47.59 736 ASP A O 1
ATOM 5984 N N . SER A 1 737 ? 161.879 11.826 -227.709 1.00 41.62 737 SER A N 1
ATOM 5985 C CA . SER A 1 737 ? 161.374 12.476 -228.938 1.00 41.62 737 SER A CA 1
ATOM 5986 C C . SER A 1 737 ? 160.912 13.937 -228.794 1.00 41.62 737 SER A C 1
ATOM 5988 O O . SER A 1 737 ? 160.752 14.596 -229.819 1.00 41.62 737 SER A O 1
ATOM 5990 N N . LEU A 1 738 ? 160.691 14.463 -227.583 1.00 49.50 738 LEU A N 1
ATOM 5991 C CA . LEU A 1 738 ? 160.397 15.898 -227.370 1.00 49.50 738 LEU A CA 1
ATOM 5992 C C . LEU A 1 738 ? 161.232 16.552 -226.257 1.00 49.50 738 LEU A C 1
ATOM 5994 O O . LEU A 1 738 ? 160.926 17.644 -225.793 1.00 49.50 738 LEU A O 1
ATOM 5998 N N . GLN A 1 739 ? 162.385 15.960 -225.941 1.00 48.12 739 GLN A N 1
ATOM 5999 C CA . GLN A 1 739 ? 163.487 16.645 -225.254 1.00 48.12 739 GLN A CA 1
ATOM 6000 C C . GLN A 1 739 ? 164.149 17.739 -226.137 1.00 48.12 739 GLN A C 1
ATOM 6002 O O . GLN A 1 739 ? 165.063 18.430 -225.692 1.00 48.12 739 GLN A O 1
ATOM 6007 N N . SER A 1 740 ? 163.706 17.895 -227.393 1.00 51.09 740 SER A N 1
ATOM 6008 C CA . SER A 1 740 ? 164.337 18.748 -228.410 1.00 51.09 740 SER A CA 1
ATOM 6009 C C . SER A 1 740 ? 163.720 20.152 -228.541 1.00 51.09 740 SER A C 1
ATOM 6011 O O . SER A 1 740 ? 164.459 21.132 -228.639 1.00 51.09 740 SER A O 1
ATOM 6013 N N . GLU A 1 741 ? 162.389 20.296 -228.496 1.00 40.12 741 GLU A N 1
ATOM 6014 C CA . GLU A 1 741 ? 161.743 21.580 -228.819 1.00 40.12 741 GLU A CA 1
ATOM 6015 C C . GLU A 1 741 ? 161.522 22.503 -227.605 1.00 40.12 741 GLU A C 1
ATOM 6017 O O . GLU A 1 741 ? 160.454 22.594 -227.006 1.00 40.12 741 GLU A O 1
ATOM 6022 N N . LEU A 1 742 ? 162.572 23.296 -227.366 1.00 48.47 742 LEU A N 1
ATOM 6023 C CA . LEU A 1 742 ? 162.503 24.720 -227.006 1.00 48.47 742 LEU A CA 1
ATOM 6024 C C . LEU A 1 742 ? 162.439 25.159 -225.530 1.00 48.47 742 LEU A C 1
ATOM 6026 O O . LEU A 1 742 ? 161.775 26.122 -225.156 1.00 48.47 742 LEU A O 1
ATOM 6030 N N . THR A 1 743 ? 163.310 24.568 -224.721 1.00 52.22 743 THR A N 1
ATOM 6031 C CA . THR A 1 743 ? 164.409 25.308 -224.051 1.00 52.22 743 THR A CA 1
ATOM 6032 C C . THR A 1 743 ? 164.422 26.869 -224.108 1.00 52.22 743 THR A C 1
ATOM 6034 O O . THR A 1 743 ? 165.327 27.450 -224.710 1.00 52.22 743 THR A O 1
ATOM 6037 N N . LYS A 1 744 ? 163.516 27.586 -223.406 1.00 54.88 744 LYS A N 1
ATOM 6038 C CA . LYS A 1 744 ? 163.680 29.025 -223.031 1.00 54.88 744 LYS A CA 1
ATOM 6039 C C . LYS A 1 744 ? 162.753 29.519 -221.881 1.00 54.88 744 LYS A C 1
ATOM 6041 O O . LYS A 1 744 ? 161.582 29.781 -222.110 1.00 54.88 744 LYS A O 1
ATOM 6046 N N . ALA A 1 745 ? 163.357 29.786 -220.703 1.00 42.62 745 ALA A N 1
ATOM 6047 C CA . ALA A 1 745 ? 162.842 30.517 -219.506 1.00 42.62 745 ALA A CA 1
ATOM 6048 C C . ALA A 1 745 ? 161.734 29.854 -218.623 1.00 42.62 745 ALA A C 1
ATOM 6050 O O . ALA A 1 745 ? 160.979 29.036 -219.122 1.00 42.62 745 ALA A O 1
ATOM 6051 N N . ARG A 1 746 ? 161.483 30.227 -217.341 1.00 45.91 746 ARG A N 1
ATOM 6052 C CA . ARG A 1 746 ? 162.281 30.374 -216.066 1.00 45.91 746 ARG A CA 1
ATOM 6053 C C . ARG A 1 746 ? 161.320 30.845 -214.918 1.00 45.91 746 ARG A C 1
ATOM 6055 O O . ARG A 1 746 ? 160.243 31.320 -215.245 1.00 45.91 746 ARG A O 1
ATOM 6062 N N . LEU A 1 747 ? 161.641 30.948 -213.609 1.00 48.66 747 LEU A N 1
ATOM 6063 C CA . LEU A 1 747 ? 162.242 30.063 -212.568 1.00 48.66 747 LEU A CA 1
ATOM 6064 C C . LEU A 1 747 ? 162.286 30.844 -211.213 1.00 48.66 747 LEU A C 1
ATOM 6066 O O . LEU A 1 747 ? 162.790 31.964 -211.232 1.00 48.66 747 LEU A O 1
ATOM 6070 N N . ASN A 1 748 ? 161.805 30.319 -210.060 1.00 46.00 748 ASN A N 1
ATOM 6071 C CA . ASN A 1 748 ? 161.873 31.016 -208.738 1.00 46.00 748 ASN A CA 1
ATOM 6072 C C . ASN A 1 748 ? 161.597 30.114 -207.476 1.00 46.00 748 ASN A C 1
ATOM 6074 O O . ASN A 1 748 ? 160.704 29.281 -207.552 1.00 46.00 748 ASN A O 1
ATOM 6078 N N . ASN A 1 749 ? 162.303 30.347 -206.342 1.00 47.66 749 ASN A N 1
ATOM 6079 C CA . ASN A 1 749 ? 162.083 30.028 -204.881 1.00 47.66 749 ASN A CA 1
ATOM 6080 C C . ASN A 1 749 ? 161.629 28.621 -204.302 1.00 47.66 749 ASN A C 1
ATOM 6082 O O . ASN A 1 749 ? 161.136 27.757 -205.016 1.00 47.66 749 ASN A O 1
ATOM 6086 N N . ARG A 1 750 ? 161.856 28.373 -202.976 1.00 53.53 750 ARG A N 1
ATOM 6087 C CA . ARG A 1 750 ? 161.733 27.103 -202.149 1.00 53.53 750 ARG A CA 1
ATOM 6088 C C . ARG A 1 750 ? 161.490 27.424 -200.625 1.00 53.53 750 ARG A C 1
ATOM 6090 O O . ARG A 1 750 ? 161.589 28.605 -200.317 1.00 53.53 750 ARG A O 1
ATOM 6097 N N . MET A 1 751 ? 161.363 26.544 -199.589 1.00 46.78 751 MET A N 1
ATOM 6098 C CA . MET A 1 751 ? 160.694 25.232 -199.255 1.00 46.78 751 MET A CA 1
ATOM 6099 C C . MET A 1 751 ? 160.878 24.901 -197.713 1.00 46.78 751 MET A C 1
ATOM 6101 O O . MET A 1 751 ? 161.054 25.858 -196.964 1.00 46.78 751 MET A O 1
ATOM 6105 N N . GLY A 1 752 ? 160.809 23.639 -197.205 1.00 52.97 752 GLY A N 1
ATOM 6106 C CA . GLY A 1 752 ? 160.799 23.230 -195.762 1.00 52.97 752 GLY A CA 1
ATOM 6107 C C . GLY A 1 752 ? 161.631 21.956 -195.377 1.00 52.97 752 GLY A C 1
ATOM 6108 O O . GLY A 1 752 ? 162.853 22.028 -195.443 1.00 52.97 752 GLY A O 1
ATOM 6109 N N . GLU A 1 753 ? 160.988 20.815 -194.996 1.00 52.66 753 GLU A N 1
ATOM 6110 C CA . GLU A 1 753 ? 161.525 19.437 -194.640 1.00 52.66 753 GLU A CA 1
ATOM 6111 C C . GLU A 1 753 ? 162.219 19.221 -193.235 1.00 52.66 753 GLU A C 1
ATOM 6113 O O . GLU A 1 753 ? 162.614 20.211 -192.636 1.00 52.66 753 GLU A O 1
ATOM 6118 N N . GLY A 1 754 ? 162.403 18.033 -192.571 1.00 47.06 754 GLY A N 1
ATOM 6119 C CA . GLY A 1 754 ? 162.059 16.577 -192.745 1.00 47.06 754 GLY A CA 1
ATOM 6120 C C . GLY A 1 754 ? 162.621 15.600 -191.619 1.00 47.06 754 GLY A C 1
ATOM 6121 O O . GLY A 1 754 ? 163.194 16.096 -190.656 1.00 47.06 754 GLY A O 1
ATOM 6122 N N . LEU A 1 755 ? 162.530 14.241 -191.775 1.00 49.69 755 LEU A N 1
ATOM 6123 C CA . LEU A 1 755 ? 163.218 13.076 -191.061 1.00 49.69 755 LEU A CA 1
ATOM 6124 C C . LEU A 1 755 ? 162.628 12.369 -189.767 1.00 49.69 755 LEU A C 1
ATOM 6126 O O . LEU A 1 755 ? 161.819 12.953 -189.056 1.00 49.69 755 LEU A O 1
ATOM 6130 N N . THR A 1 756 ? 163.019 11.084 -189.480 1.00 45.94 756 THR A N 1
ATOM 6131 C CA . THR A 1 756 ? 162.490 10.119 -188.425 1.00 45.94 756 THR A CA 1
ATOM 6132 C C . THR A 1 756 ? 163.427 8.908 -188.031 1.00 45.94 756 THR A C 1
ATOM 6134 O O . THR A 1 756 ? 164.299 8.589 -188.834 1.00 45.94 756 THR A O 1
ATOM 6137 N N . SER A 1 757 ? 163.239 8.164 -186.893 1.00 51.06 757 SER A N 1
ATOM 6138 C CA . SER A 1 757 ? 163.969 6.886 -186.502 1.00 51.06 757 SER A CA 1
ATOM 6139 C C . SER A 1 757 ? 163.313 5.981 -185.372 1.00 51.06 757 SER A C 1
ATOM 6141 O O . SER A 1 757 ? 162.157 6.217 -185.035 1.00 51.06 757 SER A O 1
ATOM 6143 N N . TRP A 1 758 ? 164.002 4.944 -184.808 1.00 41.12 758 TRP A N 1
ATOM 6144 C CA . TRP A 1 758 ? 163.509 3.764 -183.994 1.00 41.12 758 TRP A CA 1
ATOM 6145 C C . TRP A 1 758 ? 164.057 3.571 -182.530 1.00 41.12 758 TRP A C 1
ATOM 6147 O O . TRP A 1 758 ? 165.228 3.874 -182.327 1.00 41.12 758 TRP A O 1
ATOM 6157 N N . GLN A 1 759 ? 163.314 2.898 -181.592 1.00 43.28 759 GLN A N 1
ATOM 6158 C CA . GLN A 1 759 ? 163.759 1.778 -180.665 1.00 43.28 759 GLN A CA 1
ATOM 6159 C C . GLN A 1 759 ? 162.730 1.278 -179.561 1.00 43.28 759 GLN A C 1
ATOM 6161 O O . GLN A 1 759 ? 162.181 2.077 -178.819 1.00 43.28 759 GLN A O 1
ATOM 6166 N N . VAL A 1 760 ? 162.553 -0.063 -179.406 1.00 42.06 760 VAL A N 1
ATOM 6167 C CA . VAL A 1 760 ? 162.200 -0.910 -178.195 1.00 42.06 760 VAL A CA 1
ATOM 6168 C C . VAL A 1 760 ? 160.851 -0.718 -177.349 1.00 42.06 760 VAL A C 1
ATOM 6170 O O . VAL A 1 760 ? 160.956 -0.156 -176.262 1.00 42.06 760 VAL A O 1
ATOM 6173 N N . LYS A 1 761 ? 159.662 -1.337 -177.751 1.00 48.97 761 LYS A N 1
ATOM 6174 C CA . LYS A 1 761 ? 158.360 -1.804 -177.015 1.00 48.97 761 LYS A CA 1
ATOM 6175 C C . LYS A 1 761 ? 156.941 -1.060 -177.180 1.00 48.97 761 LYS A C 1
ATOM 6177 O O . LYS A 1 761 ? 157.007 0.101 -177.542 1.00 48.97 761 LYS A O 1
ATOM 6182 N N . GLU A 1 762 ? 155.629 -1.494 -176.955 1.00 42.25 762 GLU A N 1
ATOM 6183 C CA . GLU A 1 762 ? 154.752 -2.752 -176.719 1.00 42.25 762 GLU A CA 1
ATOM 6184 C C . GLU A 1 762 ? 153.169 -2.761 -177.132 1.00 42.25 762 GLU A C 1
ATOM 6186 O O . GLU A 1 762 ? 152.956 -2.873 -178.333 1.00 42.25 762 GLU A O 1
ATOM 6191 N N . ARG A 1 763 ? 152.060 -2.829 -176.278 1.00 54.69 763 ARG A N 1
ATOM 6192 C CA . ARG A 1 763 ? 150.701 -3.554 -176.568 1.00 54.69 763 ARG A CA 1
ATOM 6193 C C . ARG A 1 763 ? 149.188 -2.940 -176.545 1.00 54.69 763 ARG A C 1
ATOM 6195 O O . ARG A 1 763 ? 148.973 -2.095 -177.402 1.00 54.69 763 ARG A O 1
ATOM 6202 N N . PRO A 1 764 ? 148.069 -3.410 -175.837 1.00 56.75 764 PRO A N 1
ATOM 6203 C CA . PRO A 1 764 ? 146.705 -3.753 -176.464 1.00 56.75 764 PRO A CA 1
ATOM 6204 C C . PRO A 1 764 ? 145.277 -3.379 -175.806 1.00 56.75 764 PRO A C 1
ATOM 6206 O O . PRO A 1 764 ? 145.247 -2.968 -174.650 1.00 56.75 764 PRO A O 1
ATOM 6209 N N . VAL A 1 765 ? 144.074 -3.594 -176.467 1.00 54.34 765 VAL A N 1
ATOM 6210 C CA . VAL A 1 765 ? 142.629 -3.316 -175.974 1.00 54.34 765 VAL A CA 1
ATOM 6211 C C . VAL A 1 765 ? 141.381 -4.097 -176.634 1.00 54.34 765 VAL A C 1
ATOM 6213 O O . VAL A 1 765 ? 141.641 -4.968 -177.461 1.00 54.34 765 VAL A O 1
ATOM 6216 N N . LYS A 1 766 ? 140.049 -3.867 -176.284 1.00 51.94 766 LYS A N 1
ATOM 6217 C CA . LYS A 1 766 ? 138.755 -4.581 -176.760 1.00 51.94 766 LYS A CA 1
ATOM 6218 C C . LYS A 1 766 ? 137.318 -3.910 -176.475 1.00 51.94 766 LYS A C 1
ATOM 6220 O O . LYS A 1 766 ? 137.278 -3.144 -175.522 1.00 51.94 766 LYS A O 1
ATOM 6225 N N . LEU A 1 767 ? 136.156 -4.207 -177.184 1.00 69.44 767 LEU A N 1
ATOM 6226 C CA . LEU A 1 767 ? 134.736 -3.591 -177.060 1.00 69.44 767 LEU A CA 1
ATOM 6227 C C . LEU A 1 767 ? 133.413 -4.410 -177.557 1.00 69.44 767 LEU A C 1
ATOM 6229 O O . LEU A 1 767 ? 133.629 -5.488 -178.109 1.00 69.44 767 LEU A O 1
ATOM 6233 N N . PRO A 1 768 ? 132.086 -3.970 -177.395 1.00 74.25 768 PRO A N 1
ATOM 6234 C CA . PRO A 1 768 ? 130.750 -4.720 -177.603 1.00 74.25 768 PRO A CA 1
ATOM 6235 C C . PRO A 1 768 ? 129.477 -4.088 -178.399 1.00 74.25 768 PRO A C 1
ATOM 6237 O O . PRO A 1 768 ? 129.623 -3.000 -178.944 1.00 74.25 768 PRO A O 1
ATOM 6240 N N . SER A 1 769 ? 128.236 -4.721 -178.503 1.00 57.62 769 SER A N 1
ATOM 6241 C CA . SER A 1 769 ? 126.936 -4.326 -179.276 1.00 57.62 769 SER A CA 1
ATOM 6242 C C . SER A 1 769 ? 125.597 -5.190 -178.981 1.00 57.62 769 SER A C 1
ATOM 6244 O O . SER A 1 769 ? 125.793 -6.105 -178.187 1.00 57.62 769 SER A O 1
ATOM 6246 N N . GLN A 1 770 ? 124.275 -5.157 -179.459 1.00 45.06 770 GLN A N 1
ATOM 6247 C CA . GLN A 1 770 ? 123.187 -4.307 -180.169 1.00 45.06 770 GLN A CA 1
ATOM 6248 C C . GLN A 1 770 ? 121.650 -4.888 -180.165 1.00 45.06 770 GLN A C 1
ATOM 6250 O O . GLN A 1 770 ? 121.391 -5.693 -179.277 1.00 45.06 770 GLN A O 1
ATOM 6255 N N . SER A 1 771 ? 120.593 -4.478 -180.991 1.00 34.12 771 SER A N 1
ATOM 6256 C CA . SER A 1 771 ? 119.078 -4.414 -180.608 1.00 34.12 771 SER A CA 1
ATOM 6257 C C . SER A 1 771 ? 117.794 -4.302 -181.658 1.00 34.12 771 SER A C 1
ATOM 6259 O O . SER A 1 771 ? 118.023 -3.853 -182.778 1.00 34.12 771 SER A O 1
ATOM 6261 N N . SER A 1 772 ? 116.441 -4.567 -181.346 1.00 26.95 772 SER A N 1
ATOM 6262 C CA . SER A 1 772 ? 115.024 -4.249 -182.005 1.00 26.95 772 SER A CA 1
ATOM 6263 C C . SER A 1 772 ? 113.671 -4.506 -181.086 1.00 26.95 772 SER A C 1
ATOM 6265 O O . SER A 1 772 ? 113.970 -5.209 -180.145 1.00 26.95 772 SER A O 1
ATOM 6267 N N . VAL A 1 773 ? 112.278 -4.183 -181.039 1.00 32.72 773 VAL A N 1
ATOM 6268 C CA . VAL A 1 773 ? 111.096 -3.212 -181.473 1.00 32.72 773 VAL A CA 1
ATOM 6269 C C . VAL A 1 773 ? 109.613 -3.151 -180.665 1.00 32.72 773 VAL A C 1
ATOM 6271 O O . VAL A 1 773 ? 109.163 -4.232 -180.313 1.00 32.72 773 VAL A O 1
ATOM 6274 N N . ASN A 1 774 ? 108.785 -2.000 -180.489 1.00 35.66 774 ASN A N 1
ATOM 6275 C CA . ASN A 1 774 ? 107.229 -1.616 -180.231 1.00 35.66 774 ASN A CA 1
ATOM 6276 C C . ASN A 1 774 ? 106.327 -1.607 -178.832 1.00 35.66 774 ASN A C 1
ATOM 6278 O O . ASN A 1 774 ? 106.894 -2.165 -177.897 1.00 35.66 774 ASN A O 1
ATOM 6282 N N . ARG A 1 775 ? 104.998 -1.163 -178.484 1.00 40.72 775 ARG A N 1
ATOM 6283 C CA . ARG A 1 775 ? 103.827 -0.068 -178.634 1.00 40.72 775 ARG A CA 1
ATOM 6284 C C . ARG A 1 775 ? 102.466 -0.176 -177.649 1.00 40.72 775 ARG A C 1
ATOM 6286 O O . ARG A 1 775 ? 102.356 -1.304 -177.195 1.00 40.72 775 ARG A O 1
ATOM 6293 N N . TRP A 1 776 ? 101.466 0.815 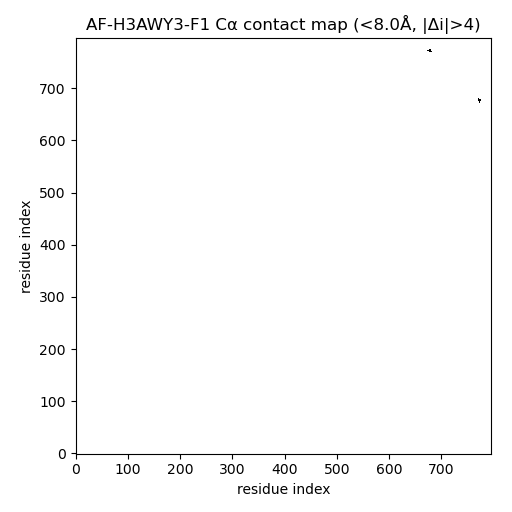-177.346 1.00 41.97 776 TRP A N 1
ATOM 6294 C CA . TRP A 1 776 ? 99.863 0.804 -177.107 1.00 41.97 776 TRP A CA 1
ATOM 6295 C C . TRP A 1 776 ? 98.944 2.040 -176.429 1.00 41.97 776 TRP A C 1
ATOM 6297 O O . TRP A 1 776 ? 99.573 3.046 -176.122 1.00 41.97 776 TRP A O 1
ATOM 6307 N N . GLU A 1 777 ? 97.527 2.050 -176.219 1.00 46.62 777 GLU A N 1
ATOM 6308 C CA . GLU A 1 777 ? 96.414 3.181 -175.916 1.00 46.62 777 GLU A CA 1
ATOM 6309 C C . GLU A 1 777 ? 95.048 2.884 -174.973 1.00 46.62 777 GLU A C 1
ATOM 6311 O O . GLU A 1 777 ? 95.071 1.738 -174.539 1.00 46.62 777 GLU A O 1
ATOM 6316 N N . THR A 1 778 ? 93.838 3.528 -174.499 1.00 45.28 778 THR A N 1
ATOM 6317 C CA . THR A 1 778 ? 92.706 4.693 -174.530 1.00 45.28 778 THR A CA 1
ATOM 6318 C C . THR A 1 778 ? 91.769 4.987 -173.162 1.00 45.28 778 THR A C 1
ATOM 6320 O O . THR A 1 778 ? 92.370 4.594 -172.172 1.00 45.28 778 THR A O 1
ATOM 6323 N N . LYS A 1 779 ? 90.495 5.554 -172.752 1.00 47.59 779 LYS A N 1
ATOM 6324 C CA . LYS A 1 779 ? 89.021 6.170 -173.037 1.00 47.59 779 LYS A CA 1
ATOM 6325 C C . LYS A 1 779 ? 88.156 6.806 -171.714 1.00 47.59 779 LYS A C 1
ATOM 6327 O O . LYS A 1 779 ? 88.887 6.755 -170.736 1.00 47.59 779 LYS A O 1
ATOM 6332 N N . GLN A 1 780 ? 86.874 7.363 -171.304 1.00 48.25 780 GLN A N 1
ATOM 6333 C CA . GLN A 1 780 ? 85.345 7.905 -171.485 1.00 48.25 780 GLN A CA 1
ATOM 6334 C C . GLN A 1 780 ? 84.653 8.741 -170.180 1.00 48.25 780 GLN A C 1
ATOM 6336 O O . GLN A 1 780 ? 85.505 8.902 -169.316 1.00 48.25 780 GLN A O 1
ATOM 6341 N N . GLU A 1 781 ? 83.392 9.283 -169.702 1.00 50.50 781 GLU A N 1
ATOM 6342 C CA . GLU A 1 781 ? 81.861 9.809 -169.864 1.00 50.50 781 GLU A CA 1
ATOM 6343 C C . GLU A 1 781 ? 81.095 10.497 -168.513 1.00 50.50 781 GLU A C 1
ATOM 6345 O O . GLU A 1 781 ? 81.888 10.563 -167.582 1.00 50.50 781 GLU A O 1
ATOM 6350 N N . LEU A 1 782 ? 79.819 11.033 -168.065 1.00 51.09 782 LEU A N 1
ATOM 6351 C CA . LEU A 1 782 ? 78.288 11.489 -168.312 1.00 51.09 782 LEU A CA 1
ATOM 6352 C C . LEU A 1 782 ? 77.377 12.357 -167.147 1.00 51.09 782 LEU A C 1
ATOM 6354 O O . LEU A 1 782 ? 78.022 12.668 -166.154 1.00 51.09 782 LEU A O 1
ATOM 6358 N N . LYS A 1 783 ? 75.994 12.812 -167.151 1.00 53.44 783 LYS A N 1
ATOM 6359 C CA . LYS A 1 783 ? 75.124 13.757 -166.121 1.00 53.44 783 LYS A CA 1
ATOM 6360 C C . LYS A 1 783 ? 73.469 14.179 -166.113 1.00 53.44 783 LYS A C 1
ATOM 6362 O O . LYS A 1 783 ? 72.973 14.180 -167.242 1.00 53.44 783 LYS A O 1
ATOM 6367 N N . LEU A 1 784 ? 72.636 14.678 -165.034 1.00 52.69 784 LEU A N 1
ATOM 6368 C CA . LEU A 1 784 ? 71.110 15.275 -164.881 1.00 52.69 784 LEU A CA 1
ATOM 6369 C C . LEU A 1 784 ? 70.492 15.958 -163.450 1.00 52.69 784 LEU A C 1
ATOM 6371 O O . LEU A 1 784 ? 71.341 15.893 -162.572 1.00 52.69 784 LEU A O 1
ATOM 6375 N N . LEU A 1 785 ? 69.247 16.513 -162.924 1.00 50.06 785 LEU A N 1
ATOM 6376 C CA . LEU A 1 785 ? 67.853 17.333 -163.124 1.00 50.06 785 LEU A CA 1
ATOM 6377 C C . LEU A 1 785 ? 66.751 17.674 -161.845 1.00 50.06 785 LEU A C 1
ATOM 6379 O O . LEU A 1 785 ? 66.793 16.820 -160.970 1.00 50.06 785 LEU A O 1
ATOM 6383 N N . SER A 1 786 ? 65.765 18.728 -161.650 1.00 50.31 786 SER A N 1
ATOM 6384 C CA . SER A 1 786 ? 64.500 18.937 -160.615 1.00 50.31 786 SER A CA 1
ATOM 6385 C C . SER A 1 786 ? 63.493 20.304 -160.425 1.00 50.31 786 SER A C 1
ATOM 6387 O O . SER A 1 786 ? 63.953 21.300 -160.976 1.00 50.31 786 SER A O 1
ATOM 6389 N N . ARG A 1 787 ? 62.225 20.461 -159.706 1.00 47.97 787 ARG A N 1
ATOM 6390 C CA . ARG A 1 787 ? 61.300 21.740 -159.217 1.00 47.97 787 ARG A CA 1
ATOM 6391 C C . ARG A 1 787 ? 59.692 21.794 -158.637 1.00 47.97 787 ARG A C 1
ATOM 6393 O O . ARG A 1 787 ? 58.906 21.167 -159.336 1.00 47.97 787 ARG A O 1
ATOM 6400 N N . MET A 1 788 ? 59.108 22.619 -157.600 1.00 42.53 788 MET A N 1
ATOM 6401 C CA . MET A 1 788 ? 57.682 23.367 -157.324 1.00 42.53 788 MET A CA 1
ATOM 6402 C C . MET A 1 788 ? 57.219 24.044 -155.867 1.00 42.53 788 MET A C 1
ATOM 6404 O O . MET A 1 788 ? 57.624 23.498 -154.851 1.00 42.53 788 MET A O 1
ATOM 6408 N N . TYR A 1 789 ? 56.294 25.098 -155.748 1.00 41.38 789 TYR A N 1
ATOM 6409 C CA . TYR A 1 789 ? 55.440 25.817 -154.622 1.00 41.38 789 TYR A CA 1
ATOM 6410 C C . TYR A 1 789 ? 55.879 26.997 -153.593 1.00 41.38 789 TYR A C 1
ATOM 6412 O O . TYR A 1 789 ? 57.013 27.452 -153.681 1.00 41.38 789 TYR A O 1
ATOM 6420 N N . GLN A 1 790 ? 54.972 27.596 -152.724 1.00 37.03 790 GLN A N 1
ATOM 6421 C CA . GLN A 1 790 ? 54.848 29.061 -152.255 1.00 37.03 790 GLN A CA 1
ATOM 6422 C C . GLN A 1 790 ? 54.178 29.377 -150.835 1.00 37.03 790 GLN A C 1
ATOM 6424 O O . GLN A 1 790 ? 53.564 28.463 -150.287 1.00 37.03 790 GLN A O 1
ATOM 6429 N N . PRO A 1 791 ? 54.227 30.625 -150.242 1.00 55.88 791 PRO A N 1
ATOM 6430 C CA . PRO A 1 791 ? 53.034 31.308 -149.613 1.00 55.88 791 PRO A CA 1
ATOM 6431 C C . PRO A 1 791 ? 52.942 32.886 -149.698 1.00 55.88 791 PRO A C 1
ATOM 6433 O O . PRO A 1 791 ? 53.844 33.533 -150.223 1.00 55.88 791 PRO A O 1
ATOM 6436 N N . GLU A 1 792 ? 51.859 33.504 -149.166 1.00 39.31 792 GLU A N 1
ATOM 6437 C CA . GLU A 1 792 ? 51.510 34.969 -149.129 1.00 39.31 792 GLU A CA 1
ATOM 6438 C C . GLU A 1 792 ? 51.538 35.553 -147.666 1.00 39.31 792 GLU A C 1
ATOM 6440 O O . GLU A 1 792 ? 51.860 34.791 -146.757 1.00 39.31 792 GLU A O 1
ATOM 6445 N N . SER A 1 793 ? 51.256 36.827 -147.292 1.00 37.69 793 SER A N 1
ATOM 6446 C CA . SER A 1 793 ? 50.473 37.927 -147.910 1.00 37.69 793 SER A CA 1
ATOM 6447 C C . SER A 1 793 ? 50.746 39.367 -147.367 1.00 37.69 793 SER A C 1
ATOM 6449 O O . SER A 1 793 ? 51.329 39.556 -146.305 1.00 37.69 793 SER A O 1
ATOM 6451 N N . ASP A 1 794 ? 50.185 40.354 -148.092 1.00 36.84 794 ASP A N 1
ATOM 6452 C CA . ASP A 1 794 ? 49.560 41.621 -147.627 1.00 36.84 794 ASP A CA 1
ATOM 6453 C C . ASP A 1 794 ? 50.362 42.933 -147.346 1.00 36.84 794 ASP A C 1
ATOM 6455 O O . ASP A 1 794 ? 50.986 43.111 -146.305 1.00 36.84 794 ASP A O 1
ATOM 6459 N N . LYS A 1 795 ? 50.100 43.928 -148.222 1.00 38.66 795 LYS A N 1
ATOM 6460 C CA . LYS A 1 795 ? 50.163 45.411 -148.069 1.00 38.66 795 LYS A CA 1
ATOM 6461 C C . LYS A 1 795 ? 51.545 46.091 -147.883 1.00 38.66 795 LYS A C 1
ATOM 6463 O O . LYS A 1 795 ? 52.357 45.682 -147.068 1.00 38.66 795 LYS A O 1
ATOM 6468 N N . LYS A 1 796 ? 51.833 47.209 -148.570 1.00 38.97 796 LYS A N 1
ATOM 6469 C CA . LYS A 1 796 ? 50.962 48.123 -149.347 1.00 38.97 796 LYS A CA 1
ATOM 6470 C C . LYS A 1 796 ? 51.681 48.703 -150.566 1.00 38.97 796 LYS A C 1
ATOM 6472 O O . LYS A 1 796 ? 52.904 48.919 -150.451 1.00 38.97 796 LYS A O 1
#

pLDDT: mean 76.06, std 20.11, range [25.81, 97.31]

Organism: Latimeria chalumnae (NCBI:txid7897)

InterPro domains:
  IPR038807 Coiled-coil domain-containing protein 150 [PTHR35352] (2-794)

Mean predicted aligned error: 25.46 Å

Foldseek 3Di:
DVVVVVVVVVVVVVVVVVVVVVVVVVVVVVVVVVVVVVVVVVVVCVVVVVVVVVVVVVVVVVVVVVVVVVVVVVVVVVVVVVVVVVVVVVVVVVVVVVVVVVVVVVVVVVVVVVVVVVVVVVVVVVVVVVVVVVVVVVVVVVVVVVVVVVVVVVVVVVVVVVVVVVVVVVVVVVVVVVVVVVVVVVVVVVVVVVVVVVVVVVVVVVVVVVVVVVVVVPDDDDDDDDDDDDDDDDDDDDDPDDDDDDDDDDDPDPVPVVVVVVVVVVVVVVVVVVVVVVVLVVVVVVVVVVVVVVVVVVVVVVVVVVVVVVVVVVVVVVVVVVVVVVVVVVVVVVVVVVVVVVVVVVVVVVVVVVVVVVVVVVVVVVVVVVVVVVVVVVVVVVVVVVVVVVVVVVVVVVVVVVVVVVVVVVVVVVVVVVVVVVVVVVVVVVVVVVVVVVVVVVVVVVVVVVVVVVVVVVVVVVVVVVVVVVVVVVVVVVVVVVVVVVVVVVVVVVVVVVVVVVVVVVVVVVVVVVVVVVVVVVVVVVVVVVVVVVVVVVVVVVVVVVVVVVVVVVVSVVVVVVVVVVVVVVVVVVVVVVVVVVVVVVVVVVVVVVVVVVVVVVVVVVVVVVVVVVVVVVVVVVVVVVVVVVVVVVVVVVVVVVVVPVVVVVVVVVVVVVVPPPVPVPPVPPCLQVVQWPPCVVVVVVVVVVVVVPCVVVVVPPVPPPVPPPPPPVVVPPPVVPPDVPVVPPPVVVVPPPVPPDDDDDDDDDDDDDDDDDDDYDYDDDDDYDTHGYDDYDYYYDEYDEEDDDDDDDDD

Radius of gyration: 122.15 Å; Cα contacts (8 Å, |Δi|>4): 25; chains: 1; bounding box: 254×228×339 Å

Solvent-accessible surface area (backbone atoms only — not comparable to full-atom values): 46443 Å² total; per-residue (Å²): 108,67,72,58,57,47,50,49,52,51,49,50,49,52,50,50,51,49,52,49,50,54,47,51,51,54,48,48,53,50,52,46,52,51,48,55,49,50,52,50,52,53,50,50,53,57,46,51,53,51,52,52,50,52,50,52,54,47,52,51,52,54,50,53,50,50,52,49,54,53,51,52,53,50,53,50,54,49,54,54,48,52,53,52,49,50,52,49,50,50,50,53,51,54,51,51,52,48,54,50,51,50,51,53,51,52,48,53,53,49,53,52,50,50,53,55,48,51,52,52,50,53,54,48,52,63,46,49,56,50,50,49,54,51,47,53,52,50,52,57,49,53,51,50,57,47,54,56,48,49,50,53,51,52,51,53,51,48,55,52,50,51,55,48,52,54,47,53,50,51,51,52,52,50,50,54,50,49,51,51,48,52,52,53,50,52,52,48,52,52,50,50,52,50,50,49,53,50,46,59,55,46,52,58,54,47,60,58,47,52,74,54,50,76,74,65,72,84,63,94,86,80,90,83,86,89,83,88,93,88,82,89,87,78,90,90,83,81,86,85,73,95,84,79,84,90,81,87,89,88,86,72,69,76,68,68,59,58,61,63,56,50,59,64,47,54,58,54,50,54,53,52,51,52,52,50,50,53,52,50,52,51,53,50,49,56,53,48,51,51,49,52,52,48,53,52,49,52,50,51,50,54,50,53,50,50,54,52,51,54,51,50,48,53,53,51,50,60,50,48,54,53,48,55,51,52,49,55,52,52,51,50,55,50,53,52,51,50,52,52,51,53,51,52,48,54,53,49,55,56,48,52,51,51,49,52,55,48,52,53,52,52,52,48,56,52,50,52,53,51,51,51,50,52,54,48,51,54,50,50,52,54,50,54,58,48,51,60,53,52,51,58,53,51,57,50,54,56,54,58,51,54,65,48,54,56,56,51,50,52,66,50,50,66,54,43,65,61,44,64,70,50,48,70,66,47,48,71,53,47,63,61,50,52,70,49,53,55,62,51,48,60,51,51,71,63,49,54,62,57,52,54,54,53,49,51,53,53,51,50,53,51,50,50,50,55,53,49,53,53,53,50,54,52,48,54,50,50,52,54,52,52,51,52,52,50,53,51,47,56,54,49,54,55,50,51,50,54,53,49,55,54,50,51,50,54,52,51,50,54,49,52,51,51,48,55,54,48,54,54,52,49,52,49,52,51,47,55,52,50,52,55,48,52,52,49,56,49,54,55,48,51,56,50,54,51,47,52,53,49,53,55,50,49,51,52,48,57,49,51,62,43,53,54,50,53,52,53,49,53,48,54,53,49,52,53,51,50,51,50,49,54,51,50,51,52,50,50,54,49,52,51,52,48,51,52,54,52,50,50,53,53,47,55,54,52,51,55,50,48,55,52,55,51,53,50,52,53,55,52,54,55,52,53,59,57,55,56,62,55,53,73,56,51,65,69,51,58,69,58,62,65,61,56,63,63,59,61,55,66,63,61,55,63,69,61,63,63,75,71,64,67,84,68,66,64,67,78,72,62,52,59,60,56,67,24,8,70,54,40,56,63,48,58,62,54,54,52,67,56,53,57,70,53,52,68,62,54,74,74,52,60,84,80,59,71,72,81,68,86,76,60,76,83,69,67,83,66,61,66,96,70,61,56,78,63,68,76,65,51,70,70,75,58,63,80,76,67,79,72,86,69,97,74,91,89,89,83,93,89,90,87,92,88,94,90,92,90,89,95,94,94,96,96,93,94,94,96,95,92,82,34,59,87,98,99,100,100,101,101,101,100,102,102,98,102,102,100,96,92,91,90,88,85,88,133

Secondary structure (DSSP, 8-state):
-HHHHHHHHHHHHHHHHHHHHHHHHHHHHHHHHHHHHHHHHHHHHHHHHHHHHHHHHHHHHHHHHHHHHHHHHHHHHHHHHHHHHHHHHHHHHHHHHHHHHHHHHHHHHHHHHHHHHHHHHHHHHHHHHHHHHHHHHHHHHHHHHHHHHHHHHHHHHHHHHHHHHHHHHHHHHHHHHHHHHHHHHHHHHHHHHHHHHHHHHHHHHHHHHHHHHTTTSSS-------------------------------SSSHHHHHHHHHHHHHHHHHHHHHHHHHHHHHHHHHHHHHHHHHHHHHHHHHHHHHHHHHHHHHHHHHHHHHHHHHHHHHHHHHHHHHHHHHHHHHHHHHHHHHHHHHHHHHHHHHHHHHHHHHHHHHHHHHHHHHHHHHHHHHHHHHHHHHHHHHHHHHHHHHHHHHHHHHHHHHHHHHHHHHHHHHHHHHHHHHHHHHHHHHHHHHHHHHHHHHHHHHHHHHHHHHHHHHHHHHHHHHHHHHHHHHHHHHHHHHHHHHHHHHHHHHHHHHHHHHHHHHHHHHHHHHHHHHHHHHHHHHHHHHHHHHHHHHHHHHHHHHHHHHHHHHHHHHHHHHHHHHHHHHHHHHHHHHHHHHHHHHHHHHHHHHHHHHHHHHHHHHHHHHHHHHHHHTHHHHHHHHHHHHHHHGGG-STTTTGGGTSHHHHHTTSSHHHHHHHHHHHHHHHTTGGGTGGGTTTTTTTSGGGSTTSSTTS-SSGGGTGGGGGGGSSSS-------------------------------------------------------

Sequence (796 aa):
QNTQLALNKEREKMRQLRSEVTSLENEWERARTLNDQLNRQCAEMSSTLRAVTMENAKLLTDHQAALKLEQEKMSQKLQEQDLLLDAARANIACELQSAQNEKVQLQKELEFLHSRHQEVEQRARAAEEKASAGKELHDSVITRLREDLETAIREREVLKKEKESLRIETRKTVSSMTEEKNRTETQLTENQLEVSALTSTLNKLEEENRGLLERLVTLEHQQVLSSVNGHAQQQVEQVLADLMDSKNKLAYDKGKLQTKVQQLQEELESLADAQSNNHQLRKLNTALEAKYNQVNMEYSSCKINLQRLEAQLKQAQSVLERKEEDFALAIKSRDDALRESQKIKGHAEALEEREKQKIAKLQCQLADSKQDNSKMATTLENVLASHSKLQKALEKLQTELGCRDTEIAGLRRDRSQGQQKIQRLEAEVEELQAKLTTRETEYCNQVEPFQKVLEEVRRDNKKLALSLEQALQTNISLQGQLSHAQDELANQETYQQQLLDSREQVAEEARMEAQLFTERLESLKKQFKNEKETVRKAAQKEILELKKGLDETSSRSAELSRANRELRQKVVELENAAANQKAKIKSQKAQMKHYLKTKASKAQNAERLKEIEEELKQMETIKEQYQKKNHENFEKSQMIQKFMVEMTSLQTEIQKLAKSQHETTVQSRQQEIHLRAERKLRQELQDKCQSLEEKVKHLKKCKEATEQKLKEASLESQQITMNLEEAHKWFKSKFDSLQSELTKARLNNRMGEGLTSWQVKERPVKLPSQSSVNRWETKQELKLLSRMYQPESDKK